Protein AF-Q2H6T3-F1 (afdb_monomer)

Structure (mmCIF, N/CA/C/O backbone):
data_AF-Q2H6T3-F1
#
_entry.id   AF-Q2H6T3-F1
#
loop_
_atom_site.group_PDB
_atom_site.id
_atom_site.type_symbol
_atom_site.label_atom_id
_atom_site.label_alt_id
_atom_site.label_comp_id
_atom_site.label_asym_id
_atom_site.label_entity_id
_atom_site.label_seq_id
_atom_site.pdbx_PDB_ins_code
_atom_site.Cartn_x
_atom_site.Cartn_y
_atom_site.Cartn_z
_atom_site.occupancy
_atom_site.B_iso_or_equiv
_atom_site.auth_seq_id
_atom_site.auth_comp_id
_atom_site.auth_asym_id
_atom_site.auth_atom_id
_atom_site.pdbx_PDB_model_num
ATOM 1 N N . MET A 1 1 ? 8.626 33.612 -10.572 1.00 32.31 1 MET A N 1
ATOM 2 C CA . MET A 1 1 ? 7.495 34.532 -10.843 1.00 32.31 1 MET A CA 1
ATOM 3 C C . MET A 1 1 ? 6.783 34.233 -12.169 1.00 32.31 1 MET A C 1
ATOM 5 O O . MET A 1 1 ? 5.788 33.535 -12.119 1.00 32.31 1 MET A O 1
ATOM 9 N N . ALA A 1 2 ? 7.261 34.632 -13.357 1.00 25.62 2 ALA A N 1
ATOM 10 C CA . ALA A 1 2 ? 6.463 34.527 -14.604 1.00 25.62 2 ALA A CA 1
ATOM 11 C C . ALA A 1 2 ? 5.954 33.115 -15.020 1.00 25.62 2 ALA A C 1
ATOM 13 O O . ALA A 1 2 ? 5.013 33.012 -15.806 1.00 25.62 2 ALA A O 1
ATOM 14 N N . LYS A 1 3 ? 6.538 32.021 -14.500 1.00 29.78 3 LYS A N 1
ATOM 15 C CA . LYS A 1 3 ? 5.997 30.656 -14.666 1.00 29.78 3 LYS A CA 1
ATOM 16 C C . LYS A 1 3 ? 4.802 30.350 -13.744 1.00 29.78 3 LYS A C 1
ATOM 18 O O . LYS A 1 3 ? 3.892 29.659 -14.186 1.00 29.78 3 LYS A O 1
ATOM 23 N N . SER A 1 4 ? 4.776 30.867 -12.510 1.00 32.66 4 SER A N 1
ATOM 24 C CA . SER A 1 4 ? 3.717 30.563 -11.530 1.00 32.66 4 SER A CA 1
ATOM 25 C C . SER A 1 4 ? 2.419 31.339 -11.776 1.00 32.66 4 SER A C 1
ATOM 27 O O . SER A 1 4 ? 1.341 30.830 -11.484 1.00 32.66 4 SER A O 1
ATOM 29 N N . SER A 1 5 ? 2.482 32.527 -12.389 1.00 28.23 5 SER A N 1
ATOM 30 C CA . SER A 1 5 ? 1.268 33.222 -12.842 1.00 28.23 5 SER A CA 1
ATOM 31 C C . SER A 1 5 ? 0.580 32.477 -13.993 1.00 28.23 5 SER A C 1
ATOM 33 O O . SER A 1 5 ? -0.637 32.310 -13.972 1.00 28.23 5 SER A O 1
ATOM 35 N N . ARG A 1 6 ? 1.344 31.955 -14.965 1.00 39.09 6 ARG A N 1
ATOM 36 C CA . ARG A 1 6 ? 0.786 31.167 -16.080 1.00 39.09 6 ARG A CA 1
ATOM 37 C C . ARG A 1 6 ? 0.171 29.844 -15.618 1.00 39.09 6 ARG A C 1
ATOM 39 O O . ARG A 1 6 ? -0.931 29.529 -16.059 1.00 39.09 6 ARG A O 1
ATOM 46 N N . SER A 1 7 ? 0.815 29.104 -14.711 1.00 38.75 7 SER A N 1
ATOM 47 C CA . SER A 1 7 ? 0.215 27.878 -14.160 1.00 38.75 7 SER A CA 1
ATOM 48 C C . SER A 1 7 ? -1.036 28.163 -13.321 1.00 38.75 7 SER A C 1
ATOM 50 O O . SER A 1 7 ? -1.998 27.407 -13.415 1.00 38.75 7 SER A O 1
ATOM 52 N N . SER A 1 8 ? -1.081 29.277 -12.579 1.00 43.09 8 SER A N 1
ATOM 53 C CA . SER A 1 8 ? -2.281 29.711 -11.846 1.00 43.09 8 SER A CA 1
ATOM 54 C C . SER A 1 8 ? -3.473 29.988 -12.776 1.00 43.09 8 SER A C 1
ATOM 56 O O . SER A 1 8 ? -4.567 29.468 -12.553 1.00 43.09 8 SER A O 1
ATOM 58 N N . VAL A 1 9 ? -3.263 30.718 -13.881 1.00 43.56 9 VAL A N 1
ATOM 59 C CA . VAL A 1 9 ? -4.321 30.996 -14.875 1.00 43.56 9 VAL A CA 1
ATOM 60 C C . VAL A 1 9 ? -4.837 29.709 -15.537 1.00 43.56 9 VAL A C 1
ATOM 62 O O . VAL A 1 9 ? -6.047 29.551 -15.699 1.00 43.56 9 VAL A O 1
ATOM 65 N N . ILE A 1 10 ? -3.954 28.755 -15.853 1.00 51.84 10 ILE A N 1
ATOM 66 C CA . ILE A 1 10 ? -4.351 27.449 -16.409 1.00 51.84 10 ILE A CA 1
ATOM 67 C C . ILE A 1 10 ? -5.116 26.613 -15.362 1.00 51.84 10 ILE A C 1
ATOM 69 O O . ILE A 1 10 ? -6.201 26.116 -15.662 1.00 51.84 10 ILE A O 1
ATOM 73 N N . LYS A 1 11 ? -4.636 26.533 -14.107 1.00 48.34 11 LYS A N 1
ATOM 74 C CA . LYS A 1 11 ? -5.325 25.836 -12.994 1.00 48.34 11 LYS A CA 1
ATOM 75 C C . LYS A 1 11 ? -6.717 26.440 -12.730 1.00 48.34 11 LYS A C 1
ATOM 77 O O . LYS A 1 11 ? -7.654 25.699 -12.437 1.00 48.34 11 LYS A O 1
ATOM 82 N N . SER A 1 12 ? -6.879 27.756 -12.904 1.00 50.03 12 SER A N 1
ATOM 83 C CA . SER A 1 12 ? -8.170 28.459 -12.824 1.00 50.03 12 SER A CA 1
ATOM 84 C C . SER A 1 12 ? -9.123 28.082 -13.969 1.00 50.03 12 SER A C 1
ATOM 86 O O . SER A 1 12 ? -10.246 27.640 -13.715 1.00 50.03 12 SER A O 1
ATOM 88 N N . ASN A 1 13 ? -8.673 28.173 -15.227 1.00 54.12 13 ASN A N 1
ATOM 89 C CA . ASN A 1 13 ? -9.500 27.829 -16.389 1.00 54.12 13 ASN A CA 1
ATOM 90 C C . ASN A 1 13 ? -9.908 26.348 -16.402 1.00 54.12 13 ASN A C 1
ATOM 92 O O . ASN A 1 13 ? -11.075 26.049 -16.649 1.00 54.12 13 ASN A O 1
ATOM 96 N N . ASN A 1 14 ? -9.004 25.429 -16.052 1.00 55.97 14 ASN A N 1
ATOM 97 C CA . ASN A 1 14 ? -9.311 23.996 -16.014 1.00 55.97 14 ASN A CA 1
ATOM 98 C C . ASN A 1 14 ? -10.302 23.654 -14.882 1.00 55.97 14 ASN A C 1
ATOM 100 O O . ASN A 1 14 ? -11.225 22.867 -15.099 1.00 55.97 14 ASN A O 1
ATOM 104 N N . ARG A 1 15 ? -10.209 24.311 -13.710 1.00 51.78 15 ARG A N 1
ATOM 105 C CA . ARG A 1 15 ? -11.244 24.218 -12.656 1.00 51.78 15 ARG A CA 1
ATOM 106 C C . ARG A 1 15 ? -12.603 24.747 -13.141 1.00 51.78 15 ARG A C 1
ATOM 108 O O . ARG A 1 15 ? -13.628 24.129 -12.855 1.00 51.78 15 ARG A O 1
ATOM 115 N N . ARG A 1 16 ? -12.628 25.843 -13.912 1.00 55.84 16 ARG A N 1
ATOM 116 C CA . ARG A 1 16 ? -13.853 26.392 -14.530 1.00 55.84 16 ARG A CA 1
ATOM 117 C C . ARG A 1 16 ? -14.467 25.442 -15.564 1.00 55.84 16 ARG A C 1
ATOM 119 O O . ARG A 1 16 ? -15.676 25.239 -15.537 1.00 55.84 16 ARG A O 1
ATOM 126 N N . LEU A 1 17 ? -13.653 24.830 -16.425 1.00 51.78 17 LEU A N 1
ATOM 127 C 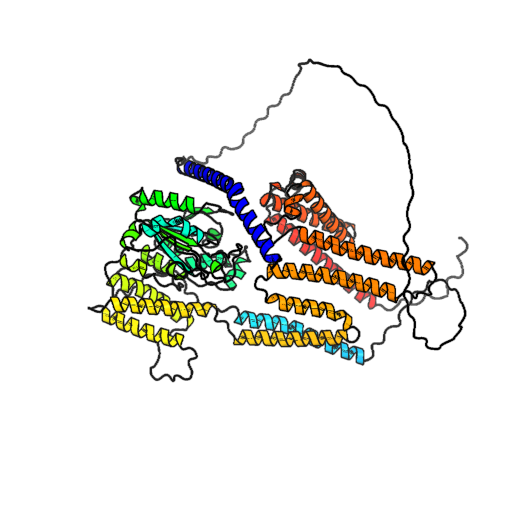CA . LEU A 1 17 ? -14.101 23.844 -17.415 1.00 51.78 17 LEU A CA 1
ATOM 128 C C . LEU A 1 17 ? -14.677 22.589 -16.747 1.00 51.78 17 LEU A C 1
ATOM 130 O O . LEU A 1 17 ? -15.788 22.187 -17.094 1.00 51.78 17 LEU A O 1
ATOM 134 N N . LYS A 1 18 ? -13.995 22.015 -15.740 1.00 50.31 18 LYS A N 1
ATOM 135 C CA . LYS A 1 18 ? -14.543 20.860 -15.009 1.00 50.31 18 LYS A CA 1
ATOM 136 C C . LYS A 1 18 ? -15.871 21.201 -14.325 1.00 50.31 18 LYS A C 1
ATOM 138 O O . LYS A 1 18 ? -16.820 20.439 -14.467 1.00 50.31 18 LYS A O 1
ATOM 143 N N . LYS A 1 19 ? -15.978 22.362 -13.664 1.00 49.97 19 LYS A N 1
ATOM 144 C CA . LYS A 1 19 ? -17.224 22.788 -13.001 1.00 49.97 19 LYS A CA 1
ATOM 145 C C . LYS A 1 19 ? -18.385 23.025 -13.977 1.00 49.97 19 LYS A C 1
ATOM 147 O O . LYS A 1 19 ? -19.505 22.631 -13.674 1.00 49.97 19 LYS A O 1
ATOM 152 N N . ASN A 1 20 ? -18.134 23.685 -15.109 1.00 48.31 20 ASN A N 1
ATOM 153 C CA . ASN A 1 20 ? -19.205 24.216 -15.958 1.00 48.31 20 ASN A CA 1
ATOM 154 C C . ASN A 1 20 ? -19.578 23.317 -17.149 1.00 48.31 20 ASN A C 1
ATOM 156 O O . ASN A 1 20 ? -20.682 23.458 -17.663 1.00 48.31 20 ASN A O 1
ATOM 160 N N . VAL A 1 21 ? -18.674 22.447 -17.615 1.00 50.31 21 VAL A N 1
ATOM 161 C CA . VAL A 1 21 ? -18.874 21.636 -18.834 1.00 50.31 21 VAL A CA 1
ATOM 162 C C . VAL A 1 21 ? -18.982 20.150 -18.504 1.00 50.31 21 VAL A C 1
ATOM 164 O O . VAL A 1 21 ? -19.917 19.494 -18.949 1.00 50.31 21 VAL A O 1
ATOM 167 N N . PHE A 1 22 ? -18.055 19.620 -17.703 1.00 40.72 22 PHE A N 1
ATOM 168 C CA . PHE A 1 22 ? -18.008 18.184 -17.406 1.00 40.72 22 PHE A CA 1
ATOM 169 C C . PHE A 1 22 ? -18.897 17.795 -16.220 1.00 40.72 22 PHE A C 1
ATOM 171 O O . PHE A 1 22 ? -19.635 16.821 -16.322 1.00 40.72 22 PHE A O 1
ATOM 178 N N . GLY A 1 23 ? -18.916 18.594 -15.147 1.00 44.50 23 GLY A N 1
ATOM 179 C CA . GLY A 1 23 ? -19.718 18.341 -13.943 1.00 44.50 23 GLY A CA 1
ATOM 180 C C . GLY A 1 23 ? -21.200 18.015 -14.204 1.00 44.50 23 GLY A C 1
ATOM 181 O O . GLY A 1 23 ? -21.658 16.993 -13.700 1.00 44.50 23 GLY A O 1
ATOM 182 N N . PRO A 1 24 ? -21.942 18.792 -15.023 1.00 49.59 24 PRO A N 1
ATOM 183 C CA . PRO A 1 24 ? -23.345 18.492 -15.344 1.00 49.59 24 PRO A CA 1
ATOM 184 C C . PRO A 1 24 ? -23.551 17.179 -16.119 1.00 49.59 24 PRO A C 1
ATOM 186 O O . PRO A 1 24 ? -24.609 16.560 -16.030 1.00 49.59 24 PRO A O 1
ATOM 189 N N . VAL A 1 25 ? -22.548 16.745 -16.889 1.00 43.16 25 VAL A N 1
ATOM 190 C CA . VAL A 1 25 ? -22.583 15.488 -17.654 1.00 43.16 25 VAL A CA 1
ATOM 191 C C . VAL A 1 25 ? -22.207 14.304 -16.758 1.00 43.16 25 VAL A C 1
ATOM 193 O O . VAL A 1 25 ? -22.837 13.251 -16.837 1.00 43.16 25 VAL A O 1
ATOM 196 N N . GLU A 1 26 ? -21.229 14.484 -15.865 1.00 41.38 26 GLU A N 1
ATOM 197 C CA . GLU A 1 26 ? -20.858 13.513 -14.829 1.00 41.38 26 GLU A CA 1
ATOM 198 C C . GLU A 1 26 ? -22.029 13.273 -13.854 1.00 41.38 26 GLU A C 1
ATOM 200 O O . GLU A 1 26 ? -22.364 12.117 -13.589 1.00 41.38 26 GLU A O 1
ATOM 205 N N . SER A 1 27 ? -22.724 14.326 -13.396 1.00 43.28 27 SER A N 1
ATOM 206 C CA . SER A 1 27 ? -23.896 14.190 -12.517 1.00 43.28 27 SER A CA 1
ATOM 207 C C . SER A 1 27 ? -25.073 13.511 -13.220 1.00 43.28 27 SER A C 1
ATOM 209 O O . SER A 1 27 ? -25.601 12.533 -12.697 1.00 43.28 27 SER A O 1
ATOM 211 N N . ALA A 1 28 ? -25.423 13.927 -14.444 1.00 44.53 28 ALA A N 1
ATOM 212 C CA . ALA A 1 28 ? -26.495 13.291 -15.213 1.00 44.53 28 ALA A CA 1
ATOM 213 C C . ALA A 1 28 ? -26.187 11.821 -15.572 1.00 44.53 28 ALA A C 1
ATOM 215 O O . ALA A 1 28 ? -27.102 11.007 -15.712 1.00 44.53 28 ALA A O 1
ATOM 216 N N . ARG A 1 29 ? -24.905 11.445 -15.709 1.00 44.09 29 ARG A N 1
ATOM 217 C CA . ARG A 1 29 ? -24.483 10.042 -15.867 1.00 44.09 29 ARG A CA 1
ATOM 218 C C . ARG A 1 29 ? -24.640 9.261 -14.559 1.00 44.09 29 ARG A C 1
ATOM 220 O O . ARG A 1 29 ? -25.146 8.142 -14.600 1.00 44.09 29 ARG A O 1
ATOM 227 N N . ALA A 1 30 ? -24.257 9.842 -13.421 1.00 41.94 30 ALA A N 1
ATOM 228 C CA . ALA A 1 30 ? -24.394 9.222 -12.102 1.00 41.94 30 ALA A CA 1
ATOM 229 C C . ALA A 1 30 ? -25.865 9.035 -11.681 1.00 41.94 30 ALA A C 1
ATOM 231 O O . ALA A 1 30 ? -26.224 7.974 -11.177 1.00 41.94 30 ALA A O 1
ATOM 232 N N . GLU A 1 31 ? -26.732 10.016 -11.947 1.00 46.28 31 GLU A N 1
ATOM 233 C CA . GLU A 1 31 ? -28.179 9.932 -11.696 1.00 46.28 31 GLU A CA 1
ATOM 234 C C . GLU A 1 31 ? -28.829 8.800 -12.501 1.00 46.28 31 GLU A C 1
ATOM 236 O O . GLU A 1 31 ? -29.570 7.994 -11.942 1.00 46.28 31 GLU A O 1
ATOM 241 N N . ARG A 1 32 ? -28.488 8.664 -13.792 1.00 48.12 32 ARG A N 1
ATOM 242 C CA . ARG A 1 32 ? -28.957 7.547 -14.635 1.00 48.12 32 ARG A CA 1
ATOM 243 C C . ARG A 1 32 ? -28.450 6.188 -14.149 1.00 48.12 32 ARG A C 1
ATOM 245 O O . ARG A 1 32 ? -29.191 5.211 -14.226 1.00 48.12 32 ARG A O 1
ATOM 252 N N . LEU A 1 33 ? -27.212 6.114 -13.654 1.00 42.03 33 LEU A N 1
ATOM 253 C CA . LEU A 1 33 ? -26.659 4.876 -13.098 1.00 42.03 33 LEU A CA 1
ATOM 254 C C . LEU A 1 33 ? -27.381 4.484 -11.798 1.00 42.03 33 LEU A C 1
ATOM 256 O O . LEU A 1 33 ? -27.785 3.337 -11.645 1.00 42.03 33 LEU A O 1
ATOM 260 N N . SER A 1 34 ? -27.612 5.455 -10.909 1.00 42.69 34 SER A N 1
ATOM 261 C CA . SER A 1 34 ? -28.355 5.274 -9.657 1.00 42.69 34 SER A CA 1
ATOM 262 C C . SER A 1 34 ? -29.806 4.855 -9.897 1.00 42.69 34 SER A C 1
ATOM 264 O O . SER A 1 34 ? -30.273 3.888 -9.304 1.00 42.69 34 SER A O 1
ATOM 266 N N . ALA A 1 35 ? -30.501 5.496 -10.844 1.00 44.28 35 ALA A N 1
ATOM 267 C CA . ALA A 1 35 ? -31.849 5.097 -11.243 1.00 44.28 35 ALA A CA 1
ATOM 268 C C . ALA A 1 35 ? -31.897 3.652 -11.776 1.00 44.28 35 ALA A C 1
ATOM 270 O O . ALA A 1 35 ? -32.842 2.921 -11.486 1.00 44.28 35 ALA A O 1
ATOM 271 N N . LYS A 1 36 ? -30.861 3.207 -12.505 1.00 43.34 36 LYS A N 1
ATOM 272 C CA . LYS A 1 36 ? -30.757 1.819 -12.978 1.00 43.34 36 LYS A CA 1
ATOM 273 C C . LYS A 1 36 ? -30.461 0.828 -11.842 1.00 43.34 36 LYS A C 1
ATOM 275 O O . LYS A 1 36 ? -31.012 -0.266 -11.854 1.00 43.34 36 LYS A O 1
ATOM 280 N N . LEU A 1 37 ? -29.648 1.209 -10.854 1.00 42.19 37 LEU A N 1
ATOM 281 C CA . LEU A 1 37 ? -29.409 0.403 -9.648 1.00 42.19 37 LEU A CA 1
ATOM 282 C C . LEU A 1 37 ? -30.670 0.288 -8.778 1.00 42.19 37 LEU A C 1
ATOM 284 O O . LEU A 1 37 ? -30.976 -0.800 -8.305 1.00 42.19 37 LEU A O 1
ATOM 288 N N . LEU A 1 38 ? -31.440 1.370 -8.625 1.00 45.25 38 LEU A N 1
ATOM 289 C CA . LEU A 1 38 ? -32.732 1.355 -7.929 1.00 45.25 38 LEU A CA 1
ATOM 290 C C . LEU A 1 38 ? -33.773 0.487 -8.649 1.00 45.25 38 LEU A C 1
ATOM 292 O O . LEU A 1 38 ? -34.533 -0.207 -7.982 1.00 45.25 38 LEU A O 1
ATOM 296 N N . ALA A 1 39 ? -33.783 0.474 -9.986 1.00 46.50 39 ALA A N 1
ATOM 297 C CA . ALA A 1 39 ? -34.632 -0.434 -10.758 1.00 46.50 39 ALA A CA 1
ATOM 298 C C . ALA A 1 39 ? -34.243 -1.909 -10.536 1.00 46.50 39 ALA A C 1
ATOM 300 O O . ALA A 1 39 ? -35.101 -2.716 -10.198 1.00 46.50 39 ALA A O 1
ATOM 301 N N . LEU A 1 40 ? -32.949 -2.244 -10.629 1.00 44.69 40 LEU A N 1
ATOM 302 C CA . LEU A 1 40 ? -32.438 -3.601 -10.371 1.00 44.69 40 LEU A CA 1
ATOM 303 C C . LEU A 1 40 ? -32.653 -4.057 -8.915 1.00 44.69 40 LEU A C 1
ATOM 305 O O . LEU A 1 40 ? -32.856 -5.238 -8.661 1.00 44.69 40 LEU A O 1
ATOM 309 N N . ALA A 1 41 ? -32.644 -3.131 -7.952 1.00 43.62 41 ALA A N 1
ATOM 310 C CA . ALA A 1 41 ? -32.969 -3.412 -6.552 1.00 43.62 41 ALA A CA 1
ATOM 311 C C . ALA A 1 41 ? -34.480 -3.588 -6.289 1.00 43.62 41 ALA A C 1
ATOM 313 O O . ALA A 1 41 ? -34.854 -4.063 -5.216 1.00 43.62 41 ALA A O 1
ATOM 314 N N . ALA A 1 42 ? -35.338 -3.203 -7.241 1.00 43.56 42 ALA A N 1
ATOM 315 C CA . ALA A 1 42 ? -36.794 -3.324 -7.164 1.00 43.56 42 ALA A CA 1
ATOM 316 C C . ALA A 1 42 ? -37.356 -4.526 -7.951 1.00 43.56 42 ALA A C 1
ATOM 318 O O . ALA A 1 42 ? -38.530 -4.860 -7.786 1.00 43.56 42 ALA A O 1
ATOM 319 N N . GLU A 1 43 ? -36.551 -5.192 -8.785 1.00 43.03 43 GLU A N 1
ATOM 320 C CA . GLU A 1 43 ? -36.957 -6.429 -9.457 1.00 43.03 43 GLU A CA 1
ATOM 321 C C . GLU A 1 43 ? -37.095 -7.580 -8.447 1.00 43.03 43 GLU A C 1
ATOM 323 O O . GLU A 1 43 ? -36.186 -7.894 -7.672 1.00 43.03 43 GLU A O 1
ATOM 328 N N . ALA A 1 44 ? -38.258 -8.235 -8.451 1.00 40.12 44 ALA A N 1
ATOM 329 C CA . ALA A 1 44 ? -38.482 -9.426 -7.644 1.00 40.12 44 ALA A CA 1
ATOM 330 C C . ALA A 1 44 ? -37.600 -10.581 -8.146 1.00 40.12 44 ALA A C 1
ATOM 332 O O . ALA A 1 44 ? -37.435 -10.772 -9.351 1.00 40.12 44 ALA A O 1
ATOM 333 N N . LYS A 1 45 ? -37.049 -11.376 -7.218 1.00 39.12 45 LYS A N 1
ATOM 334 C CA . LYS A 1 45 ? -36.210 -12.536 -7.560 1.00 39.12 45 LYS A CA 1
ATOM 335 C C . LYS A 1 45 ? -36.922 -13.458 -8.563 1.00 39.12 45 LYS A C 1
ATOM 337 O O . LYS A 1 45 ? -38.061 -13.837 -8.285 1.00 39.12 45 LYS A O 1
ATOM 342 N N . PRO A 1 46 ? -36.238 -13.943 -9.615 1.00 32.75 46 PRO A N 1
ATOM 343 C CA . PRO A 1 46 ? -36.721 -15.109 -10.336 1.00 32.75 46 PRO A CA 1
ATOM 344 C C . PRO A 1 46 ? -36.768 -16.302 -9.374 1.00 32.75 46 PRO A C 1
ATOM 346 O O . PRO A 1 46 ? -35.804 -16.575 -8.648 1.00 32.75 46 PRO A O 1
ATOM 349 N N . VAL A 1 47 ? -37.896 -17.009 -9.364 1.00 32.22 47 VAL A N 1
ATOM 350 C CA . VAL A 1 47 ? -37.980 -18.335 -8.751 1.00 32.22 47 VAL A CA 1
ATOM 351 C C . VAL A 1 47 ? -37.111 -19.268 -9.593 1.00 32.22 47 VAL A C 1
ATOM 353 O O . VAL A 1 47 ? -37.187 -19.252 -10.819 1.00 32.22 47 VAL A O 1
ATOM 356 N N . LYS A 1 48 ? -36.240 -20.044 -8.943 1.00 32.94 48 LYS A N 1
ATOM 357 C CA . LYS A 1 48 ? -35.589 -21.179 -9.598 1.00 32.94 48 LYS A CA 1
ATOM 358 C C . LYS A 1 48 ? -36.502 -22.381 -9.449 1.00 32.94 48 LYS A C 1
ATOM 360 O O . LYS A 1 48 ? -36.479 -23.024 -8.400 1.00 32.94 48 LYS A O 1
ATOM 365 N N . ASP A 1 49 ? -37.266 -22.668 -10.490 1.00 29.45 49 ASP A N 1
ATOM 366 C CA . ASP A 1 49 ? -37.887 -23.977 -10.630 1.00 29.45 49 ASP A CA 1
ATOM 367 C C . ASP A 1 49 ? -36.785 -25.037 -10.776 1.00 29.45 49 ASP A C 1
ATOM 369 O O . ASP A 1 49 ? -35.733 -24.799 -11.381 1.00 29.45 49 ASP A O 1
ATOM 373 N N . VAL A 1 50 ? -36.994 -26.182 -10.131 1.00 36.59 50 VAL A N 1
ATOM 374 C CA . VAL A 1 50 ? -36.053 -27.304 -10.109 1.00 36.59 50 VAL A CA 1
ATOM 375 C C . VAL A 1 50 ? -36.692 -28.445 -10.881 1.00 36.59 50 VAL A C 1
ATOM 377 O O . VAL A 1 50 ? -37.503 -29.184 -10.330 1.00 36.59 50 VAL A O 1
ATOM 380 N N . GLU A 1 51 ? -36.305 -28.592 -12.143 1.00 28.80 51 GLU A N 1
ATOM 381 C CA . GLU A 1 51 ? -36.596 -29.785 -12.938 1.00 28.80 51 GLU A CA 1
ATOM 382 C C . GLU A 1 51 ? -35.305 -30.516 -13.315 1.00 28.80 51 GLU A C 1
ATOM 384 O O . GLU A 1 51 ? -34.196 -29.983 -13.214 1.00 28.80 51 GLU A O 1
ATOM 389 N N . MET A 1 52 ? -35.459 -31.802 -13.616 1.00 28.89 52 MET A N 1
ATOM 390 C CA . MET A 1 52 ? -34.379 -32.785 -13.609 1.00 28.89 52 MET A CA 1
ATOM 391 C C . MET A 1 52 ? -33.726 -32.917 -14.986 1.00 28.89 52 MET A C 1
ATOM 393 O O . MET A 1 52 ? -34.390 -32.806 -16.014 1.00 28.89 52 MET A O 1
ATOM 397 N N . ASN A 1 53 ? -32.430 -33.234 -15.003 1.00 29.73 53 ASN A N 1
ATOM 398 C CA . ASN A 1 53 ? -31.772 -33.701 -16.219 1.00 29.73 53 ASN A CA 1
ATOM 399 C C . ASN A 1 53 ? -32.216 -35.142 -16.515 1.00 29.73 53 ASN A C 1
ATOM 401 O O . ASN A 1 53 ? -31.745 -36.067 -15.854 1.00 29.73 53 ASN A O 1
ATOM 405 N N . GLU A 1 54 ? -33.036 -35.331 -17.545 1.00 26.30 54 GLU A N 1
ATOM 406 C CA . GLU A 1 54 ? -33.096 -36.586 -18.299 1.00 26.30 54 GLU A CA 1
ATOM 407 C C . GLU A 1 54 ? -32.607 -36.320 -19.730 1.00 26.30 54 GLU A C 1
ATOM 409 O O . GLU A 1 54 ? -33.033 -35.365 -20.381 1.00 26.30 54 GLU A O 1
ATOM 414 N N . GLU A 1 55 ? -31.663 -37.133 -20.208 1.00 35.47 55 GLU A N 1
ATOM 415 C CA . GLU A 1 55 ? -31.123 -37.048 -21.569 1.00 35.47 55 GLU A CA 1
ATOM 416 C C . GLU A 1 55 ? -31.985 -37.854 -22.554 1.00 35.47 55 GLU A C 1
ATOM 418 O O . GLU A 1 55 ? -32.275 -39.023 -22.289 1.00 35.47 55 GLU A O 1
ATOM 423 N N . PRO A 1 56 ? -32.290 -37.311 -23.746 1.00 29.25 56 PRO A N 1
ATOM 424 C CA . PRO A 1 56 ? -32.690 -38.112 -24.893 1.00 29.25 56 PRO A CA 1
ATOM 425 C C . PRO A 1 56 ? -31.616 -38.091 -25.995 1.00 29.25 56 PRO A C 1
ATOM 427 O O . PRO A 1 56 ? -31.525 -37.159 -26.790 1.00 29.25 56 PRO A O 1
ATOM 430 N N . VAL A 1 57 ? -30.805 -39.152 -26.002 1.00 25.52 57 VAL A N 1
ATOM 431 C CA . VAL A 1 57 ? -30.516 -40.039 -27.152 1.00 25.52 57 VAL A CA 1
ATOM 432 C C . VAL A 1 57 ? -30.688 -39.450 -28.569 1.00 25.52 57 VAL A C 1
ATOM 434 O O . VAL A 1 57 ? -31.785 -39.066 -28.971 1.00 25.52 57 VAL A O 1
ATOM 437 N N . GLU A 1 58 ? -29.627 -39.524 -29.383 1.00 30.20 58 GLU A N 1
ATOM 438 C CA . GLU A 1 58 ? -29.710 -39.349 -30.842 1.00 30.20 58 GLU A CA 1
ATOM 439 C C . GLU A 1 58 ? -30.580 -40.434 -31.504 1.00 30.20 58 GLU A C 1
ATOM 441 O O . GLU A 1 58 ? -30.349 -41.622 -31.288 1.00 30.20 58 GLU A O 1
ATOM 446 N N . GLU A 1 59 ? -31.457 -40.060 -32.440 1.00 23.89 59 GLU A N 1
ATOM 447 C CA . GLU A 1 59 ? -31.731 -40.929 -33.593 1.00 23.89 59 GLU A CA 1
ATOM 448 C C . GLU A 1 59 ? -32.037 -40.117 -34.865 1.00 23.89 59 GLU A C 1
ATOM 450 O O . GLU A 1 59 ? -32.454 -38.958 -34.817 1.00 23.89 59 GLU A O 1
ATOM 455 N N . THR A 1 60 ? -31.752 -40.708 -36.025 1.00 26.36 60 THR A N 1
ATOM 456 C CA . THR A 1 60 ? -31.635 -40.021 -37.320 1.00 26.36 60 THR A CA 1
ATOM 457 C C . THR A 1 60 ? -32.923 -40.030 -38.150 1.00 26.36 60 THR A C 1
ATOM 459 O O . THR A 1 60 ? -33.771 -40.916 -38.014 1.00 26.36 60 THR A O 1
ATOM 462 N N . LYS A 1 61 ? -33.029 -39.087 -39.104 1.00 24.70 61 LYS A N 1
ATOM 463 C CA . LYS A 1 61 ? -33.720 -39.309 -40.390 1.00 24.70 61 LYS A CA 1
ATOM 464 C C . LYS A 1 61 ? -33.377 -38.269 -41.456 1.00 24.70 61 LYS A C 1
ATOM 466 O O . LYS A 1 61 ? -33.501 -37.069 -41.231 1.00 24.70 61 LYS A O 1
ATOM 471 N N . ASP A 1 62 ? -33.017 -38.762 -42.637 1.00 24.77 62 ASP A N 1
ATOM 472 C CA . ASP A 1 62 ? -32.843 -37.980 -43.860 1.00 24.77 62 ASP A CA 1
ATOM 473 C C . ASP A 1 62 ? -34.180 -37.657 -44.548 1.00 24.77 62 ASP A C 1
ATOM 475 O O . ASP A 1 62 ? -35.095 -38.482 -44.575 1.00 24.77 62 ASP A O 1
ATOM 479 N N . ALA A 1 63 ? -34.242 -36.504 -45.219 1.00 25.91 63 ALA A N 1
ATOM 480 C CA . ALA A 1 63 ? -35.126 -36.255 -46.361 1.00 25.91 63 ALA A CA 1
ATOM 481 C C . ALA A 1 63 ? -34.556 -35.109 -47.218 1.00 25.91 63 ALA A C 1
ATOM 483 O O . ALA A 1 63 ? -34.079 -34.114 -46.674 1.00 25.91 63 ALA A O 1
ATOM 484 N N . ALA A 1 64 ? -34.606 -35.224 -48.551 1.00 25.77 64 ALA A N 1
ATOM 485 C CA . ALA A 1 64 ? -34.037 -34.221 -49.457 1.00 25.77 64 ALA A CA 1
ATOM 486 C C . ALA A 1 64 ? -34.843 -34.039 -50.757 1.00 25.77 64 ALA A C 1
ATOM 488 O O . ALA A 1 64 ? -34.973 -34.982 -51.530 1.00 25.77 64 ALA A O 1
ATOM 489 N N . THR A 1 65 ? -35.275 -32.800 -51.026 1.00 25.47 65 THR A N 1
ATOM 490 C CA . THR A 1 65 ? -35.640 -32.215 -52.342 1.00 25.47 65 THR A CA 1
ATOM 491 C C . THR A 1 65 ? -35.677 -30.683 -52.170 1.00 25.47 65 THR A C 1
ATOM 493 O O . THR A 1 65 ? -36.231 -30.229 -51.175 1.00 25.47 65 THR A O 1
ATOM 496 N N . LYS A 1 66 ? -34.942 -29.846 -52.923 1.00 24.47 66 LYS A N 1
ATOM 497 C CA . LYS A 1 66 ? -34.981 -29.489 -54.370 1.00 24.47 66 LYS A CA 1
ATOM 498 C C . LYS A 1 66 ? -36.078 -28.468 -54.739 1.00 24.47 66 LYS A C 1
ATOM 500 O O . LYS A 1 66 ? -37.238 -28.834 -54.659 1.00 24.47 66 LYS A O 1
ATOM 505 N N . GLU A 1 67 ? -35.628 -27.305 -55.251 1.00 25.64 67 GLU A N 1
ATOM 506 C CA . GLU A 1 67 ? -36.204 -26.491 -56.363 1.00 25.64 67 GLU A CA 1
ATOM 507 C C . GLU A 1 67 ? -37.663 -25.951 -56.207 1.00 25.64 67 GLU A C 1
ATOM 509 O O . GLU A 1 67 ? -38.465 -26.505 -55.473 1.00 25.64 67 GLU A O 1
ATOM 514 N N . ASP A 1 68 ? -38.105 -24.834 -56.808 1.00 25.25 68 ASP A N 1
ATOM 515 C CA . ASP A 1 68 ? -37.512 -23.915 -57.803 1.00 25.25 68 ASP A CA 1
ATOM 516 C C . ASP A 1 68 ? -38.180 -22.503 -57.767 1.00 25.25 68 ASP A C 1
ATOM 518 O O . ASP A 1 68 ? -39.187 -22.309 -57.089 1.00 25.25 68 ASP A O 1
ATOM 522 N N . THR A 1 69 ? -37.717 -21.574 -58.619 1.00 25.77 69 THR A N 1
ATOM 523 C CA . THR A 1 69 ? -38.384 -20.334 -59.117 1.00 25.77 69 THR A CA 1
ATOM 524 C C . THR A 1 69 ? -38.696 -19.167 -58.146 1.00 25.77 69 THR A C 1
ATOM 526 O O . THR A 1 69 ? -38.699 -19.327 -56.933 1.00 25.77 69 THR A O 1
ATOM 529 N N . ALA A 1 70 ? -39.093 -17.969 -58.621 1.00 24.72 70 ALA A N 1
ATOM 530 C CA . ALA A 1 70 ? -38.459 -16.995 -59.545 1.00 24.72 70 ALA A CA 1
ATOM 531 C C . ALA A 1 70 ? -39.436 -15.829 -59.883 1.00 24.72 70 ALA A C 1
ATOM 533 O O . ALA A 1 70 ? -40.642 -16.031 -59.886 1.00 24.72 70 ALA A O 1
ATOM 534 N N . MET A 1 71 ? -38.881 -14.673 -60.292 1.00 26.81 71 MET A N 1
ATOM 535 C CA . MET A 1 71 ? -39.535 -13.478 -60.890 1.00 26.81 71 MET A CA 1
ATOM 536 C C . MET A 1 71 ? -40.417 -12.569 -60.007 1.00 26.81 71 MET A C 1
ATOM 538 O O . MET A 1 71 ? -41.457 -12.977 -59.513 1.00 26.81 71 MET A O 1
ATOM 542 N N . GLU A 1 72 ? -40.064 -11.275 -59.973 1.00 26.42 72 GLU A N 1
ATOM 543 C CA . GLU A 1 72 ? -40.859 -10.203 -60.612 1.00 26.42 72 GLU A CA 1
ATOM 544 C C . GLU A 1 72 ? -39.935 -9.019 -61.012 1.00 26.42 72 GLU A C 1
ATOM 546 O O . GLU A 1 72 ? -38.729 -9.078 -60.750 1.00 26.42 72 GLU A O 1
ATOM 551 N N . VAL A 1 73 ? -40.435 -8.034 -61.780 1.00 26.58 73 VAL A N 1
ATOM 552 C CA . VAL A 1 73 ? -39.636 -7.127 -62.654 1.00 26.58 73 VAL A CA 1
ATOM 553 C C . VAL A 1 73 ? -40.203 -5.678 -62.663 1.00 26.58 73 VAL A C 1
ATOM 555 O O . VAL A 1 73 ? -41.267 -5.443 -62.106 1.00 26.58 73 VAL A O 1
ATOM 558 N N . GLU A 1 74 ? -39.503 -4.743 -63.336 1.00 27.66 74 GLU A N 1
ATOM 559 C CA . GLU A 1 74 ? -39.850 -3.325 -63.642 1.00 27.66 74 GLU A CA 1
ATOM 560 C C . GLU A 1 74 ? -39.657 -2.299 -62.491 1.00 27.66 74 GLU A C 1
ATOM 562 O O . GLU A 1 74 ? -39.756 -2.649 -61.321 1.00 27.66 74 GLU A O 1
ATOM 567 N N . ASP A 1 75 ? -39.424 -0.989 -62.701 1.00 27.44 75 ASP A N 1
ATOM 568 C CA . ASP A 1 75 ? -38.373 -0.277 -63.485 1.00 27.44 75 ASP A CA 1
ATOM 569 C C . ASP A 1 75 ? -38.043 1.055 -62.694 1.00 27.44 75 ASP A C 1
ATOM 571 O O . ASP A 1 75 ? -38.221 1.049 -61.478 1.00 27.44 75 ASP A O 1
ATOM 575 N N . ALA A 1 76 ? -37.557 2.242 -63.118 1.00 25.84 76 ALA A N 1
ATOM 576 C CA . ALA A 1 76 ? -37.256 2.878 -64.409 1.00 25.84 76 ALA A CA 1
ATOM 577 C C . ALA A 1 76 ? -36.156 3.971 -64.342 1.00 25.84 76 ALA A C 1
ATOM 579 O O . ALA A 1 76 ? -35.541 4.246 -63.308 1.00 25.84 76 ALA A O 1
ATOM 580 N N . LYS A 1 77 ? -35.884 4.594 -65.499 1.00 27.52 77 LYS A N 1
ATOM 581 C CA . LYS A 1 77 ? -34.854 5.626 -65.789 1.00 27.52 77 LYS A CA 1
ATOM 582 C C . LYS A 1 77 ? -35.327 6.486 -66.998 1.00 27.52 77 LYS A C 1
ATOM 584 O O . LYS A 1 77 ? -36.400 6.171 -67.508 1.00 27.52 77 LYS A O 1
ATOM 589 N N . PRO A 1 78 ? -34.581 7.475 -67.570 1.00 49.12 78 PRO A N 1
ATOM 590 C CA . PRO A 1 78 ? -33.314 8.145 -67.191 1.00 49.12 78 PRO A CA 1
ATOM 591 C C . PRO A 1 78 ? -33.337 9.708 -67.392 1.00 49.12 78 PRO A C 1
ATOM 593 O O . PRO A 1 78 ? -34.395 10.309 -67.514 1.00 49.12 78 PRO A O 1
ATOM 596 N N . VAL A 1 79 ? -32.145 10.329 -67.566 1.00 29.25 79 VAL A N 1
ATOM 597 C CA . VAL A 1 79 ? -31.843 11.682 -68.140 1.00 29.25 79 VAL A CA 1
ATOM 598 C C . VAL A 1 79 ? -32.015 12.875 -67.174 1.00 29.25 79 VAL A C 1
ATOM 600 O O . VAL A 1 79 ? -33.009 12.965 -66.476 1.00 29.25 79 VAL A O 1
ATOM 603 N N . GLY A 1 80 ? -31.104 13.862 -67.065 1.00 28.02 80 GLY A N 1
ATOM 604 C CA . GLY A 1 80 ? -29.796 14.169 -67.701 1.00 28.02 80 GLY A CA 1
ATOM 605 C C . GLY A 1 80 ? -29.137 15.371 -66.966 1.00 28.02 80 GLY A C 1
ATOM 606 O O . GLY A 1 80 ? -29.549 15.653 -65.850 1.00 28.02 80 GLY A O 1
ATOM 607 N N . LYS A 1 81 ? -28.144 16.159 -67.427 1.00 27.23 81 LYS A N 1
ATOM 608 C CA . LYS A 1 81 ? -27.289 16.294 -68.641 1.00 27.23 81 LYS A CA 1
ATOM 609 C C . LYS A 1 81 ? -25.922 16.933 -68.207 1.00 27.23 81 LYS A C 1
ATOM 611 O O . LYS A 1 81 ? -25.695 17.126 -67.018 1.00 27.23 81 LYS A O 1
ATOM 616 N N . LYS A 1 82 ? -25.016 17.288 -69.139 1.00 29.75 82 LYS A N 1
ATOM 617 C CA . LYS A 1 82 ? -23.841 18.198 -68.943 1.00 29.75 82 LYS A CA 1
ATOM 618 C C . LYS A 1 82 ? -23.996 19.463 -69.824 1.00 29.75 82 LYS A C 1
ATOM 620 O O . LYS A 1 82 ? -24.838 19.421 -70.723 1.00 29.75 82 LYS A O 1
ATOM 625 N N . PRO A 1 83 ? -23.262 20.575 -69.583 1.00 38.41 83 PRO A N 1
ATOM 626 C CA . PRO A 1 83 ? -21.888 20.817 -70.103 1.00 38.41 83 PRO A CA 1
ATOM 627 C C . PRO A 1 83 ? -20.886 21.128 -68.957 1.00 38.41 83 PRO A C 1
ATOM 629 O O . PRO A 1 83 ? -21.245 20.969 -67.799 1.00 38.41 83 PRO A O 1
ATOM 632 N N . GLY A 1 84 ? -19.620 21.537 -69.133 1.00 26.19 84 GLY A N 1
ATOM 633 C CA . GLY A 1 84 ? -18.766 21.812 -70.307 1.00 26.19 84 GLY A CA 1
ATOM 634 C C . GLY A 1 84 ? -17.723 22.888 -69.927 1.00 26.19 84 GLY A C 1
ATOM 635 O O . GLY A 1 84 ? -18.103 23.896 -69.344 1.00 26.19 84 GLY A O 1
ATOM 636 N N . GLY A 1 85 ? -16.422 22.671 -70.165 1.00 27.03 85 GLY A N 1
ATOM 637 C CA . GLY A 1 85 ? -15.342 23.524 -69.617 1.00 27.03 85 GLY A CA 1
ATOM 638 C C . GLY A 1 85 ? -14.587 24.378 -70.648 1.00 27.03 85 GLY A C 1
ATOM 639 O O . GLY A 1 85 ? -14.670 24.112 -71.842 1.00 27.03 85 GLY A O 1
ATOM 640 N N . VAL A 1 86 ? -13.797 25.354 -70.174 1.00 28.50 86 VAL A N 1
ATOM 641 C CA . VAL A 1 86 ? -12.835 26.169 -70.957 1.00 28.50 86 VAL A CA 1
ATOM 642 C C . VAL A 1 86 ? -11.572 26.467 -70.119 1.00 28.50 86 VAL A C 1
ATOM 644 O O . VAL A 1 86 ? -11.547 26.272 -68.906 1.00 28.50 86 VAL A O 1
ATOM 647 N N . ARG A 1 87 ? -10.496 26.885 -70.798 1.00 27.80 87 ARG A N 1
ATOM 648 C CA . ARG A 1 87 ? -9.102 27.037 -70.344 1.00 27.80 87 ARG A CA 1
ATOM 649 C C . ARG A 1 87 ? -8.629 28.479 -70.583 1.00 27.80 87 ARG A C 1
ATOM 651 O O . ARG A 1 87 ? -8.914 29.022 -71.645 1.00 27.80 87 ARG A O 1
ATOM 658 N N . SER A 1 88 ? -7.828 29.057 -69.687 1.00 27.59 88 SER A N 1
ATOM 659 C CA . SER A 1 88 ? -7.069 30.295 -69.953 1.00 27.59 88 SER A CA 1
ATOM 660 C C . SER A 1 88 ? -5.676 30.256 -69.305 1.00 27.59 88 SER A C 1
ATOM 662 O O . SER A 1 88 ? -5.380 29.374 -68.498 1.00 27.59 88 SER A O 1
ATOM 664 N N . GLN A 1 89 ? -4.781 31.151 -69.733 1.00 27.42 89 GLN A N 1
ATOM 665 C CA . GLN A 1 89 ? -3.364 31.176 -69.349 1.00 27.42 89 GLN A CA 1
ATOM 666 C C . GLN A 1 89 ? -2.967 32.530 -68.741 1.00 27.42 89 GLN A C 1
ATOM 668 O O . GLN A 1 89 ? -3.563 33.548 -69.062 1.00 27.42 89 GLN A O 1
ATOM 673 N N . ALA A 1 90 ? -1.914 32.488 -67.919 1.00 27.34 90 ALA A N 1
ATOM 674 C CA . ALA A 1 90 ? -0.844 33.476 -67.728 1.00 27.34 90 ALA A CA 1
ATOM 675 C C . ALA A 1 90 ? -1.100 34.994 -67.885 1.00 27.34 90 ALA A C 1
ATOM 677 O O . ALA A 1 90 ? -1.527 35.487 -68.922 1.00 27.34 90 ALA A O 1
ATOM 678 N N . THR A 1 91 ? -0.521 35.761 -66.955 1.00 27.47 91 THR A N 1
ATOM 679 C CA . THR A 1 91 ? 0.241 36.984 -67.279 1.00 27.47 91 THR A CA 1
ATOM 680 C C . THR A 1 91 ? 1.352 37.185 -66.241 1.00 27.47 91 THR A C 1
ATOM 682 O O . THR A 1 91 ? 1.204 36.821 -65.077 1.00 27.47 91 THR A O 1
ATOM 685 N N . GLN A 1 92 ? 2.500 37.705 -66.680 1.00 29.77 92 GLN A N 1
ATOM 686 C CA . GLN A 1 92 ? 3.631 38.071 -65.822 1.00 29.77 92 GLN A CA 1
ATOM 687 C C . GLN A 1 92 ? 3.533 39.540 -65.398 1.00 29.77 92 GLN A C 1
ATOM 689 O O . GLN A 1 92 ? 3.104 40.360 -66.203 1.00 29.77 92 GLN A O 1
ATOM 694 N N . GLN A 1 93 ? 4.143 39.911 -64.266 1.00 30.05 93 GLN A N 1
ATOM 695 C CA . GLN A 1 93 ? 4.992 41.110 -64.257 1.00 30.05 93 GLN A CA 1
ATOM 696 C C . GLN A 1 93 ? 6.092 41.066 -63.184 1.00 30.05 93 GLN A C 1
ATOM 698 O O . GLN A 1 93 ? 5.972 40.416 -62.149 1.00 30.05 93 GLN A O 1
ATOM 703 N N . ARG A 1 94 ? 7.206 41.741 -63.486 1.00 28.03 94 ARG A N 1
ATOM 704 C CA . ARG A 1 94 ? 8.370 41.977 -62.615 1.00 28.03 94 ARG A CA 1
ATOM 705 C C . ARG A 1 94 ? 8.374 43.438 -62.175 1.00 28.03 94 ARG A C 1
ATOM 707 O O . ARG A 1 94 ? 8.081 44.273 -63.016 1.00 28.03 94 ARG A O 1
ATOM 714 N N . LEU A 1 95 ? 8.942 43.720 -61.002 1.00 29.08 95 LEU A N 1
ATOM 715 C CA . LEU A 1 95 ? 9.882 44.824 -60.700 1.00 29.08 95 LEU A CA 1
ATOM 716 C C . LEU A 1 95 ? 10.670 44.356 -59.445 1.00 29.08 95 LEU A C 1
ATOM 718 O O . LEU A 1 95 ? 10.088 43.744 -58.558 1.00 29.08 95 LEU A O 1
ATOM 722 N N . ARG A 1 96 ? 12.014 44.296 -59.423 1.00 28.45 96 ARG A N 1
ATOM 723 C CA . ARG A 1 96 ? 12.973 45.385 -59.107 1.00 28.45 96 ARG A CA 1
ATOM 724 C C . ARG A 1 96 ? 12.519 46.268 -57.924 1.00 28.45 96 ARG A C 1
ATOM 726 O O . ARG A 1 96 ? 11.460 46.861 -58.011 1.00 28.45 96 ARG A O 1
ATOM 733 N N . GLY A 1 97 ? 13.296 46.474 -56.858 1.00 25.53 97 GLY A N 1
ATOM 734 C CA . GLY A 1 97 ? 14.615 45.933 -56.486 1.00 25.53 97 GLY A CA 1
ATOM 735 C C . GLY A 1 97 ? 15.356 46.886 -55.530 1.00 25.53 97 GLY A C 1
ATOM 736 O O . GLY A 1 97 ? 15.098 48.082 -55.557 1.00 25.53 97 GLY A O 1
ATOM 737 N N . GLY A 1 98 ? 16.292 46.391 -54.712 1.00 25.97 98 GLY A N 1
ATOM 738 C CA . GLY A 1 98 ? 17.064 47.238 -53.789 1.00 25.97 98 GLY A CA 1
ATOM 739 C C . GLY A 1 98 ? 18.270 46.522 -53.173 1.00 25.97 98 GLY A C 1
ATOM 740 O O . GLY A 1 98 ? 18.203 45.329 -52.887 1.00 25.97 98 GLY A O 1
ATOM 741 N N . LYS A 1 99 ? 19.381 47.248 -52.992 1.00 27.77 99 LYS A N 1
ATOM 742 C CA . LYS A 1 99 ? 20.591 46.802 -52.278 1.00 27.77 99 LYS A CA 1
ATOM 743 C C . LYS A 1 99 ? 20.738 47.594 -50.978 1.00 27.77 99 LYS A C 1
ATOM 745 O O . LYS A 1 99 ? 20.437 48.782 -50.965 1.00 27.77 99 LYS A O 1
ATOM 750 N N . ALA A 1 100 ? 21.338 46.978 -49.965 1.00 28.70 100 ALA A N 1
ATOM 751 C CA . ALA A 1 100 ? 22.027 47.677 -48.883 1.00 28.70 100 ALA A CA 1
ATOM 752 C C . ALA A 1 100 ? 23.328 46.924 -48.557 1.00 28.70 100 ALA A C 1
ATOM 754 O O . ALA A 1 100 ? 23.362 45.695 -48.625 1.00 28.70 100 ALA A O 1
ATOM 755 N N . THR A 1 101 ? 24.391 47.661 -48.229 1.00 26.62 101 THR A N 1
ATOM 756 C CA . THR A 1 101 ? 25.740 47.131 -47.969 1.00 26.62 101 THR A CA 1
ATOM 757 C C . THR A 1 101 ? 26.285 47.784 -46.704 1.00 26.62 101 THR A C 1
ATOM 759 O O . THR A 1 101 ? 26.270 49.008 -46.621 1.00 26.62 101 THR A O 1
ATOM 762 N N . ILE A 1 102 ? 26.802 47.001 -45.753 1.00 29.91 102 ILE A N 1
ATOM 763 C CA . ILE A 1 102 ? 27.583 47.489 -44.599 1.00 29.91 102 ILE A CA 1
ATOM 764 C C . ILE A 1 102 ? 28.862 46.635 -44.470 1.00 29.91 102 ILE A C 1
ATOM 766 O O . ILE A 1 102 ? 28.949 45.546 -45.041 1.00 29.91 102 ILE A O 1
ATOM 770 N N . SER A 1 103 ? 29.897 47.201 -43.848 1.00 27.56 103 SER A N 1
ATOM 771 C CA . SER A 1 103 ? 31.314 46.976 -44.156 1.00 27.56 103 SER A CA 1
ATOM 772 C C . SER A 1 103 ? 32.113 46.104 -43.173 1.00 27.56 103 SER A C 1
ATOM 774 O O . SER A 1 103 ? 31.677 45.783 -42.071 1.00 27.56 103 SER A O 1
ATOM 776 N N . ASN A 1 104 ? 33.336 45.768 -43.599 1.00 27.14 104 ASN A N 1
ATOM 777 C CA . ASN A 1 104 ? 34.380 45.081 -42.831 1.00 27.14 104 ASN A CA 1
ATOM 778 C C . ASN A 1 104 ? 34.747 45.779 -41.509 1.00 27.14 104 ASN A C 1
ATOM 780 O O . ASN A 1 104 ? 34.825 47.006 -41.468 1.00 27.14 104 ASN A O 1
ATOM 784 N N . VAL A 1 105 ? 35.200 44.984 -40.531 1.00 29.42 105 VAL A N 1
ATOM 785 C CA . VAL A 1 105 ? 36.251 45.355 -39.563 1.00 29.42 105 VAL A CA 1
ATOM 786 C C . VAL A 1 105 ? 37.186 44.147 -39.376 1.00 29.42 105 VAL A C 1
ATOM 788 O O . VAL A 1 105 ? 36.714 43.020 -39.244 1.00 29.42 105 VAL A O 1
ATOM 791 N N . GLY A 1 106 ? 38.504 44.375 -39.394 1.00 26.47 106 GLY A N 1
ATOM 792 C CA . GLY A 1 106 ? 39.541 43.417 -38.967 1.00 26.47 106 GLY A CA 1
ATOM 793 C C . GLY A 1 106 ? 40.144 43.825 -37.613 1.00 26.47 106 GLY A C 1
ATOM 794 O O . GLY A 1 106 ? 39.806 44.896 -37.110 1.00 26.47 106 GLY A O 1
ATOM 795 N N . PRO A 1 107 ? 41.062 43.031 -37.030 1.00 36.28 107 PRO A N 1
ATOM 796 C CA . PRO A 1 107 ? 42.456 43.183 -37.463 1.00 36.28 107 PRO A CA 1
ATOM 797 C C . PRO A 1 107 ? 43.279 41.875 -37.489 1.00 36.28 107 PRO A C 1
ATOM 799 O O . PRO A 1 107 ? 42.775 40.776 -37.267 1.00 36.28 107 PRO A O 1
ATOM 802 N N . SER A 1 108 ? 44.567 42.016 -37.805 1.00 25.20 108 SER A N 1
ATOM 803 C CA . SER A 1 108 ? 45.591 40.967 -37.860 1.00 25.20 108 SER A CA 1
ATOM 804 C C . SER A 1 108 ? 46.419 40.868 -36.568 1.00 25.20 108 SER A C 1
ATOM 806 O O . SER A 1 108 ? 46.367 41.768 -35.735 1.00 25.20 108 SER A O 1
ATOM 808 N N . VAL A 1 109 ? 47.213 39.791 -36.439 1.00 28.50 109 VAL A N 1
ATOM 809 C CA . VAL A 1 109 ? 48.649 39.747 -36.039 1.00 28.50 109 VAL A CA 1
ATOM 810 C C . VAL A 1 109 ? 49.052 38.284 -35.758 1.00 28.50 109 VAL A C 1
ATOM 812 O O . VAL A 1 109 ? 48.224 37.494 -35.314 1.00 28.50 109 VAL A O 1
ATOM 815 N N . GLY A 1 110 ? 50.322 37.917 -35.999 1.00 26.92 110 GLY A N 1
ATOM 816 C CA . GLY A 1 110 ? 50.913 36.674 -35.466 1.00 26.92 110 GLY A CA 1
ATOM 817 C C . GLY A 1 110 ? 51.562 35.738 -36.492 1.00 26.92 110 GLY A C 1
ATOM 818 O O . GLY A 1 110 ? 51.109 34.612 -36.673 1.00 26.92 110 GLY A O 1
ATOM 819 N N . ALA A 1 111 ? 52.644 36.170 -37.145 1.00 25.23 111 ALA A N 1
ATOM 820 C CA . ALA A 1 111 ? 53.454 35.293 -37.996 1.00 25.23 111 ALA A CA 1
ATOM 821 C C . ALA A 1 111 ? 54.548 34.566 -37.192 1.00 25.23 111 ALA A C 1
ATOM 823 O O . ALA A 1 111 ? 55.182 35.177 -36.330 1.00 25.23 111 ALA A O 1
ATOM 824 N N . ARG A 1 112 ? 54.847 33.303 -37.536 1.00 26.70 112 ARG A N 1
ATOM 825 C CA . ARG A 1 112 ? 56.151 32.680 -37.253 1.00 26.70 112 ARG A CA 1
ATOM 826 C C . ARG A 1 112 ? 56.566 31.664 -38.325 1.00 26.70 112 ARG A C 1
ATOM 828 O O . ARG A 1 112 ? 55.765 30.879 -38.822 1.00 26.70 112 ARG A O 1
ATOM 835 N N . SER A 1 113 ? 57.849 31.752 -38.648 1.00 25.69 113 SER A N 1
ATOM 836 C CA . SER A 1 113 ? 58.736 30.829 -39.366 1.00 25.69 113 SER A CA 1
ATOM 837 C C . SER A 1 113 ? 58.707 29.388 -38.809 1.00 25.69 113 SER A C 1
ATOM 839 O O . SER A 1 113 ? 58.286 29.193 -37.673 1.00 25.69 113 SER A O 1
ATOM 841 N N . THR A 1 114 ? 59.166 28.319 -39.479 1.00 25.89 114 THR A N 1
ATOM 842 C CA . THR A 1 114 ? 59.694 28.051 -40.848 1.00 25.89 114 THR A CA 1
ATOM 843 C C . THR A 1 114 ? 59.741 26.522 -41.034 1.00 25.89 114 THR A C 1
ATOM 845 O O . THR A 1 114 ? 59.873 25.812 -40.041 1.00 25.89 114 THR A O 1
ATOM 848 N N . GLY A 1 115 ? 59.731 25.993 -42.266 1.00 26.22 115 GLY A N 1
ATOM 849 C CA . GLY A 1 115 ? 59.960 24.552 -42.485 1.00 26.22 115 GLY A CA 1
ATOM 850 C C . GLY A 1 115 ? 59.742 24.082 -43.924 1.00 26.22 115 GLY A C 1
ATOM 851 O O . GLY A 1 115 ? 58.676 23.568 -44.249 1.00 26.22 115 GLY A O 1
ATOM 852 N N . LEU A 1 116 ? 60.742 24.262 -44.792 1.00 23.45 116 LEU A N 1
ATOM 853 C CA . LEU A 1 116 ? 60.688 23.857 -46.202 1.00 23.45 116 LEU A CA 1
ATOM 854 C C . LEU A 1 116 ? 61.337 22.478 -46.411 1.00 23.45 116 LEU A C 1
ATOM 856 O O . LEU A 1 116 ? 62.538 22.340 -46.200 1.00 23.45 116 LEU A O 1
ATOM 860 N N . VAL A 1 117 ? 60.582 21.500 -46.924 1.00 27.97 117 VAL A N 1
ATOM 861 C CA . VAL A 1 117 ? 61.130 20.300 -47.587 1.00 27.97 117 VAL A CA 1
ATOM 862 C C . VAL A 1 117 ? 60.253 19.956 -48.796 1.00 27.97 117 VAL A C 1
ATOM 864 O O . VAL A 1 117 ? 59.063 19.688 -48.643 1.00 27.97 117 VAL A O 1
ATOM 867 N N . LEU A 1 118 ? 60.829 19.956 -50.003 1.00 26.47 118 LEU A N 1
ATOM 868 C CA . LEU A 1 118 ? 60.192 19.400 -51.207 1.00 26.47 118 LEU A CA 1
ATOM 869 C C . LEU A 1 118 ? 60.494 17.893 -51.300 1.00 26.47 118 LEU A C 1
ATOM 871 O O . LEU A 1 118 ? 61.606 17.473 -50.996 1.00 26.47 118 LEU A O 1
ATOM 875 N N . GLY A 1 119 ? 59.526 17.085 -51.753 1.00 26.88 119 GLY A N 1
ATOM 876 C CA . GLY A 1 119 ? 59.632 15.617 -51.692 1.00 26.88 119 GLY A CA 1
ATOM 877 C C . GLY A 1 119 ? 58.734 14.834 -52.660 1.00 26.88 119 GLY A C 1
ATOM 878 O O . GLY A 1 119 ? 58.010 13.958 -52.215 1.00 26.88 119 GLY A O 1
ATOM 879 N N . THR A 1 120 ? 58.791 15.188 -53.952 1.00 28.17 120 THR A N 1
ATOM 880 C CA . THR A 1 120 ? 58.415 14.397 -55.158 1.00 28.17 120 THR A CA 1
ATOM 881 C C . THR A 1 120 ? 57.061 13.649 -55.251 1.00 28.17 120 THR A C 1
ATOM 883 O O . THR A 1 120 ? 56.631 12.873 -54.404 1.00 28.17 120 THR A O 1
ATOM 886 N N . HIS A 1 121 ? 56.404 13.784 -56.411 1.00 27.25 121 HIS A N 1
ATOM 887 C CA . HIS A 1 121 ? 55.244 12.965 -56.789 1.00 27.25 121 HIS A CA 1
ATOM 888 C C . HIS A 1 121 ? 55.618 11.499 -57.074 1.00 27.25 121 HIS A C 1
ATOM 890 O O . HIS A 1 121 ? 56.484 11.241 -57.909 1.00 27.25 121 HIS A O 1
ATOM 896 N N . LYS A 1 122 ? 54.809 10.549 -56.581 1.00 27.42 122 LYS A N 1
ATOM 897 C CA . LYS A 1 122 ? 54.484 9.303 -57.307 1.00 27.42 122 LYS A CA 1
ATOM 898 C C . LYS A 1 122 ? 52.988 8.984 -57.195 1.00 27.42 122 LYS A C 1
ATOM 900 O O . LYS A 1 122 ? 52.430 8.964 -56.103 1.00 27.42 122 LYS A O 1
ATOM 905 N N . LYS A 1 123 ? 52.339 8.727 -58.337 1.00 30.36 123 LYS A N 1
ATOM 906 C CA . LYS A 1 123 ? 50.995 8.123 -58.403 1.00 30.36 123 LYS A CA 1
ATOM 907 C C . LYS A 1 123 ? 51.113 6.627 -58.103 1.00 30.36 123 LYS A C 1
ATOM 909 O O . LYS A 1 123 ? 52.008 5.994 -58.652 1.00 30.36 123 LYS A O 1
ATOM 914 N N . LEU A 1 124 ? 50.175 6.055 -57.348 1.00 28.31 124 LEU A N 1
ATOM 915 C CA . LEU A 1 124 ? 49.892 4.613 -57.361 1.00 28.31 124 LEU A CA 1
ATOM 916 C C . LEU A 1 124 ? 48.440 4.341 -56.943 1.00 28.31 124 LEU A C 1
ATOM 918 O O . LEU A 1 124 ? 47.842 5.106 -56.188 1.00 28.31 124 LEU A O 1
ATOM 922 N N . ILE A 1 125 ? 47.868 3.281 -57.513 1.00 31.34 125 ILE A N 1
ATOM 923 C CA . ILE A 1 125 ? 46.448 2.910 -57.417 1.00 31.34 125 ILE A CA 1
ATOM 924 C C . ILE A 1 125 ? 46.260 1.950 -56.222 1.00 31.34 125 ILE A C 1
ATOM 926 O O . ILE A 1 125 ? 47.133 1.112 -55.986 1.00 31.34 125 ILE A O 1
ATOM 930 N N . PRO A 1 126 ? 45.172 2.054 -55.434 1.00 35.94 126 PRO A N 1
ATOM 931 C CA . PRO A 1 126 ? 45.046 1.298 -54.192 1.00 35.94 126 PRO A CA 1
ATOM 932 C C . PRO A 1 126 ? 44.473 -0.109 -54.406 1.00 35.94 126 PRO A C 1
ATOM 934 O O . PRO A 1 126 ? 43.290 -0.240 -54.691 1.00 35.94 126 PRO A O 1
ATOM 937 N N . HIS A 1 127 ? 45.269 -1.156 -54.165 1.00 35.97 127 HIS A N 1
ATOM 938 C CA . HIS A 1 127 ? 44.766 -2.465 -53.710 1.00 35.97 127 HIS A CA 1
ATOM 939 C C . HIS A 1 127 ? 45.893 -3.314 -53.092 1.00 35.97 127 HIS A C 1
ATOM 941 O O . HIS A 1 127 ? 46.557 -4.088 -53.772 1.00 35.97 127 HIS A O 1
ATOM 947 N N . GLN A 1 128 ? 46.097 -3.184 -51.777 1.00 30.86 128 GLN A N 1
ATOM 948 C CA . GLN A 1 128 ? 46.819 -4.169 -50.962 1.00 30.86 128 GLN A CA 1
ATOM 949 C C . GLN A 1 128 ? 46.196 -4.246 -49.568 1.00 30.86 128 GLN A C 1
ATOM 951 O O . GLN A 1 128 ? 46.018 -3.225 -48.899 1.00 30.86 128 GLN A O 1
ATOM 956 N N . LEU A 1 129 ? 45.872 -5.461 -49.120 1.00 34.06 129 LEU A N 1
ATOM 957 C CA . LEU A 1 129 ? 45.416 -5.700 -47.754 1.00 34.06 129 LEU A CA 1
ATOM 958 C C . LEU A 1 129 ? 46.607 -5.566 -46.804 1.00 34.06 129 LEU A C 1
ATOM 960 O O . LEU A 1 129 ? 47.496 -6.417 -46.792 1.00 34.06 129 LEU A O 1
ATOM 964 N N . ARG A 1 130 ? 46.602 -4.535 -45.951 1.00 30.69 130 ARG A N 1
ATOM 965 C CA . ARG A 1 130 ? 47.497 -4.501 -44.789 1.00 30.69 130 ARG A CA 1
ATOM 966 C C . ARG A 1 130 ? 47.103 -5.623 -43.826 1.00 30.69 130 ARG A C 1
ATOM 968 O O . ARG A 1 130 ? 46.253 -5.427 -42.960 1.00 30.69 130 ARG A O 1
ATOM 975 N N . ARG A 1 131 ? 47.759 -6.781 -43.947 1.00 34.06 131 ARG A N 1
ATOM 976 C CA . ARG A 1 131 ? 47.949 -7.671 -42.797 1.00 34.06 131 ARG A CA 1
ATOM 977 C C . ARG A 1 131 ? 48.654 -6.842 -41.724 1.00 34.06 131 ARG A C 1
ATOM 979 O O . ARG A 1 131 ? 49.751 -6.340 -41.961 1.00 34.06 131 ARG A O 1
ATOM 986 N N . PHE A 1 132 ? 48.006 -6.653 -40.580 1.00 29.98 132 PHE A N 1
ATOM 987 C CA . PHE A 1 132 ? 48.696 -6.131 -39.406 1.00 29.98 132 PHE A CA 1
ATOM 988 C C . PHE A 1 132 ? 49.764 -7.157 -38.991 1.00 29.98 132 PHE A C 1
ATOM 990 O O . PHE A 1 132 ? 49.481 -8.358 -39.060 1.00 29.98 132 PHE A O 1
ATOM 997 N N . PRO A 1 133 ? 50.968 -6.734 -38.569 1.00 30.20 133 PRO A N 1
ATOM 998 C CA . PRO A 1 133 ? 51.856 -7.642 -37.857 1.00 30.20 133 PRO A CA 1
ATOM 999 C C . PRO A 1 133 ? 51.157 -8.105 -36.566 1.00 30.20 133 PRO A C 1
ATOM 1001 O O . PRO A 1 133 ? 50.343 -7.351 -36.016 1.00 30.20 133 PRO A O 1
ATOM 1004 N N . PRO A 1 134 ? 51.446 -9.317 -36.059 1.00 33.50 134 PRO A N 1
ATOM 1005 C CA . PRO A 1 134 ? 51.000 -9.694 -34.727 1.00 33.50 134 PRO A CA 1
ATOM 1006 C C . PRO A 1 134 ? 51.581 -8.691 -33.726 1.00 33.50 134 PRO A C 1
ATOM 1008 O O . PRO A 1 134 ? 52.788 -8.459 -33.696 1.00 33.50 134 PRO A O 1
ATOM 1011 N N . VAL A 1 135 ? 50.718 -8.062 -32.927 1.00 36.69 135 VAL A N 1
ATOM 1012 C CA . VAL A 1 135 ? 51.173 -7.177 -31.853 1.00 36.69 135 VAL A CA 1
ATOM 1013 C C . VAL A 1 135 ? 51.720 -8.059 -30.741 1.00 36.69 135 VAL A C 1
ATOM 1015 O O . VAL A 1 135 ? 50.952 -8.657 -29.985 1.00 36.69 135 VAL A O 1
ATOM 1018 N N . GLU A 1 136 ? 53.044 -8.142 -30.636 1.00 38.75 136 GLU A N 1
ATOM 1019 C CA . GLU A 1 136 ? 53.695 -8.710 -29.460 1.00 38.75 136 GLU A CA 1
ATOM 1020 C C . GLU A 1 136 ? 53.346 -7.852 -28.240 1.00 38.75 136 GLU A C 1
ATOM 1022 O O . GLU A 1 136 ? 53.898 -6.774 -28.014 1.00 38.75 136 GLU A O 1
ATOM 1027 N N . MET A 1 137 ? 52.379 -8.322 -27.447 1.00 36.91 137 MET A N 1
ATOM 1028 C CA . MET A 1 137 ? 52.072 -7.731 -26.151 1.00 36.91 137 MET A CA 1
ATOM 1029 C C . MET A 1 137 ? 53.278 -7.916 -25.232 1.00 36.91 137 MET A C 1
ATOM 1031 O O . MET A 1 137 ? 53.483 -8.996 -24.672 1.00 36.91 137 MET A O 1
ATOM 1035 N N . THR A 1 138 ? 54.055 -6.848 -25.058 1.00 42.53 138 THR A N 1
ATOM 1036 C CA . THR A 1 138 ? 55.160 -6.797 -24.097 1.00 42.53 138 THR A CA 1
ATOM 1037 C C . THR A 1 138 ? 54.675 -7.190 -22.696 1.00 42.53 138 THR A C 1
ATOM 1039 O O . THR A 1 138 ? 53.507 -7.003 -22.341 1.00 42.53 138 THR A O 1
ATOM 1042 N N . ALA A 1 139 ? 55.567 -7.733 -21.862 1.00 46.06 139 ALA A N 1
ATOM 1043 C CA . ALA A 1 139 ? 55.184 -8.300 -20.564 1.00 46.06 139 ALA A CA 1
ATOM 1044 C C . ALA A 1 139 ? 54.472 -7.301 -19.618 1.00 46.06 139 ALA A C 1
ATOM 1046 O O . ALA A 1 139 ? 53.647 -7.715 -18.801 1.00 46.06 139 ALA A O 1
ATOM 1047 N N . HIS A 1 140 ? 54.722 -5.992 -19.760 1.00 43.81 140 HIS A N 1
ATOM 1048 C CA . HIS A 1 140 ? 53.945 -4.941 -19.086 1.00 43.81 140 HIS A CA 1
ATOM 1049 C C . HIS A 1 140 ? 52.470 -4.928 -19.512 1.00 43.81 140 HIS A C 1
ATOM 1051 O O . HIS A 1 140 ? 51.596 -4.954 -18.650 1.00 43.81 140 HIS A O 1
ATOM 1057 N N . SER A 1 141 ? 52.179 -4.986 -20.817 1.00 49.88 141 SER A N 1
ATOM 1058 C CA . SER A 1 141 ? 50.807 -4.973 -21.345 1.00 49.88 141 SER A CA 1
ATOM 1059 C C . SER A 1 141 ? 49.958 -6.139 -20.815 1.00 49.88 141 SER A C 1
ATOM 1061 O O . SER A 1 141 ? 48.771 -5.964 -20.541 1.00 49.88 141 SER A O 1
ATOM 1063 N N . ARG A 1 142 ? 50.568 -7.313 -20.579 1.00 50.84 142 ARG A N 1
ATOM 1064 C CA . ARG A 1 142 ? 49.897 -8.429 -19.886 1.00 50.84 142 ARG A CA 1
ATOM 1065 C C . ARG A 1 142 ? 49.643 -8.143 -18.397 1.00 50.84 142 ARG A C 1
ATOM 1067 O O . ARG A 1 142 ? 48.540 -8.415 -17.930 1.00 50.84 142 ARG A O 1
ATOM 1074 N N . ARG A 1 143 ? 50.616 -7.576 -17.664 1.00 52.12 143 ARG A N 1
ATOM 1075 C CA . ARG A 1 143 ? 50.476 -7.248 -16.226 1.00 52.12 143 ARG A CA 1
ATOM 1076 C C . ARG A 1 143 ? 49.399 -6.190 -15.949 1.00 52.12 143 ARG A C 1
ATOM 1078 O O . ARG A 1 143 ? 48.600 -6.378 -15.030 1.00 52.12 143 ARG A O 1
ATOM 1085 N N . ASP A 1 144 ? 49.340 -5.121 -16.745 1.00 57.06 144 ASP A N 1
ATOM 1086 C CA . ASP A 1 144 ? 48.304 -4.080 -16.624 1.00 57.06 144 ASP A CA 1
ATOM 1087 C C . ASP A 1 144 ? 46.888 -4.652 -16.817 1.00 57.06 144 ASP A C 1
ATOM 1089 O O . ASP A 1 144 ? 45.976 -4.330 -16.051 1.00 57.06 144 ASP A O 1
ATOM 1093 N N . GLY A 1 145 ? 46.714 -5.549 -17.798 1.00 64.62 145 GLY A N 1
ATOM 1094 C CA . GLY A 1 145 ? 45.441 -6.227 -18.047 1.00 64.62 145 GLY A CA 1
ATOM 1095 C C . GLY A 1 145 ? 44.971 -7.057 -16.850 1.00 64.62 145 GLY A C 1
ATOM 1096 O O . GLY A 1 145 ? 43.828 -6.910 -16.420 1.00 64.62 145 GLY A O 1
ATOM 1097 N N . THR A 1 146 ? 45.857 -7.866 -16.255 1.00 72.94 146 THR A N 1
ATOM 1098 C CA . THR A 1 146 ? 45.505 -8.704 -15.094 1.00 72.94 146 THR A CA 1
ATOM 1099 C C . THR A 1 146 ? 45.014 -7.903 -13.888 1.00 72.94 146 THR A C 1
ATOM 1101 O O . THR A 1 146 ? 44.031 -8.305 -13.271 1.00 72.94 146 THR A O 1
ATOM 1104 N N . LEU A 1 147 ? 45.629 -6.758 -13.566 1.00 78.31 147 LEU A N 1
ATOM 1105 C CA . LEU A 1 147 ? 45.187 -5.927 -12.437 1.00 78.31 147 LEU A CA 1
ATOM 1106 C C . LEU A 1 147 ? 43.783 -5.357 -12.673 1.00 78.31 147 LEU A C 1
ATOM 1108 O O . LEU A 1 147 ? 42.917 -5.480 -11.807 1.00 78.31 147 LEU A O 1
ATOM 1112 N N . SER A 1 148 ? 43.521 -4.817 -13.868 1.00 80.38 148 SER A N 1
ATOM 1113 C CA . SER A 1 148 ? 42.184 -4.334 -14.233 1.00 80.38 148 SER A CA 1
ATOM 1114 C C . SER A 1 148 ? 41.129 -5.446 -14.178 1.00 80.38 148 SER A C 1
ATOM 1116 O O . SER A 1 148 ? 39.994 -5.181 -13.783 1.00 80.38 148 SER A O 1
ATOM 1118 N N . SER A 1 149 ? 41.484 -6.680 -14.553 1.00 84.81 149 SER A N 1
ATOM 1119 C CA . SER A 1 149 ? 40.590 -7.841 -14.466 1.00 84.81 149 SER A CA 1
ATOM 1120 C C . SER A 1 149 ? 40.303 -8.266 -13.024 1.00 84.81 149 SER A C 1
ATOM 1122 O O . SER A 1 149 ? 39.165 -8.615 -12.727 1.00 84.81 149 SER A O 1
ATOM 1124 N N . VAL A 1 150 ? 41.289 -8.199 -12.120 1.00 88.62 150 VAL A N 1
ATOM 1125 C CA . VAL A 1 150 ? 41.105 -8.516 -10.691 1.00 88.62 150 VAL A CA 1
ATOM 1126 C C . VAL A 1 150 ? 40.174 -7.510 -10.014 1.00 88.62 150 VAL A C 1
ATOM 1128 O O . VAL A 1 150 ? 39.227 -7.924 -9.351 1.00 88.62 150 VAL A O 1
ATOM 1131 N N . PHE A 1 151 ? 40.368 -6.204 -10.226 1.00 88.88 151 PHE A N 1
ATOM 1132 C CA . PHE A 1 151 ? 39.467 -5.186 -9.667 1.00 88.88 151 PHE A CA 1
ATOM 1133 C C . PHE A 1 151 ? 38.044 -5.280 -10.238 1.00 88.88 151 PHE A C 1
ATOM 1135 O O . PHE A 1 151 ? 37.073 -5.126 -9.497 1.00 88.88 151 PHE A O 1
ATOM 1142 N N . LEU A 1 152 ? 37.901 -5.600 -11.530 1.00 88.25 152 LEU A N 1
ATOM 1143 C CA . LEU A 1 152 ? 36.592 -5.830 -12.143 1.00 88.25 152 LEU A CA 1
ATOM 1144 C C . LEU A 1 152 ? 35.902 -7.081 -11.572 1.00 88.25 152 LEU A C 1
ATOM 1146 O O . LEU A 1 152 ? 34.709 -7.030 -11.276 1.00 88.25 152 LEU A O 1
ATOM 1150 N N . LEU A 1 153 ? 36.634 -8.183 -11.381 1.00 91.38 153 LEU A N 1
ATOM 1151 C CA . LEU A 1 153 ? 36.112 -9.404 -10.759 1.00 91.38 153 LEU A CA 1
ATOM 1152 C C . LEU A 1 153 ? 35.676 -9.147 -9.309 1.00 91.38 153 LEU A C 1
ATOM 1154 O O . LEU A 1 153 ? 34.570 -9.524 -8.934 1.00 91.38 153 LEU A O 1
ATOM 1158 N N . ALA A 1 154 ? 36.498 -8.441 -8.527 1.00 91.00 154 ALA A N 1
ATOM 1159 C CA . ALA A 1 154 ? 36.168 -8.050 -7.159 1.00 91.00 154 ALA A CA 1
ATOM 1160 C C . ALA A 1 154 ? 34.879 -7.213 -7.103 1.00 91.00 154 ALA A C 1
ATOM 1162 O O . ALA A 1 154 ? 33.985 -7.535 -6.328 1.00 91.00 154 ALA A O 1
ATOM 1163 N N . ALA A 1 155 ? 34.724 -6.204 -7.968 1.00 92.06 155 ALA A N 1
ATOM 1164 C CA . ALA A 1 155 ? 33.494 -5.413 -8.039 1.00 92.06 155 ALA A CA 1
ATOM 1165 C C . ALA A 1 155 ? 32.254 -6.270 -8.373 1.00 92.06 155 ALA A C 1
ATOM 1167 O O . ALA A 1 155 ? 31.218 -6.127 -7.727 1.00 92.06 155 ALA A O 1
ATOM 1168 N N . ASN A 1 156 ? 32.364 -7.204 -9.327 1.00 92.50 156 ASN A N 1
ATOM 1169 C CA . ASN A 1 156 ? 31.255 -8.090 -9.712 1.00 92.50 156 ASN A CA 1
ATOM 1170 C C . ASN A 1 156 ? 30.879 -9.121 -8.629 1.00 92.50 156 ASN A C 1
ATOM 1172 O O . ASN A 1 156 ? 29.750 -9.601 -8.634 1.00 92.50 156 ASN A O 1
ATOM 1176 N N . ILE A 1 157 ? 31.784 -9.448 -7.700 1.00 94.81 157 ILE A N 1
ATOM 1177 C CA . ILE A 1 157 ? 31.502 -10.311 -6.538 1.00 94.81 157 ILE A CA 1
ATOM 1178 C C . ILE A 1 157 ? 30.939 -9.490 -5.367 1.00 94.81 157 ILE A C 1
ATOM 1180 O O . ILE A 1 157 ? 29.982 -9.905 -4.717 1.00 94.81 157 ILE A O 1
ATOM 1184 N N . LEU A 1 158 ? 31.501 -8.306 -5.107 1.00 95.19 158 LEU A N 1
ATOM 1185 C CA . LEU A 1 158 ? 31.108 -7.461 -3.979 1.00 95.19 158 LEU A CA 1
ATOM 1186 C C . LEU A 1 158 ? 29.733 -6.802 -4.167 1.00 95.19 158 LEU A C 1
ATOM 1188 O O . LEU A 1 158 ? 29.053 -6.583 -3.171 1.00 95.19 158 LEU A O 1
ATOM 1192 N N . ILE A 1 159 ? 29.288 -6.520 -5.401 1.00 93.06 159 ILE A N 1
ATOM 1193 C CA . ILE A 1 159 ? 27.952 -5.945 -5.654 1.00 93.06 159 ILE A CA 1
ATOM 1194 C C . ILE A 1 159 ? 26.822 -6.891 -5.184 1.00 93.06 159 ILE A C 1
ATOM 1196 O O . ILE A 1 159 ? 26.017 -6.454 -4.361 1.00 93.06 159 ILE A O 1
ATOM 1200 N N . PRO A 1 160 ? 26.754 -8.176 -5.601 1.00 94.81 160 PRO A N 1
ATOM 1201 C CA . PRO A 1 160 ? 25.779 -9.129 -5.063 1.00 94.81 160 PRO A CA 1
ATOM 1202 C C . PRO A 1 160 ? 25.839 -9.292 -3.539 1.00 94.81 160 PRO A C 1
ATOM 1204 O O . PRO A 1 160 ? 24.794 -9.334 -2.895 1.00 94.81 160 PRO A O 1
ATOM 1207 N N . ILE A 1 161 ? 27.043 -9.339 -2.951 1.00 94.88 161 ILE A N 1
ATOM 1208 C CA . ILE A 1 161 ? 27.215 -9.464 -1.493 1.00 94.88 161 ILE A CA 1
ATOM 1209 C C . ILE A 1 161 ? 26.671 -8.223 -0.775 1.00 94.88 161 ILE A C 1
ATOM 1211 O O . ILE A 1 161 ? 25.926 -8.358 0.192 1.00 94.88 161 ILE A O 1
ATOM 1215 N N . ALA A 1 162 ? 26.983 -7.021 -1.266 1.00 95.06 162 ALA A N 1
ATOM 1216 C CA . ALA A 1 162 ? 26.476 -5.768 -0.716 1.00 95.06 162 ALA A CA 1
ATOM 1217 C C . ALA A 1 162 ? 24.943 -5.703 -0.753 1.00 95.06 162 ALA A C 1
ATOM 1219 O O . ALA A 1 162 ? 24.325 -5.360 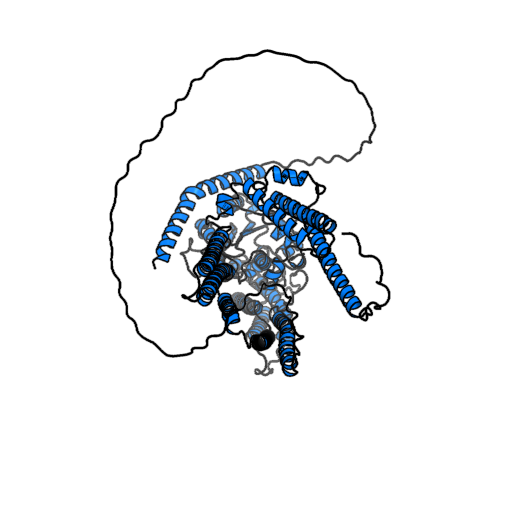0.253 1.00 95.06 162 ALA A O 1
ATOM 1220 N N . ILE A 1 163 ? 24.338 -6.079 -1.888 1.00 93.38 163 ILE A N 1
ATOM 1221 C CA . ILE A 1 163 ? 22.880 -6.131 -2.065 1.00 93.38 163 ILE A CA 1
ATOM 1222 C C . ILE A 1 163 ? 22.255 -7.141 -1.097 1.00 93.38 163 ILE A C 1
ATOM 1224 O O . ILE A 1 163 ? 21.284 -6.807 -0.425 1.00 93.38 163 ILE A O 1
ATOM 1228 N N . PHE A 1 164 ? 22.818 -8.348 -0.981 1.00 92.12 164 PHE A N 1
ATOM 1229 C CA . PHE A 1 164 ? 22.310 -9.382 -0.077 1.00 92.12 164 PHE A CA 1
ATOM 1230 C C . PHE A 1 164 ? 22.387 -8.952 1.394 1.00 92.12 164 PHE A C 1
ATOM 1232 O O . PHE A 1 164 ? 21.382 -8.994 2.101 1.00 92.12 164 PHE A O 1
ATOM 1239 N N . VAL A 1 165 ? 23.551 -8.478 1.853 1.00 92.31 165 VAL A N 1
ATOM 1240 C CA . VAL A 1 165 ? 23.738 -8.024 3.241 1.00 92.31 165 VAL A CA 1
ATOM 1241 C C . VAL A 1 165 ? 22.792 -6.866 3.560 1.00 92.31 165 VAL A C 1
ATOM 1243 O O . VAL A 1 165 ? 22.075 -6.942 4.557 1.00 92.31 165 VAL A O 1
ATOM 1246 N N . PHE A 1 166 ? 22.711 -5.858 2.682 1.00 92.25 166 PHE A N 1
ATOM 1247 C CA . PHE A 1 166 ? 21.780 -4.736 2.827 1.00 92.25 166 PHE A CA 1
ATOM 1248 C C . PHE A 1 166 ? 20.323 -5.216 2.897 1.00 92.25 166 PHE A C 1
ATOM 1250 O O . PHE A 1 166 ? 19.607 -4.845 3.822 1.00 92.25 166 PHE A O 1
ATOM 1257 N N . ALA A 1 167 ? 19.891 -6.095 1.986 1.00 86.88 167 ALA A N 1
ATOM 1258 C CA . ALA A 1 167 ? 18.530 -6.632 1.977 1.00 86.88 167 ALA A CA 1
ATOM 1259 C C . ALA A 1 167 ? 18.185 -7.372 3.281 1.00 86.88 167 ALA A C 1
ATOM 1261 O O . ALA A 1 167 ? 17.115 -7.139 3.839 1.00 86.88 167 ALA A O 1
ATOM 1262 N N . THR A 1 168 ? 19.100 -8.183 3.831 1.00 84.56 168 THR A N 1
ATOM 1263 C CA . THR A 1 168 ? 18.864 -8.866 5.122 1.00 84.56 168 THR A CA 1
ATOM 1264 C C . THR A 1 168 ? 18.811 -7.932 6.336 1.00 84.56 168 THR A C 1
ATOM 1266 O O . THR A 1 168 ? 18.421 -8.385 7.408 1.00 84.56 168 THR A O 1
ATOM 1269 N N . GLY A 1 169 ? 19.199 -6.657 6.200 1.00 83.94 169 GLY A N 1
ATOM 1270 C CA . GLY A 1 169 ? 18.949 -5.624 7.211 1.00 83.94 169 GLY A CA 1
ATOM 1271 C C . GLY A 1 169 ? 17.753 -4.720 6.907 1.00 83.94 169 GLY A C 1
ATOM 1272 O O . GLY A 1 169 ? 17.132 -4.201 7.831 1.00 83.94 169 GLY A O 1
ATOM 1273 N N . PHE A 1 170 ? 17.410 -4.554 5.627 1.00 83.62 170 PHE A N 1
ATOM 1274 C CA . PHE A 1 170 ? 16.315 -3.703 5.156 1.00 83.62 170 PHE A CA 1
ATOM 1275 C C . PHE A 1 170 ? 14.934 -4.371 5.252 1.00 83.62 170 PHE A C 1
ATOM 1277 O O . PHE A 1 170 ? 13.921 -3.685 5.362 1.00 83.62 170 PHE A O 1
ATOM 1284 N N . PHE A 1 171 ? 14.878 -5.704 5.233 1.00 75.69 171 PHE A N 1
ATOM 1285 C CA . PHE A 1 171 ? 13.644 -6.478 5.379 1.00 75.69 171 PHE A CA 1
ATOM 1286 C C . PHE A 1 171 ? 13.606 -7.184 6.749 1.00 75.69 171 PHE A C 1
ATOM 1288 O O . PHE A 1 171 ? 14.050 -8.329 6.852 1.00 75.69 171 PHE A O 1
ATOM 1295 N N . PRO A 1 172 ? 13.110 -6.523 7.816 1.00 65.44 172 PRO A N 1
ATOM 1296 C CA . PRO A 1 172 ? 13.040 -7.122 9.146 1.00 65.44 172 PRO A CA 1
ATOM 1297 C C . PRO A 1 172 ? 12.006 -8.254 9.207 1.00 65.44 172 PRO A C 1
ATOM 1299 O O . PRO A 1 172 ? 10.898 -8.145 8.674 1.00 65.44 172 PRO A O 1
ATOM 1302 N N . TYR A 1 173 ? 12.350 -9.332 9.913 1.00 62.44 173 TYR A N 1
ATOM 1303 C CA . TYR A 1 173 ? 11.419 -10.417 10.219 1.00 62.44 173 TYR A CA 1
ATOM 1304 C C . TYR A 1 173 ? 10.398 -9.954 11.268 1.00 62.44 173 TYR A C 1
ATOM 1306 O O . TYR A 1 173 ? 10.774 -9.596 12.384 1.00 62.44 173 TYR A O 1
ATOM 1314 N N . LYS A 1 174 ? 9.107 -9.980 10.922 1.00 66.88 174 LYS A N 1
ATOM 1315 C CA . LYS A 1 174 ? 8.003 -9.712 11.855 1.00 66.88 174 LYS A CA 1
ATOM 1316 C C . LYS A 1 174 ? 7.445 -11.046 12.377 1.00 66.88 174 LYS A C 1
ATOM 1318 O O . LYS A 1 174 ? 6.845 -11.768 11.580 1.00 66.88 174 LYS A O 1
ATOM 1323 N N . PRO A 1 175 ? 7.604 -11.395 13.669 1.00 67.50 175 PRO A N 1
ATOM 1324 C CA . PRO A 1 175 ? 6.916 -12.549 14.236 1.00 67.50 175 PRO A CA 1
ATOM 1325 C C . PRO A 1 175 ? 5.405 -12.276 14.255 1.00 67.50 175 PRO A C 1
ATOM 1327 O O . PRO A 1 175 ? 4.956 -11.276 14.811 1.00 67.50 175 PRO A O 1
ATOM 1330 N N . LEU A 1 176 ? 4.626 -13.156 13.625 1.00 73.69 176 LEU A N 1
ATOM 1331 C CA . LEU A 1 176 ? 3.164 -13.093 13.609 1.00 73.69 176 LEU A CA 1
ATOM 1332 C C . LEU A 1 176 ? 2.588 -14.195 14.500 1.00 73.69 176 LEU A C 1
ATOM 1334 O O . LEU A 1 176 ? 2.938 -15.368 14.362 1.00 73.69 176 LEU A O 1
ATOM 1338 N N . LEU A 1 177 ? 1.664 -13.819 15.381 1.00 84.00 177 LEU A N 1
ATOM 1339 C CA . LEU A 1 177 ? 0.856 -14.751 16.161 1.00 84.00 177 LEU A CA 1
ATOM 1340 C C . LEU A 1 177 ? -0.097 -15.509 15.225 1.00 84.00 177 LEU A C 1
ATOM 1342 O O . LEU A 1 177 ? -0.799 -14.897 14.415 1.00 84.00 177 LEU A O 1
ATOM 1346 N N . SER A 1 178 ? -0.127 -16.837 15.335 1.00 85.81 178 SER A N 1
ATOM 1347 C CA . SER A 1 178 ? -0.860 -17.720 14.422 1.00 85.81 178 SER A CA 1
ATOM 1348 C C . SER A 1 178 ? -2.282 -18.046 14.896 1.00 85.81 178 SER A C 1
ATOM 1350 O O . SER A 1 178 ? -2.569 -18.122 16.095 1.00 85.81 178 SER A O 1
ATOM 1352 N N . GLY A 1 179 ? -3.186 -18.268 13.936 1.00 86.94 179 GLY A N 1
ATOM 1353 C CA . GLY A 1 179 ? -4.596 -18.596 14.177 1.00 86.94 179 GLY A CA 1
ATOM 1354 C C . GLY A 1 179 ? -5.419 -17.444 14.768 1.00 86.94 179 GLY A C 1
ATOM 1355 O O . GLY A 1 179 ? -4.878 -16.453 15.253 1.00 86.94 179 GLY A O 1
ATOM 1356 N N . LEU A 1 180 ? -6.743 -17.595 14.762 1.00 89.88 180 LEU A N 1
ATOM 1357 C CA . LEU A 1 180 ? -7.679 -16.559 15.211 1.00 89.88 180 LEU A CA 1
ATOM 1358 C C . LEU A 1 180 ? -7.584 -16.282 16.720 1.00 89.88 180 LEU A C 1
ATOM 1360 O O . LEU A 1 180 ? -7.325 -17.192 17.515 1.00 89.88 180 LEU A O 1
ATOM 1364 N N . ALA A 1 181 ? -7.791 -15.025 17.113 1.00 91.12 181 ALA A N 1
ATOM 1365 C CA . ALA A 1 181 ? -8.006 -14.611 18.494 1.00 91.12 181 ALA A CA 1
ATOM 1366 C C . ALA A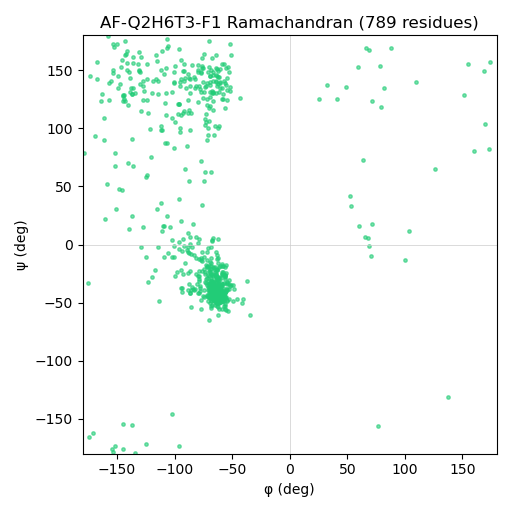 1 181 ? -9.292 -15.213 19.075 1.00 91.12 181 ALA A C 1
ATOM 1368 O O . ALA A 1 181 ? -10.274 -15.445 18.371 1.00 91.12 181 ALA A O 1
ATOM 1369 N N . THR A 1 182 ? -9.273 -15.418 20.388 1.00 89.25 182 THR A N 1
ATOM 1370 C CA . THR A 1 182 ? -10.389 -15.881 21.218 1.00 89.25 182 THR A CA 1
ATOM 1371 C C . THR A 1 182 ? -10.540 -14.928 22.401 1.00 89.25 182 THR A C 1
ATOM 1373 O O . THR A 1 182 ? -9.598 -14.210 22.736 1.00 89.25 182 THR A O 1
ATOM 1376 N N . TYR A 1 183 ? -11.693 -14.912 23.071 1.00 84.50 183 TYR A N 1
ATOM 1377 C CA . TYR A 1 183 ? -11.789 -14.210 24.353 1.00 84.50 183 TYR A CA 1
ATOM 1378 C C . TYR A 1 183 ? -10.978 -14.933 25.440 1.00 84.50 183 TYR A C 1
ATOM 1380 O O . TYR A 1 183 ? -10.920 -16.163 25.455 1.00 84.50 183 TYR A O 1
ATOM 1388 N N . ASP A 1 184 ? -10.377 -14.165 26.354 1.00 69.62 184 ASP A N 1
ATOM 1389 C CA . ASP A 1 184 ? -9.703 -14.699 27.543 1.00 69.62 184 ASP A CA 1
ATOM 1390 C C . ASP A 1 184 ? -10.643 -15.594 28.360 1.00 69.62 184 ASP A C 1
ATOM 1392 O O . ASP A 1 184 ? -11.741 -15.174 28.728 1.00 69.62 184 ASP A O 1
ATOM 1396 N N . THR A 1 185 ? -10.157 -16.768 28.763 1.00 59.78 185 THR A N 1
ATOM 1397 C CA . THR A 1 185 ? -10.827 -17.639 29.745 1.00 59.78 185 THR A CA 1
ATOM 1398 C C . THR A 1 185 ? -10.719 -17.121 31.186 1.00 59.78 185 THR A C 1
ATOM 1400 O O . THR A 1 185 ? -11.400 -17.627 32.074 1.00 59.78 185 THR A O 1
ATOM 1403 N N . VAL A 1 186 ? -9.880 -16.109 31.444 1.00 54.41 186 VAL A N 1
ATOM 1404 C CA . VAL A 1 186 ? -9.640 -15.540 32.783 1.00 54.41 186 VAL A CA 1
ATOM 1405 C C . VAL A 1 186 ? -10.632 -14.406 33.066 1.00 54.41 186 VAL A C 1
ATOM 1407 O O . VAL A 1 186 ? -10.365 -13.219 32.842 1.00 54.41 186 VAL A O 1
ATOM 1410 N N . THR A 1 187 ? -11.812 -14.794 33.547 1.00 55.97 187 THR A N 1
ATOM 1411 C CA . THR A 1 187 ? -13.008 -13.951 33.695 1.00 55.97 187 THR A CA 1
ATOM 1412 C C . THR A 1 187 ? -13.087 -13.187 35.026 1.00 55.97 187 THR A C 1
ATOM 1414 O O . THR A 1 187 ? -14.110 -13.238 35.704 1.00 55.97 187 THR A O 1
ATOM 1417 N N . GLU A 1 188 ? -12.063 -12.404 35.392 1.00 59.44 188 GLU A N 1
ATOM 1418 C CA . GLU A 1 188 ? -12.112 -11.515 36.585 1.00 59.44 188 GLU A CA 1
ATOM 1419 C C . GLU A 1 188 ? -13.261 -10.480 36.540 1.00 59.44 188 GLU A C 1
ATOM 1421 O O . GLU A 1 188 ? -13.634 -9.911 37.562 1.00 59.44 188 GLU A O 1
ATOM 1426 N N . TYR A 1 189 ? -13.840 -10.258 35.355 1.00 61.19 189 TYR A N 1
ATOM 1427 C CA . TYR A 1 189 ? -14.997 -9.390 35.105 1.00 61.19 189 TYR A CA 1
ATOM 1428 C C . TYR A 1 189 ? -16.132 -10.100 34.328 1.00 61.19 189 TYR A C 1
ATOM 1430 O O . TYR A 1 189 ? -17.032 -9.439 33.823 1.00 61.19 189 TYR A O 1
ATOM 1438 N N . GLY A 1 190 ? -16.111 -11.437 34.230 1.00 70.44 190 GLY A N 1
ATOM 1439 C CA . GLY A 1 190 ? -17.147 -12.214 33.531 1.00 70.44 190 GLY A CA 1
ATOM 1440 C C . GLY A 1 190 ? -17.072 -12.197 31.994 1.00 70.44 190 GLY A C 1
ATOM 1441 O O . GLY A 1 190 ? -16.008 -11.988 31.394 1.00 70.44 190 GLY A O 1
ATOM 1442 N N . ASP A 1 191 ? -18.225 -12.458 31.375 1.00 79.69 191 ASP A N 1
ATOM 1443 C CA . ASP A 1 191 ? -18.456 -12.524 29.925 1.00 79.69 191 ASP A CA 1
ATOM 1444 C C . ASP A 1 191 ? -18.223 -11.184 29.199 1.00 79.69 191 ASP A C 1
ATOM 1446 O O . ASP A 1 191 ? -18.156 -10.135 29.840 1.00 79.69 191 ASP A O 1
ATOM 1450 N N . PRO A 1 192 ? -18.064 -11.169 27.859 1.00 83.81 192 PRO A N 1
ATOM 1451 C CA . PRO A 1 192 ? -18.052 -9.927 27.088 1.00 83.81 192 PRO A CA 1
ATOM 1452 C C . PRO A 1 192 ? -19.328 -9.096 27.286 1.00 83.81 192 PRO A C 1
ATOM 1454 O O . PRO A 1 192 ? -20.422 -9.663 27.291 1.00 83.81 192 PRO A O 1
ATOM 1457 N N . PRO A 1 193 ? -19.219 -7.758 27.381 1.00 89.94 193 PRO A N 1
ATOM 1458 C CA . PRO A 1 193 ? -20.392 -6.904 27.449 1.00 89.94 193 PRO A CA 1
ATOM 1459 C C . PRO A 1 193 ? -21.114 -6.905 26.096 1.00 89.94 193 PRO A C 1
ATOM 1461 O O . PRO A 1 193 ? -20.505 -7.118 25.044 1.00 89.94 193 PRO A O 1
ATOM 1464 N N . ALA A 1 194 ? -22.425 -6.661 26.116 1.00 91.38 194 ALA A N 1
ATOM 1465 C CA . ALA A 1 194 ? -23.245 -6.702 24.910 1.00 91.38 194 ALA A CA 1
ATOM 1466 C C . ALA A 1 194 ? -22.778 -5.676 23.859 1.00 91.38 194 ALA A C 1
ATOM 1468 O O . ALA A 1 194 ? -22.433 -4.537 24.183 1.00 91.38 194 ALA A O 1
ATOM 1469 N N . ALA A 1 195 ? -22.794 -6.081 22.588 1.00 94.19 195 ALA A N 1
ATOM 1470 C CA . ALA A 1 195 ? -22.426 -5.219 21.471 1.00 94.19 195 ALA A CA 1
ATOM 1471 C C . ALA A 1 195 ? -23.533 -4.181 21.182 1.00 94.19 195 ALA A C 1
ATOM 1473 O O . ALA A 1 195 ? -24.699 -4.566 21.053 1.00 94.19 195 ALA A O 1
ATOM 1474 N N . PRO A 1 196 ? -23.215 -2.880 21.032 1.00 94.31 196 PRO A N 1
ATOM 1475 C CA . PRO A 1 196 ? -24.206 -1.863 20.674 1.00 94.31 196 PRO A CA 1
ATOM 1476 C C . PRO A 1 196 ? -24.745 -1.995 19.236 1.00 94.31 196 PRO A C 1
ATOM 1478 O O . PRO A 1 196 ? -25.818 -1.452 18.947 1.00 94.31 196 PRO A O 1
ATOM 1481 N N . PHE A 1 197 ? -24.052 -2.712 18.345 1.00 94.88 197 PHE A N 1
ATOM 1482 C CA . PHE A 1 197 ? -24.437 -2.923 16.945 1.00 94.88 197 PHE A CA 1
ATOM 1483 C C . PHE A 1 197 ? -24.394 -4.411 16.561 1.00 94.88 197 PHE A C 1
ATOM 1485 O O . PHE A 1 197 ? -23.577 -5.171 17.077 1.00 94.88 197 PHE A O 1
ATOM 1492 N N . ASP A 1 198 ? -25.265 -4.820 15.636 1.00 92.38 198 ASP A N 1
ATOM 1493 C CA . ASP A 1 198 ? -25.352 -6.195 15.109 1.00 92.38 198 ASP A CA 1
ATOM 1494 C C . ASP A 1 198 ? -25.054 -6.289 13.600 1.00 92.38 198 ASP A C 1
ATOM 1496 O O . ASP A 1 198 ? -24.641 -7.343 13.112 1.00 92.38 198 ASP A O 1
ATOM 1500 N N . ARG A 1 199 ? -25.199 -5.178 12.866 1.00 92.25 199 ARG A N 1
ATOM 1501 C CA . ARG A 1 199 ? -24.849 -5.039 11.448 1.00 92.25 199 ARG A CA 1
ATOM 1502 C C . ARG A 1 199 ? -23.733 -4.022 11.245 1.00 92.25 199 ARG A C 1
ATOM 1504 O O . ARG A 1 199 ? -23.720 -2.959 11.863 1.00 92.25 199 ARG A O 1
ATOM 1511 N N . LEU A 1 200 ? -22.853 -4.330 10.297 1.00 93.75 200 LEU A N 1
ATOM 1512 C CA . LEU A 1 200 ? -21.810 -3.443 9.797 1.00 93.75 200 LEU A CA 1
ATOM 1513 C C . LEU A 1 200 ? -22.010 -3.212 8.297 1.00 93.75 200 LEU A C 1
ATOM 1515 O O . LEU A 1 200 ? -22.109 -4.170 7.534 1.00 93.75 200 LEU A O 1
ATOM 1519 N N . VAL A 1 201 ? -21.990 -1.950 7.877 1.00 93.31 201 VAL A N 1
ATOM 1520 C CA . VAL A 1 201 ? -21.667 -1.556 6.501 1.00 93.31 201 VAL A CA 1
ATOM 1521 C C . VAL A 1 201 ? -20.291 -0.900 6.553 1.00 93.31 201 VAL A C 1
ATOM 1523 O O . VAL A 1 201 ? -20.102 0.066 7.290 1.00 93.31 201 VAL A O 1
ATOM 1526 N N . PHE A 1 202 ? -19.320 -1.432 5.811 1.00 93.25 202 PHE A N 1
ATOM 1527 C CA . PHE A 1 202 ? -17.938 -0.947 5.815 1.00 93.25 202 PHE A CA 1
ATOM 1528 C C . PHE A 1 202 ? -17.534 -0.528 4.400 1.00 93.25 202 PHE A C 1
ATOM 1530 O O . PHE A 1 202 ? -17.232 -1.365 3.554 1.00 93.25 202 PHE A O 1
ATOM 1537 N N . MET A 1 203 ? -17.578 0.776 4.130 1.00 91.19 203 MET A N 1
ATOM 1538 C CA . MET A 1 203 ? -17.264 1.359 2.826 1.00 91.19 203 MET A CA 1
ATOM 1539 C C . MET A 1 203 ? -15.865 1.970 2.857 1.00 91.19 203 MET A C 1
ATOM 1541 O O . MET A 1 203 ? -15.647 3.024 3.456 1.00 91.19 203 MET A O 1
ATOM 1545 N N . VAL A 1 204 ? -14.928 1.326 2.169 1.00 90.44 204 VAL A N 1
ATOM 1546 C CA . VAL A 1 204 ? -13.598 1.886 1.913 1.00 90.44 204 VAL A CA 1
ATOM 1547 C C . VAL A 1 204 ? -13.598 2.566 0.550 1.00 90.44 204 VAL A C 1
ATOM 1549 O O . VAL A 1 204 ? -14.202 2.056 -0.393 1.00 90.44 204 VAL A O 1
ATOM 1552 N N . ILE A 1 205 ? -12.947 3.723 0.446 1.00 87.38 205 ILE A N 1
ATOM 1553 C CA . ILE A 1 205 ? -12.847 4.490 -0.797 1.00 87.38 205 ILE A CA 1
ATOM 1554 C C . ILE A 1 205 ? -11.377 4.793 -1.070 1.00 87.38 205 ILE A C 1
ATOM 1556 O O . ILE A 1 205 ? -10.710 5.396 -0.228 1.00 87.38 205 ILE A O 1
ATOM 1560 N N . ASP A 1 206 ? -10.914 4.393 -2.253 1.00 85.94 206 ASP A N 1
ATOM 1561 C CA . ASP A 1 206 ? -9.537 4.583 -2.709 1.00 85.94 206 ASP A CA 1
ATOM 1562 C C . ASP A 1 206 ? -9.140 6.071 -2.719 1.00 85.94 206 ASP A C 1
ATOM 1564 O O . ASP A 1 206 ? -9.869 6.924 -3.243 1.00 85.94 206 ASP A O 1
ATOM 1568 N N . ALA A 1 207 ? -7.993 6.381 -2.109 1.00 81.62 207 ALA A N 1
ATOM 1569 C CA . ALA A 1 207 ? -7.353 7.701 -2.118 1.00 81.62 207 ALA A CA 1
ATOM 1570 C C . ALA A 1 207 ? -8.261 8.879 -1.660 1.00 81.62 207 ALA A C 1
ATOM 1572 O O . ALA A 1 207 ? -8.159 10.015 -2.145 1.00 81.62 207 ALA A O 1
ATOM 1573 N N . LEU A 1 208 ? -9.184 8.631 -0.723 1.00 80.19 208 LEU A N 1
ATOM 1574 C CA . LEU A 1 208 ? -10.234 9.562 -0.293 1.00 80.19 208 LEU A CA 1
ATOM 1575 C C . LEU A 1 208 ? -9.709 10.882 0.313 1.00 80.19 208 LEU A C 1
ATOM 1577 O O . LEU A 1 208 ? -9.411 10.980 1.507 1.00 80.19 208 LEU A O 1
ATOM 1581 N N . ARG A 1 209 ? -9.735 11.969 -0.472 1.00 68.44 209 ARG A N 1
ATOM 1582 C CA . ARG A 1 209 ? -9.559 13.334 0.066 1.00 68.44 209 ARG A CA 1
ATOM 1583 C C . ARG A 1 209 ? -10.672 13.708 1.056 1.00 68.44 209 ARG A C 1
ATOM 1585 O O . ARG A 1 209 ? -11.848 13.417 0.825 1.00 68.44 209 ARG A O 1
ATOM 1592 N N . ARG A 1 210 ? -10.321 14.550 2.041 1.00 60.00 210 ARG A N 1
ATOM 1593 C CA . ARG A 1 210 ? -11.217 15.261 2.990 1.00 60.00 210 ARG A CA 1
ATOM 1594 C C . ARG A 1 210 ? -12.547 15.768 2.411 1.00 60.00 210 ARG A C 1
ATOM 1596 O O . ARG A 1 210 ? -13.520 15.860 3.155 1.00 60.00 210 ARG A O 1
ATOM 1603 N N . ALA A 1 211 ? -12.616 16.142 1.131 1.00 51.19 211 ALA A N 1
ATOM 1604 C CA . ALA A 1 211 ? -13.818 16.720 0.520 1.00 51.19 211 ALA A CA 1
ATOM 1605 C C . ALA A 1 211 ? -15.103 15.907 0.809 1.00 51.19 211 ALA A C 1
ATOM 1607 O O . ALA A 1 211 ? -16.149 16.491 1.075 1.00 51.19 211 ALA A O 1
ATOM 1608 N N . ALA A 1 212 ? -15.008 14.574 0.886 1.00 51.88 212 ALA A N 1
ATOM 1609 C CA . ALA A 1 212 ? -16.138 13.697 1.205 1.00 51.88 212 ALA A CA 1
ATOM 1610 C C . ALA A 1 212 ? -16.631 13.743 2.673 1.00 51.88 212 ALA A C 1
ATOM 1612 O O . ALA A 1 212 ? -17.715 13.230 2.958 1.00 51.88 212 ALA A O 1
ATOM 1613 N N . GLN A 1 213 ? -15.870 14.331 3.608 1.00 52.75 213 GLN A N 1
ATOM 1614 C CA . GLN A 1 213 ? -16.338 14.709 4.954 1.00 52.75 213 GLN A CA 1
ATOM 1615 C C . GLN A 1 213 ? -17.025 16.085 4.934 1.00 52.75 213 GLN A C 1
ATOM 1617 O O . GLN A 1 213 ? -18.051 16.266 5.588 1.00 52.75 213 GLN A O 1
ATOM 1622 N N . ALA A 1 214 ? -16.505 17.038 4.150 1.00 48.62 214 ALA A N 1
ATOM 1623 C CA . ALA A 1 214 ? -17.079 18.383 4.022 1.00 48.62 214 ALA A CA 1
ATOM 1624 C C . ALA A 1 214 ? -18.502 18.385 3.419 1.00 48.62 214 ALA A C 1
ATOM 1626 O O . ALA A 1 214 ? -19.274 19.304 3.680 1.00 48.62 214 ALA A O 1
ATOM 1627 N N . ASP A 1 215 ? -18.871 17.325 2.692 1.00 54.31 215 ASP A N 1
ATOM 1628 C CA . ASP A 1 215 ? -20.218 17.066 2.160 1.00 54.31 215 ASP A CA 1
ATOM 1629 C C . ASP A 1 215 ? -21.250 16.573 3.205 1.00 54.31 215 ASP A C 1
ATOM 1631 O O . ASP A 1 215 ? -22.439 16.453 2.881 1.00 54.31 215 ASP A O 1
ATOM 1635 N N . ARG A 1 216 ? -20.838 16.286 4.456 1.00 68.88 216 ARG A N 1
ATOM 1636 C CA . ARG A 1 216 ? -21.686 15.683 5.515 1.00 68.88 216 ARG A CA 1
ATOM 1637 C C . ARG A 1 216 ? -21.972 16.567 6.753 1.00 68.88 216 ARG A C 1
ATOM 1639 O O . ARG A 1 216 ? -22.185 16.012 7.833 1.00 68.88 216 ARG A O 1
ATOM 1646 N N . PRO A 1 217 ? -22.048 17.913 6.673 1.00 68.50 217 PRO A N 1
ATOM 1647 C CA . PRO A 1 217 ? -22.090 18.761 7.866 1.00 68.50 217 PRO A CA 1
ATOM 1648 C C . PRO A 1 217 ? -23.397 18.654 8.664 1.00 68.50 217 PRO A C 1
ATOM 1650 O O . PRO A 1 217 ? -23.426 19.105 9.802 1.00 68.50 217 PRO A O 1
ATOM 1653 N N . ARG A 1 218 ? -24.472 18.079 8.098 1.00 76.44 218 ARG A N 1
ATOM 1654 C CA . ARG A 1 218 ? -25.716 17.793 8.835 1.00 76.44 218 ARG A CA 1
ATOM 1655 C C . ARG A 1 218 ? -25.509 16.667 9.846 1.00 76.44 218 ARG A C 1
ATOM 1657 O O . ARG A 1 218 ? -25.465 16.953 11.031 1.00 76.44 218 ARG A O 1
ATOM 1664 N N . LEU A 1 219 ? -25.222 15.443 9.393 1.00 79.19 219 LEU A N 1
ATOM 1665 C CA . LEU A 1 219 ? -25.081 14.264 10.266 1.00 79.19 219 LEU A CA 1
ATOM 1666 C C . LEU A 1 219 ? -24.094 14.466 11.433 1.00 79.19 219 LEU A C 1
ATOM 1668 O O . LEU A 1 219 ? -24.331 13.944 12.519 1.00 79.19 219 LEU A O 1
ATOM 1672 N N . ILE A 1 220 ? -23.023 15.245 11.224 1.00 83.75 220 ILE A N 1
ATOM 1673 C CA . ILE A 1 220 ? -22.041 15.595 12.266 1.00 83.75 220 ILE A CA 1
ATOM 1674 C C . ILE A 1 220 ? -22.640 16.561 13.310 1.00 83.75 220 ILE A C 1
ATOM 1676 O O . ILE A 1 220 ? -22.457 16.354 14.505 1.00 83.75 220 ILE A O 1
ATOM 1680 N N . ARG A 1 221 ? -23.395 17.587 12.884 1.00 82.50 221 ARG A N 1
ATOM 1681 C CA . ARG A 1 221 ? -24.129 18.502 13.787 1.00 82.50 221 ARG A CA 1
ATOM 1682 C C . ARG A 1 221 ? -25.295 17.809 14.496 1.00 82.50 221 ARG A C 1
ATOM 1684 O O . ARG A 1 221 ? -25.573 18.109 15.650 1.00 82.50 221 ARG A O 1
ATOM 1691 N N . ASP A 1 222 ? -25.956 16.884 13.806 1.00 84.56 222 ASP A N 1
ATOM 1692 C CA . ASP A 1 222 ? -27.140 16.154 14.270 1.00 84.56 222 ASP A CA 1
ATOM 1693 C C . ASP A 1 222 ? -26.778 14.960 15.186 1.00 84.56 222 ASP A C 1
ATOM 1695 O O . ASP A 1 222 ? -27.642 14.140 15.509 1.00 84.56 222 ASP A O 1
ATOM 1699 N N . GLY A 1 223 ? -25.495 14.811 15.552 1.00 87.00 223 GLY A N 1
ATOM 1700 C CA . GLY A 1 223 ? -24.960 13.743 16.408 1.00 87.00 223 GLY A CA 1
ATOM 1701 C C . GLY A 1 223 ? -25.035 12.327 15.820 1.00 87.00 223 GLY A C 1
ATOM 1702 O O . GLY A 1 223 ? -24.736 11.363 16.514 1.00 87.00 223 GLY A O 1
ATOM 1703 N N . ALA A 1 224 ? -25.451 12.175 14.561 1.00 87.75 224 ALA A N 1
ATOM 1704 C CA . ALA A 1 224 ? -25.630 10.884 13.891 1.00 87.75 224 ALA A CA 1
ATOM 1705 C C . ALA A 1 224 ? -24.352 10.365 13.205 1.00 87.75 224 ALA A C 1
ATOM 1707 O O . ALA A 1 224 ? -24.333 9.234 12.718 1.00 87.75 224 ALA A O 1
ATOM 1708 N N . ALA A 1 225 ? -23.295 11.182 13.153 1.00 88.94 225 ALA A N 1
ATOM 1709 C CA . ALA A 1 225 ? -21.990 10.823 12.616 1.00 88.94 225 ALA A CA 1
ATOM 1710 C C . ALA A 1 225 ? -20.849 11.321 13.514 1.00 88.94 225 ALA A C 1
ATOM 1712 O O . ALA A 1 225 ? -20.832 12.486 13.910 1.00 88.94 225 ALA A O 1
ATOM 1713 N N . LEU A 1 226 ? -19.867 10.452 13.760 1.00 91.06 226 LEU A N 1
ATOM 1714 C CA . LEU A 1 226 ? -18.646 10.740 14.507 1.00 91.06 226 LEU A CA 1
ATOM 1715 C C . LEU A 1 226 ? -17.439 10.692 13.540 1.00 91.06 226 LEU A C 1
ATOM 1717 O O . LEU A 1 226 ? -17.042 9.600 13.112 1.00 91.06 226 LEU A O 1
ATOM 1721 N N . PRO A 1 227 ? -16.912 11.855 13.108 1.00 90.62 227 PRO A N 1
ATOM 1722 C CA . PRO A 1 227 ? -15.788 11.957 12.183 1.00 90.62 227 PRO A CA 1
ATOM 1723 C C . PRO A 1 227 ? -14.435 11.958 12.907 1.00 90.62 227 PRO A C 1
ATOM 1725 O O . PRO A 1 227 ? -14.289 12.537 13.980 1.00 90.62 227 PRO A O 1
ATOM 1728 N N . PHE A 1 228 ? -13.431 11.384 12.250 1.00 90.38 228 PHE A N 1
ATOM 1729 C CA . PHE A 1 228 ? -12.040 11.326 12.691 1.00 90.38 228 PHE A CA 1
ATOM 1730 C C . PHE A 1 228 ? -11.091 11.649 11.530 1.00 90.38 228 PHE A C 1
ATOM 1732 O O . PHE A 1 228 ? -11.458 11.537 10.351 1.00 90.38 228 PHE A O 1
ATOM 1739 N N . THR A 1 229 ? -9.851 11.999 11.866 1.00 90.56 229 THR A N 1
ATOM 1740 C CA . THR A 1 229 ? -8.721 11.958 10.930 1.00 90.56 229 THR A CA 1
ATOM 1741 C C . THR A 1 229 ? -8.052 10.590 11.095 1.00 90.56 229 THR A C 1
ATOM 1743 O O . THR A 1 229 ? -7.523 10.311 12.166 1.00 90.56 229 THR A O 1
ATOM 1746 N N . ALA A 1 230 ? -8.095 9.708 10.093 1.00 90.56 230 ALA A N 1
ATOM 1747 C CA . ALA A 1 230 ? -7.406 8.420 10.191 1.00 90.56 230 ALA A CA 1
ATOM 1748 C C . ALA A 1 230 ? -5.966 8.578 9.702 1.00 90.56 230 ALA A C 1
ATOM 1750 O O . ALA A 1 230 ? -5.747 8.873 8.532 1.00 90.56 230 ALA A O 1
ATOM 1751 N N . HIS A 1 231 ? -4.988 8.383 10.580 1.00 90.88 231 HIS A N 1
ATOM 1752 C CA . HIS A 1 231 ? -3.586 8.400 10.199 1.00 90.88 231 HIS A CA 1
ATOM 1753 C C . HIS A 1 231 ? -3.212 7.102 9.466 1.00 90.88 231 HIS A C 1
ATOM 1755 O O . HIS A 1 231 ? -3.461 5.987 9.933 1.00 90.88 231 HIS A O 1
ATOM 1761 N N . ALA A 1 232 ? -2.640 7.275 8.277 1.00 89.00 232 ALA A N 1
ATOM 1762 C CA . ALA A 1 232 ? -2.282 6.238 7.326 1.00 89.00 232 ALA A CA 1
ATOM 1763 C C . ALA A 1 232 ? -0.772 6.284 7.051 1.00 89.00 232 ALA A C 1
ATOM 1765 O O . ALA A 1 232 ? -0.331 6.759 6.002 1.00 89.00 232 ALA A O 1
ATOM 1766 N N . THR A 1 233 ? 0.020 5.789 8.008 1.00 83.38 233 THR A N 1
ATOM 1767 C CA . THR A 1 233 ? 1.484 5.641 7.916 1.00 83.38 233 THR A CA 1
ATOM 1768 C C . THR A 1 233 ? 1.902 5.087 6.556 1.00 83.38 233 THR A C 1
ATOM 1770 O O . THR A 1 233 ? 1.419 4.022 6.178 1.00 83.38 233 THR A O 1
ATOM 1773 N N . SER A 1 234 ? 2.804 5.749 5.827 1.00 76.62 234 SER A N 1
ATOM 1774 C CA . SER A 1 234 ? 3.280 5.283 4.512 1.00 76.62 234 SER A CA 1
ATOM 1775 C C . SER A 1 234 ? 3.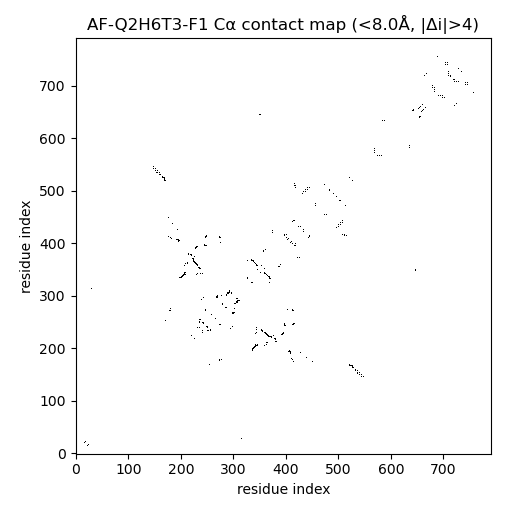800 3.830 4.555 1.00 76.62 234 SER A C 1
ATOM 1777 O O . SER A 1 234 ? 4.346 3.415 5.576 1.00 76.62 234 SER A O 1
ATOM 1779 N N . PRO A 1 235 ? 3.668 3.036 3.472 1.00 79.12 235 PRO A N 1
ATOM 1780 C CA . PRO A 1 235 ? 3.230 3.408 2.123 1.00 79.12 235 PRO A CA 1
ATOM 1781 C C . PRO A 1 235 ? 1.707 3.558 1.991 1.00 79.12 235 PRO A C 1
ATOM 1783 O O . PRO A 1 235 ? 0.934 2.724 2.475 1.00 79.12 235 PRO A O 1
ATOM 1786 N N . THR A 1 236 ? 1.290 4.619 1.300 1.00 82.31 236 THR A N 1
ATOM 1787 C CA . THR A 1 236 ? -0.108 4.995 1.027 1.00 82.31 236 THR A CA 1
ATOM 1788 C C . THR A 1 236 ? -0.572 4.380 -0.300 1.00 82.31 236 THR A C 1
ATOM 1790 O O . THR A 1 236 ? -0.782 5.069 -1.292 1.00 82.31 236 THR A O 1
ATOM 1793 N N . VAL A 1 237 ? -0.641 3.044 -0.330 1.00 82.38 237 VAL A N 1
ATOM 1794 C CA . VAL A 1 237 ? -0.997 2.228 -1.508 1.00 82.38 237 VAL A CA 1
ATOM 1795 C C . VAL A 1 237 ? -2.087 1.226 -1.128 1.00 82.38 237 VAL A C 1
ATOM 1797 O O . VAL A 1 237 ? -2.001 0.604 -0.068 1.00 82.38 237 VAL A O 1
ATOM 1800 N N . THR A 1 238 ? -3.076 1.046 -2.002 1.00 84.69 238 THR A N 1
ATOM 1801 C CA . THR A 1 238 ? -4.381 0.444 -1.697 1.00 84.69 238 THR A CA 1
ATOM 1802 C C . THR A 1 238 ? -4.315 -0.930 -1.031 1.00 84.69 238 THR A C 1
ATOM 1804 O O . THR A 1 238 ? -4.789 -1.086 0.092 1.00 84.69 238 THR A O 1
ATOM 1807 N N . MET A 1 239 ? -3.671 -1.932 -1.638 1.00 83.44 239 MET A N 1
ATOM 1808 C CA . MET A 1 239 ? -3.629 -3.283 -1.055 1.00 83.44 239 MET A CA 1
ATOM 1809 C C . MET A 1 239 ? -2.917 -3.331 0.324 1.00 83.44 239 MET A C 1
ATOM 1811 O O . MET A 1 239 ? -3.519 -3.854 1.269 1.00 83.44 239 MET A O 1
ATOM 1815 N N . PRO A 1 240 ? -1.721 -2.727 0.523 1.00 83.81 240 PRO A N 1
ATOM 1816 C CA . PRO A 1 240 ? -1.145 -2.533 1.858 1.00 83.81 240 PRO A CA 1
ATOM 1817 C C . PRO A 1 240 ? -2.077 -1.839 2.864 1.00 83.81 240 PRO A C 1
ATOM 1819 O O . PRO A 1 240 ? -2.103 -2.228 4.032 1.00 83.81 240 PRO A O 1
ATOM 1822 N N . ARG A 1 241 ? -2.862 -0.836 2.445 1.00 89.56 241 ARG A N 1
ATOM 1823 C CA . ARG A 1 241 ? -3.823 -0.141 3.322 1.00 89.56 241 ARG A CA 1
ATOM 1824 C C . ARG A 1 241 ? -5.018 -1.010 3.705 1.00 89.56 241 ARG A C 1
ATOM 1826 O O . ARG A 1 241 ? -5.398 -1.028 4.873 1.00 89.56 241 ARG A O 1
ATOM 1833 N N . LEU A 1 242 ? -5.574 -1.778 2.769 1.00 90.81 242 LEU A N 1
ATOM 1834 C CA . LEU A 1 242 ? -6.649 -2.736 3.051 1.00 90.81 242 LEU A CA 1
ATOM 1835 C C . LEU A 1 242 ? -6.190 -3.815 4.043 1.00 90.81 242 LEU A C 1
ATOM 1837 O O . LEU A 1 242 ? -6.911 -4.120 4.995 1.00 90.81 242 LEU A O 1
ATOM 1841 N N . LYS A 1 243 ? -4.958 -4.321 3.893 1.00 87.75 243 LYS A N 1
ATOM 1842 C CA . LYS A 1 243 ? -4.304 -5.191 4.884 1.00 87.75 243 LYS A CA 1
ATOM 1843 C C . LYS A 1 243 ? -4.188 -4.502 6.248 1.00 87.75 243 LYS A C 1
ATOM 1845 O O . LYS A 1 243 ? -4.621 -5.069 7.248 1.00 87.75 243 LYS A O 1
ATOM 1850 N N . ALA A 1 244 ? -3.699 -3.259 6.288 1.00 88.44 244 ALA A N 1
ATOM 1851 C CA . ALA A 1 244 ? -3.582 -2.477 7.522 1.00 88.44 244 ALA A CA 1
ATOM 1852 C C . ALA A 1 244 ? -4.921 -2.301 8.254 1.00 88.44 244 ALA A C 1
ATOM 1854 O O . ALA A 1 244 ? -4.989 -2.503 9.458 1.00 88.44 244 ALA A O 1
ATOM 1855 N N . ILE A 1 245 ? -5.996 -1.967 7.540 1.00 92.50 245 ILE A N 1
ATOM 1856 C CA . ILE A 1 245 ? -7.322 -1.703 8.122 1.00 92.50 245 ILE A CA 1
ATOM 1857 C C . ILE A 1 245 ? -8.022 -2.993 8.592 1.00 92.50 245 ILE A C 1
ATOM 1859 O O . ILE A 1 245 ? -8.892 -2.946 9.464 1.00 92.50 245 ILE A O 1
ATOM 1863 N N . THR A 1 246 ? -7.662 -4.156 8.038 1.00 93.62 246 THR A N 1
ATOM 1864 C CA . THR A 1 246 ? -8.322 -5.439 8.345 1.00 93.62 246 THR A CA 1
ATOM 1865 C C . THR A 1 246 ? -7.638 -6.251 9.441 1.00 93.62 246 THR A C 1
ATOM 1867 O O . THR A 1 246 ? -8.344 -6.832 10.269 1.00 93.62 246 THR A O 1
ATOM 1870 N N . THR A 1 247 ? -6.302 -6.258 9.512 1.00 91.38 247 THR A N 1
ATOM 1871 C CA . THR A 1 247 ? -5.545 -6.837 10.643 1.00 91.38 247 THR A CA 1
ATOM 1872 C C . THR A 1 247 ? -5.329 -5.816 11.772 1.00 91.38 247 THR A C 1
ATOM 1874 O O . THR A 1 247 ? -5.299 -6.161 12.954 1.00 91.38 247 THR A O 1
ATOM 1877 N N . GLY A 1 248 ? -5.165 -4.538 11.420 1.00 89.88 248 GLY A N 1
ATOM 1878 C CA . GLY A 1 248 ? -4.587 -3.497 12.272 1.00 89.88 248 GLY A CA 1
ATOM 1879 C C . GLY A 1 248 ? -3.078 -3.618 12.491 1.00 89.88 248 GLY A C 1
ATOM 1880 O O . GLY A 1 248 ? -2.549 -3.018 13.423 1.00 89.88 248 GLY A O 1
ATOM 1881 N N . SER A 1 249 ? -2.378 -4.385 11.655 1.00 85.50 249 SER A N 1
ATOM 1882 C CA . SER A 1 249 ? -0.915 -4.370 11.572 1.00 85.50 249 SER A CA 1
ATOM 1883 C C . SER A 1 249 ? -0.433 -3.174 10.749 1.00 85.50 249 SER A C 1
ATOM 1885 O O . SER A 1 249 ? -1.124 -2.743 9.827 1.00 85.50 249 SER A O 1
ATOM 1887 N N . ILE A 1 250 ? 0.790 -2.699 10.982 1.00 79.19 250 ILE A N 1
ATOM 1888 C CA . ILE A 1 250 ? 1.403 -1.666 10.134 1.00 79.19 250 ILE A CA 1
ATOM 1889 C C . ILE A 1 250 ? 2.143 -2.328 8.959 1.00 79.19 250 ILE A C 1
ATOM 1891 O O . ILE A 1 250 ? 3.025 -3.165 9.208 1.00 79.19 250 ILE A O 1
ATOM 1895 N N . PRO A 1 251 ? 1.823 -1.975 7.695 1.00 74.62 251 PRO A N 1
ATOM 1896 C CA . PRO A 1 251 ? 2.481 -2.536 6.521 1.00 74.62 251 PRO A CA 1
ATOM 1897 C C . PRO A 1 251 ? 3.986 -2.296 6.492 1.00 74.62 251 PRO A C 1
ATOM 1899 O O . PRO A 1 251 ? 4.520 -1.366 7.091 1.00 74.62 251 PRO A O 1
ATOM 1902 N N . SER A 1 252 ? 4.677 -3.170 5.779 1.00 71.25 252 SER A N 1
ATOM 1903 C CA . SER A 1 252 ? 6.100 -3.088 5.477 1.00 71.25 252 SER A CA 1
ATOM 1904 C C . SER A 1 252 ? 6.326 -2.701 4.014 1.00 71.25 252 SER A C 1
ATOM 1906 O O . SER A 1 252 ? 5.416 -2.752 3.187 1.00 71.25 252 SER A O 1
ATOM 1908 N N . PHE A 1 253 ? 7.571 -2.382 3.661 1.00 68.56 253 PHE A N 1
ATOM 1909 C CA . PHE A 1 253 ? 7.955 -2.234 2.256 1.00 68.56 253 PHE A CA 1
ATOM 1910 C C . PHE A 1 253 ? 7.803 -3.551 1.465 1.00 68.56 253 PHE A C 1
ATOM 1912 O O . PHE A 1 253 ? 7.511 -3.519 0.272 1.00 68.56 253 PHE A O 1
ATOM 1919 N N . LEU A 1 254 ? 7.921 -4.712 2.127 1.00 66.88 254 LEU A N 1
ATOM 1920 C CA . LEU A 1 254 ? 7.708 -6.022 1.502 1.00 66.88 254 LEU A CA 1
ATOM 1921 C C . LEU A 1 254 ? 6.262 -6.198 1.012 1.00 66.88 254 LEU A C 1
ATOM 1923 O O . LEU A 1 254 ? 6.061 -6.757 -0.059 1.00 66.88 254 LEU A O 1
ATOM 1927 N N . ASP A 1 255 ? 5.269 -5.655 1.725 1.00 68.81 255 ASP A N 1
ATOM 1928 C CA . ASP A 1 255 ? 3.860 -5.700 1.302 1.00 68.81 255 ASP A CA 1
ATOM 1929 C C . ASP A 1 255 ? 3.608 -4.918 -0.004 1.00 68.81 255 ASP A C 1
ATOM 1931 O O . ASP A 1 255 ? 2.682 -5.237 -0.744 1.00 68.81 255 ASP A O 1
ATOM 1935 N N . VAL A 1 256 ? 4.443 -3.920 -0.327 1.00 65.81 256 VAL A N 1
ATOM 1936 C CA . VAL A 1 256 ? 4.399 -3.222 -1.628 1.00 65.81 256 VAL A CA 1
ATOM 1937 C C . VAL A 1 256 ? 5.061 -4.058 -2.719 1.00 65.81 256 VAL A C 1
ATOM 1939 O O . VAL A 1 256 ? 4.548 -4.114 -3.831 1.00 65.81 256 VAL A O 1
ATOM 1942 N N . VAL A 1 257 ? 6.181 -4.719 -2.408 1.00 64.94 257 VAL A N 1
ATOM 1943 C CA . VAL A 1 257 ? 6.906 -5.572 -3.364 1.00 64.94 257 VAL A CA 1
ATOM 1944 C C . VAL A 1 257 ? 6.079 -6.804 -3.741 1.00 64.94 257 VAL A C 1
ATOM 1946 O O . VAL A 1 257 ? 5.994 -7.119 -4.921 1.00 64.94 257 VAL A O 1
ATOM 1949 N N . LEU A 1 258 ? 5.415 -7.452 -2.779 1.00 62.16 258 LEU A N 1
ATOM 1950 C CA . LEU A 1 258 ? 4.517 -8.585 -3.042 1.00 62.16 258 LEU A CA 1
ATOM 1951 C C . LEU A 1 258 ? 3.264 -8.166 -3.832 1.00 62.16 258 LEU A C 1
ATOM 1953 O O . LEU A 1 258 ? 2.802 -8.918 -4.680 1.00 62.16 258 LEU A O 1
ATOM 1957 N N . ASN A 1 259 ? 2.768 -6.938 -3.644 1.00 62.59 259 ASN A N 1
ATOM 1958 C CA . ASN A 1 259 ? 1.687 -6.371 -4.459 1.00 62.59 259 ASN A CA 1
ATOM 1959 C C . ASN A 1 259 ? 2.101 -6.087 -5.925 1.00 62.59 259 ASN A C 1
ATOM 1961 O O . ASN A 1 259 ? 1.230 -5.887 -6.767 1.00 62.59 259 ASN A O 1
ATOM 1965 N N . LEU A 1 260 ? 3.400 -6.054 -6.257 1.00 59.66 260 LEU A N 1
ATOM 1966 C CA . LEU A 1 260 ? 3.858 -5.976 -7.655 1.00 59.66 260 LEU A CA 1
ATOM 1967 C C . LEU A 1 260 ? 3.861 -7.343 -8.361 1.00 59.66 260 LEU A C 1
ATOM 1969 O O . LEU A 1 260 ? 4.013 -7.379 -9.582 1.00 59.66 260 LEU A O 1
ATOM 1973 N N . ASP A 1 261 ? 3.694 -8.445 -7.625 1.00 55.31 261 ASP A N 1
ATOM 1974 C CA . ASP A 1 261 ? 3.571 -9.791 -8.184 1.00 55.31 261 ASP A CA 1
ATOM 1975 C C . ASP A 1 261 ? 2.095 -10.214 -8.217 1.00 55.31 261 ASP A C 1
ATOM 1977 O O . ASP A 1 261 ? 1.574 -10.875 -7.320 1.00 55.31 261 ASP A O 1
ATOM 1981 N N . GLU A 1 262 ? 1.387 -9.782 -9.264 1.00 49.69 262 GLU A N 1
ATOM 1982 C CA . GLU A 1 262 ? -0.058 -10.008 -9.429 1.00 49.69 262 GLU A CA 1
ATOM 1983 C C . GLU A 1 262 ? -0.461 -11.493 -9.571 1.00 49.69 262 GLU A C 1
ATOM 1985 O O . GLU A 1 262 ? -1.658 -11.786 -9.657 1.00 49.69 262 GLU A O 1
ATOM 1990 N N . GLY A 1 263 ? 0.506 -12.417 -9.661 1.00 50.44 263 GLY A N 1
ATOM 1991 C CA . GLY A 1 263 ? 0.282 -13.832 -9.966 1.00 50.44 263 GLY A CA 1
ATOM 1992 C C . GLY A 1 263 ? 0.148 -14.773 -8.765 1.00 50.44 263 GLY A C 1
ATOM 1993 O O . GLY A 1 263 ? -0.441 -15.842 -8.928 1.00 50.44 263 GLY A O 1
ATOM 1994 N N . ASP A 1 264 ? 0.662 -14.399 -7.591 1.00 51.94 264 ASP A N 1
ATOM 1995 C CA . ASP A 1 264 ? 0.852 -15.316 -6.457 1.00 51.94 264 ASP A CA 1
ATOM 1996 C C . ASP A 1 264 ? -0.111 -15.057 -5.282 1.00 51.94 264 ASP A C 1
ATOM 1998 O O . ASP A 1 264 ? -0.398 -13.920 -4.905 1.00 51.94 264 ASP A O 1
ATOM 2002 N N . GLU A 1 265 ? -0.513 -16.127 -4.583 1.00 56.16 265 GLU A N 1
ATOM 2003 C CA . GLU A 1 265 ? -1.265 -16.047 -3.313 1.00 56.16 265 GLU A CA 1
ATOM 2004 C C . GLU A 1 265 ? -0.441 -15.450 -2.146 1.00 56.16 265 GLU A C 1
ATOM 2006 O O . GLU A 1 265 ? -0.933 -15.337 -1.023 1.00 56.16 265 GLU A O 1
ATOM 2011 N N . SER A 1 266 ? 0.802 -15.023 -2.395 1.00 55.00 266 SER A N 1
ATOM 2012 C CA . SER A 1 266 ? 1.734 -14.438 -1.419 1.00 55.00 266 SER A CA 1
ATOM 2013 C C . SER A 1 266 ? 1.204 -13.172 -0.727 1.00 55.00 266 SER A C 1
ATOM 2015 O O . SER A 1 266 ? 1.587 -12.882 0.409 1.00 55.00 266 SER A O 1
ATOM 2017 N N . SER A 1 267 ? 0.291 -12.446 -1.381 1.00 61.75 267 SER A N 1
ATOM 2018 C CA . SER A 1 267 ? -0.399 -11.278 -0.817 1.00 61.75 267 SER A CA 1
ATOM 2019 C C . SER A 1 267 ? -1.697 -11.620 -0.062 1.00 61.75 267 SER A C 1
ATOM 2021 O O . SER A 1 267 ? -2.303 -10.727 0.532 1.00 61.75 267 SER A O 1
ATOM 2023 N N . SER A 1 268 ? -2.136 -12.885 -0.053 1.00 72.12 268 SER A N 1
ATOM 2024 C CA . SER A 1 268 ? -3.395 -13.310 0.571 1.00 72.12 268 SER A CA 1
ATOM 2025 C C . SER A 1 268 ? -3.379 -13.208 2.102 1.00 72.12 268 SER A C 1
ATOM 2027 O O . SER A 1 268 ? -2.355 -13.390 2.763 1.00 72.12 268 SER A O 1
ATOM 2029 N N . LEU A 1 269 ? -4.556 -12.961 2.682 1.00 74.19 269 LEU A N 1
ATOM 2030 C CA . LEU A 1 269 ? -4.795 -12.878 4.124 1.00 74.19 269 LEU A CA 1
ATOM 2031 C C . LEU A 1 269 ? -5.643 -14.045 4.650 1.00 74.19 269 LEU A C 1
ATOM 2033 O O . LEU A 1 269 ? -6.052 -14.021 5.807 1.00 74.19 269 LEU A O 1
ATOM 2037 N N . ALA A 1 270 ? -5.868 -15.090 3.845 1.00 70.81 270 ALA A N 1
ATOM 2038 C CA . ALA A 1 270 ? -6.682 -16.258 4.210 1.00 70.81 270 ALA A CA 1
ATOM 2039 C C . ALA A 1 270 ? -6.227 -16.978 5.500 1.00 70.81 270 ALA A C 1
ATOM 2041 O O . ALA A 1 270 ? -7.040 -17.596 6.186 1.00 70.81 270 ALA A O 1
ATOM 2042 N N . SER A 1 271 ? -4.938 -16.888 5.842 1.00 70.69 271 SER A N 1
ATOM 2043 C CA . SER A 1 271 ? -4.336 -17.446 7.062 1.00 70.69 271 SER A CA 1
ATOM 2044 C C . SER A 1 271 ? -4.107 -16.416 8.181 1.00 70.69 271 SER A C 1
ATOM 2046 O O . SER A 1 271 ? -3.620 -16.783 9.253 1.00 70.69 271 SER A O 1
ATOM 2048 N N . GLN A 1 272 ? -4.434 -15.136 7.956 1.00 83.75 272 GLN A N 1
ATOM 2049 C CA . GLN A 1 272 ? -4.194 -14.048 8.906 1.00 83.75 272 GLN A CA 1
ATOM 2050 C C . GLN A 1 272 ? -5.457 -13.670 9.684 1.00 83.75 272 GLN A C 1
ATOM 2052 O O . GLN A 1 272 ? -6.560 -13.583 9.145 1.00 83.75 272 GLN A O 1
ATOM 2057 N N . ASP A 1 273 ? -5.277 -13.398 10.975 1.00 90.69 273 ASP A N 1
ATOM 2058 C CA . ASP A 1 273 ? -6.359 -12.930 11.832 1.00 90.69 273 ASP A CA 1
ATOM 2059 C C . ASP A 1 273 ? -6.742 -11.480 11.489 1.00 90.69 273 ASP A C 1
ATOM 2061 O O . ASP A 1 273 ? -5.898 -10.581 11.465 1.00 90.69 273 ASP A O 1
ATOM 2065 N N . THR A 1 274 ? -8.023 -11.267 11.203 1.00 94.44 274 THR A N 1
ATOM 2066 C CA . THR A 1 274 ? -8.602 -10.009 10.709 1.00 94.44 274 THR A CA 1
ATOM 2067 C C . THR A 1 274 ? -10.007 -9.835 11.264 1.00 94.44 274 THR A C 1
ATOM 2069 O O . THR A 1 274 ? -10.665 -10.819 11.604 1.00 94.44 274 THR A O 1
ATOM 2072 N N . TRP A 1 275 ? -10.535 -8.607 11.296 1.00 94.88 275 TRP A N 1
ATOM 2073 C CA . TRP A 1 275 ? -11.929 -8.412 11.721 1.00 94.88 275 TRP A CA 1
ATOM 2074 C C . TRP A 1 275 ? -12.939 -9.129 10.804 1.00 94.88 275 TRP A C 1
ATOM 2076 O O . TRP A 1 275 ? -13.971 -9.589 11.287 1.00 94.88 275 TRP A O 1
ATOM 2086 N N . LEU A 1 276 ? -12.620 -9.322 9.516 1.00 94.50 276 LEU A N 1
ATOM 2087 C CA . LEU A 1 276 ? -13.404 -10.164 8.602 1.00 94.50 276 LEU A CA 1
ATOM 2088 C C . LEU A 1 276 ? -13.397 -11.639 9.035 1.00 94.50 276 LEU A C 1
ATOM 2090 O O . LEU A 1 276 ? -14.459 -12.255 9.135 1.00 94.50 276 LEU A O 1
ATOM 2094 N N . ALA A 1 277 ? -12.222 -12.202 9.332 1.00 93.50 277 ALA A N 1
ATOM 2095 C CA . ALA A 1 277 ? -12.104 -13.582 9.798 1.00 93.50 277 ALA A CA 1
ATOM 2096 C C . ALA A 1 277 ? -12.806 -13.793 11.152 1.00 93.50 277 ALA A C 1
ATOM 2098 O O . ALA A 1 277 ? -13.509 -14.787 11.324 1.00 93.50 277 ALA A O 1
ATOM 2099 N N . GLN A 1 278 ? -12.704 -12.827 12.070 1.00 94.88 278 GLN A N 1
ATOM 2100 C CA . GLN A 1 278 ? -13.419 -12.829 13.350 1.00 94.88 278 GLN A CA 1
ATOM 2101 C C . GLN A 1 278 ? -14.943 -12.759 13.171 1.00 94.88 278 GLN A C 1
ATOM 2103 O O . GLN A 1 278 ? -15.672 -13.549 13.771 1.00 94.88 278 GLN A O 1
ATOM 2108 N N . MET A 1 279 ? -15.449 -11.880 12.296 1.00 92.69 279 MET A N 1
ATOM 2109 C CA . MET A 1 279 ? -16.880 -11.823 11.973 1.00 92.69 279 MET A CA 1
ATOM 2110 C C . MET A 1 279 ? -17.387 -13.122 11.326 1.00 92.69 279 MET A C 1
ATOM 2112 O O . MET A 1 279 ? -18.507 -13.539 11.621 1.00 92.69 279 MET A O 1
ATOM 2116 N N . LYS A 1 280 ? -16.569 -13.796 10.503 1.00 91.81 280 LYS A N 1
ATOM 2117 C CA . LYS A 1 280 ? -16.906 -15.115 9.944 1.00 91.81 280 LYS A CA 1
ATOM 2118 C C . LYS A 1 280 ? -16.914 -16.209 11.013 1.00 91.81 280 LYS A C 1
ATOM 2120 O O . LYS A 1 280 ? -17.874 -16.971 11.089 1.00 91.81 280 LYS A O 1
ATOM 2125 N N . ALA A 1 281 ? -15.894 -16.255 11.870 1.00 91.31 281 ALA A N 1
ATOM 2126 C CA . ALA A 1 281 ? -15.785 -17.224 12.961 1.00 91.31 281 ALA A CA 1
ATOM 2127 C C . ALA A 1 281 ? -16.893 -17.070 14.018 1.00 91.31 281 ALA A C 1
ATOM 2129 O O . ALA A 1 281 ? -17.315 -18.060 14.610 1.00 91.31 281 ALA A O 1
ATOM 2130 N N . LYS A 1 282 ? -17.415 -15.851 14.212 1.00 90.19 282 LYS A N 1
ATOM 2131 C CA . LYS A 1 282 ? -18.570 -15.579 15.079 1.00 90.19 282 LYS A CA 1
ATOM 2132 C C . LYS A 1 282 ? -19.858 -16.274 14.607 1.00 90.19 282 LYS A C 1
ATOM 2134 O O . LYS A 1 282 ? -20.721 -16.566 15.428 1.00 90.19 282 LYS A O 1
ATOM 2139 N N . GLY A 1 283 ? -20.025 -16.515 13.303 1.00 85.19 283 GLY A N 1
ATOM 2140 C CA . GLY A 1 283 ? -21.147 -17.280 12.736 1.00 85.19 283 GLY A CA 1
ATOM 2141 C C . GLY A 1 283 ? -22.543 -16.635 12.813 1.00 85.19 283 GLY A C 1
ATOM 2142 O O . GLY A 1 283 ? -23.501 -17.206 12.301 1.00 85.19 283 GLY A O 1
ATOM 2143 N N . THR A 1 284 ? -22.700 -15.445 13.406 1.00 82.81 284 THR A N 1
ATOM 2144 C CA . THR A 1 284 ? -24.011 -14.795 13.634 1.00 82.81 284 THR A CA 1
ATOM 2145 C C . THR A 1 284 ? -24.558 -14.004 12.435 1.00 82.81 284 THR A C 1
ATOM 2147 O O . THR A 1 284 ? -25.411 -13.137 12.613 1.00 82.81 284 THR A O 1
ATOM 2150 N N . GLY A 1 285 ? -24.061 -14.221 11.216 1.00 85.38 285 GLY A N 1
ATOM 2151 C CA . GLY A 1 285 ? -24.429 -13.402 10.058 1.00 85.38 285 GLY A CA 1
ATOM 2152 C C . GLY A 1 285 ? -23.853 -13.908 8.739 1.00 85.38 285 GLY A C 1
ATOM 2153 O O . GLY A 1 285 ? -23.392 -15.042 8.652 1.00 85.38 285 GLY A O 1
ATOM 2154 N N . LYS A 1 286 ? -23.895 -13.055 7.708 1.00 91.19 286 LYS A N 1
ATOM 2155 C CA . LYS A 1 286 ? -23.294 -13.312 6.391 1.00 91.19 286 LYS A CA 1
ATOM 2156 C C . LYS A 1 286 ? -22.384 -12.163 5.985 1.00 91.19 286 LYS A C 1
ATOM 2158 O O . LYS A 1 286 ? -22.742 -11.003 6.186 1.00 91.19 286 LYS A O 1
ATOM 2163 N N . LEU A 1 287 ? -21.249 -12.484 5.378 1.00 93.44 287 LEU A N 1
ATOM 2164 C CA . LEU A 1 287 ? -20.295 -11.526 4.837 1.00 93.44 287 LEU A CA 1
ATOM 2165 C C . LEU A 1 287 ? -20.570 -11.348 3.343 1.00 93.44 287 LEU A C 1
ATOM 2167 O O . LEU A 1 287 ? -20.517 -12.310 2.576 1.00 93.44 287 LEU A O 1
ATOM 2171 N N . VAL A 1 288 ? -20.862 -10.117 2.925 1.00 93.62 288 VAL A N 1
ATOM 2172 C CA . VAL A 1 288 ? -21.174 -9.786 1.529 1.00 93.62 288 VAL A CA 1
ATOM 2173 C C . VAL A 1 288 ? -20.267 -8.657 1.055 1.00 93.62 288 VAL A C 1
ATOM 2175 O O . VAL A 1 288 ? -20.129 -7.651 1.746 1.00 93.62 288 VAL A O 1
ATOM 2178 N N . MET A 1 289 ? -19.666 -8.832 -0.120 1.00 91.56 289 MET A N 1
ATOM 2179 C CA . MET A 1 289 ? -18.765 -7.873 -0.760 1.00 91.56 289 MET A CA 1
ATOM 2180 C C . MET A 1 289 ? -19.382 -7.337 -2.059 1.00 91.56 289 MET A C 1
ATOM 2182 O O . MET A 1 289 ? -19.985 -8.092 -2.821 1.00 91.56 289 MET A O 1
ATOM 2186 N N . TYR A 1 290 ? -19.193 -6.038 -2.292 1.00 88.75 290 TYR A N 1
ATOM 2187 C CA . TYR A 1 290 ? -19.445 -5.336 -3.551 1.00 88.75 290 TYR A CA 1
ATOM 2188 C C . TYR A 1 290 ? -18.289 -4.355 -3.779 1.00 88.75 290 TYR A C 1
ATOM 2190 O O . TYR A 1 290 ? -17.964 -3.604 -2.856 1.00 88.75 290 TYR A O 1
ATOM 2198 N N . GLY A 1 291 ? -17.685 -4.329 -4.970 1.00 85.69 291 GLY A N 1
ATOM 2199 C CA . GLY A 1 291 ? -16.664 -3.332 -5.317 1.00 85.69 291 GLY A CA 1
ATOM 2200 C C . GLY A 1 291 ? -15.462 -3.905 -6.063 1.00 85.69 291 GLY A C 1
ATOM 2201 O O . GLY A 1 291 ? -15.629 -4.601 -7.059 1.00 85.69 291 GLY A O 1
ATOM 2202 N N . ASP A 1 292 ? -14.253 -3.569 -5.612 1.00 84.31 292 ASP A N 1
ATOM 2203 C CA . ASP A 1 292 ? -12.998 -3.883 -6.308 1.00 84.31 292 ASP A CA 1
ATOM 2204 C C . ASP A 1 292 ? -12.486 -5.314 -6.043 1.00 84.31 292 ASP A C 1
ATOM 2206 O O . ASP A 1 292 ? -12.424 -5.761 -4.890 1.00 84.31 292 ASP A O 1
ATOM 2210 N N . ASP A 1 293 ? -12.063 -6.013 -7.102 1.00 83.06 293 ASP A N 1
ATOM 2211 C CA . ASP A 1 293 ? -11.551 -7.396 -7.058 1.00 83.06 293 ASP A CA 1
ATOM 2212 C C . ASP A 1 293 ? -10.358 -7.614 -6.104 1.00 83.06 293 ASP A C 1
ATOM 2214 O O . ASP A 1 293 ? -10.110 -8.744 -5.670 1.00 83.06 293 ASP A O 1
ATOM 2218 N N . THR A 1 294 ? -9.637 -6.560 -5.706 1.00 83.75 294 THR A N 1
ATOM 2219 C CA . THR A 1 294 ? -8.552 -6.625 -4.709 1.00 83.75 294 THR A CA 1
ATOM 2220 C C . THR A 1 294 ? -9.010 -7.257 -3.391 1.00 83.75 294 THR A C 1
ATOM 2222 O O . THR A 1 294 ? -8.249 -8.006 -2.777 1.00 83.75 294 THR A O 1
ATOM 2225 N N . TRP A 1 295 ? -10.265 -7.052 -2.970 1.00 88.44 295 TRP A N 1
ATOM 2226 C CA . TRP A 1 295 ? -10.806 -7.721 -1.777 1.00 88.44 295 TRP A CA 1
ATOM 2227 C C . TRP A 1 295 ? -10.936 -9.236 -1.956 1.00 88.44 295 TRP A C 1
ATOM 2229 O O . TRP A 1 295 ? -10.776 -9.978 -0.992 1.00 88.44 295 TRP A O 1
ATOM 2239 N N . LEU A 1 296 ? -11.201 -9.717 -3.171 1.00 88.19 296 LEU A N 1
ATOM 2240 C CA . LEU A 1 296 ? -11.345 -11.148 -3.451 1.00 88.19 296 LEU A CA 1
ATOM 2241 C C . LEU A 1 296 ? -9.979 -11.840 -3.548 1.00 88.19 296 LEU A C 1
ATOM 2243 O O . LEU A 1 296 ? -9.848 -12.985 -3.123 1.00 88.19 296 LEU A O 1
ATOM 2247 N N . LYS A 1 297 ? -8.948 -11.114 -4.010 1.00 84.06 297 LYS A N 1
ATOM 2248 C CA . LYS A 1 297 ? -7.537 -11.539 -3.949 1.00 84.06 297 LYS A CA 1
ATOM 2249 C C . LYS A 1 297 ? -7.011 -11.601 -2.506 1.00 84.06 297 LYS A C 1
ATOM 2251 O O . LYS A 1 297 ? -6.333 -12.556 -2.134 1.00 84.06 297 LYS A O 1
ATOM 2256 N N . LEU A 1 298 ? -7.336 -10.598 -1.681 1.00 85.38 298 LEU A N 1
ATOM 2257 C CA . LEU A 1 298 ? -6.924 -10.539 -0.272 1.00 85.38 298 LEU A CA 1
ATOM 2258 C C . LEU A 1 298 ? -7.654 -11.560 0.613 1.00 85.38 298 LEU A C 1
ATOM 2260 O O . LEU A 1 298 ? -7.034 -12.143 1.501 1.00 85.38 298 LEU A O 1
ATOM 2264 N N . PHE A 1 299 ? -8.950 -11.784 0.378 1.00 89.00 299 PHE A N 1
ATOM 2265 C CA . PHE A 1 299 ? -9.833 -12.577 1.244 1.00 89.00 299 PHE A CA 1
ATOM 2266 C C . PHE A 1 299 ? -10.537 -13.721 0.474 1.00 89.00 299 PHE A C 1
ATOM 2268 O O . PHE A 1 299 ? -11.776 -13.775 0.422 1.00 89.00 299 PHE A O 1
ATOM 2275 N N . PRO A 1 300 ? -9.779 -14.642 -0.158 1.00 87.62 300 PRO A N 1
ATOM 2276 C CA . PRO A 1 300 ? -10.349 -15.705 -0.976 1.00 87.62 300 PRO A CA 1
ATOM 2277 C C . PRO A 1 300 ? -11.197 -16.651 -0.116 1.00 87.62 300 PRO A C 1
ATOM 2279 O O . PRO A 1 300 ? -10.792 -17.091 0.959 1.00 87.62 300 PRO A O 1
ATOM 2282 N N . GLY A 1 301 ? -12.422 -16.937 -0.566 1.00 86.00 301 GLY A N 1
ATOM 2283 C CA . GLY A 1 301 ? -13.379 -17.770 0.174 1.00 86.00 301 GLY A CA 1
ATOM 2284 C C . GLY A 1 301 ? -13.923 -17.156 1.477 1.00 86.00 301 GLY A C 1
ATOM 2285 O O . GLY A 1 301 ? -14.653 -17.826 2.214 1.00 86.00 301 GLY A O 1
ATOM 2286 N N . THR A 1 302 ? -13.609 -15.894 1.799 1.00 90.00 302 THR A N 1
ATOM 2287 C CA . THR A 1 302 ? -14.111 -15.241 3.020 1.00 90.00 302 THR A CA 1
ATOM 2288 C C . THR A 1 302 ? -15.583 -14.839 2.902 1.00 90.00 302 THR A C 1
ATOM 2290 O O . THR A 1 302 ? -16.350 -15.113 3.824 1.00 90.00 302 THR A O 1
ATOM 2293 N N . PHE A 1 303 ? -16.014 -14.257 1.783 1.00 92.56 303 PHE A N 1
ATOM 2294 C CA . PHE A 1 303 ? -17.388 -13.767 1.604 1.00 92.56 303 PHE A CA 1
ATOM 2295 C C . PHE A 1 303 ? -18.374 -14.878 1.199 1.00 92.56 303 PHE A C 1
ATOM 2297 O O . PHE A 1 303 ? -18.043 -15.739 0.390 1.00 92.56 303 PHE A O 1
ATOM 2304 N N . ASP A 1 304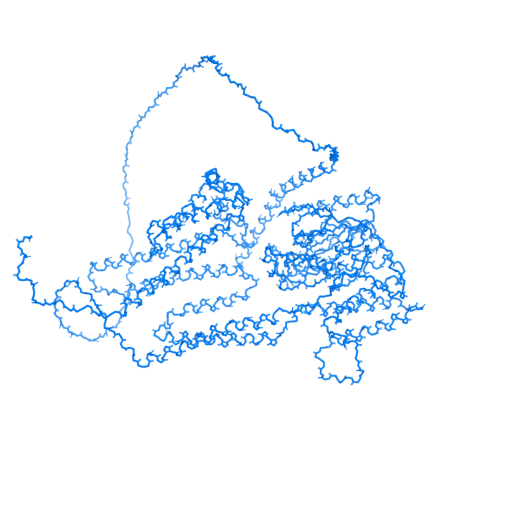 ? -19.605 -14.830 1.720 1.00 92.31 304 ASP A N 1
ATOM 2305 C CA . ASP A 1 304 ? -20.713 -15.729 1.343 1.00 92.31 304 ASP A CA 1
ATOM 2306 C C . ASP A 1 304 ? -21.368 -15.325 0.013 1.00 92.31 304 ASP A C 1
ATOM 2308 O O . ASP A 1 304 ? -22.035 -16.127 -0.642 1.00 92.31 304 ASP A O 1
ATOM 2312 N N . ARG A 1 305 ? -21.215 -14.052 -0.372 1.00 92.50 305 ARG A N 1
ATOM 2313 C CA . ARG A 1 305 ? -21.569 -13.516 -1.688 1.00 92.50 305 ARG A CA 1
ATOM 2314 C C . ARG A 1 305 ? -20.628 -12.364 -2.028 1.00 92.50 305 ARG A C 1
ATOM 2316 O O . ARG A 1 305 ? -20.411 -11.488 -1.195 1.00 92.50 305 ARG A O 1
ATOM 2323 N N . ALA A 1 306 ? -20.118 -12.351 -3.249 1.00 90.25 306 ALA A N 1
ATOM 2324 C CA . ALA A 1 306 ? -19.270 -11.291 -3.774 1.00 90.25 306 ALA A CA 1
ATOM 2325 C C . ALA A 1 306 ? -19.777 -10.844 -5.148 1.00 90.25 306 ALA A C 1
ATOM 2327 O O . ALA A 1 306 ? -20.328 -11.655 -5.893 1.00 90.25 306 ALA A O 1
ATOM 2328 N N . ASP A 1 307 ? -19.566 -9.571 -5.458 1.00 85.38 307 ASP A N 1
ATOM 2329 C CA . ASP A 1 307 ? -19.771 -8.968 -6.773 1.00 85.38 307 ASP A CA 1
ATOM 2330 C C . ASP A 1 307 ? -18.564 -8.052 -7.034 1.00 85.38 307 ASP A C 1
ATOM 2332 O O . ASP A 1 307 ? -18.482 -6.920 -6.539 1.00 85.38 307 ASP A O 1
ATOM 2336 N N . GLY A 1 308 ? -17.553 -8.649 -7.666 1.00 80.12 308 GLY A N 1
ATOM 2337 C CA . GLY A 1 308 ? -16.236 -8.065 -7.897 1.00 80.12 308 GLY A CA 1
ATOM 2338 C C . GLY A 1 308 ? -16.142 -7.404 -9.268 1.00 80.12 308 GLY A C 1
ATOM 2339 O O . GLY A 1 308 ? -16.729 -7.872 -10.245 1.00 80.12 308 GLY A O 1
ATOM 2340 N N . THR A 1 309 ? -15.444 -6.274 -9.325 1.00 77.62 309 THR A N 1
ATOM 2341 C CA . THR A 1 309 ? -15.306 -5.454 -10.528 1.00 77.62 309 THR A CA 1
ATOM 2342 C C . THR A 1 309 ? -13.896 -4.885 -10.650 1.00 77.62 309 THR A C 1
ATOM 2344 O O . THR A 1 309 ? -13.247 -4.564 -9.655 1.00 77.62 309 THR A O 1
ATOM 2347 N N . THR A 1 310 ? -13.455 -4.678 -11.891 1.00 58.84 310 THR A N 1
ATOM 2348 C CA . THR A 1 310 ? -12.127 -4.139 -12.226 1.00 58.84 310 THR A CA 1
ATOM 2349 C C . THR A 1 310 ? -12.051 -2.607 -12.228 1.00 58.84 310 THR A C 1
ATOM 2351 O O . THR A 1 310 ? -10.969 -2.046 -12.379 1.00 58.84 310 THR A O 1
ATOM 2354 N N . SER A 1 311 ? -13.186 -1.903 -12.108 1.00 56.47 311 SER A N 1
ATOM 2355 C CA . SER A 1 311 ? -13.227 -0.447 -11.890 1.00 56.47 311 SER A CA 1
ATOM 2356 C C . SER A 1 311 ? -14.586 0.016 -11.342 1.00 56.47 311 SER A C 1
ATOM 2358 O O . SER A 1 311 ? -15.590 0.055 -12.056 1.00 56.47 311 SER A O 1
ATOM 2360 N N . PHE A 1 312 ? -14.632 0.411 -10.066 1.00 54.88 312 PHE A N 1
ATOM 2361 C CA . PHE A 1 312 ? -15.881 0.766 -9.381 1.00 54.88 312 PHE A CA 1
ATOM 2362 C C . PHE A 1 312 ? -16.030 2.282 -9.146 1.00 54.88 312 PHE A C 1
ATOM 2364 O O . PHE A 1 312 ? -15.676 2.814 -8.095 1.00 54.88 312 PHE A O 1
ATOM 2371 N N . PHE A 1 313 ? -16.589 3.003 -10.125 1.00 54.81 313 PHE A N 1
ATOM 2372 C CA . PHE A 1 313 ? -16.846 4.447 -10.012 1.00 54.81 313 PHE A CA 1
ATOM 2373 C C . PHE A 1 313 ? -18.278 4.758 -9.549 1.00 54.81 313 PHE A C 1
ATOM 2375 O O . PHE A 1 313 ? -19.199 4.869 -10.360 1.00 54.81 313 PHE A O 1
ATOM 2382 N N . VAL A 1 314 ? -18.450 4.986 -8.243 1.00 55.69 314 VAL A N 1
ATOM 2383 C CA . VAL A 1 314 ? -19.707 5.456 -7.633 1.00 55.69 314 VAL A CA 1
ATOM 2384 C C . VAL A 1 314 ? -19.503 6.810 -6.951 1.00 55.69 314 VAL A C 1
ATOM 2386 O O . VAL A 1 314 ? -18.486 7.061 -6.310 1.00 55.69 314 VAL A O 1
ATOM 2389 N N . SER A 1 315 ? -20.490 7.703 -7.070 1.00 57.41 315 SER A N 1
ATOM 2390 C CA . SER A 1 315 ? -20.480 8.988 -6.361 1.00 57.41 315 SER A CA 1
ATOM 2391 C C . SER A 1 315 ? -20.685 8.773 -4.858 1.00 57.41 315 SER A C 1
ATOM 2393 O O . SER A 1 315 ? -21.801 8.494 -4.413 1.00 57.41 315 SER A O 1
ATOM 2395 N N . THR A 1 316 ? -19.615 8.931 -4.071 1.00 58.91 316 THR A N 1
ATOM 2396 C CA . THR A 1 316 ? -19.597 8.784 -2.602 1.00 58.91 316 THR A CA 1
ATOM 2397 C C . THR A 1 316 ? -20.759 9.500 -1.915 1.00 58.91 316 THR A C 1
ATOM 2399 O O . THR A 1 316 ? -21.434 8.928 -1.059 1.00 58.91 316 THR A O 1
ATOM 2402 N N . THR A 1 317 ? -21.014 10.749 -2.306 1.00 60.34 317 THR A N 1
ATOM 2403 C CA . THR A 1 317 ? -22.050 11.615 -1.726 1.00 60.34 317 THR A CA 1
ATOM 2404 C C . THR A 1 317 ? -23.467 11.154 -2.079 1.00 60.34 317 THR A C 1
ATOM 2406 O O . THR A 1 317 ? -24.415 11.535 -1.396 1.00 60.34 317 THR A O 1
ATOM 2409 N N . LEU A 1 318 ? -23.637 10.330 -3.119 1.00 54.81 318 LEU A N 1
ATOM 2410 C CA . LEU A 1 318 ? -24.928 9.747 -3.479 1.00 54.81 318 LEU A CA 1
ATOM 2411 C C . LEU A 1 318 ? -25.193 8.460 -2.688 1.00 54.81 318 LEU A C 1
ATOM 2413 O O . LEU A 1 318 ? -26.207 8.386 -2.000 1.00 54.81 318 LEU A O 1
ATOM 2417 N N . ALA A 1 319 ? -24.264 7.495 -2.730 1.00 56.53 319 ALA A N 1
ATOM 2418 C CA . ALA A 1 319 ? -24.402 6.211 -2.034 1.00 56.53 319 ALA A CA 1
ATOM 2419 C C . ALA A 1 319 ? -24.640 6.414 -0.530 1.00 56.53 319 ALA A C 1
ATOM 2421 O O . ALA A 1 319 ? -25.701 6.074 -0.015 1.00 56.53 319 ALA A O 1
ATOM 2422 N N . THR A 1 320 ? -23.739 7.148 0.134 1.00 62.66 320 THR A N 1
ATOM 2423 C CA . THR A 1 320 ? -23.831 7.408 1.582 1.00 62.66 320 THR A CA 1
ATOM 2424 C C . THR A 1 320 ? -25.119 8.117 2.024 1.00 62.66 320 THR A C 1
ATOM 2426 O O . THR A 1 320 ? -25.510 7.985 3.182 1.00 62.66 320 THR A O 1
ATOM 2429 N N . ARG A 1 321 ? -25.803 8.848 1.129 1.00 65.06 321 ARG A N 1
ATOM 2430 C CA . ARG A 1 321 ? -27.113 9.463 1.411 1.00 65.06 321 ARG A CA 1
ATOM 2431 C C . ARG A 1 321 ? -28.275 8.489 1.238 1.00 65.06 321 ARG A C 1
ATOM 2433 O O . ARG A 1 321 ? -29.210 8.551 2.029 1.00 65.06 321 ARG A O 1
ATOM 2440 N N . VAL A 1 322 ? -28.222 7.616 0.231 1.00 59.41 322 VAL A N 1
ATOM 2441 C CA . VAL A 1 322 ? -29.230 6.563 0.017 1.00 59.41 322 VAL A CA 1
ATOM 2442 C C . VAL A 1 322 ? -29.184 5.562 1.172 1.00 59.41 322 VAL A C 1
ATOM 2444 O O . VAL A 1 322 ? -30.214 5.296 1.788 1.00 59.41 322 VAL A O 1
ATOM 2447 N N . ASP A 1 323 ? -27.984 5.105 1.534 1.00 67.81 323 ASP A N 1
ATOM 2448 C CA . ASP A 1 323 ? -27.762 4.142 2.616 1.00 67.81 323 ASP A CA 1
ATOM 2449 C C . ASP A 1 323 ? -28.224 4.697 3.979 1.00 67.81 323 ASP A C 1
ATOM 2451 O O . ASP A 1 323 ? -28.972 4.034 4.698 1.00 67.81 323 ASP A O 1
ATOM 2455 N N . GLN A 1 324 ? -27.864 5.945 4.319 1.00 67.62 324 GLN A N 1
ATOM 2456 C CA . GLN A 1 324 ? -28.337 6.594 5.553 1.00 67.62 324 GLN A CA 1
ATOM 2457 C C . GLN A 1 324 ? -29.860 6.796 5.548 1.00 67.62 324 GLN A C 1
ATOM 2459 O O . GLN A 1 324 ? -30.502 6.600 6.578 1.00 67.62 324 GLN A O 1
ATOM 2464 N N . GLY A 1 325 ? -30.449 7.157 4.402 1.00 70.56 325 GLY A N 1
ATOM 2465 C CA . GLY A 1 325 ? -31.900 7.296 4.262 1.00 70.56 325 GLY A CA 1
ATOM 2466 C C . GLY A 1 325 ? -32.641 5.982 4.519 1.00 70.56 325 GLY A C 1
ATOM 2467 O O . GLY A 1 325 ? -33.676 5.987 5.180 1.00 70.56 325 GLY A O 1
ATOM 2468 N N . ALA A 1 326 ? -32.086 4.850 4.074 1.00 71.44 326 ALA A N 1
ATOM 2469 C CA . ALA A 1 326 ? -32.613 3.528 4.401 1.00 71.44 326 ALA A CA 1
ATOM 2470 C C . ALA A 1 326 ? -32.450 3.196 5.896 1.00 71.44 326 ALA A C 1
ATOM 2472 O O . ALA A 1 326 ? -33.412 2.747 6.519 1.00 71.44 326 ALA A O 1
ATOM 2473 N N . ILE A 1 327 ? -31.273 3.461 6.482 1.00 78.94 327 ILE A N 1
ATOM 2474 C CA . ILE A 1 327 ? -30.983 3.211 7.907 1.00 78.94 327 ILE A CA 1
ATOM 2475 C C . ILE A 1 327 ? -31.927 3.992 8.833 1.00 78.94 327 ILE A C 1
ATOM 2477 O O . ILE A 1 327 ? -32.377 3.447 9.839 1.00 78.94 327 ILE A O 1
ATOM 2481 N N . GLU A 1 328 ? -32.254 5.246 8.507 1.00 76.81 328 GLU A N 1
ATOM 2482 C CA . GLU A 1 328 ? -33.175 6.057 9.315 1.00 76.81 328 GLU A CA 1
ATOM 2483 C C . GLU A 1 328 ? -34.655 5.710 9.091 1.00 76.81 328 GLU A C 1
ATOM 2485 O O . GLU A 1 328 ? -35.444 5.842 10.025 1.00 76.81 328 GLU A O 1
ATOM 2490 N N . ALA A 1 329 ? -35.039 5.245 7.896 1.00 77.69 329 ALA A N 1
ATOM 2491 C CA . ALA A 1 329 ? -36.433 4.957 7.543 1.00 77.69 329 ALA A CA 1
ATOM 2492 C C . ALA A 1 329 ? -36.912 3.530 7.880 1.00 77.69 329 ALA A C 1
ATOM 2494 O O . ALA A 1 329 ? -38.090 3.232 7.686 1.00 77.69 329 ALA A O 1
ATOM 2495 N N . GLN A 1 330 ? -36.030 2.632 8.331 1.00 80.19 330 GLN A N 1
ATOM 2496 C CA . GLN A 1 330 ? -36.366 1.227 8.590 1.00 80.19 330 GLN A CA 1
ATOM 2497 C C . GLN A 1 330 ? -35.911 0.801 9.990 1.00 80.19 330 GLN A C 1
ATOM 2499 O O . GLN A 1 330 ? -34.715 0.706 10.256 1.00 80.19 330 GLN A O 1
ATOM 2504 N N . ASP A 1 331 ? -36.856 0.469 10.875 1.00 78.75 331 ASP A N 1
ATOM 2505 C CA . ASP A 1 331 ? -36.573 0.133 12.283 1.00 78.75 331 ASP A CA 1
ATOM 2506 C C . ASP A 1 331 ? -35.534 -0.989 12.439 1.00 78.75 331 ASP A C 1
ATOM 2508 O O . ASP A 1 331 ? -34.632 -0.911 13.272 1.00 78.75 331 ASP A O 1
ATOM 2512 N N . HIS A 1 332 ? -35.600 -2.002 11.571 1.00 79.19 332 HIS A N 1
ATOM 2513 C CA . HIS A 1 332 ? -34.678 -3.141 11.571 1.00 79.19 332 HIS A CA 1
ATOM 2514 C C . HIS A 1 332 ? -33.243 -2.802 11.103 1.00 79.19 332 HIS A C 1
ATOM 2516 O O . HIS A 1 332 ? -32.375 -3.676 11.105 1.00 79.19 332 HIS A O 1
ATOM 2522 N N . LEU A 1 333 ? -32.986 -1.556 10.684 1.00 83.62 333 LEU A N 1
ATOM 2523 C CA . LEU A 1 333 ? -31.662 -1.036 10.334 1.00 83.62 333 LEU A CA 1
ATOM 2524 C C . LEU A 1 333 ? -31.085 -0.085 11.394 1.00 83.62 333 LEU A C 1
ATOM 2526 O O . LEU A 1 333 ? -29.899 0.231 11.316 1.00 83.62 333 LEU A O 1
ATOM 2530 N N . GLN A 1 334 ? -31.849 0.307 12.421 1.00 83.25 334 GLN A N 1
ATOM 2531 C CA . GLN A 1 334 ? -31.412 1.225 13.492 1.00 83.25 334 GLN A CA 1
ATOM 2532 C C . GLN A 1 334 ? -30.241 0.677 14.338 1.00 83.25 334 GLN A C 1
ATOM 2534 O O . GLN A 1 334 ? -29.580 1.420 15.065 1.00 83.25 334 GLN A O 1
ATOM 2539 N N . SER A 1 335 ? -29.963 -0.628 14.261 1.00 86.94 335 SER A N 1
ATOM 2540 C CA . SER A 1 335 ? -28.813 -1.312 14.870 1.00 86.94 335 SER A CA 1
ATOM 2541 C C . SER A 1 335 ? -27.589 -1.442 13.950 1.00 86.94 335 SER A C 1
ATOM 2543 O O . SER A 1 335 ? -26.585 -2.030 14.353 1.00 86.94 335 SER A O 1
ATOM 2545 N N . THR A 1 336 ? -27.639 -0.853 12.752 1.00 92.31 336 THR A N 1
ATOM 2546 C CA . THR A 1 336 ? -26.521 -0.815 11.801 1.00 92.31 336 THR A CA 1
ATOM 2547 C C . THR A 1 336 ? -25.496 0.244 12.199 1.00 92.31 336 THR A C 1
ATOM 2549 O O . THR A 1 336 ? -25.841 1.399 12.465 1.00 92.31 336 THR A O 1
ATOM 2552 N N . LEU A 1 337 ? -24.221 -0.141 12.172 1.00 94.25 337 LEU A N 1
ATOM 2553 C CA . LEU A 1 337 ? -23.081 0.765 12.136 1.00 94.25 337 LEU A CA 1
ATOM 2554 C C . LEU A 1 337 ? -22.619 0.922 10.683 1.00 94.25 337 LEU A C 1
ATOM 2556 O O . LEU A 1 337 ? -22.243 -0.062 10.048 1.00 94.25 337 LEU A O 1
ATOM 2560 N N . PHE A 1 338 ? -22.622 2.144 10.154 1.00 92.69 338 PHE A N 1
ATOM 2561 C CA . PHE A 1 338 ? -22.088 2.442 8.827 1.00 92.69 338 PHE A CA 1
ATOM 2562 C C . PHE A 1 338 ? -20.764 3.197 8.967 1.00 92.69 338 PHE A C 1
ATOM 2564 O O . PHE A 1 338 ? -20.727 4.342 9.412 1.00 92.69 338 PHE A O 1
ATOM 2571 N N . VAL A 1 339 ? -19.662 2.548 8.601 1.00 92.69 339 VAL A N 1
ATOM 2572 C CA . VAL A 1 339 ? -18.324 3.145 8.586 1.00 92.69 339 VAL A CA 1
ATOM 2573 C C . VAL A 1 339 ? -17.950 3.490 7.152 1.00 92.69 339 VAL A C 1
ATOM 2575 O O . VAL A 1 339 ? -18.076 2.656 6.256 1.00 92.69 339 VAL A O 1
ATOM 2578 N N . VAL A 1 340 ? -17.467 4.713 6.940 1.00 89.94 340 VAL A N 1
ATOM 2579 C CA . VAL A 1 340 ? -16.865 5.138 5.672 1.00 89.94 340 VAL A CA 1
ATOM 2580 C C . VAL A 1 340 ? -15.459 5.651 5.943 1.00 89.94 340 VAL A C 1
ATOM 2582 O O . VAL A 1 340 ? -15.295 6.581 6.736 1.00 89.94 340 VAL A O 1
ATOM 2585 N N . CYS A 1 341 ? -14.457 5.090 5.272 1.00 90.88 341 CYS A N 1
ATOM 2586 C CA . CYS A 1 341 ? -13.070 5.527 5.400 1.00 90.88 341 CYS A CA 1
ATOM 2587 C C . CYS A 1 341 ? -12.345 5.644 4.056 1.00 90.88 341 CYS A C 1
ATOM 2589 O O . CYS A 1 341 ? -12.699 5.001 3.069 1.00 90.88 341 CYS A O 1
ATOM 2591 N N . GLY A 1 342 ? -11.309 6.479 4.044 1.00 90.81 342 GLY A N 1
ATOM 2592 C CA . GLY A 1 342 ? -10.224 6.373 3.082 1.00 90.81 342 GLY A CA 1
ATOM 2593 C C . GLY A 1 342 ? -9.232 5.315 3.534 1.00 90.81 342 GLY A C 1
ATOM 2594 O O . GLY A 1 342 ? -8.853 5.266 4.708 1.00 90.81 342 GLY A O 1
ATOM 2595 N N . ASP A 1 343 ? -8.785 4.493 2.597 1.00 90.50 343 ASP A N 1
ATOM 2596 C CA . ASP A 1 343 ? -7.640 3.612 2.797 1.00 90.50 343 ASP A CA 1
ATOM 2597 C C . ASP A 1 343 ? -6.322 4.419 2.812 1.00 90.50 343 ASP A C 1
ATOM 2599 O O . ASP A 1 343 ? -5.409 4.127 3.577 1.00 90.50 343 ASP A O 1
ATOM 2603 N N . HIS A 1 344 ? -6.254 5.495 2.034 1.00 90.56 344 HIS A N 1
ATOM 2604 C CA . HIS A 1 344 ? -5.270 6.568 2.104 1.00 90.56 344 HIS A CA 1
ATOM 2605 C C . HIS A 1 344 ? -5.879 7.866 1.550 1.00 90.56 344 HIS A C 1
ATOM 2607 O O . HIS A 1 344 ? -7.012 7.876 1.071 1.00 90.56 344 HIS A O 1
ATOM 2613 N N . GLY A 1 345 ? -5.171 8.988 1.669 1.00 86.88 345 GLY A N 1
ATOM 2614 C CA . GLY A 1 345 ? -5.528 10.246 1.009 1.00 86.88 345 GLY A CA 1
ATOM 2615 C C . GLY A 1 345 ? -4.771 10.444 -0.311 1.00 86.88 345 GLY A C 1
ATOM 2616 O O . GLY A 1 345 ? -4.005 9.589 -0.743 1.00 86.88 345 GLY A O 1
ATOM 2617 N N . MET A 1 346 ? -4.910 11.618 -0.925 1.00 79.44 346 MET A N 1
ATOM 2618 C CA . MET A 1 346 ? -4.074 12.044 -2.055 1.00 79.44 346 MET A CA 1
ATOM 2619 C C . MET A 1 346 ? -3.715 13.529 -1.931 1.00 79.44 346 MET A C 1
ATOM 2621 O O . MET A 1 346 ? -4.507 14.345 -1.447 1.00 79.44 346 MET A O 1
ATOM 2625 N N . ASN A 1 347 ? -2.532 13.898 -2.421 1.00 75.56 347 ASN A N 1
ATOM 2626 C CA . ASN A 1 347 ? -2.041 15.272 -2.365 1.00 75.56 347 ASN A CA 1
ATOM 2627 C C . ASN A 1 347 ? -2.821 16.224 -3.299 1.00 75.56 347 ASN A C 1
ATOM 2629 O O . ASN A 1 347 ? -3.676 15.806 -4.084 1.00 75.56 347 ASN A O 1
ATOM 2633 N N . ASP A 1 348 ? -2.519 17.531 -3.254 1.00 67.94 348 ASP A N 1
ATOM 2634 C CA . ASP A 1 348 ? -3.292 18.544 -3.993 1.00 67.94 348 ASP A CA 1
ATOM 2635 C C . ASP A 1 348 ? -3.361 18.278 -5.515 1.00 67.94 348 ASP A C 1
ATOM 2637 O O . ASP A 1 348 ? -4.405 18.517 -6.133 1.00 67.94 348 ASP A O 1
ATOM 2641 N N . ALA A 1 349 ? -2.304 17.707 -6.106 1.00 62.94 349 ALA A N 1
ATOM 2642 C CA . ALA A 1 349 ? -2.234 17.352 -7.526 1.00 62.94 349 ALA A CA 1
ATOM 2643 C C . ALA A 1 349 ? -3.025 16.080 -7.888 1.00 62.94 349 ALA A C 1
ATOM 2645 O O . ALA A 1 349 ? -3.462 15.954 -9.029 1.00 62.94 349 ALA A O 1
ATOM 2646 N N . GLY A 1 350 ? -3.279 15.194 -6.920 1.00 65.12 350 GLY A N 1
ATOM 2647 C CA . GLY A 1 350 ? -3.911 13.886 -7.129 1.00 65.12 350 GLY A CA 1
ATOM 2648 C C . GLY A 1 350 ? -2.939 12.709 -7.094 1.00 65.12 350 GLY A C 1
ATOM 2649 O O . GLY A 1 350 ? -3.323 11.606 -7.464 1.00 65.12 350 GLY A O 1
ATOM 2650 N N . ASN A 1 351 ? -1.701 12.934 -6.654 1.00 66.06 351 ASN A N 1
ATOM 2651 C CA . ASN A 1 351 ? -0.731 11.868 -6.447 1.00 66.06 351 ASN A CA 1
ATOM 2652 C C . ASN A 1 351 ? -0.920 11.245 -5.055 1.00 66.06 351 ASN A C 1
ATOM 2654 O O . ASN A 1 351 ? -1.386 11.904 -4.121 1.00 66.06 351 ASN A O 1
ATOM 2658 N N . HIS A 1 352 ? -0.510 9.990 -4.942 1.00 71.06 352 HIS A N 1
ATOM 2659 C CA . HIS A 1 352 ? -0.569 9.154 -3.749 1.00 71.06 352 HIS A CA 1
ATOM 2660 C C . HIS A 1 352 ? 0.601 8.150 -3.776 1.00 71.06 352 HIS A C 1
ATOM 2662 O O . HIS A 1 352 ? 1.326 8.081 -4.775 1.00 71.06 352 HIS A O 1
ATOM 2668 N N . GLY A 1 353 ? 0.806 7.391 -2.697 1.00 67.50 353 GLY A N 1
ATOM 2669 C CA . GLY A 1 353 ? 1.920 6.450 -2.534 1.00 67.50 353 GLY A CA 1
ATOM 2670 C C . GLY A 1 353 ? 3.088 6.976 -1.690 1.00 67.50 353 GLY A C 1
ATOM 2671 O O . GLY A 1 353 ? 3.920 6.175 -1.262 1.00 67.50 353 GLY A O 1
ATOM 2672 N N . ALA A 1 354 ? 3.155 8.283 -1.407 1.00 70.56 354 ALA A N 1
ATOM 2673 C CA . ALA A 1 354 ? 4.208 8.899 -0.603 1.00 70.56 354 ALA A CA 1
ATOM 2674 C C . ALA A 1 354 ? 3.740 9.209 0.839 1.00 70.56 354 ALA A C 1
ATOM 2676 O O . ALA A 1 354 ? 3.009 8.426 1.462 1.00 70.56 354 ALA A O 1
ATOM 2677 N N . SER A 1 355 ? 4.246 10.303 1.416 1.00 78.25 355 SER A N 1
ATOM 2678 C CA . SER A 1 355 ? 4.156 10.629 2.846 1.00 78.25 355 SER A CA 1
ATOM 2679 C C . SER A 1 355 ? 3.812 12.098 3.125 1.00 78.25 355 SER A C 1
ATOM 2681 O O . SER A 1 355 ? 4.205 12.630 4.163 1.00 78.25 355 SER A O 1
ATOM 2683 N N . SER A 1 356 ? 3.153 12.804 2.197 1.00 80.56 356 SER A N 1
ATOM 2684 C CA . SER A 1 356 ? 2.667 14.157 2.497 1.00 80.56 356 SER A CA 1
ATOM 2685 C C . SER A 1 356 ? 1.402 14.107 3.370 1.00 80.56 356 SER A C 1
ATOM 2687 O O . SER A 1 356 ? 0.642 13.142 3.266 1.00 80.56 356 SER A O 1
ATOM 2689 N N . PRO A 1 357 ? 1.106 15.144 4.180 1.00 80.62 357 PRO A N 1
ATOM 2690 C CA . PRO A 1 357 ? -0.063 15.137 5.068 1.00 80.62 357 PRO A CA 1
ATOM 2691 C C . PRO A 1 357 ? -1.407 14.895 4.361 1.00 80.62 357 PRO A C 1
ATOM 2693 O O . PRO A 1 357 ? -2.310 14.298 4.935 1.00 80.62 357 PRO A O 1
ATOM 2696 N N . GLY A 1 358 ? -1.539 15.298 3.091 1.00 80.50 358 GLY A N 1
ATOM 2697 C CA . GLY A 1 358 ? -2.736 15.022 2.285 1.00 80.50 358 GLY A CA 1
ATOM 2698 C C . GLY A 1 358 ? -2.878 13.564 1.828 1.00 80.50 358 GLY A C 1
ATOM 2699 O O . GLY A 1 358 ? -3.971 13.160 1.445 1.00 80.50 358 GLY A O 1
ATOM 2700 N N . GLU A 1 359 ? -1.800 12.777 1.869 1.00 83.56 359 GLU A N 1
ATOM 2701 C CA . GLU A 1 359 ? -1.783 11.336 1.576 1.00 83.56 359 GLU A CA 1
ATOM 2702 C C . GLU A 1 359 ? -1.939 10.493 2.850 1.00 83.56 359 GLU A C 1
ATOM 2704 O O . GLU A 1 359 ? -2.617 9.467 2.834 1.00 83.56 359 GLU A O 1
ATOM 2709 N N . THR A 1 360 ? -1.338 10.929 3.962 1.00 88.12 360 THR A N 1
ATOM 2710 C CA . THR A 1 360 ? -1.311 10.192 5.239 1.00 88.12 360 THR A CA 1
ATOM 2711 C C . THR A 1 360 ? -2.495 10.485 6.163 1.00 88.12 360 THR A C 1
ATOM 2713 O O . THR A 1 360 ? -2.571 9.880 7.227 1.00 88.12 360 THR A O 1
ATOM 2716 N N . SER A 1 361 ? -3.409 11.387 5.789 1.00 88.56 361 SER A N 1
ATOM 2717 C CA . SER A 1 361 ? -4.568 11.784 6.612 1.00 88.56 361 SER A CA 1
ATOM 2718 C C . SER A 1 361 ? -5.923 11.588 5.895 1.00 88.56 361 SER A C 1
ATOM 2720 O O . SER A 1 361 ? -6.649 12.566 5.677 1.00 88.56 361 SER A O 1
ATOM 2722 N N . PRO A 1 362 ? -6.297 10.359 5.473 1.00 89.94 362 PRO A N 1
ATOM 2723 C CA . PRO A 1 362 ? -7.648 10.067 4.996 1.00 89.94 362 PRO A CA 1
ATOM 2724 C C . PRO A 1 362 ? -8.750 10.390 6.015 1.00 89.94 362 PRO A C 1
ATOM 2726 O O . PRO A 1 362 ? -8.579 10.361 7.236 1.00 89.94 362 PRO A O 1
ATOM 2729 N N . ALA A 1 363 ? -9.945 10.629 5.482 1.00 88.62 363 ALA A N 1
ATOM 2730 C CA . ALA A 1 363 ? -11.159 10.749 6.277 1.00 88.62 363 ALA A CA 1
ATOM 2731 C C . ALA A 1 363 ? -11.608 9.387 6.839 1.00 88.62 363 ALA A C 1
ATOM 2733 O O . ALA A 1 363 ? -11.651 8.401 6.107 1.00 88.62 363 ALA A O 1
ATOM 2734 N N . LEU A 1 364 ? -12.055 9.361 8.096 1.00 91.25 364 LEU A N 1
ATOM 2735 C CA . LEU A 1 364 ? -12.806 8.256 8.704 1.00 91.25 364 LEU A CA 1
ATOM 2736 C C . LEU A 1 364 ? -14.089 8.819 9.325 1.00 91.25 364 LEU A C 1
ATOM 2738 O O . LEU A 1 364 ? -14.074 9.889 9.930 1.00 91.25 364 LEU A O 1
ATOM 2742 N N . VAL A 1 365 ? -15.225 8.150 9.134 1.00 90.94 365 VAL A N 1
ATOM 2743 C CA . VAL A 1 365 ? -16.513 8.553 9.717 1.00 90.94 365 VAL A CA 1
ATOM 2744 C C . VAL A 1 365 ? -17.311 7.314 10.099 1.00 90.94 365 VAL A C 1
ATOM 2746 O O . VAL A 1 365 ? -17.590 6.471 9.248 1.00 90.94 365 VAL A O 1
ATOM 2749 N N . PHE A 1 366 ? -17.730 7.241 11.359 1.00 92.94 366 PHE A N 1
ATOM 2750 C CA . PHE A 1 366 ? -18.726 6.282 11.833 1.00 92.94 366 PHE A CA 1
ATOM 2751 C C . PHE A 1 366 ? -20.097 6.962 11.820 1.00 92.94 366 PHE A C 1
ATOM 2753 O O . PHE A 1 366 ? -20.207 8.121 12.215 1.00 92.94 366 PHE A O 1
ATOM 2760 N N . MET A 1 367 ? -21.139 6.277 11.354 1.00 90.75 367 MET A N 1
ATOM 2761 C CA . MET A 1 367 ? -22.486 6.829 11.182 1.00 90.75 367 MET A CA 1
ATOM 2762 C C . MET A 1 367 ? -23.527 5.819 11.670 1.00 90.75 367 MET A C 1
ATOM 2764 O O . MET A 1 367 ? -23.478 4.644 11.309 1.00 90.75 367 MET A O 1
ATOM 2768 N N . SER A 1 368 ? -24.447 6.267 12.525 1.00 91.44 368 SER A N 1
ATOM 2769 C CA . SER A 1 368 ? -25.613 5.503 12.982 1.00 91.44 368 SER A CA 1
ATOM 2770 C C . SER A 1 368 ? -26.520 6.399 13.837 1.00 91.44 368 SER A C 1
ATOM 2772 O O . SER A 1 368 ? -25.997 7.188 14.631 1.00 91.44 368 SER A O 1
ATOM 2774 N N . PRO A 1 369 ? -27.858 6.250 13.790 1.00 89.19 369 PRO A N 1
ATOM 2775 C CA . PRO A 1 369 ? -28.775 6.957 14.689 1.00 89.19 369 PRO A CA 1
ATOM 2776 C C . PRO A 1 369 ? -28.434 6.797 16.180 1.00 89.19 369 PRO A C 1
ATOM 2778 O O . PRO A 1 369 ? -28.634 7.736 16.953 1.00 89.19 369 PRO A O 1
ATOM 2781 N N . LYS A 1 370 ? -27.844 5.659 16.586 1.00 91.56 370 LYS A N 1
ATOM 2782 C CA . LYS A 1 370 ? -27.408 5.415 17.975 1.00 91.56 370 LYS A CA 1
ATOM 2783 C C . LYS A 1 370 ? -26.276 6.338 18.448 1.00 91.56 370 LYS A C 1
ATOM 2785 O O . LYS A 1 370 ? -26.171 6.569 19.651 1.00 91.56 370 LYS A O 1
ATOM 2790 N N . LEU A 1 371 ? -25.459 6.903 17.549 1.00 91.62 371 LEU A N 1
ATOM 2791 C CA . LEU A 1 371 ? -24.361 7.814 17.926 1.00 91.62 371 LEU A CA 1
ATOM 2792 C C . LEU A 1 371 ? -24.867 9.098 18.603 1.00 91.62 371 LEU A C 1
ATOM 2794 O O . LEU A 1 371 ? -24.143 9.686 19.405 1.00 91.62 371 LEU A O 1
ATOM 2798 N N . ARG A 1 372 ? -26.143 9.467 18.399 1.00 90.25 372 ARG A N 1
ATOM 2799 C CA . ARG A 1 372 ? -26.791 10.611 19.067 1.00 90.25 372 ARG A CA 1
ATOM 2800 C C . ARG A 1 372 ? -26.731 10.512 20.600 1.00 90.25 372 ARG A C 1
ATOM 2802 O O . ARG A 1 372 ? -26.712 11.539 21.278 1.00 90.25 372 ARG A O 1
ATOM 2809 N N . ALA A 1 373 ? -26.631 9.298 21.154 1.00 88.62 373 ALA A N 1
ATOM 2810 C CA . ALA A 1 373 ? -26.448 9.064 22.588 1.00 88.62 373 ALA A CA 1
ATOM 2811 C C . ALA A 1 373 ? -25.111 9.608 23.140 1.00 88.62 373 ALA A C 1
ATOM 2813 O O . ALA A 1 373 ? -25.048 9.970 24.315 1.00 88.62 373 ALA A O 1
ATOM 2814 N N . LEU A 1 374 ? -24.071 9.715 22.302 1.00 87.50 374 LEU A N 1
ATOM 2815 C CA . LEU A 1 374 ? -22.731 10.184 22.680 1.00 87.50 374 LEU A CA 1
ATOM 2816 C C . LEU A 1 374 ? -22.639 11.717 22.834 1.00 87.50 374 LEU A C 1
ATOM 2818 O O . LEU A 1 374 ? -21.666 12.213 23.395 1.00 87.50 374 LEU A O 1
ATOM 2822 N N . LYS A 1 375 ? -23.647 12.473 22.363 1.00 76.94 375 LYS A N 1
ATOM 2823 C CA . LYS A 1 375 ? -23.761 13.946 22.498 1.00 76.94 375 LYS A CA 1
ATOM 2824 C C . LYS A 1 375 ? -22.524 14.729 22.015 1.00 76.94 375 LYS A C 1
ATOM 2826 O O . LYS A 1 375 ? -22.092 15.697 22.642 1.00 76.94 375 LYS A O 1
ATOM 2831 N N . SER A 1 376 ? -21.957 14.322 20.881 1.00 73.19 376 SER A N 1
ATOM 2832 C CA . SER A 1 376 ? -20.782 14.949 20.269 1.00 73.19 376 SER A CA 1
ATOM 2833 C C . SER A 1 376 ? -21.099 16.336 19.680 1.00 73.19 376 SER A C 1
ATOM 2835 O O . SER A 1 376 ? -21.511 16.448 18.526 1.00 73.19 376 SER A O 1
ATOM 2837 N N . ASN A 1 377 ? -20.866 17.402 20.452 1.00 73.38 377 ASN A N 1
ATOM 2838 C CA . ASN A 1 377 ? -21.016 18.802 20.019 1.00 73.38 377 ASN A CA 1
ATOM 2839 C C . ASN A 1 377 ? -19.883 19.242 19.061 1.00 73.38 377 ASN A C 1
ATOM 2841 O O . ASN A 1 377 ? -19.084 20.122 19.384 1.00 73.38 377 ASN A O 1
ATOM 2845 N N . LEU A 1 378 ? -19.782 18.609 17.891 1.00 82.19 378 LEU A N 1
ATOM 2846 C CA . LEU A 1 378 ? -18.715 18.851 16.917 1.00 82.19 378 LEU A CA 1
ATOM 2847 C C . LEU A 1 378 ? -19.076 19.948 15.910 1.00 82.19 378 LEU A C 1
ATOM 2849 O O . LEU A 1 378 ? -20.153 19.961 15.312 1.00 82.19 378 LEU A O 1
ATOM 2853 N N . GLN A 1 379 ? -18.128 20.853 15.665 1.00 79.75 379 GLN A N 1
ATOM 2854 C CA . GLN A 1 379 ? -18.265 21.878 14.635 1.00 79.75 379 GLN A CA 1
ATOM 2855 C C . GLN A 1 379 ? -18.125 21.260 13.233 1.00 79.75 379 GLN A C 1
ATOM 2857 O O . GLN A 1 379 ? -17.259 20.424 12.964 1.00 79.75 379 GLN A O 1
ATOM 2862 N N . SER A 1 380 ? -18.997 21.666 12.308 1.00 79.12 380 SER A N 1
ATOM 2863 C CA . SER A 1 380 ? -18.924 21.230 10.912 1.00 79.12 380 SER A CA 1
ATOM 2864 C C . SER A 1 380 ? -19.583 22.245 9.963 1.00 79.12 380 SER A C 1
ATOM 2866 O O . SER A 1 380 ? -20.640 22.784 10.313 1.00 79.12 380 SER A O 1
ATOM 2868 N N . PRO A 1 381 ? -19.028 22.518 8.766 1.00 75.25 381 PRO A N 1
ATOM 2869 C CA . PRO A 1 381 ? -17.707 22.083 8.311 1.00 75.25 381 PRO A CA 1
ATOM 2870 C C . PRO A 1 381 ? -16.588 22.756 9.123 1.00 75.25 381 PRO A C 1
ATOM 2872 O O . PRO A 1 381 ? -16.736 23.893 9.569 1.00 75.25 381 PRO A O 1
ATOM 2875 N N . MET A 1 382 ? -15.472 22.050 9.303 1.00 76.50 382 MET A N 1
ATOM 2876 C CA . MET A 1 382 ? -14.250 22.632 9.868 1.00 76.50 382 MET A CA 1
ATOM 2877 C C . MET A 1 382 ? -13.523 23.498 8.820 1.00 76.50 382 MET A C 1
ATOM 2879 O O . MET A 1 382 ? -13.626 23.181 7.625 1.00 76.50 382 MET A O 1
ATOM 2883 N N . PRO A 1 383 ? -12.763 24.536 9.233 1.00 76.06 383 PRO A N 1
ATOM 2884 C CA . PRO A 1 383 ? -11.864 25.304 8.359 1.00 76.06 383 PRO A CA 1
ATOM 2885 C C . PRO A 1 383 ? -10.890 24.428 7.552 1.00 76.06 383 PRO A C 1
ATOM 2887 O O . PRO A 1 383 ? -10.831 23.215 7.749 1.00 76.06 383 PRO A O 1
ATOM 2890 N N . GLU A 1 384 ? -10.147 25.026 6.618 1.00 70.44 384 GLU A N 1
ATOM 2891 C CA . GLU A 1 384 ? -9.023 24.359 5.940 1.00 70.44 384 GLU A CA 1
ATOM 2892 C C . GLU A 1 384 ? -7.749 24.444 6.799 1.00 70.44 384 GLU A C 1
ATOM 2894 O O . GLU A 1 384 ? -7.531 25.446 7.476 1.00 70.44 384 GLU A O 1
ATOM 2899 N N . ASP A 1 385 ? -6.936 23.386 6.776 1.00 71.12 385 ASP A N 1
ATOM 2900 C CA . ASP A 1 385 ? -5.742 23.203 7.608 1.00 71.12 385 ASP A CA 1
ATOM 2901 C C . ASP A 1 385 ? -4.658 22.471 6.793 1.00 71.12 385 ASP A C 1
ATOM 2903 O O . ASP A 1 385 ? -4.918 21.424 6.186 1.00 71.12 385 ASP A O 1
ATOM 2907 N N . GLU A 1 386 ? -3.443 23.026 6.758 1.00 71.94 386 GLU A N 1
ATOM 2908 C CA . GLU A 1 386 ? -2.318 22.503 5.967 1.00 71.94 386 GLU A CA 1
ATOM 2909 C C . GLU A 1 386 ? -1.724 21.196 6.530 1.00 71.94 386 GLU A C 1
ATOM 2911 O O . GLU A 1 386 ? -1.076 20.453 5.793 1.00 71.94 386 GLU A O 1
ATOM 2916 N N . SER A 1 387 ? -1.980 20.871 7.805 1.00 67.94 387 SER A N 1
ATOM 2917 C CA . SER A 1 387 ? -1.622 19.587 8.434 1.00 67.94 387 SER A CA 1
ATOM 2918 C C . SER A 1 387 ? -2.583 18.446 8.082 1.00 67.94 387 SER A C 1
ATOM 2920 O O . SER A 1 387 ? -2.298 17.279 8.349 1.00 67.94 387 SER A O 1
ATOM 2922 N N . PHE A 1 388 ? -3.732 18.784 7.490 1.00 72.94 388 PHE A N 1
ATOM 2923 C CA . PHE A 1 388 ? -4.856 17.890 7.218 1.00 72.94 388 PHE A CA 1
ATOM 2924 C C . PHE A 1 388 ? -5.499 17.229 8.461 1.00 72.94 388 PHE A C 1
ATOM 2926 O O . PHE A 1 388 ? -6.285 16.293 8.306 1.00 72.94 388 PHE A O 1
ATOM 2933 N N . GLN A 1 389 ? -5.241 17.725 9.678 1.00 75.31 389 GLN A N 1
ATOM 2934 C CA . GLN A 1 389 ? -5.888 17.248 10.909 1.00 75.31 389 GLN A CA 1
ATOM 2935 C C . GLN A 1 389 ? -7.112 18.112 11.248 1.00 75.31 389 GLN A C 1
ATOM 2937 O O . GLN A 1 389 ? -6.983 19.287 11.572 1.00 75.31 389 GLN A O 1
ATOM 2942 N N . TYR A 1 390 ? -8.318 17.542 11.146 1.00 73.25 390 TYR A N 1
ATOM 2943 C CA . TYR A 1 390 ? -9.579 18.310 11.205 1.00 73.25 390 TYR A CA 1
ATOM 2944 C C . TYR A 1 390 ? -10.521 17.920 12.345 1.00 73.25 390 TYR A C 1
ATOM 2946 O O . TYR A 1 390 ? -11.313 18.740 12.805 1.00 73.25 390 TYR A O 1
ATOM 2954 N N . TYR A 1 391 ? -10.434 16.668 12.772 1.00 85.31 391 TYR A N 1
ATOM 2955 C CA . TYR A 1 391 ? -11.105 16.083 13.931 1.00 85.31 391 TYR A CA 1
ATOM 2956 C C . TYR A 1 391 ? -10.063 15.251 14.699 1.00 85.31 391 TYR A C 1
ATOM 2958 O O . TYR A 1 391 ? -8.906 15.208 14.267 1.00 85.31 391 TYR A O 1
ATOM 2966 N N . SER A 1 392 ? -10.429 14.594 15.809 1.00 88.38 392 SER A N 1
ATOM 2967 C CA . SER A 1 392 ? -9.474 13.764 16.559 1.00 88.38 392 SER A CA 1
ATOM 2968 C C . SER A 1 392 ? -8.775 12.757 15.637 1.00 88.38 392 SER A C 1
ATOM 2970 O O . SER A 1 392 ? -9.400 12.113 14.787 1.00 88.38 392 SER A O 1
ATOM 2972 N N . THR A 1 393 ? -7.449 12.693 15.762 1.00 90.44 393 THR A N 1
ATOM 2973 C CA . THR A 1 393 ? -6.602 11.812 14.957 1.00 90.44 393 THR A CA 1
ATOM 2974 C C . THR A 1 393 ? -6.523 10.443 15.626 1.00 90.44 393 THR A C 1
ATOM 2976 O O . THR A 1 393 ? -6.255 10.352 16.823 1.00 90.44 393 THR A O 1
ATOM 2979 N N . VAL A 1 394 ? -6.768 9.389 14.851 1.00 93.25 394 VAL A N 1
ATOM 2980 C CA . VAL A 1 394 ? -6.726 7.979 15.271 1.00 93.25 394 VAL A CA 1
ATOM 2981 C C . VAL A 1 394 ? -5.893 7.189 14.267 1.00 93.25 394 VAL A C 1
ATOM 2983 O O . VAL A 1 394 ? -5.852 7.547 13.092 1.00 93.25 394 VAL A O 1
ATOM 2986 N N . GLU A 1 395 ? -5.232 6.119 14.690 1.00 92.88 395 GLU A N 1
ATOM 2987 C CA . GLU A 1 395 ? -4.465 5.276 13.765 1.00 92.88 395 GLU A CA 1
ATOM 2988 C C . GLU A 1 395 ? -5.408 4.366 12.971 1.00 92.88 395 GLU A C 1
ATOM 2990 O O . GLU A 1 395 ? -6.418 3.893 13.493 1.00 92.88 395 GLU A O 1
ATOM 2995 N N . GLN A 1 396 ? -5.068 4.030 11.723 1.00 91.94 396 GLN A N 1
ATOM 2996 C CA . GLN A 1 396 ? -5.838 3.037 10.955 1.00 91.94 396 GLN A CA 1
ATOM 2997 C C . GLN A 1 396 ? -5.961 1.675 11.659 1.00 91.94 396 GLN A C 1
ATOM 2999 O O . GLN A 1 396 ? -6.944 0.962 11.444 1.00 91.94 396 GLN A O 1
ATOM 3004 N N . SER A 1 397 ? -5.006 1.321 12.523 1.00 93.38 397 SER A N 1
ATOM 3005 C CA . SER A 1 397 ? -5.057 0.094 13.319 1.00 93.38 397 SER A CA 1
ATOM 3006 C C . SER A 1 397 ? -6.156 0.096 14.388 1.00 93.38 397 SER A C 1
ATOM 3008 O O . SER A 1 397 ? -6.649 -0.983 14.723 1.00 93.38 397 SER A O 1
ATOM 3010 N N . ASP A 1 398 ? -6.595 1.272 14.860 1.00 96.00 398 ASP A N 1
ATOM 3011 C CA . ASP A 1 398 ? -7.656 1.458 15.868 1.00 96.00 398 ASP A CA 1
ATOM 3012 C C . ASP A 1 398 ? -9.046 1.022 15.376 1.00 96.00 398 ASP A C 1
ATOM 3014 O O . ASP A 1 398 ? -9.954 0.775 16.178 1.00 96.00 398 ASP A O 1
ATOM 3018 N N . VAL A 1 399 ? -9.233 0.909 14.057 1.00 96.06 399 VAL A N 1
ATOM 3019 C CA . VAL A 1 399 ? -10.515 0.524 13.452 1.00 96.06 399 VAL A CA 1
ATOM 3020 C C . VAL A 1 399 ? -10.922 -0.884 13.891 1.00 96.06 399 VAL A C 1
ATOM 3022 O O . VAL A 1 399 ? -12.049 -1.079 14.337 1.00 96.06 399 VAL A O 1
ATOM 3025 N N . ALA A 1 400 ? -10.014 -1.859 13.834 1.00 96.31 400 ALA A N 1
ATOM 3026 C CA . ALA A 1 400 ? -10.321 -3.249 14.172 1.00 96.31 400 ALA A CA 1
ATOM 3027 C C . ALA A 1 400 ? -10.686 -3.501 15.660 1.00 96.31 400 ALA A C 1
ATOM 3029 O O . ALA A 1 400 ? -11.703 -4.159 15.874 1.00 96.31 400 ALA A O 1
ATOM 3030 N N . PRO A 1 401 ? -9.979 -2.987 16.695 1.00 96.88 401 PRO A N 1
ATOM 3031 C CA . PRO A 1 401 ? -10.400 -3.143 18.092 1.00 96.88 401 PRO A CA 1
ATOM 3032 C C . PRO A 1 401 ? -11.677 -2.352 18.397 1.00 96.88 401 PRO A C 1
ATOM 3034 O O . PRO A 1 401 ? -12.493 -2.790 19.207 1.00 96.88 401 PRO A O 1
ATOM 3037 N N . THR A 1 402 ? -11.898 -1.226 17.710 1.00 97.62 402 THR A N 1
ATOM 3038 C CA . THR A 1 402 ? -13.147 -0.464 17.824 1.00 97.62 402 THR A CA 1
ATOM 3039 C C . THR A 1 402 ? -14.326 -1.244 17.238 1.00 97.62 402 THR A C 1
ATOM 3041 O O . THR A 1 402 ? -15.347 -1.381 17.906 1.00 97.62 402 THR A O 1
ATOM 3044 N N . LEU A 1 403 ? -14.184 -1.854 16.055 1.00 97.38 403 LEU A N 1
ATOM 3045 C CA . LEU A 1 403 ? -15.190 -2.769 15.500 1.00 97.38 403 LEU A CA 1
ATOM 3046 C C . LEU A 1 403 ? -15.401 -4.006 16.393 1.00 97.38 403 LEU A C 1
ATOM 3048 O O . LEU A 1 403 ? -16.545 -4.388 16.624 1.00 97.38 403 LEU A O 1
ATOM 3052 N N . ALA A 1 404 ? -14.329 -4.588 16.939 1.00 95.94 404 ALA A N 1
ATOM 3053 C CA . ALA A 1 404 ? -14.384 -5.751 17.828 1.00 95.94 404 ALA A CA 1
ATOM 3054 C C . ALA A 1 404 ? -15.224 -5.487 19.089 1.00 95.94 404 ALA A C 1
ATOM 3056 O O . ALA A 1 404 ? -16.059 -6.313 19.462 1.00 95.94 404 ALA A O 1
ATOM 3057 N N . ALA A 1 405 ? -15.073 -4.308 19.702 1.00 96.12 405 ALA A N 1
ATOM 3058 C CA . ALA A 1 405 ? -15.925 -3.871 20.805 1.00 96.12 405 ALA A CA 1
ATOM 3059 C C . ALA A 1 405 ? -17.364 -3.570 20.338 1.00 96.12 405 ALA A C 1
ATOM 3061 O O . ALA A 1 405 ? -18.323 -4.091 20.905 1.00 96.12 405 ALA A O 1
ATOM 3062 N N . LEU A 1 406 ? -17.531 -2.765 19.282 1.00 96.88 406 LEU A N 1
ATOM 3063 C CA . LEU A 1 406 ? -18.840 -2.282 18.820 1.00 96.88 406 LEU A CA 1
ATOM 3064 C C . LEU A 1 406 ? -19.768 -3.375 18.259 1.00 96.88 406 LEU A C 1
ATOM 3066 O O . LEU A 1 406 ? -20.986 -3.212 18.320 1.00 96.88 406 LEU A O 1
ATOM 3070 N N . LEU A 1 407 ? -19.206 -4.464 17.728 1.00 95.62 407 LEU A N 1
ATOM 3071 C CA . LEU A 1 407 ? -19.929 -5.589 17.116 1.00 95.62 407 LEU A CA 1
ATOM 3072 C C . LEU A 1 407 ? -19.766 -6.905 17.897 1.00 95.62 407 LEU A C 1
ATOM 3074 O O . LEU A 1 407 ? -20.351 -7.919 17.514 1.00 95.62 407 LEU A O 1
ATOM 3078 N N . GLY A 1 408 ? -18.983 -6.916 18.980 1.00 94.06 408 GLY A N 1
ATOM 3079 C CA . GLY A 1 408 ? -18.775 -8.073 19.855 1.00 94.06 408 GLY A CA 1
ATOM 3080 C C . GLY A 1 408 ? -18.092 -9.252 19.162 1.00 94.06 408 GLY A C 1
ATOM 3081 O O . GLY A 1 408 ? -18.744 -10.262 18.888 1.00 94.06 408 GLY A O 1
ATOM 3082 N N . PHE A 1 409 ? -16.795 -9.119 18.886 1.00 93.94 409 PHE A N 1
ATOM 3083 C CA . PHE A 1 409 ? -15.877 -10.219 18.559 1.00 93.94 409 PHE A CA 1
ATOM 3084 C C . PHE A 1 409 ? -14.487 -9.979 19.210 1.00 93.94 409 PHE A C 1
ATOM 3086 O O . PHE A 1 409 ? -14.255 -8.891 19.745 1.00 93.94 409 PHE A O 1
ATOM 3093 N N . PRO A 1 410 ? -13.579 -10.972 19.277 1.00 93.94 410 PRO A N 1
ATOM 3094 C CA . PRO A 1 410 ? -12.210 -10.784 19.781 1.00 93.94 410 PRO A CA 1
ATOM 3095 C C . PRO A 1 410 ? -11.366 -9.811 18.937 1.00 93.94 410 PRO A C 1
ATOM 3097 O O . PRO A 1 410 ? -11.464 -9.795 17.713 1.00 93.94 410 PRO A O 1
ATOM 3100 N N . VAL A 1 411 ? -10.486 -9.024 19.567 1.00 95.19 411 VAL A N 1
ATOM 3101 C CA . VAL A 1 411 ? -9.521 -8.184 18.827 1.00 95.19 411 VAL A CA 1
ATOM 3102 C C . VAL A 1 411 ? -8.520 -9.096 18.093 1.00 95.19 411 VAL A C 1
ATOM 3104 O O . VAL A 1 411 ? -7.965 -9.978 18.750 1.00 95.19 411 VAL A O 1
ATOM 3107 N N . PRO A 1 412 ? -8.258 -8.913 16.780 1.00 95.31 412 PRO A N 1
ATOM 3108 C CA . PRO A 1 412 ? -7.334 -9.775 16.038 1.00 95.31 412 PRO A CA 1
ATOM 3109 C C . PRO A 1 412 ? -5.929 -9.829 16.659 1.00 95.31 412 PRO A C 1
ATOM 3111 O O . PRO A 1 412 ? -5.397 -8.798 17.067 1.00 95.31 412 PRO A O 1
ATOM 3114 N N . LYS A 1 413 ? -5.287 -11.005 16.705 1.00 92.06 413 LYS A N 1
ATOM 3115 C CA . LYS A 1 413 ? -4.041 -11.212 17.479 1.00 92.06 413 LYS A CA 1
ATOM 3116 C C . LYS A 1 413 ? -2.912 -10.242 17.141 1.00 92.06 413 LYS A C 1
ATOM 3118 O O . LYS A 1 413 ? -2.212 -9.799 18.043 1.00 92.06 413 LYS A O 1
ATOM 3123 N N . ASN A 1 414 ? -2.737 -9.921 15.859 1.00 90.94 414 ASN A N 1
ATOM 3124 C CA . ASN A 1 414 ? -1.639 -9.089 15.345 1.00 90.94 414 ASN A CA 1
ATOM 3125 C C . ASN A 1 414 ? -2.018 -7.596 15.219 1.00 90.94 414 ASN A C 1
ATOM 3127 O O . ASN A 1 414 ? -1.405 -6.853 14.450 1.00 90.94 414 ASN A O 1
ATOM 3131 N N . ASN A 1 415 ? -3.054 -7.165 15.941 1.00 94.25 415 ASN A N 1
ATOM 3132 C CA . ASN A 1 415 ? -3.546 -5.797 15.941 1.00 94.25 415 ASN A CA 1
ATOM 3133 C C . ASN A 1 415 ? -2.659 -4.855 16.779 1.00 94.25 415 ASN A C 1
ATOM 3135 O O . ASN A 1 415 ? -2.363 -5.140 17.935 1.00 94.25 415 ASN A O 1
ATOM 3139 N N . LEU A 1 416 ? -2.284 -3.704 16.215 1.00 93.31 416 LEU A N 1
ATOM 3140 C CA . LEU A 1 416 ? -1.515 -2.640 16.883 1.00 93.31 416 LEU A CA 1
ATOM 3141 C C . LEU A 1 416 ? -2.394 -1.415 17.211 1.00 93.31 416 LEU A C 1
ATOM 3143 O O . LEU A 1 416 ? -1.916 -0.280 17.233 1.00 93.31 416 LEU A O 1
ATOM 3147 N N . GLY A 1 417 ? -3.704 -1.618 17.340 1.00 94.19 417 GLY A N 1
ATOM 3148 C CA . GLY A 1 417 ? -4.714 -0.580 17.515 1.00 94.19 417 GLY A CA 1
ATOM 3149 C C . GLY A 1 417 ? -5.160 -0.425 18.963 1.00 94.19 417 GLY A C 1
ATOM 3150 O O . GLY A 1 417 ? -5.250 -1.402 19.707 1.00 94.19 417 GLY A O 1
ATOM 3151 N N . ALA A 1 418 ? -5.528 0.793 19.342 1.00 95.56 418 ALA A N 1
ATOM 3152 C CA . ALA A 1 418 ? -6.232 1.059 20.588 1.00 95.56 418 ALA A CA 1
ATOM 3153 C C . ALA A 1 418 ? -7.732 1.252 20.315 1.00 95.56 418 ALA A C 1
ATOM 3155 O O . ALA A 1 418 ? -8.119 1.933 19.365 1.00 95.56 418 ALA A O 1
ATOM 3156 N N . LEU A 1 419 ? -8.592 0.699 21.173 1.00 96.38 419 LEU A N 1
ATOM 3157 C CA . LEU A 1 419 ? -10.023 1.021 21.188 1.00 96.38 419 LEU A CA 1
ATOM 3158 C C . LEU A 1 419 ? -10.227 2.543 21.328 1.00 96.38 419 LEU A C 1
ATOM 3160 O O . LEU A 1 419 ? -9.741 3.151 22.284 1.00 96.38 419 LEU A O 1
ATOM 3164 N N . ILE A 1 420 ? -10.958 3.153 20.389 1.00 96.50 420 ILE A N 1
ATOM 3165 C CA . ILE A 1 420 ? -11.212 4.602 20.360 1.00 96.50 420 ILE A CA 1
ATOM 3166 C C . ILE A 1 420 ? -12.083 5.005 21.576 1.00 96.50 420 ILE A C 1
ATOM 3168 O O . ILE A 1 420 ? -13.237 4.563 21.665 1.00 96.50 420 ILE A O 1
ATOM 3172 N N . PRO A 1 421 ? -11.578 5.830 22.522 1.00 94.06 421 PRO A N 1
ATOM 3173 C CA . PRO A 1 421 ? -12.259 6.100 23.793 1.00 94.06 421 PRO A CA 1
ATOM 3174 C C . PRO A 1 421 ? -13.635 6.760 23.665 1.00 94.06 421 PRO A C 1
ATOM 3176 O O . PRO A 1 421 ? -14.499 6.538 24.513 1.00 94.06 421 PRO A O 1
ATOM 3179 N N . GLU A 1 422 ? -13.870 7.531 22.601 1.00 93.94 422 GLU A N 1
ATOM 3180 C CA . GLU A 1 422 ? -15.139 8.208 22.318 1.00 93.94 422 GLU A CA 1
ATOM 3181 C C . GLU A 1 422 ? -16.340 7.248 22.186 1.00 93.94 422 GLU A C 1
ATOM 3183 O O . GLU A 1 422 ? -17.481 7.679 22.345 1.00 93.94 422 GLU A O 1
ATOM 3188 N N . PHE A 1 423 ? -16.108 5.947 21.962 1.00 95.88 423 PHE A N 1
ATOM 3189 C CA . PHE A 1 423 ? -17.157 4.918 21.916 1.00 95.88 423 PHE A CA 1
ATOM 3190 C C . PHE A 1 423 ? -17.448 4.244 23.266 1.00 95.88 423 PHE A C 1
ATOM 3192 O O . PHE A 1 423 ? -18.507 3.636 23.419 1.00 95.88 423 PHE A O 1
ATOM 3199 N N . LEU A 1 424 ? -16.565 4.370 24.266 1.00 94.75 424 LEU A N 1
ATOM 3200 C CA . LEU A 1 424 ? -16.761 3.779 25.600 1.00 94.75 424 LEU A CA 1
ATOM 3201 C C . LEU A 1 424 ? -18.094 4.162 26.283 1.00 94.75 424 LEU A C 1
ATOM 3203 O O . LEU A 1 424 ? -18.647 3.302 26.972 1.00 94.75 424 LEU A O 1
ATOM 3207 N N . PRO A 1 425 ? -18.672 5.373 26.098 1.00 94.81 425 PRO A N 1
ATOM 3208 C CA . PRO A 1 425 ? -19.966 5.729 26.686 1.00 94.81 425 PRO A CA 1
ATOM 3209 C C . PRO A 1 425 ? -21.169 4.896 26.212 1.00 94.81 425 PRO A C 1
ATOM 3211 O O . PRO A 1 425 ? -22.231 5.016 26.819 1.00 94.81 425 PRO A O 1
ATOM 3214 N N . PHE A 1 426 ? -21.036 4.042 25.184 1.00 94.69 426 PHE A N 1
ATOM 3215 C CA . PHE A 1 426 ? -22.077 3.055 24.855 1.00 94.69 426 PHE A CA 1
ATOM 3216 C C . PHE A 1 426 ? -22.305 2.030 25.974 1.00 94.69 426 PHE A C 1
ATOM 3218 O O . PHE A 1 426 ? -23.426 1.552 26.141 1.00 94.69 426 PHE A O 1
ATOM 3225 N N . TRP A 1 427 ? -21.276 1.736 26.772 1.00 94.06 427 TRP A N 1
ATOM 3226 C CA . TRP A 1 427 ? -21.383 0.891 27.956 1.00 94.06 427 TRP A CA 1
ATOM 3227 C C . TRP A 1 427 ? -21.464 1.781 29.192 1.00 94.06 427 TRP A C 1
ATOM 3229 O O . TRP A 1 427 ? -20.474 2.381 29.604 1.00 94.06 427 TRP A O 1
ATOM 3239 N N . SER A 1 428 ? -22.651 1.903 29.788 1.00 90.56 428 SER A N 1
ATOM 3240 C CA . SER A 1 428 ? -22.874 2.761 30.963 1.00 90.56 428 SER A CA 1
ATOM 3241 C C . SER A 1 428 ? -22.146 2.262 32.218 1.00 90.56 428 SER A C 1
ATOM 3243 O O . SER A 1 428 ? -21.796 3.056 33.094 1.00 90.56 428 SER A O 1
ATOM 3245 N N . ASN A 1 429 ? -21.880 0.958 32.299 1.00 90.00 429 ASN A N 1
ATOM 3246 C CA . ASN A 1 429 ? -21.112 0.346 33.370 1.00 90.00 429 ASN A CA 1
ATOM 3247 C C . ASN A 1 429 ? -19.603 0.550 33.150 1.00 90.00 429 ASN A C 1
ATOM 3249 O O . ASN A 1 429 ? -19.029 0.120 32.150 1.00 90.00 429 ASN A O 1
ATOM 3253 N N . ARG A 1 430 ? -18.924 1.165 34.127 1.00 89.06 430 ARG A N 1
ATOM 3254 C CA . ARG A 1 430 ? -17.465 1.369 34.079 1.00 89.06 430 ARG A CA 1
ATOM 3255 C C . ARG A 1 430 ? -16.670 0.058 34.119 1.00 89.06 430 ARG A C 1
ATOM 3257 O O . ARG A 1 430 ? -15.528 0.052 33.667 1.00 89.06 430 ARG A O 1
ATOM 3264 N N . LYS A 1 431 ? -17.252 -1.036 34.630 1.00 87.12 431 LYS A N 1
ATOM 3265 C CA . LYS A 1 431 ? -16.623 -2.367 34.620 1.00 87.12 431 LYS A CA 1
ATOM 3266 C C . LYS A 1 431 ? -16.405 -2.865 33.188 1.00 87.12 431 LYS A C 1
ATOM 3268 O O . LYS A 1 431 ? -15.276 -3.182 32.831 1.00 87.12 431 LYS A O 1
ATOM 3273 N N . ASP A 1 432 ? -17.443 -2.811 32.359 1.00 90.50 432 ASP A N 1
ATOM 3274 C CA . ASP A 1 432 ? -17.429 -3.176 30.937 1.00 90.50 432 ASP A CA 1
ATOM 3275 C C . ASP A 1 432 ? -16.368 -2.372 30.160 1.00 90.50 432 ASP A C 1
ATOM 3277 O O . ASP A 1 432 ? -15.577 -2.930 29.401 1.00 90.50 432 ASP A O 1
ATOM 3281 N N . GLN A 1 433 ? -16.294 -1.055 30.401 1.00 92.38 433 GLN A N 1
ATOM 3282 C CA . GLN A 1 433 ? -15.296 -0.170 29.782 1.00 92.38 433 GLN A CA 1
ATOM 3283 C C . GLN A 1 433 ? -13.856 -0.584 30.141 1.00 92.38 433 GLN A C 1
ATOM 3285 O O . GLN A 1 433 ? -12.996 -0.670 29.263 1.00 92.38 433 GLN A O 1
ATOM 3290 N N . VAL A 1 434 ? -13.593 -0.873 31.422 1.00 90.25 434 VAL A N 1
ATOM 3291 C CA . VAL A 1 434 ? -12.289 -1.364 31.903 1.00 90.25 434 VAL A CA 1
ATOM 3292 C C . VAL A 1 434 ? -11.957 -2.736 31.302 1.00 90.25 434 VAL A C 1
ATOM 3294 O O . VAL A 1 434 ? -10.835 -2.944 30.846 1.00 90.25 434 VAL A O 1
ATOM 3297 N N . GLN A 1 435 ? -12.927 -3.649 31.241 1.00 89.06 435 GLN A N 1
ATOM 3298 C CA . GLN A 1 435 ? -12.778 -5.001 30.695 1.00 89.06 435 GLN A CA 1
ATOM 3299 C C . GLN A 1 435 ? -12.447 -4.996 29.190 1.00 89.06 435 GLN A C 1
ATOM 3301 O O . GLN A 1 435 ? -11.561 -5.734 28.755 1.00 89.06 435 GLN A O 1
ATOM 3306 N N . LEU A 1 436 ? -13.116 -4.150 28.395 1.00 92.81 436 LEU A N 1
ATOM 3307 C CA . LEU A 1 436 ? -12.848 -3.982 26.960 1.00 92.81 436 LEU A CA 1
ATOM 3308 C C . LEU A 1 436 ? -11.425 -3.465 26.708 1.00 92.81 436 LEU A C 1
ATOM 3310 O O . LEU A 1 436 ? -10.672 -4.071 25.941 1.00 92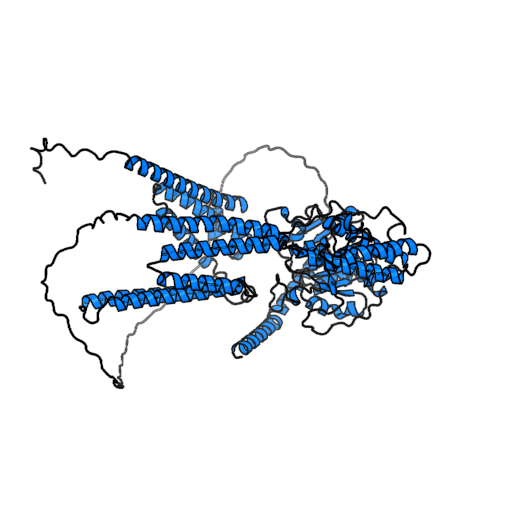.81 436 LEU A O 1
ATOM 3314 N N . LEU A 1 437 ? -11.032 -2.391 27.402 1.00 94.00 437 LEU A N 1
ATOM 3315 C CA . LEU A 1 437 ? -9.684 -1.826 27.302 1.00 94.00 437 LEU A CA 1
ATOM 3316 C C . LEU A 1 437 ? -8.613 -2.827 27.762 1.00 94.00 437 LEU A C 1
ATOM 3318 O O . LEU A 1 437 ? -7.575 -2.954 27.115 1.00 94.00 437 LEU A O 1
ATOM 3322 N N . MET A 1 438 ? -8.861 -3.575 28.844 1.00 91.00 438 MET A N 1
ATOM 3323 C CA . MET A 1 438 ? -7.899 -4.552 29.361 1.00 91.00 438 MET A CA 1
ATOM 3324 C C . MET A 1 438 ? -7.701 -5.742 28.413 1.00 91.00 438 MET A C 1
ATOM 3326 O O . MET A 1 438 ? -6.579 -6.224 28.279 1.00 91.00 438 MET A O 1
ATOM 3330 N N . ARG A 1 439 ? -8.751 -6.197 27.715 1.00 91.50 439 ARG A N 1
ATOM 3331 C CA . ARG A 1 439 ? -8.640 -7.256 26.693 1.00 91.50 439 ARG A CA 1
ATOM 3332 C C . ARG A 1 439 ? -7.798 -6.812 25.494 1.00 91.50 439 ARG A C 1
ATOM 3334 O O . ARG A 1 439 ? -6.907 -7.548 25.082 1.00 91.50 439 ARG A O 1
ATOM 3341 N N . ASN A 1 440 ? -8.008 -5.594 24.989 1.00 94.50 440 ASN A N 1
ATOM 3342 C CA . ASN A 1 440 ? -7.147 -5.002 23.956 1.00 94.50 440 ASN A CA 1
ATOM 3343 C C . ASN A 1 440 ? -5.695 -4.850 24.458 1.00 94.50 440 ASN A C 1
ATOM 3345 O O . ASN A 1 440 ? -4.760 -5.181 23.736 1.00 94.50 440 ASN A O 1
ATOM 3349 N N . ALA A 1 441 ? -5.492 -4.462 25.723 1.00 93.88 441 ALA A N 1
ATOM 3350 C CA . ALA A 1 441 ? -4.154 -4.338 26.302 1.00 93.88 441 ALA A CA 1
ATOM 3351 C C . ALA A 1 441 ? -3.435 -5.693 26.471 1.00 93.88 441 ALA A C 1
ATOM 3353 O O . ALA A 1 441 ? -2.238 -5.779 26.203 1.00 93.88 441 ALA A O 1
ATOM 3354 N N . ARG A 1 442 ? -4.149 -6.764 26.851 1.00 91.62 442 ARG A N 1
ATOM 3355 C CA . ARG A 1 442 ? -3.615 -8.142 26.888 1.00 91.62 442 ARG A CA 1
ATOM 3356 C C . ARG A 1 442 ? -3.212 -8.628 25.495 1.00 91.62 442 ARG A C 1
ATOM 3358 O O . ARG A 1 442 ? -2.109 -9.132 25.331 1.00 91.62 442 ARG A O 1
ATOM 3365 N N . GLN A 1 443 ? -4.057 -8.403 24.489 1.00 93.12 443 GLN A N 1
ATOM 3366 C CA . GLN A 1 443 ? -3.755 -8.763 23.102 1.00 93.12 443 GLN A CA 1
ATOM 3367 C C . GLN A 1 443 ? -2.504 -8.028 22.576 1.00 93.12 443 GLN A C 1
ATOM 3369 O O . GLN A 1 443 ? -1.657 -8.659 21.948 1.00 93.12 443 GLN A O 1
ATOM 3374 N N . ILE A 1 444 ? -2.316 -6.739 22.895 1.00 92.50 444 ILE A N 1
ATOM 3375 C CA . ILE A 1 444 ? -1.072 -6.025 22.554 1.00 92.50 444 ILE A CA 1
ATOM 3376 C C . ILE A 1 444 ? 0.130 -6.537 23.366 1.00 92.50 444 ILE A C 1
ATOM 3378 O O . ILE A 1 444 ? 1.208 -6.705 22.796 1.00 92.50 444 ILE A O 1
ATOM 3382 N N . ARG A 1 445 ? -0.025 -6.851 24.664 1.00 90.81 445 ARG A N 1
ATOM 3383 C CA . ARG A 1 445 ? 1.034 -7.498 25.467 1.00 90.81 445 ARG A CA 1
ATOM 3384 C C . ARG A 1 445 ? 1.515 -8.793 24.808 1.00 90.81 445 ARG A C 1
ATOM 3386 O O . ARG A 1 445 ? 2.711 -9.058 24.816 1.00 90.81 445 ARG A O 1
ATOM 3393 N N . ASP A 1 446 ? 0.627 -9.574 24.206 1.00 89.94 446 ASP A N 1
ATOM 3394 C CA . ASP A 1 446 ? 1.007 -10.838 23.566 1.00 89.94 446 ASP A CA 1
ATOM 3395 C C . ASP A 1 446 ? 1.826 -10.628 22.283 1.00 89.94 446 ASP A C 1
ATOM 3397 O O . ASP A 1 446 ? 2.702 -11.438 21.978 1.00 89.94 446 ASP A O 1
ATOM 3401 N N . ILE A 1 447 ? 1.649 -9.494 21.594 1.00 89.25 447 ILE A N 1
ATOM 3402 C CA . ILE A 1 447 ? 2.576 -9.050 20.541 1.00 89.25 447 ILE A CA 1
ATOM 3403 C C . ILE A 1 447 ? 3.922 -8.633 21.148 1.00 89.25 447 ILE A C 1
ATOM 3405 O O . ILE A 1 447 ? 4.959 -9.053 20.645 1.00 89.25 447 ILE A O 1
ATOM 3409 N N . VAL A 1 448 ? 3.936 -7.859 22.242 1.00 86.88 448 VAL A N 1
ATOM 3410 C CA . VAL A 1 448 ? 5.177 -7.469 22.949 1.00 86.88 448 VAL A CA 1
ATOM 3411 C C . VAL A 1 448 ? 5.974 -8.719 23.367 1.00 86.88 448 VAL A C 1
ATOM 3413 O O . VAL A 1 448 ? 7.162 -8.814 23.071 1.00 86.88 448 VAL A O 1
ATOM 3416 N N . LEU A 1 449 ? 5.314 -9.728 23.946 1.00 85.94 449 LEU A N 1
ATOM 3417 C CA . LEU A 1 449 ? 5.907 -11.031 24.282 1.00 85.94 449 LEU A CA 1
ATOM 3418 C C . LEU A 1 449 ? 6.465 -11.769 23.052 1.00 85.94 449 LEU A C 1
ATOM 3420 O O . LEU A 1 449 ? 7.552 -12.336 23.121 1.00 85.94 449 LEU A O 1
ATOM 3424 N N . ALA A 1 450 ? 5.749 -11.763 21.924 1.00 84.25 450 ALA A N 1
ATOM 3425 C CA . ALA A 1 450 ? 6.190 -12.427 20.694 1.00 84.25 450 ALA A CA 1
ATOM 3426 C C . ALA A 1 450 ? 7.339 -11.698 19.971 1.00 84.25 450 ALA A C 1
ATOM 3428 O O . ALA A 1 450 ? 8.097 -12.331 19.236 1.00 84.25 450 ALA A O 1
ATOM 3429 N N . VAL A 1 451 ? 7.465 -10.381 20.164 1.00 78.69 451 VAL A N 1
ATOM 3430 C CA . VAL A 1 451 ? 8.486 -9.528 19.536 1.00 78.69 451 VAL A CA 1
ATOM 3431 C C . VAL A 1 451 ? 9.778 -9.466 20.357 1.00 78.69 451 VAL A C 1
ATOM 3433 O O . VAL A 1 451 ? 10.858 -9.495 19.769 1.00 78.69 451 VAL A O 1
ATOM 3436 N N . PHE A 1 452 ? 9.688 -9.408 21.690 1.00 77.75 452 PHE A N 1
ATOM 3437 C CA . PHE A 1 452 ? 10.848 -9.245 22.583 1.00 77.75 452 PHE A CA 1
ATOM 3438 C C . PHE A 1 452 ? 11.203 -10.494 23.407 1.00 77.75 452 PHE A C 1
ATOM 3440 O O . PHE A 1 452 ? 12.274 -10.545 24.008 1.00 77.75 452 PHE A O 1
ATOM 3447 N N . GLY A 1 453 ? 10.341 -11.513 23.424 1.00 78.50 453 GLY A N 1
ATOM 3448 C CA . GLY A 1 453 ? 10.490 -12.707 24.258 1.00 78.50 453 GLY A CA 1
ATOM 3449 C C . GLY A 1 453 ? 9.864 -12.561 25.656 1.00 78.50 453 GLY A C 1
ATOM 3450 O O . GLY A 1 453 ? 9.467 -11.466 26.056 1.00 78.50 453 GLY A O 1
ATOM 3451 N N . PRO A 1 454 ? 9.754 -13.665 26.422 1.00 72.31 454 PRO A N 1
ATOM 3452 C CA . PRO A 1 454 ? 9.048 -13.678 27.707 1.00 72.31 454 PRO A CA 1
ATOM 3453 C C . PRO A 1 454 ? 9.732 -12.839 28.797 1.00 72.31 454 PRO A C 1
ATOM 3455 O O . PRO A 1 454 ? 9.047 -12.180 29.578 1.00 72.31 454 PRO A O 1
ATOM 3458 N N . GLY A 1 455 ? 11.070 -12.797 28.801 1.00 65.88 455 GLY A N 1
ATOM 3459 C CA . GLY A 1 455 ? 11.870 -12.159 29.852 1.00 65.88 455 GLY A CA 1
ATOM 3460 C C . GLY A 1 455 ? 11.676 -10.645 30.013 1.00 65.88 455 GLY A C 1
ATOM 3461 O O . GLY A 1 455 ? 12.083 -10.088 31.028 1.00 65.88 455 GLY A O 1
ATOM 3462 N N . ILE A 1 456 ? 11.015 -9.966 29.065 1.00 71.44 456 ILE A N 1
ATOM 3463 C CA . ILE A 1 456 ? 10.731 -8.521 29.148 1.00 71.44 456 ILE A CA 1
ATOM 3464 C C . ILE A 1 456 ? 9.815 -8.146 30.331 1.00 71.44 456 ILE A C 1
ATOM 3466 O O . ILE A 1 456 ? 9.860 -7.010 30.795 1.00 71.44 456 ILE A O 1
ATOM 3470 N N . PHE A 1 457 ? 9.029 -9.094 30.859 1.00 68.69 457 PHE A N 1
ATOM 3471 C CA . PHE A 1 457 ? 8.242 -8.925 32.092 1.00 68.69 457 PHE A CA 1
ATOM 3472 C C . PHE A 1 457 ? 8.800 -9.746 33.276 1.00 68.69 457 PHE A C 1
ATOM 3474 O O . PHE A 1 457 ? 8.104 -9.950 34.266 1.00 68.69 457 PHE A O 1
ATOM 3481 N N . GLU A 1 458 ? 10.048 -10.221 33.187 1.00 64.88 458 GLU A N 1
ATOM 3482 C CA . GLU A 1 458 ? 10.745 -10.993 34.232 1.00 64.88 458 GLU A CA 1
ATOM 3483 C C . GLU A 1 458 ? 11.911 -10.180 34.838 1.00 64.88 458 GLU A C 1
ATOM 3485 O O . GLU A 1 458 ? 12.972 -10.712 35.171 1.00 64.88 458 GLU A O 1
ATOM 3490 N N . SER A 1 459 ? 11.745 -8.858 34.967 1.00 52.59 459 SER A N 1
ATOM 3491 C CA . SER A 1 459 ? 12.810 -7.969 35.437 1.00 52.59 459 SER A CA 1
ATOM 3492 C C . SER A 1 459 ? 13.088 -8.122 36.937 1.00 52.59 459 SER A C 1
ATOM 3494 O O . SER A 1 459 ? 12.355 -7.598 37.777 1.00 52.59 459 SER A O 1
ATOM 3496 N N . ASN A 1 460 ? 14.204 -8.772 37.270 1.00 50.50 460 ASN A N 1
ATOM 3497 C CA . ASN A 1 460 ? 14.812 -8.706 38.600 1.00 50.50 460 ASN A CA 1
ATOM 3498 C C . ASN A 1 460 ? 15.131 -7.231 38.955 1.00 50.50 460 ASN A C 1
ATOM 3500 O O . ASN A 1 460 ? 15.834 -6.584 38.172 1.00 50.50 460 ASN A O 1
ATOM 3504 N N . PRO A 1 461 ? 14.660 -6.674 40.092 1.00 52.62 461 PRO A N 1
ATOM 3505 C CA . PRO A 1 461 ? 14.860 -5.260 40.433 1.00 52.62 461 PRO A CA 1
ATOM 3506 C C . PRO A 1 461 ? 16.329 -4.819 40.528 1.00 52.62 461 PRO A C 1
ATOM 3508 O O . PRO A 1 461 ? 16.609 -3.645 40.291 1.00 52.62 461 PRO A O 1
ATOM 3511 N N . ASP A 1 462 ? 17.253 -5.743 40.809 1.00 49.75 462 ASP A N 1
ATOM 3512 C CA . ASP A 1 462 ? 18.695 -5.472 40.928 1.00 49.75 462 ASP A CA 1
ATOM 3513 C C . ASP A 1 462 ? 19.467 -5.573 39.589 1.00 49.75 462 ASP A C 1
ATOM 3515 O O . ASP A 1 462 ? 20.698 -5.569 39.575 1.00 49.75 462 ASP A O 1
ATOM 3519 N N . ALA A 1 463 ? 18.777 -5.691 38.446 1.00 50.31 463 ALA A N 1
ATOM 3520 C CA . ALA A 1 463 ? 19.420 -5.746 37.130 1.00 50.31 463 ALA A CA 1
ATOM 3521 C C . ALA A 1 463 ? 20.027 -4.384 36.729 1.00 50.31 463 ALA A C 1
ATOM 3523 O O . ALA A 1 463 ? 19.315 -3.385 36.564 1.00 50.31 463 ALA A O 1
ATOM 3524 N N . ASP A 1 464 ? 21.353 -4.366 36.563 1.00 44.75 464 ASP A N 1
ATOM 3525 C CA . ASP A 1 464 ? 22.155 -3.153 36.383 1.00 44.75 464 ASP A CA 1
ATOM 3526 C C . ASP A 1 464 ? 21.756 -2.358 35.123 1.00 44.75 464 ASP A C 1
ATOM 3528 O O . ASP A 1 464 ? 21.553 -2.904 34.038 1.00 44.75 464 ASP A O 1
ATOM 3532 N N . ALA A 1 465 ? 21.628 -1.038 35.258 1.00 48.78 465 ALA A N 1
ATOM 3533 C CA . ALA A 1 465 ? 20.992 -0.177 34.258 1.00 48.78 465 ALA A CA 1
ATOM 3534 C C . ALA A 1 465 ? 21.891 0.166 33.049 1.00 48.78 465 ALA A C 1
ATOM 3536 O O . ALA A 1 465 ? 21.503 0.971 32.205 1.00 48.78 465 ALA A O 1
ATOM 3537 N N . ALA A 1 466 ? 23.091 -0.414 32.973 1.00 45.97 466 ALA A N 1
ATOM 3538 C CA . ALA A 1 466 ? 24.141 -0.038 32.027 1.00 45.97 466 ALA A CA 1
ATOM 3539 C C . ALA A 1 466 ? 24.168 -0.847 30.710 1.00 45.97 466 ALA A C 1
ATOM 3541 O O . ALA A 1 466 ? 24.969 -0.525 29.831 1.00 45.97 466 ALA A O 1
ATOM 3542 N N . THR A 1 467 ? 23.342 -1.891 30.560 1.00 48.81 467 THR A N 1
ATOM 3543 C CA . THR A 1 467 ? 23.434 -2.854 29.437 1.00 48.81 467 THR A CA 1
ATOM 3544 C C . THR A 1 467 ? 22.164 -3.048 28.600 1.00 48.81 467 THR A C 1
ATOM 3546 O O . THR A 1 467 ? 22.259 -3.642 27.528 1.00 48.81 467 THR A O 1
ATOM 3549 N N . GLU A 1 468 ? 21.004 -2.532 29.019 1.00 50.97 468 GLU A N 1
ATOM 3550 C CA . GLU A 1 468 ? 19.737 -2.623 28.267 1.00 50.97 468 GLU A CA 1
ATOM 3551 C C . GLU A 1 468 ? 19.568 -1.438 27.283 1.00 50.97 468 GLU A C 1
ATOM 3553 O O . GLU A 1 468 ? 19.430 -0.301 27.742 1.00 50.97 468 GLU A O 1
ATOM 3558 N N . PRO A 1 469 ? 19.575 -1.633 25.942 1.00 48.19 469 PRO A N 1
ATOM 3559 C CA . PRO A 1 469 ? 19.784 -0.517 25.006 1.00 48.19 469 PRO A CA 1
ATOM 3560 C C . PRO A 1 469 ? 18.595 0.408 24.697 1.00 48.19 469 PRO A C 1
ATOM 3562 O O . PRO A 1 469 ? 18.764 1.291 23.855 1.00 48.19 469 PRO A O 1
ATOM 3565 N N . ASN A 1 470 ? 17.400 0.223 25.277 1.00 61.69 470 ASN A N 1
ATOM 3566 C CA . ASN A 1 470 ? 16.248 1.076 24.947 1.00 61.69 470 ASN A CA 1
ATOM 3567 C C . ASN A 1 470 ? 15.313 1.367 26.137 1.00 61.69 470 ASN A C 1
ATOM 3569 O O . ASN A 1 470 ? 14.803 0.456 26.789 1.00 61.69 470 ASN A O 1
ATOM 3573 N N . THR A 1 471 ? 15.039 2.653 26.373 1.00 68.94 471 THR A N 1
ATOM 3574 C CA . THR A 1 471 ? 14.164 3.155 27.448 1.00 68.94 471 THR A CA 1
ATOM 3575 C C . THR A 1 471 ? 12.727 2.672 27.306 1.00 68.94 471 THR A C 1
ATOM 3577 O O . THR A 1 471 ? 12.106 2.239 28.277 1.00 68.94 471 THR A O 1
ATOM 3580 N N . ASP A 1 472 ? 12.219 2.701 26.078 1.00 74.56 472 ASP A N 1
ATOM 3581 C CA . ASP A 1 472 ? 10.797 2.562 25.772 1.00 74.56 472 ASP A CA 1
ATOM 3582 C C . ASP A 1 472 ? 10.267 1.162 26.120 1.00 74.56 472 ASP A C 1
ATOM 3584 O O . ASP A 1 472 ? 9.135 1.002 26.572 1.00 74.56 472 ASP A O 1
ATOM 3588 N N . TYR A 1 473 ? 11.107 0.133 25.978 1.00 75.31 473 TYR A N 1
ATOM 3589 C CA . TYR A 1 473 ? 10.750 -1.249 26.312 1.00 75.31 473 TYR A CA 1
ATOM 3590 C C . TYR A 1 473 ? 10.596 -1.437 27.831 1.00 75.31 473 TYR A C 1
ATOM 3592 O O . TYR A 1 473 ? 9.651 -2.082 28.291 1.00 75.31 473 TYR A O 1
ATOM 3600 N N . ARG A 1 474 ? 11.474 -0.805 28.623 1.00 75.19 474 ARG A N 1
ATOM 3601 C CA . ARG A 1 474 ? 11.409 -0.815 30.093 1.00 75.19 474 ARG A CA 1
ATOM 3602 C C . ARG A 1 474 ? 10.224 0.006 30.612 1.00 75.19 474 ARG A C 1
ATOM 3604 O O . ARG A 1 474 ? 9.605 -0.389 31.599 1.00 75.19 474 ARG A O 1
ATOM 3611 N N . GLU A 1 475 ? 9.857 1.101 29.940 1.00 83.19 475 GLU A N 1
ATOM 3612 C CA . GLU A 1 475 ? 8.631 1.848 30.261 1.00 83.19 475 GLU A CA 1
ATOM 3613 C C . GLU A 1 475 ? 7.354 1.048 29.961 1.00 83.19 475 GLU A C 1
ATOM 3615 O O . GLU A 1 475 ? 6.428 1.064 30.778 1.00 83.19 475 GLU A O 1
ATOM 3620 N N . LEU A 1 476 ? 7.312 0.273 28.869 1.00 86.50 476 LEU A N 1
ATOM 3621 C CA . LEU A 1 476 ? 6.194 -0.634 28.582 1.00 86.50 476 LEU A CA 1
ATOM 3622 C C . LEU A 1 476 ? 6.029 -1.732 29.634 1.00 86.50 476 LEU A C 1
ATOM 3624 O O . LEU A 1 476 ? 4.900 -1.966 30.079 1.00 86.50 476 LEU A O 1
ATOM 3628 N N . ALA A 1 477 ? 7.130 -2.372 30.042 1.00 84.50 477 ALA A N 1
ATOM 3629 C CA . ALA A 1 477 ? 7.136 -3.422 31.059 1.00 84.50 477 ALA A CA 1
ATOM 3630 C C . ALA A 1 477 ? 6.636 -2.899 32.415 1.00 84.50 477 ALA A C 1
ATOM 3632 O O . ALA A 1 477 ? 5.617 -3.363 32.930 1.00 84.50 477 ALA A O 1
ATOM 3633 N N . LEU A 1 478 ? 7.266 -1.840 32.937 1.00 84.81 478 LEU A N 1
ATOM 3634 C CA . LEU A 1 478 ? 6.870 -1.202 34.198 1.00 84.81 478 LEU A CA 1
ATOM 3635 C C . LEU A 1 478 ? 5.453 -0.604 34.131 1.00 84.81 478 LEU A C 1
ATOM 3637 O O . LEU A 1 478 ? 4.729 -0.578 35.128 1.00 84.81 478 LEU A O 1
ATOM 3641 N N . GLY A 1 479 ? 5.035 -0.112 32.962 1.00 87.56 479 GLY A N 1
ATOM 3642 C CA . GLY A 1 479 ? 3.674 0.358 32.717 1.00 87.56 479 GLY A CA 1
ATOM 3643 C C . GLY A 1 479 ? 2.641 -0.768 32.799 1.00 87.56 479 GLY A C 1
ATOM 3644 O O . GLY A 1 479 ? 1.581 -0.580 33.399 1.00 87.56 479 GLY A O 1
ATOM 3645 N N . TRP A 1 480 ? 2.968 -1.945 32.258 1.00 90.31 480 TRP A N 1
ATOM 3646 C CA . TRP A 1 480 ? 2.121 -3.134 32.312 1.00 90.31 480 TRP A CA 1
ATOM 3647 C C . TRP A 1 480 ? 1.987 -3.686 33.734 1.00 90.31 480 TRP A C 1
ATOM 3649 O O . TRP A 1 480 ? 0.871 -3.949 34.177 1.00 90.31 480 TRP A O 1
ATOM 3659 N N . GLU A 1 481 ? 3.088 -3.817 34.480 1.00 86.75 481 GLU A N 1
ATOM 3660 C CA . GLU A 1 481 ? 3.060 -4.293 35.872 1.00 86.75 481 GLU A CA 1
ATOM 3661 C C . GLU A 1 481 ? 2.169 -3.415 36.755 1.00 86.75 481 GLU A C 1
ATOM 3663 O O . GLU A 1 481 ? 1.313 -3.913 37.492 1.00 86.75 481 GLU A O 1
ATOM 3668 N N . ARG A 1 482 ? 2.322 -2.088 36.640 1.00 86.19 482 ARG A N 1
ATOM 3669 C CA . ARG A 1 482 ? 1.481 -1.113 37.348 1.00 86.19 482 ARG A CA 1
ATOM 3670 C C . ARG A 1 482 ? 0.012 -1.267 36.962 1.00 86.19 482 ARG A C 1
ATOM 3672 O O . ARG A 1 482 ? -0.852 -1.225 37.839 1.00 86.19 482 ARG A O 1
ATOM 3679 N N . LEU A 1 483 ? -0.275 -1.463 35.674 1.00 88.44 483 LEU A N 1
ATOM 3680 C CA . LEU A 1 483 ? -1.630 -1.656 35.166 1.00 88.44 483 LEU A CA 1
ATOM 3681 C C . LEU A 1 483 ? -2.262 -2.954 35.698 1.00 88.44 483 LEU A C 1
ATOM 3683 O O . LEU A 1 483 ? -3.337 -2.901 36.291 1.00 88.44 483 LEU A O 1
ATOM 3687 N N . ALA A 1 484 ? -1.585 -4.097 35.569 1.00 85.94 484 ALA A N 1
ATOM 3688 C CA . ALA A 1 484 ? -2.063 -5.398 36.042 1.00 85.94 484 ALA A CA 1
ATOM 3689 C C . ALA A 1 484 ? -2.211 -5.450 37.577 1.00 85.94 484 ALA A C 1
ATOM 3691 O O . ALA A 1 484 ? -3.206 -5.960 38.103 1.00 85.94 484 ALA A O 1
ATOM 3692 N N . GLY A 1 485 ? -1.264 -4.851 38.306 1.00 83.38 485 GLY A N 1
ATOM 3693 C CA . GLY A 1 485 ? -1.320 -4.700 39.761 1.00 83.38 485 GLY A CA 1
ATOM 3694 C C . GLY A 1 485 ? -2.427 -3.757 40.246 1.00 83.38 485 GLY A C 1
ATOM 3695 O O . GLY A 1 485 ? -2.907 -3.913 41.367 1.00 83.38 485 GLY A O 1
ATOM 3696 N N . SER A 1 486 ? -2.863 -2.803 39.416 1.00 82.81 486 SER A N 1
ATOM 3697 C CA . SER A 1 486 ? -4.013 -1.930 39.704 1.00 82.81 486 SER A CA 1
ATOM 3698 C C . SER A 1 486 ? -5.342 -2.584 39.313 1.00 82.81 486 SER A C 1
ATOM 3700 O O . SER A 1 486 ? -6.329 -2.432 40.027 1.00 82.81 486 SER A O 1
ATOM 3702 N N . TYR A 1 487 ? -5.370 -3.343 38.214 1.00 80.38 487 TYR A N 1
ATOM 3703 C CA . TYR A 1 487 ? -6.545 -4.065 37.716 1.00 80.38 487 TYR A CA 1
ATOM 3704 C C . TYR A 1 487 ? -7.007 -5.142 38.707 1.00 80.38 487 TYR A C 1
ATOM 3706 O O . TYR A 1 487 ? -8.149 -5.111 39.162 1.00 80.38 487 TYR A O 1
ATOM 3714 N N . SER A 1 488 ? -6.092 -6.020 39.134 1.00 77.50 488 SER A N 1
ATOM 3715 C CA . SER A 1 488 ? -6.360 -7.074 40.129 1.00 77.50 488 SER A CA 1
ATOM 3716 C C . SER A 1 488 ? -6.880 -6.515 41.464 1.00 77.50 488 SER A C 1
ATOM 3718 O O . SER A 1 488 ? -7.879 -7.000 41.999 1.00 77.50 488 SER A O 1
ATOM 3720 N N . LYS A 1 489 ? -6.273 -5.430 41.969 1.00 72.06 489 LYS A N 1
ATOM 3721 C CA . LYS A 1 489 ? -6.718 -4.718 43.187 1.00 72.06 489 LYS A CA 1
ATOM 3722 C C . LYS A 1 489 ? -8.029 -3.938 43.005 1.00 72.06 489 LYS A C 1
ATOM 3724 O O . LYS A 1 489 ? -8.736 -3.702 43.981 1.00 72.06 489 LYS A O 1
ATOM 3729 N N . GLY A 1 490 ? -8.354 -3.515 41.782 1.00 62.03 490 GLY A N 1
ATOM 3730 C CA . GLY A 1 490 ? -9.511 -2.665 41.477 1.00 62.03 490 GLY A CA 1
ATOM 3731 C C . GLY A 1 490 ? -10.865 -3.380 41.529 1.00 62.03 490 GLY A C 1
ATOM 3732 O O . GLY A 1 490 ? -11.889 -2.721 41.723 1.00 62.03 490 GLY A O 1
ATOM 3733 N N . THR A 1 491 ? -10.858 -4.712 41.413 1.00 58.41 491 THR A N 1
ATOM 3734 C CA . THR A 1 491 ? -12.029 -5.609 41.325 1.00 58.41 491 THR A CA 1
ATOM 3735 C C . THR A 1 491 ? -13.114 -5.362 42.384 1.00 58.41 491 THR A C 1
ATOM 3737 O O . THR A 1 491 ? -14.308 -5.428 42.066 1.00 58.41 491 THR A O 1
ATOM 3740 N N . GLY A 1 492 ? -12.713 -5.041 43.620 1.00 56.31 492 GLY A N 1
ATOM 3741 C CA . GLY A 1 492 ? -13.616 -4.815 44.751 1.00 56.31 492 GLY A CA 1
ATOM 3742 C C . GLY A 1 492 ? -14.332 -3.460 44.741 1.00 56.31 492 GLY A C 1
ATOM 3743 O O . GLY A 1 492 ? -15.557 -3.424 44.830 1.00 56.31 492 GLY A O 1
ATOM 3744 N N . ASN A 1 493 ? -13.587 -2.347 44.677 1.00 54.56 493 ASN A N 1
ATOM 3745 C CA . ASN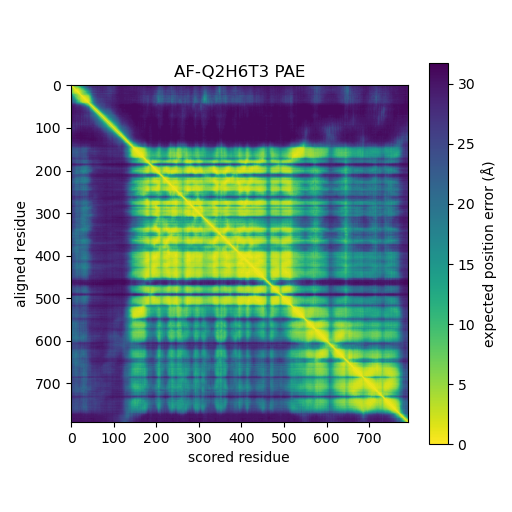 A 1 493 ? -14.153 -0.996 44.861 1.00 54.56 493 ASN A CA 1
ATOM 3746 C C . ASN A 1 493 ? -13.271 0.153 44.300 1.00 54.56 493 ASN A C 1
ATOM 3748 O O . ASN A 1 493 ? -13.347 1.282 44.781 1.00 54.56 493 ASN A O 1
ATOM 3752 N N . GLY A 1 494 ? -12.370 -0.127 43.348 1.00 60.41 494 GLY A N 1
ATOM 3753 C CA . GLY A 1 494 ? -11.378 0.853 42.870 1.00 60.41 494 GLY A CA 1
ATOM 3754 C C . GLY A 1 494 ? -11.947 1.954 41.962 1.00 60.41 494 GLY A C 1
ATOM 3755 O O . GLY A 1 494 ? -13.024 1.796 41.382 1.00 60.41 494 GLY A O 1
ATOM 3756 N N . ASP A 1 495 ? -11.200 3.050 41.764 1.00 73.81 495 ASP A N 1
ATOM 3757 C CA . ASP A 1 495 ? -11.565 4.051 40.753 1.00 73.81 495 ASP A CA 1
ATOM 3758 C C . ASP A 1 495 ? -11.340 3.506 39.335 1.00 73.81 495 ASP A C 1
ATOM 3760 O O . ASP A 1 495 ? -10.236 3.499 38.783 1.00 73.81 495 ASP A O 1
ATOM 3764 N N . HIS A 1 496 ? -12.437 3.070 38.723 1.00 84.69 496 HIS A N 1
ATOM 3765 C CA . HIS A 1 496 ? -12.450 2.588 37.349 1.00 84.69 496 HIS A CA 1
ATOM 3766 C C . HIS A 1 496 ? -12.119 3.714 36.348 1.00 84.69 496 HIS A C 1
ATOM 3768 O O . HIS A 1 496 ? -11.675 3.425 35.239 1.00 84.69 496 HIS A O 1
ATOM 3774 N N . SER A 1 497 ? -12.272 4.989 36.726 1.00 85.81 497 SER A N 1
ATOM 3775 C CA . SER A 1 497 ? -11.923 6.150 35.895 1.00 85.81 497 SER A CA 1
ATOM 3776 C C . SER A 1 497 ? -10.406 6.256 35.710 1.00 85.81 497 SER A C 1
ATOM 3778 O O . SER A 1 497 ? -9.929 6.344 34.577 1.00 85.81 497 SER A O 1
ATOM 3780 N N . GLN A 1 498 ? -9.636 6.165 36.800 1.00 87.44 498 GLN A N 1
ATOM 3781 C CA . GLN A 1 498 ? -8.175 6.099 36.754 1.00 87.44 498 GLN A CA 1
ATOM 3782 C C . GLN A 1 498 ? -7.670 4.865 35.991 1.00 87.44 498 GLN A C 1
ATOM 3784 O O . GLN A 1 498 ? -6.688 4.978 35.251 1.00 87.44 498 GLN A O 1
ATOM 3789 N N . LEU A 1 499 ? -8.340 3.711 36.118 1.00 88.62 499 LEU A N 1
ATOM 3790 C CA . LEU A 1 499 ? -8.024 2.523 35.314 1.00 88.62 499 LEU A CA 1
ATOM 3791 C C . LEU A 1 499 ? -8.245 2.780 33.817 1.00 88.62 499 LEU A C 1
ATOM 3793 O O . LEU A 1 499 ? -7.323 2.557 33.044 1.00 88.62 499 LEU A O 1
ATOM 3797 N N . ILE A 1 500 ? -9.396 3.324 33.403 1.00 91.44 500 ILE A N 1
ATOM 3798 C CA . ILE A 1 500 ? -9.677 3.667 31.993 1.00 91.44 500 ILE A CA 1
ATOM 3799 C C . ILE A 1 500 ? -8.588 4.577 31.410 1.00 91.44 500 ILE A C 1
ATOM 3801 O O . ILE A 1 500 ? -8.068 4.300 30.326 1.00 91.44 500 ILE A O 1
ATOM 3805 N N . VAL A 1 501 ? -8.203 5.635 32.131 1.00 92.25 501 VAL A N 1
ATOM 3806 C CA . VAL A 1 501 ? -7.152 6.570 31.693 1.00 92.25 501 VAL A CA 1
ATOM 3807 C C . VAL A 1 501 ? -5.787 5.877 31.617 1.00 92.25 501 VAL A C 1
ATOM 3809 O O . VAL A 1 501 ? -5.079 6.036 30.622 1.00 92.25 501 VAL A O 1
ATOM 3812 N N . SER A 1 502 ? -5.428 5.071 32.621 1.00 91.94 502 SER A N 1
ATOM 3813 C CA . SER A 1 502 ? -4.160 4.328 32.656 1.00 91.94 502 SER A CA 1
ATOM 3814 C C . SER A 1 502 ? -4.053 3.293 31.531 1.00 91.94 502 SER A C 1
ATOM 3816 O O . SER A 1 502 ? -3.041 3.276 30.830 1.00 91.94 502 SER A O 1
ATOM 3818 N N . THR A 1 503 ? -5.093 2.483 31.297 1.00 93.44 503 THR A N 1
ATOM 3819 C CA . THR A 1 503 ? -5.111 1.498 30.203 1.00 93.44 503 THR A CA 1
ATOM 3820 C C . THR A 1 503 ? -5.042 2.188 28.846 1.00 93.44 503 THR A C 1
ATOM 3822 O O . THR A 1 503 ? -4.253 1.784 28.000 1.00 93.44 503 THR A O 1
ATOM 3825 N N . THR A 1 504 ? -5.803 3.272 28.649 1.00 94.69 504 THR A N 1
ATOM 3826 C CA . THR A 1 504 ? -5.780 4.048 27.396 1.00 94.69 504 THR A CA 1
ATOM 3827 C C . THR A 1 504 ? -4.393 4.643 27.135 1.00 94.69 504 THR A C 1
ATOM 3829 O O . THR A 1 504 ? -3.889 4.560 26.016 1.00 94.69 504 THR A O 1
ATOM 3832 N N . LYS A 1 505 ? -3.730 5.190 28.166 1.00 94.38 505 LYS A N 1
ATOM 3833 C CA . LYS A 1 505 ? -2.361 5.710 28.043 1.00 94.38 505 LYS A CA 1
ATOM 3834 C C . LYS A 1 505 ? -1.356 4.601 27.710 1.00 94.38 505 LYS A C 1
ATOM 3836 O O . LYS A 1 505 ? -0.508 4.812 26.846 1.00 94.38 505 LYS A O 1
ATOM 3841 N N . TRP A 1 506 ? -1.453 3.437 28.358 1.00 94.94 506 TRP A N 1
ATOM 3842 C CA . TRP A 1 506 ? -0.573 2.299 28.069 1.00 94.94 506 TRP A CA 1
ATOM 3843 C C . TRP A 1 506 ? -0.782 1.767 26.645 1.00 94.94 506 TRP A C 1
ATOM 3845 O O . TRP A 1 506 ? 0.194 1.607 25.921 1.00 94.94 506 TRP A O 1
ATOM 3855 N N . LEU A 1 507 ? -2.035 1.601 26.203 1.00 95.62 507 LEU A N 1
ATOM 3856 C CA . LEU A 1 507 ? -2.384 1.201 24.832 1.00 95.62 507 LEU A CA 1
ATOM 3857 C C . LEU A 1 507 ? -1.758 2.133 23.785 1.00 95.62 507 LEU A C 1
A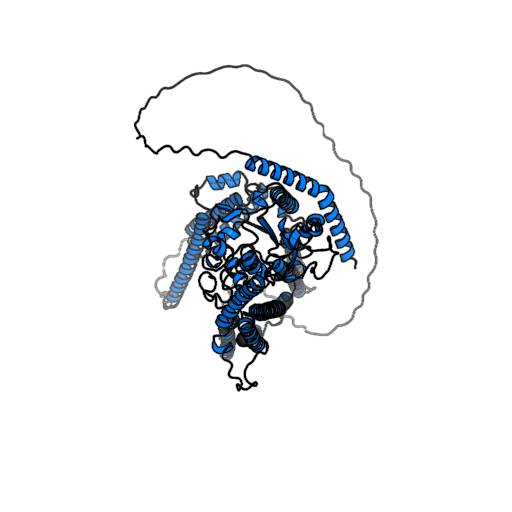TOM 3859 O O . LEU A 1 507 ? -1.113 1.664 22.850 1.00 95.62 507 LEU A O 1
ATOM 3863 N N . ARG A 1 508 ? -1.898 3.454 23.961 1.00 94.06 508 ARG A N 1
ATOM 3864 C CA . ARG A 1 508 ? -1.328 4.454 23.041 1.00 94.06 508 ARG A CA 1
ATOM 3865 C C . ARG A 1 508 ? 0.203 4.475 23.053 1.00 94.06 508 ARG A C 1
ATOM 3867 O O . ARG A 1 508 ? 0.810 4.653 22.002 1.00 94.06 508 ARG A O 1
ATOM 3874 N N . HIS A 1 509 ? 0.835 4.244 24.203 1.00 92.12 509 HIS A N 1
ATOM 3875 C CA . HIS A 1 509 ? 2.292 4.111 24.288 1.00 92.12 509 HIS A CA 1
ATOM 3876 C C . HIS A 1 509 ? 2.791 2.820 23.611 1.00 92.12 509 HIS A C 1
ATOM 3878 O O . HIS A 1 509 ? 3.705 2.883 22.793 1.00 92.12 509 HIS A O 1
ATOM 3884 N N . ALA A 1 510 ? 2.142 1.677 23.857 1.00 91.50 510 ALA A N 1
ATOM 3885 C CA . ALA A 1 510 ? 2.471 0.393 23.232 1.00 91.50 510 ALA A CA 1
ATOM 3886 C C . ALA A 1 510 ? 2.302 0.423 21.708 1.00 91.50 510 ALA A C 1
ATOM 3888 O O . ALA A 1 510 ? 3.180 -0.035 20.979 1.00 91.50 510 ALA A O 1
ATOM 3889 N N . GLN A 1 511 ? 1.227 1.043 21.221 1.00 91.50 511 GLN A N 1
ATOM 3890 C CA . GLN A 1 511 ? 1.038 1.355 19.806 1.00 91.50 511 GLN A CA 1
ATOM 3891 C C . GLN A 1 511 ? 2.172 2.238 19.255 1.00 91.50 511 GLN A C 1
ATOM 3893 O O . GLN A 1 511 ? 2.728 1.926 18.205 1.00 91.50 511 GLN A O 1
ATOM 3898 N N . GLY A 1 512 ? 2.561 3.307 19.960 1.00 88.38 512 GLY A N 1
ATOM 3899 C CA . GLY A 1 512 ? 3.674 4.180 19.564 1.00 88.38 512 GLY A CA 1
ATOM 3900 C C . GLY A 1 512 ? 5.008 3.438 19.404 1.00 88.38 512 GLY A C 1
ATOM 3901 O O . GLY A 1 512 ? 5.687 3.590 18.392 1.00 88.38 512 GLY A O 1
ATOM 3902 N N . VAL A 1 513 ? 5.354 2.569 20.355 1.00 85.75 513 VAL A N 1
ATOM 3903 C CA . VAL A 1 513 ? 6.592 1.775 20.295 1.00 85.75 513 VAL A CA 1
ATOM 3904 C C . VAL A 1 513 ? 6.517 0.692 19.212 1.00 85.75 513 VAL A C 1
ATOM 3906 O O . VAL A 1 513 ? 7.407 0.595 18.372 1.00 85.75 513 VAL A O 1
ATOM 3909 N N . LEU A 1 514 ? 5.439 -0.097 19.152 1.00 83.56 514 LEU A N 1
ATOM 3910 C CA . LEU A 1 514 ? 5.298 -1.159 18.143 1.00 83.56 514 LEU A CA 1
ATOM 3911 C C . LEU A 1 514 ? 5.130 -0.612 16.711 1.00 83.56 514 LEU A C 1
ATOM 3913 O O . LEU A 1 514 ? 5.414 -1.321 15.744 1.00 83.56 514 LEU A O 1
ATOM 3917 N N . SER A 1 515 ? 4.703 0.646 16.553 1.00 80.38 515 SER A N 1
ATOM 3918 C CA . SER A 1 515 ? 4.634 1.323 15.252 1.00 80.38 515 SER A CA 1
ATOM 3919 C C . SER A 1 515 ? 5.987 1.831 14.764 1.00 80.38 515 SER A C 1
ATOM 3921 O O . SER A 1 515 ? 6.312 1.611 13.595 1.00 80.38 515 SER A O 1
ATOM 3923 N N . SER A 1 516 ? 6.821 2.417 15.631 1.00 73.94 516 SER A N 1
ATOM 3924 C CA . SER A 1 516 ? 8.188 2.810 15.253 1.00 73.94 516 SER A CA 1
ATOM 3925 C C . SER A 1 516 ? 9.039 1.593 14.857 1.00 73.94 516 SER A C 1
ATOM 3927 O O . SER A 1 516 ? 9.839 1.665 13.915 1.00 73.94 516 SER A O 1
ATOM 3929 N N . MET A 1 517 ? 8.770 0.427 15.462 1.00 68.12 517 MET A N 1
ATOM 3930 C CA . MET A 1 517 ? 9.387 -0.849 15.086 1.00 68.12 517 MET A CA 1
ATOM 3931 C C . MET A 1 517 ? 9.121 -1.299 13.643 1.00 68.12 517 MET A C 1
ATOM 3933 O O . MET A 1 517 ? 9.893 -2.101 13.118 1.00 68.12 517 MET A O 1
ATOM 3937 N N . ALA A 1 518 ? 8.108 -0.766 12.946 1.00 59.56 518 ALA A N 1
ATOM 3938 C CA . ALA A 1 518 ? 7.932 -1.027 11.513 1.00 59.56 518 ALA A CA 1
ATOM 3939 C C . ALA A 1 518 ? 9.124 -0.531 10.663 1.00 59.56 518 ALA A C 1
ATOM 3941 O O . ALA A 1 518 ? 9.313 -1.012 9.547 1.00 59.56 518 ALA A O 1
ATOM 3942 N N . SER A 1 519 ? 9.934 0.381 11.215 1.00 61.62 519 SER A N 1
ATOM 3943 C CA . SER A 1 519 ? 11.192 0.892 10.656 1.00 61.62 519 SER A CA 1
ATOM 3944 C C . SER A 1 519 ? 12.455 0.437 11.413 1.00 61.62 519 SER A C 1
ATOM 3946 O O . SER A 1 519 ? 13.525 1.011 11.217 1.00 61.62 519 SER A O 1
ATOM 3948 N N . ASN A 1 520 ? 12.367 -0.599 12.261 1.00 64.56 520 ASN A N 1
ATOM 3949 C CA . ASN A 1 520 ? 13.521 -1.162 12.977 1.00 64.56 520 ASN A CA 1
ATOM 3950 C C . ASN A 1 520 ? 14.376 -2.055 12.057 1.00 64.56 520 ASN A C 1
ATOM 3952 O O . ASN A 1 520 ? 14.354 -3.284 12.140 1.00 64.56 520 ASN A O 1
ATOM 3956 N N . TYR A 1 521 ? 15.094 -1.417 11.135 1.00 74.12 521 TYR A N 1
ATOM 3957 C CA . TYR A 1 521 ? 16.082 -2.058 10.271 1.00 74.12 521 TYR A CA 1
ATOM 3958 C C . TYR A 1 521 ? 17.329 -2.474 11.068 1.00 74.12 521 TYR A C 1
ATOM 3960 O O . TYR A 1 521 ? 17.750 -1.758 11.977 1.00 74.12 521 TYR A O 1
ATOM 3968 N N . ASP A 1 522 ? 17.998 -3.563 10.673 1.00 79.81 522 ASP A N 1
ATOM 3969 C CA . ASP A 1 522 ? 19.335 -3.885 11.198 1.00 79.81 522 ASP A CA 1
ATOM 3970 C C . ASP A 1 522 ? 20.345 -2.894 10.597 1.00 79.81 522 ASP A C 1
ATOM 3972 O O . ASP A 1 522 ? 20.908 -3.098 9.516 1.00 79.81 522 ASP A O 1
ATOM 3976 N N . THR A 1 523 ? 20.535 -1.772 11.292 1.00 83.12 523 THR A N 1
ATOM 3977 C CA . THR A 1 523 ? 21.403 -0.669 10.862 1.00 83.12 523 THR A CA 1
ATOM 3978 C C . THR A 1 523 ? 22.849 -1.118 10.673 1.00 83.12 523 THR A C 1
ATOM 3980 O O . THR A 1 523 ? 23.504 -0.651 9.742 1.00 83.12 523 THR A O 1
ATOM 3983 N N . SER A 1 524 ? 23.333 -2.080 11.466 1.00 87.75 524 SER A N 1
ATOM 3984 C CA . SER A 1 524 ? 24.668 -2.668 11.310 1.00 87.75 524 SER A CA 1
ATOM 3985 C C . SER A 1 524 ? 24.811 -3.384 9.965 1.00 87.75 524 SER A C 1
ATOM 3987 O O . SER A 1 524 ? 25.805 -3.179 9.264 1.00 87.75 524 SER A O 1
ATOM 3989 N N . ARG A 1 525 ? 23.803 -4.160 9.541 1.00 88.88 525 ARG A N 1
ATOM 3990 C CA . ARG A 1 525 ? 23.766 -4.761 8.194 1.00 88.88 525 ARG A CA 1
ATOM 3991 C C . ARG A 1 525 ? 23.590 -3.730 7.088 1.00 88.88 525 ARG A C 1
ATOM 3993 O O . ARG A 1 525 ? 24.243 -3.866 6.055 1.00 88.88 525 ARG A O 1
ATOM 4000 N N . LEU A 1 526 ? 22.769 -2.693 7.284 1.00 90.44 526 LEU A N 1
ATOM 4001 C CA . LEU A 1 526 ? 22.638 -1.609 6.300 1.00 90.44 526 LEU A CA 1
ATOM 4002 C C . LEU A 1 526 ? 23.988 -0.916 6.063 1.00 90.44 526 LEU A C 1
ATOM 4004 O O . LEU A 1 526 ? 24.421 -0.799 4.914 1.00 90.44 526 LEU A O 1
ATOM 4008 N N . PHE A 1 527 ? 24.694 -0.532 7.133 1.00 93.62 527 PHE A N 1
ATOM 4009 C CA . PHE A 1 527 ? 26.024 0.073 7.044 1.00 93.62 527 PHE A CA 1
ATOM 4010 C C . PHE A 1 527 ? 27.060 -0.887 6.448 1.00 93.62 527 PHE A C 1
ATOM 4012 O O . PHE A 1 527 ? 27.845 -0.465 5.600 1.00 93.62 527 PHE A O 1
ATOM 4019 N N . LEU A 1 528 ? 27.049 -2.173 6.816 1.00 94.81 528 LEU A N 1
ATOM 4020 C CA . LEU A 1 528 ? 27.954 -3.172 6.237 1.00 94.81 528 LEU A CA 1
ATOM 4021 C C . LEU A 1 528 ? 27.695 -3.375 4.734 1.00 94.81 528 LEU A C 1
ATOM 4023 O O . LEU A 1 528 ? 28.644 -3.408 3.948 1.00 94.81 528 LEU A O 1
ATOM 4027 N N . GLY A 1 529 ? 26.431 -3.443 4.309 1.00 94.94 529 GLY A N 1
ATOM 4028 C CA . GLY A 1 529 ? 26.048 -3.517 2.899 1.00 94.94 529 GLY A CA 1
ATOM 4029 C C . GLY A 1 529 ? 26.477 -2.267 2.126 1.00 94.94 529 GLY A C 1
ATOM 4030 O O . GLY A 1 529 ? 27.124 -2.375 1.084 1.00 94.94 529 GLY A O 1
ATOM 4031 N N . GLN A 1 530 ? 26.218 -1.076 2.672 1.00 94.12 530 GLN A N 1
ATOM 4032 C CA . GLN A 1 530 ? 26.610 0.202 2.070 1.00 94.12 530 GLN A CA 1
ATOM 4033 C C . GLN A 1 530 ? 28.137 0.372 1.985 1.00 94.12 530 GLN A C 1
ATOM 4035 O O . GLN A 1 530 ? 28.649 0.815 0.955 1.00 94.12 530 GLN A O 1
ATOM 4040 N N . ALA A 1 531 ? 28.885 -0.026 3.018 1.00 96.00 531 ALA A N 1
ATOM 4041 C CA . ALA A 1 531 ? 30.347 -0.042 3.000 1.00 96.00 531 ALA A CA 1
ATOM 4042 C C . ALA A 1 531 ? 30.886 -1.019 1.941 1.00 96.00 531 ALA A C 1
ATOM 4044 O O . ALA A 1 531 ? 31.765 -0.659 1.158 1.00 96.00 531 ALA A O 1
ATOM 4045 N N . THR A 1 532 ? 30.306 -2.221 1.848 1.00 96.00 532 THR A N 1
ATOM 4046 C CA . THR A 1 532 ? 30.654 -3.216 0.819 1.00 96.00 532 THR A CA 1
ATOM 4047 C C . THR A 1 532 ? 30.393 -2.676 -0.592 1.00 96.00 532 THR A C 1
ATOM 4049 O O . THR A 1 532 ? 31.253 -2.797 -1.466 1.00 96.00 532 THR A O 1
ATOM 4052 N N . ALA A 1 533 ? 29.263 -1.992 -0.811 1.00 94.56 533 ALA A N 1
ATOM 4053 C CA . ALA A 1 533 ? 28.961 -1.309 -2.071 1.00 94.56 533 ALA A CA 1
ATOM 4054 C C . ALA A 1 533 ? 29.964 -0.181 -2.378 1.00 94.56 533 ALA A C 1
ATOM 4056 O O . ALA A 1 533 ? 30.383 -0.026 -3.524 1.00 94.56 533 ALA A O 1
ATOM 4057 N N . GLY A 1 534 ? 30.402 0.567 -1.359 1.00 94.38 534 GLY A N 1
ATOM 4058 C CA . GLY A 1 534 ? 31.454 1.580 -1.473 1.00 94.38 534 GLY A CA 1
ATOM 4059 C C . GLY A 1 534 ? 32.792 0.995 -1.938 1.00 94.38 534 GLY A C 1
ATOM 4060 O O . GLY A 1 534 ? 33.391 1.506 -2.885 1.00 94.38 534 GLY A O 1
ATOM 4061 N N . VAL A 1 535 ? 33.234 -0.119 -1.344 1.00 95.50 535 VAL A N 1
ATOM 4062 C CA . VAL A 1 535 ? 34.449 -0.838 -1.777 1.00 95.50 535 VAL A CA 1
ATOM 4063 C C . VAL A 1 535 ? 34.296 -1.364 -3.209 1.00 95.50 535 VAL A C 1
ATOM 4065 O O . VAL A 1 535 ? 35.218 -1.222 -4.017 1.00 95.50 535 VAL A O 1
ATOM 4068 N N . ALA A 1 536 ? 33.127 -1.905 -3.565 1.00 94.56 536 ALA A N 1
ATOM 4069 C CA . ALA A 1 536 ? 32.846 -2.373 -4.921 1.00 94.56 536 ALA A CA 1
ATOM 4070 C C . ALA A 1 536 ? 32.884 -1.235 -5.959 1.00 94.56 536 ALA A C 1
ATOM 4072 O O . ALA A 1 536 ? 33.450 -1.401 -7.041 1.00 94.56 536 ALA A O 1
ATOM 4073 N N . LEU A 1 537 ? 32.340 -0.061 -5.617 1.00 90.88 537 LEU A N 1
ATOM 4074 C CA . LEU A 1 537 ? 32.386 1.145 -6.444 1.00 90.88 537 LEU A CA 1
ATOM 4075 C C . LEU A 1 537 ? 33.825 1.643 -6.632 1.00 90.88 537 LEU A C 1
ATOM 4077 O O . LEU A 1 537 ? 34.218 1.953 -7.756 1.00 90.88 537 LEU A O 1
ATOM 4081 N N . VAL A 1 538 ? 34.637 1.665 -5.571 1.00 91.62 538 VAL A N 1
ATOM 4082 C CA . VAL A 1 538 ? 36.065 2.017 -5.660 1.00 91.62 538 VAL A CA 1
ATOM 4083 C C . VAL A 1 538 ? 36.814 1.031 -6.563 1.00 91.62 538 VAL A C 1
ATOM 4085 O O . VAL A 1 538 ? 37.541 1.466 -7.456 1.00 91.62 538 VAL A O 1
ATOM 4088 N N . ALA A 1 539 ? 36.585 -0.278 -6.423 1.00 90.69 539 ALA A N 1
ATOM 4089 C CA . ALA A 1 539 ? 37.173 -1.290 -7.303 1.00 90.69 539 ALA A CA 1
ATOM 4090 C C . ALA A 1 539 ? 36.742 -1.112 -8.776 1.00 90.69 539 ALA A C 1
ATOM 4092 O O . ALA A 1 539 ? 37.578 -1.180 -9.679 1.00 90.69 539 ALA A O 1
ATOM 4093 N N . ALA A 1 540 ? 35.467 -0.801 -9.032 1.00 88.25 540 ALA A N 1
ATOM 4094 C CA . ALA A 1 540 ? 34.961 -0.520 -10.375 1.00 88.25 540 ALA A CA 1
ATOM 4095 C C . ALA A 1 540 ? 35.579 0.754 -10.987 1.00 88.25 540 ALA A C 1
ATOM 4097 O O . ALA A 1 540 ? 35.968 0.745 -12.157 1.00 88.25 540 ALA A O 1
ATOM 4098 N N . ILE A 1 541 ? 35.731 1.829 -10.203 1.00 84.56 541 ILE A N 1
ATOM 4099 C CA . ILE A 1 541 ? 36.395 3.073 -10.628 1.00 84.56 541 ILE A CA 1
ATOM 4100 C C . ILE A 1 541 ? 37.877 2.819 -10.934 1.00 84.56 541 ILE A C 1
ATOM 4102 O O . ILE A 1 541 ? 38.373 3.288 -11.959 1.00 84.56 541 ILE A O 1
ATOM 4106 N N . ILE A 1 542 ? 38.573 2.037 -10.102 1.00 85.81 542 ILE A N 1
ATOM 4107 C CA . ILE A 1 542 ? 39.971 1.637 -10.320 1.00 85.81 542 ILE A CA 1
ATOM 4108 C C . ILE A 1 542 ? 40.113 0.846 -11.628 1.00 85.81 542 ILE A C 1
ATOM 4110 O O . ILE A 1 542 ? 40.945 1.200 -12.467 1.00 85.81 542 ILE A O 1
ATOM 4114 N N . ALA A 1 543 ? 39.274 -0.171 -11.853 1.00 85.12 543 ALA A N 1
ATOM 4115 C CA . ALA A 1 543 ? 39.276 -0.951 -13.092 1.00 85.12 543 ALA A CA 1
ATOM 4116 C C . ALA A 1 543 ? 38.988 -0.075 -14.327 1.00 85.12 543 ALA A C 1
ATOM 4118 O O . ALA A 1 543 ? 39.688 -0.165 -15.339 1.00 85.12 543 ALA A O 1
ATOM 4119 N N . ALA A 1 544 ? 38.000 0.822 -14.238 1.00 79.12 544 ALA A N 1
ATOM 4120 C CA . ALA A 1 544 ? 37.670 1.754 -15.310 1.00 79.12 544 ALA A CA 1
ATOM 4121 C C . ALA A 1 544 ? 38.832 2.716 -15.616 1.00 79.12 544 ALA A C 1
ATOM 4123 O O . ALA A 1 544 ? 39.178 2.896 -16.782 1.00 79.12 544 ALA A O 1
ATOM 4124 N N . ALA A 1 545 ? 39.477 3.286 -14.593 1.00 78.06 545 ALA A N 1
ATOM 4125 C CA . ALA A 1 545 ? 40.618 4.187 -14.750 1.00 78.06 545 ALA A CA 1
ATOM 4126 C C . ALA A 1 545 ? 41.831 3.488 -15.390 1.00 78.06 545 ALA A C 1
ATOM 4128 O O . ALA A 1 545 ? 42.442 4.043 -16.305 1.00 78.06 545 ALA A O 1
ATOM 4129 N N . TRP A 1 546 ? 42.140 2.250 -14.982 1.00 77.38 546 TRP A N 1
ATOM 4130 C CA . TRP A 1 546 ? 43.209 1.447 -15.592 1.00 77.38 546 TRP A CA 1
ATOM 4131 C C . TRP A 1 546 ? 42.939 1.144 -17.071 1.00 77.38 546 TRP A C 1
ATOM 4133 O O . TRP A 1 546 ? 43.840 1.272 -17.899 1.00 77.38 546 TRP A O 1
ATOM 4143 N N . CYS A 1 547 ? 41.694 0.808 -17.420 1.00 72.06 547 CYS A N 1
ATOM 4144 C CA . CYS A 1 547 ? 41.270 0.563 -18.802 1.00 72.06 547 CYS A CA 1
ATOM 4145 C C . CYS A 1 547 ? 41.183 1.857 -19.652 1.00 72.06 547 CYS A C 1
ATOM 4147 O O . CYS A 1 547 ? 41.222 1.812 -20.883 1.00 72.06 547 CYS A O 1
ATOM 4149 N N . ALA A 1 548 ? 41.092 3.028 -19.010 1.00 67.06 548 ALA A N 1
ATOM 4150 C CA . ALA A 1 548 ? 40.875 4.323 -19.657 1.00 67.06 548 ALA A CA 1
ATOM 4151 C C . ALA A 1 548 ? 42.127 5.210 -19.810 1.00 67.06 548 ALA A C 1
ATOM 4153 O O . ALA A 1 548 ? 41.972 6.330 -20.307 1.00 67.06 548 ALA A O 1
ATOM 4154 N N . LYS A 1 549 ? 43.333 4.744 -19.432 1.00 63.44 549 LYS A N 1
ATOM 4155 C CA . LYS A 1 549 ? 44.592 5.532 -19.402 1.00 63.44 549 LYS A CA 1
ATOM 4156 C C . LYS A 1 549 ? 44.779 6.466 -20.617 1.00 63.44 549 LYS A C 1
ATOM 4158 O O . LYS A 1 549 ? 44.951 7.668 -20.434 1.00 63.44 549 LYS A O 1
ATOM 4163 N N . ASP A 1 550 ? 44.619 5.964 -21.844 1.00 60.28 550 ASP A N 1
ATOM 4164 C CA . ASP A 1 550 ? 44.817 6.750 -23.083 1.00 60.28 550 ASP A CA 1
ATOM 4165 C C . ASP A 1 550 ? 43.587 7.568 -23.543 1.00 60.28 550 ASP A C 1
ATOM 4167 O O . ASP A 1 550 ? 43.610 8.208 -24.598 1.00 60.28 550 ASP A O 1
ATOM 4171 N N . LYS A 1 551 ? 42.449 7.477 -22.840 1.00 65.19 551 LYS A N 1
ATOM 4172 C CA . LYS A 1 551 ? 41.126 7.889 -23.357 1.00 65.19 551 LYS A CA 1
ATOM 4173 C C . LYS A 1 551 ? 40.225 8.618 -22.355 1.00 65.19 551 LYS A C 1
ATOM 4175 O O . LYS A 1 551 ? 39.055 8.815 -22.681 1.00 65.19 551 LYS A O 1
ATOM 4180 N N . LEU A 1 552 ? 40.732 9.074 -21.204 1.00 63.09 552 LEU A N 1
ATOM 4181 C CA . LEU A 1 552 ? 39.960 9.725 -20.122 1.00 63.09 552 LEU A CA 1
ATOM 4182 C C . LEU A 1 552 ? 38.874 10.716 -20.606 1.00 63.09 552 LEU A C 1
ATOM 4184 O O . LEU A 1 552 ? 37.710 10.614 -20.222 1.00 63.09 552 LEU A O 1
ATOM 4188 N N . VAL A 1 553 ? 39.219 11.613 -21.541 1.00 66.56 553 VAL A N 1
ATOM 4189 C CA . VAL A 1 553 ? 38.331 12.646 -22.134 1.00 66.56 553 VAL A CA 1
ATOM 4190 C C . VAL A 1 553 ? 37.128 12.064 -22.913 1.00 66.56 553 VAL A C 1
ATOM 4192 O O . VAL A 1 553 ? 36.198 12.780 -23.284 1.00 66.56 553 VAL A O 1
ATOM 4195 N N . SER A 1 554 ? 37.114 10.757 -23.182 1.00 69.12 554 SER A N 1
ATOM 4196 C CA . SER A 1 554 ? 35.979 10.052 -23.793 1.00 69.12 554 SER A CA 1
ATOM 4197 C C . SER A 1 554 ? 34.946 9.570 -22.773 1.00 69.12 554 SER A C 1
ATOM 4199 O O . SER A 1 554 ? 33.793 9.388 -23.156 1.00 69.12 554 SER A O 1
ATOM 4201 N N . PHE A 1 555 ? 35.336 9.389 -21.507 1.00 70.88 555 PHE A N 1
ATOM 4202 C CA . PHE A 1 555 ? 34.470 8.878 -20.439 1.00 70.88 555 PHE A CA 1
ATOM 4203 C C . PHE A 1 555 ? 33.774 9.985 -19.641 1.00 70.88 555 PHE A C 1
ATOM 4205 O O . PHE A 1 555 ? 32.678 9.758 -19.135 1.00 70.88 555 PHE A O 1
ATOM 4212 N N . THR A 1 556 ? 34.345 11.196 -19.587 1.00 76.31 556 THR A N 1
ATOM 4213 C CA . THR A 1 556 ? 33.800 12.309 -18.786 1.00 76.31 556 THR A CA 1
ATOM 4214 C C . THR A 1 556 ? 32.310 12.625 -19.007 1.00 76.31 556 THR A C 1
ATOM 4216 O O . THR A 1 556 ? 31.654 12.934 -18.012 1.00 76.31 556 THR A O 1
ATOM 4219 N N . PRO A 1 557 ? 31.703 12.502 -20.214 1.00 78.75 557 PRO A N 1
ATOM 4220 C CA . PRO A 1 557 ? 30.264 12.723 -20.366 1.00 78.75 557 PRO A CA 1
ATOM 4221 C C . PRO A 1 557 ? 29.422 11.618 -19.716 1.00 78.75 557 PRO A C 1
ATOM 4223 O O . PRO A 1 557 ? 28.378 11.909 -19.145 1.00 78.75 557 PRO A O 1
ATOM 4226 N N . LEU A 1 558 ? 29.880 10.361 -19.780 1.00 80.69 558 LEU A N 1
ATOM 4227 C CA . LEU A 1 558 ? 29.183 9.222 -19.182 1.00 80.69 558 LEU A CA 1
ATOM 4228 C C . LEU A 1 558 ? 29.257 9.296 -17.654 1.00 80.69 558 LEU A C 1
ATOM 4230 O O . LEU A 1 558 ? 28.232 9.178 -16.995 1.00 80.69 558 LEU A O 1
ATOM 4234 N N . SER A 1 559 ? 30.439 9.583 -17.098 1.00 79.00 559 SER A N 1
ATOM 4235 C CA . SER A 1 559 ? 30.604 9.827 -15.660 1.00 79.00 559 SER A CA 1
ATOM 4236 C C . SER A 1 559 ? 29.741 10.999 -15.178 1.00 79.00 559 SER A C 1
ATOM 4238 O O . SER A 1 559 ? 29.113 10.897 -14.131 1.00 79.00 559 SER A O 1
ATOM 4240 N N . GLY A 1 560 ? 29.652 12.084 -15.958 1.00 85.00 560 GLY A N 1
ATOM 4241 C CA . GLY A 1 560 ? 28.778 13.220 -15.653 1.00 85.00 560 GLY A CA 1
ATOM 4242 C C . GLY A 1 560 ? 27.290 12.856 -15.643 1.00 85.00 560 GLY A C 1
ATOM 4243 O O . GLY A 1 560 ? 26.579 13.265 -14.731 1.00 85.00 560 GLY A O 1
ATOM 4244 N N . ILE A 1 561 ? 26.826 12.050 -16.607 1.00 88.69 561 ILE A N 1
ATOM 4245 C CA . ILE A 1 561 ? 25.442 11.544 -16.639 1.00 88.69 561 ILE A CA 1
ATOM 4246 C C . ILE A 1 561 ? 25.173 10.628 -15.437 1.00 88.69 561 ILE A C 1
ATOM 4248 O O . ILE A 1 561 ? 24.170 10.820 -14.763 1.00 88.69 561 ILE A O 1
ATOM 4252 N N . VAL A 1 562 ? 26.071 9.690 -15.119 1.00 85.81 562 VAL A N 1
ATOM 4253 C CA . VAL A 1 562 ? 25.908 8.770 -13.975 1.00 85.81 562 VAL A CA 1
ATOM 4254 C C . VAL A 1 562 ? 25.861 9.524 -12.640 1.00 85.81 562 VAL A C 1
ATOM 4256 O O . VAL A 1 562 ? 25.004 9.233 -11.811 1.00 85.81 562 VAL A O 1
ATOM 4259 N N . LEU A 1 563 ? 26.722 10.527 -12.437 1.00 87.19 563 LEU A N 1
ATOM 4260 C CA . LEU A 1 563 ? 26.705 11.353 -11.222 1.00 87.19 563 LEU A CA 1
ATOM 4261 C C . LEU A 1 563 ? 25.447 12.230 -11.129 1.00 87.19 563 LEU A C 1
ATOM 4263 O O . LEU A 1 563 ? 24.860 12.345 -10.056 1.00 87.19 563 LEU A O 1
ATOM 4267 N N . ALA A 1 564 ? 25.003 12.823 -12.242 1.00 89.75 564 ALA A N 1
ATOM 4268 C CA . ALA A 1 564 ? 23.787 13.634 -12.270 1.00 89.75 564 ALA A CA 1
ATOM 4269 C C . ALA A 1 564 ? 22.512 12.789 -12.077 1.00 89.75 564 ALA A C 1
ATOM 4271 O O . ALA A 1 564 ? 21.583 13.242 -11.414 1.00 89.75 564 ALA A O 1
ATOM 4272 N N . TYR A 1 565 ? 22.493 11.555 -12.590 1.00 90.56 565 TYR A N 1
ATOM 4273 C CA . TYR A 1 565 ? 21.441 10.572 -12.325 1.00 90.56 565 TYR A CA 1
ATOM 4274 C C . TYR A 1 565 ? 21.438 10.153 -10.848 1.00 90.56 565 TYR A C 1
ATOM 4276 O O . TYR A 1 565 ? 20.401 10.194 -10.197 1.00 90.56 565 TYR A O 1
ATOM 4284 N N . GLY A 1 566 ? 22.615 9.867 -10.275 1.00 87.19 566 GLY A N 1
ATOM 4285 C CA . GLY A 1 566 ? 22.777 9.589 -8.844 1.00 87.19 566 GLY A CA 1
ATOM 4286 C C . GLY A 1 566 ? 22.247 10.712 -7.943 1.00 87.19 566 GLY A C 1
ATOM 4287 O O . GLY A 1 566 ? 21.576 10.438 -6.955 1.00 87.19 566 GLY A O 1
ATOM 4288 N N . ALA A 1 567 ? 22.476 11.976 -8.312 1.00 87.00 567 ALA A N 1
ATOM 4289 C CA . ALA A 1 567 ? 21.903 13.129 -7.612 1.00 87.00 567 ALA A CA 1
ATOM 4290 C C . ALA A 1 567 ? 20.375 13.257 -7.805 1.00 87.00 567 ALA A C 1
ATOM 4292 O O . ALA A 1 567 ? 19.669 13.678 -6.892 1.00 87.00 567 ALA A O 1
ATOM 4293 N N . MET A 1 568 ? 19.855 12.865 -8.971 1.00 88.38 568 MET A N 1
ATOM 4294 C CA . MET A 1 568 ? 18.421 12.845 -9.285 1.00 88.38 568 MET A CA 1
ATOM 4295 C C . MET A 1 568 ? 17.654 11.750 -8.516 1.00 88.38 568 MET A C 1
ATOM 4297 O O . MET A 1 568 ? 16.468 11.935 -8.253 1.00 88.38 568 MET A O 1
ATOM 4301 N N . MET A 1 569 ? 18.311 10.676 -8.050 1.00 83.12 569 MET A N 1
ATOM 4302 C CA . MET A 1 569 ? 17.688 9.663 -7.172 1.00 83.12 569 MET A CA 1
ATOM 4303 C C . MET A 1 569 ? 17.075 10.266 -5.890 1.00 83.12 569 MET A C 1
ATOM 4305 O O . MET A 1 569 ? 16.153 9.689 -5.326 1.00 83.12 569 MET A O 1
ATOM 4309 N N . PHE A 1 570 ? 17.563 11.430 -5.440 1.00 81.44 570 PHE A N 1
ATOM 4310 C CA . PHE A 1 570 ? 17.072 12.145 -4.253 1.00 81.44 570 PHE A CA 1
ATOM 4311 C C . PHE A 1 570 ? 15.879 13.083 -4.536 1.00 81.44 570 PHE A C 1
ATOM 4313 O O . PHE A 1 570 ? 15.470 13.847 -3.661 1.00 81.44 570 PHE A O 1
ATOM 4320 N N . ALA A 1 571 ? 15.320 13.076 -5.750 1.00 75.50 571 ALA A N 1
ATOM 4321 C CA . ALA A 1 571 ? 14.168 13.902 -6.096 1.00 75.50 571 ALA A CA 1
ATOM 4322 C C . ALA A 1 571 ? 12.868 13.376 -5.460 1.00 75.50 571 ALA A C 1
ATOM 4324 O O . ALA A 1 571 ? 12.529 12.201 -5.582 1.00 75.50 571 ALA A O 1
ATOM 4325 N N . SER A 1 572 ? 12.060 14.275 -4.889 1.00 63.69 572 SER A N 1
ATOM 4326 C CA . SER A 1 572 ? 10.773 13.967 -4.230 1.00 63.69 572 SER A CA 1
ATOM 4327 C C . SER A 1 572 ? 9.656 13.462 -5.162 1.00 63.69 572 SER A C 1
ATOM 4329 O O . SER A 1 572 ? 8.512 13.311 -4.743 1.00 63.69 572 SER A O 1
ATOM 4331 N N . SER A 1 573 ? 9.958 13.230 -6.440 1.00 67.62 573 SER A N 1
ATOM 4332 C CA . SER A 1 573 ? 9.009 12.816 -7.477 1.00 67.62 573 SER A CA 1
ATOM 4333 C C . SER A 1 573 ? 9.717 11.921 -8.506 1.00 67.62 573 SER A C 1
ATOM 4335 O O . SER A 1 573 ? 9.624 12.147 -9.712 1.00 67.62 573 SER A O 1
ATOM 4337 N N . TYR A 1 574 ? 10.464 10.934 -7.993 1.00 70.38 574 TYR A N 1
ATOM 4338 C CA . TYR A 1 574 ? 11.444 10.101 -8.705 1.00 70.38 574 TYR A CA 1
ATOM 4339 C C . TYR A 1 574 ? 11.089 9.782 -10.169 1.00 70.38 574 TYR A C 1
ATOM 4341 O O . TYR A 1 574 ? 11.807 10.214 -11.062 1.00 70.38 574 TYR A O 1
ATOM 4349 N N . VAL A 1 575 ? 9.961 9.108 -10.433 1.00 73.25 575 VAL A N 1
ATOM 4350 C CA . VAL A 1 575 ? 9.582 8.635 -11.784 1.00 73.25 575 VAL A CA 1
ATOM 4351 C C . VAL A 1 575 ? 9.430 9.778 -12.801 1.00 73.25 575 VAL A C 1
ATOM 4353 O O . VAL A 1 575 ? 9.845 9.665 -13.954 1.00 73.25 575 VAL A O 1
ATOM 4356 N N . GLU A 1 576 ? 8.844 10.905 -12.393 1.00 71.88 576 GLU A N 1
ATOM 4357 C CA . GLU A 1 576 ? 8.588 12.029 -13.303 1.00 71.88 576 GLU A CA 1
ATOM 4358 C C . GLU A 1 576 ? 9.856 12.854 -13.560 1.00 71.88 576 GLU A C 1
ATOM 4360 O O . GLU A 1 576 ? 10.107 13.275 -14.696 1.00 71.88 576 GLU A O 1
ATOM 4365 N N . GLU A 1 577 ? 10.687 13.034 -12.530 1.00 80.19 577 GLU A N 1
ATOM 4366 C CA . GLU A 1 577 ? 11.989 13.687 -12.675 1.00 80.19 577 GLU A CA 1
ATOM 4367 C C . GLU A 1 577 ? 12.999 12.785 -13.409 1.00 80.19 577 GLU A C 1
ATOM 4369 O O . GLU A 1 577 ? 13.811 13.305 -14.170 1.00 80.19 577 GLU A O 1
ATOM 4374 N N . GLU A 1 578 ? 12.892 11.452 -13.309 1.00 84.44 578 GLU A N 1
ATOM 4375 C CA . GLU A 1 578 ? 13.639 10.489 -14.132 1.00 84.44 578 GLU A CA 1
ATOM 4376 C C . GLU A 1 578 ? 13.267 10.614 -15.616 1.00 84.44 578 GLU A C 1
ATOM 4378 O O . GLU A 1 578 ? 14.147 10.769 -16.469 1.00 84.44 578 GLU A O 1
ATOM 4383 N N . HIS A 1 579 ? 11.971 10.628 -15.951 1.00 81.62 579 HIS A N 1
ATOM 4384 C CA . HIS A 1 579 ? 11.532 10.881 -17.326 1.00 81.62 579 HIS A CA 1
ATOM 4385 C C . HIS A 1 579 ? 12.104 12.209 -17.851 1.00 81.62 579 HIS A C 1
ATOM 4387 O O . HIS A 1 579 ? 12.631 12.282 -18.965 1.00 81.62 579 HIS A O 1
ATOM 4393 N N . HIS A 1 580 ? 12.044 13.278 -17.050 1.00 82.12 580 HIS A N 1
ATOM 4394 C CA . HIS A 1 580 ? 12.632 14.567 -17.411 1.00 82.12 580 HIS A CA 1
ATOM 4395 C C . HIS A 1 580 ? 14.158 14.506 -17.564 1.00 82.12 580 HIS A C 1
ATOM 4397 O O . HIS A 1 580 ? 14.677 15.052 -18.545 1.00 82.12 580 HIS A O 1
ATOM 4403 N N . PHE A 1 581 ? 14.865 13.822 -16.664 1.00 90.12 581 PHE A N 1
ATOM 4404 C CA . PHE A 1 581 ? 16.307 13.616 -16.725 1.00 90.12 581 PHE A CA 1
ATOM 4405 C C . PHE A 1 581 ? 16.712 12.938 -18.032 1.00 90.12 581 PHE A C 1
ATOM 4407 O O . PHE A 1 581 ? 17.519 13.500 -18.774 1.00 90.12 581 PHE A O 1
ATOM 4414 N N . TRP A 1 582 ? 16.106 11.800 -18.385 1.00 89.50 582 TRP A N 1
ATOM 4415 C CA . TRP A 1 582 ? 16.451 11.079 -19.612 1.00 89.50 582 TRP A CA 1
ATOM 4416 C C . TRP A 1 582 ? 16.127 11.876 -20.881 1.00 89.50 582 TRP A C 1
ATOM 4418 O O . TRP A 1 582 ? 16.936 11.886 -21.813 1.00 89.50 582 TRP A O 1
ATOM 4428 N N . TYR A 1 583 ? 15.021 12.633 -20.922 1.00 87.25 583 TYR A N 1
ATOM 4429 C CA . TYR A 1 583 ? 14.750 13.539 -22.047 1.00 87.25 583 TYR A CA 1
ATOM 4430 C C . TYR A 1 583 ? 15.831 14.623 -22.202 1.00 87.25 583 TYR A C 1
ATOM 4432 O O . TYR A 1 583 ? 16.255 14.912 -23.328 1.00 87.25 583 TYR A O 1
ATOM 4440 N N . TRP A 1 584 ? 16.290 15.234 -21.105 1.00 89.12 584 TRP A N 1
ATOM 4441 C CA . TRP A 1 584 ? 17.343 16.255 -21.149 1.00 89.12 584 TRP A CA 1
ATOM 4442 C C . TRP A 1 584 ? 18.721 15.658 -21.456 1.00 89.12 584 TRP A C 1
ATOM 4444 O O . TRP A 1 584 ? 19.418 16.188 -22.322 1.00 89.12 584 TRP A O 1
ATOM 4454 N N . ALA A 1 585 ? 19.085 14.540 -20.825 1.00 90.69 585 ALA A N 1
ATOM 4455 C CA . ALA A 1 585 ? 20.345 13.834 -21.037 1.00 90.69 585 ALA A CA 1
ATOM 4456 C C . ALA A 1 585 ? 20.488 13.349 -22.488 1.00 90.69 585 ALA A C 1
ATOM 4458 O O . ALA A 1 585 ? 21.497 13.645 -23.128 1.00 90.69 585 ALA A O 1
ATOM 4459 N N . THR A 1 586 ? 19.460 12.710 -23.061 1.00 89.81 586 THR A N 1
ATOM 4460 C CA . THR A 1 586 ? 19.462 12.281 -24.472 1.00 89.81 586 THR A CA 1
ATOM 4461 C C . THR A 1 586 ? 19.552 13.475 -25.428 1.00 89.81 586 THR A C 1
ATOM 4463 O O . THR A 1 586 ? 20.342 13.451 -26.374 1.00 89.81 586 THR A O 1
ATOM 4466 N N . THR A 1 587 ? 18.825 14.567 -25.154 1.00 90.88 587 THR A N 1
ATOM 4467 C CA . THR A 1 587 ? 18.903 15.804 -25.958 1.00 90.88 587 THR A CA 1
ATOM 4468 C C . THR A 1 587 ? 20.313 16.411 -25.923 1.00 90.88 587 THR A C 1
ATOM 4470 O O . THR A 1 587 ? 20.870 16.758 -26.968 1.00 90.88 587 THR A O 1
ATOM 4473 N N . ALA A 1 588 ? 20.918 16.510 -24.735 1.00 89.75 588 ALA A N 1
ATOM 4474 C CA . ALA A 1 588 ? 22.274 17.022 -24.549 1.00 89.75 588 ALA A CA 1
ATOM 4475 C C . ALA A 1 588 ? 23.331 16.110 -25.193 1.00 89.75 588 ALA A C 1
ATOM 4477 O O . ALA A 1 588 ? 24.283 16.601 -25.801 1.00 89.75 588 ALA A O 1
ATOM 4478 N N . TRP A 1 589 ? 23.143 14.790 -25.125 1.00 89.06 589 TRP A N 1
ATOM 4479 C CA . TRP A 1 589 ? 24.027 13.799 -25.732 1.00 89.06 589 TRP A CA 1
ATOM 4480 C C . TRP A 1 589 ? 24.014 13.871 -27.262 1.00 89.06 589 TRP A C 1
ATOM 4482 O O . TRP A 1 589 ? 25.079 13.946 -27.878 1.00 89.06 589 TRP A O 1
ATOM 4492 N N . PHE A 1 590 ? 22.838 13.950 -27.894 1.00 89.44 590 PHE A N 1
ATOM 4493 C CA . PHE A 1 590 ? 22.738 14.139 -29.346 1.00 89.44 590 PHE A CA 1
ATOM 4494 C C . PHE A 1 590 ? 23.325 15.484 -29.797 1.00 89.44 590 PHE A C 1
ATOM 4496 O O . PHE A 1 590 ? 24.071 15.522 -30.779 1.00 89.44 590 PHE A O 1
ATOM 4503 N N . ALA A 1 591 ? 23.090 16.571 -29.052 1.00 87.81 591 ALA A N 1
ATOM 4504 C CA . ALA A 1 591 ? 23.724 17.862 -29.323 1.00 87.81 591 ALA A CA 1
ATOM 4505 C C . ALA A 1 591 ? 25.262 17.791 -29.206 1.00 87.81 591 ALA A C 1
ATOM 4507 O O . ALA A 1 591 ? 25.975 18.255 -30.099 1.00 87.81 591 ALA A O 1
ATOM 4508 N N . TYR A 1 592 ? 25.789 17.148 -28.158 1.00 85.94 592 TYR A N 1
ATOM 4509 C CA . TYR A 1 592 ? 27.225 16.924 -27.967 1.00 85.94 592 TYR A CA 1
ATOM 4510 C C . TYR A 1 592 ? 27.838 16.094 -29.102 1.00 85.94 592 TYR A C 1
ATOM 4512 O O . TYR A 1 592 ? 28.881 16.473 -29.640 1.00 85.94 592 TYR A O 1
ATOM 4520 N N . LEU A 1 593 ? 27.195 14.994 -29.508 1.00 84.19 593 LEU A N 1
ATOM 4521 C CA . LEU A 1 593 ? 27.654 14.156 -30.618 1.00 84.19 593 LEU A CA 1
ATOM 4522 C C . LEU A 1 593 ? 27.662 14.924 -31.946 1.00 84.19 593 LEU A C 1
ATOM 4524 O O . LEU A 1 593 ? 28.643 14.830 -32.685 1.00 84.19 593 LEU A O 1
ATOM 4528 N N . GLY A 1 594 ? 26.640 15.741 -32.214 1.00 85.25 594 GLY A N 1
ATOM 4529 C CA . GLY A 1 594 ? 26.594 16.626 -33.379 1.00 85.25 594 GLY A CA 1
ATOM 4530 C C . GLY A 1 594 ? 27.727 17.654 -33.391 1.00 85.25 594 GLY A C 1
ATOM 4531 O O . GLY A 1 594 ? 28.476 17.738 -34.364 1.00 85.25 594 GLY A O 1
ATOM 4532 N N . ILE A 1 595 ? 27.931 18.371 -32.279 1.00 84.50 595 ILE A N 1
ATOM 4533 C CA . ILE A 1 595 ? 29.027 19.344 -32.117 1.00 84.50 595 ILE A CA 1
ATOM 4534 C C . ILE A 1 595 ? 30.397 18.661 -32.255 1.00 84.50 595 ILE A C 1
ATOM 4536 O O . ILE A 1 595 ? 31.296 19.198 -32.904 1.00 84.50 595 ILE A O 1
ATOM 4540 N N . LYS A 1 596 ? 30.574 17.461 -31.688 1.00 81.44 596 LYS A N 1
ATOM 4541 C CA . LYS A 1 596 ? 31.812 16.667 -31.780 1.00 81.44 596 LYS A CA 1
ATOM 4542 C C . LYS A 1 596 ? 32.057 16.162 -33.205 1.00 81.44 596 LYS A C 1
ATOM 4544 O O . LYS A 1 596 ? 33.204 16.159 -33.651 1.00 81.44 596 LYS A O 1
ATOM 4549 N N . GLY A 1 597 ? 31.003 15.787 -33.932 1.00 80.31 597 GLY A N 1
ATOM 4550 C CA . GLY A 1 597 ? 31.046 15.455 -35.357 1.00 80.31 597 GLY A CA 1
ATOM 4551 C C . GLY A 1 597 ? 31.452 16.654 -36.215 1.00 80.31 597 GLY A C 1
ATOM 4552 O O . GLY A 1 597 ? 32.403 16.557 -36.989 1.00 80.31 597 GLY A O 1
ATOM 4553 N N . TYR A 1 598 ? 30.814 17.808 -36.010 1.00 79.69 598 TYR A N 1
ATOM 4554 C CA . TYR A 1 598 ? 31.129 19.048 -36.723 1.00 79.69 598 TYR A CA 1
ATOM 4555 C C . TYR A 1 598 ? 32.558 19.544 -36.440 1.00 79.69 598 TYR A C 1
ATOM 4557 O O . TYR A 1 598 ? 33.302 19.842 -37.371 1.00 79.69 598 TYR A O 1
ATOM 4565 N N . LYS A 1 599 ? 33.008 19.542 -35.176 1.00 78.25 599 LYS A N 1
ATOM 4566 C CA . LYS A 1 599 ? 34.401 19.880 -34.827 1.00 78.25 599 LYS A CA 1
ATOM 4567 C C . LYS A 1 599 ? 35.403 18.925 -35.488 1.00 78.25 599 LYS A C 1
ATOM 4569 O O . LYS A 1 599 ? 36.366 19.387 -36.087 1.00 78.25 599 LYS A O 1
ATOM 4574 N N . ARG A 1 600 ? 35.150 17.607 -35.470 1.00 76.06 600 ARG A N 1
ATOM 4575 C CA . ARG A 1 600 ? 35.975 16.607 -36.185 1.00 76.06 600 ARG A CA 1
ATOM 4576 C C . ARG A 1 600 ? 35.998 16.806 -37.702 1.00 76.06 600 ARG A C 1
ATOM 4578 O O . ARG A 1 600 ? 36.991 16.443 -38.324 1.00 76.06 600 ARG A O 1
ATOM 4585 N N . TYR A 1 601 ? 34.925 17.333 -38.289 1.00 70.56 601 TYR A N 1
ATOM 4586 C CA . TYR A 1 601 ? 34.891 17.705 -39.701 1.00 70.56 601 TYR A CA 1
ATOM 4587 C C . TYR A 1 601 ? 35.799 18.912 -39.980 1.00 70.56 601 TYR A C 1
ATOM 4589 O O . TYR A 1 601 ? 36.683 18.819 -40.833 1.00 70.56 601 TYR A O 1
ATOM 4597 N N . VAL A 1 602 ? 35.619 20.008 -39.233 1.00 70.69 602 VAL A N 1
ATOM 4598 C CA . VAL A 1 602 ? 36.388 21.252 -39.411 1.00 70.69 602 VAL A CA 1
ATOM 4599 C C . VAL A 1 602 ? 37.881 21.010 -39.177 1.00 70.69 602 VAL A C 1
ATOM 4601 O O . VAL A 1 602 ? 38.695 21.358 -40.023 1.00 70.69 602 VAL A O 1
ATOM 4604 N N . SER A 1 603 ? 38.257 20.319 -38.096 1.00 69.69 603 SER A N 1
ATOM 4605 C CA . SER A 1 603 ? 39.661 20.004 -37.782 1.00 69.69 603 SER A CA 1
ATOM 4606 C C . SER A 1 603 ? 40.330 18.999 -38.734 1.00 69.69 603 SER A C 1
ATOM 4608 O O . SER A 1 603 ? 41.503 18.692 -38.541 1.00 69.69 603 SER A O 1
ATOM 4610 N N . ARG A 1 604 ? 39.614 18.454 -39.729 1.00 67.50 604 ARG A N 1
ATOM 4611 C CA . ARG A 1 604 ? 40.168 17.528 -40.735 1.00 67.50 604 ARG A CA 1
ATOM 4612 C C . ARG A 1 604 ? 40.443 18.154 -42.100 1.00 67.50 604 ARG A C 1
ATOM 4614 O O . ARG A 1 604 ? 41.088 17.492 -42.902 1.00 67.50 604 ARG A O 1
ATOM 4621 N N . HIS A 1 605 ? 39.986 19.379 -42.359 1.00 63.19 605 HIS A N 1
ATOM 4622 C CA . HIS A 1 605 ? 40.144 20.031 -43.661 1.00 63.19 605 HIS A CA 1
ATOM 4623 C C . HIS A 1 605 ? 40.880 21.359 -43.486 1.00 63.19 605 HIS A C 1
ATOM 4625 O O . HIS A 1 605 ? 40.357 22.299 -42.886 1.00 63.19 605 HIS A O 1
ATOM 4631 N N . SER A 1 606 ? 42.101 21.441 -44.015 1.00 55.69 606 SER A N 1
ATOM 4632 C CA . SER A 1 606 ? 42.851 22.698 -44.057 1.00 55.69 606 SER A CA 1
ATOM 4633 C C . SER A 1 606 ? 42.191 23.681 -45.040 1.00 55.69 606 SER A C 1
ATOM 4635 O O . SER A 1 606 ? 41.736 23.247 -46.103 1.00 55.69 606 SER A O 1
ATOM 4637 N N . PRO A 1 607 ? 42.201 25.006 -44.783 1.00 60.75 607 PRO A N 1
ATOM 4638 C CA . PRO A 1 607 ? 41.759 26.010 -45.757 1.00 60.75 607 PRO A CA 1
ATOM 4639 C C . PRO A 1 607 ? 42.482 25.950 -47.116 1.00 60.75 607 PRO A C 1
ATOM 4641 O O . PRO A 1 607 ? 41.985 26.507 -48.092 1.00 60.75 607 PRO A O 1
ATOM 4644 N N . SER A 1 608 ? 43.639 25.280 -47.178 1.00 59.97 608 SER A N 1
ATOM 4645 C CA . SER A 1 608 ? 44.476 25.105 -48.370 1.00 59.97 608 SER A CA 1
ATOM 4646 C C . SER A 1 608 ? 44.115 23.908 -49.269 1.00 59.97 608 SER A C 1
ATOM 4648 O O . SER A 1 608 ? 44.796 23.693 -50.270 1.00 59.97 608 SER A O 1
ATOM 4650 N N . GLU A 1 609 ? 43.088 23.108 -48.953 1.00 63.06 609 GLU A N 1
ATOM 4651 C CA . GLU A 1 609 ? 42.758 21.925 -49.765 1.00 63.06 609 GLU A CA 1
ATOM 4652 C C . GLU A 1 609 ? 42.027 22.238 -51.095 1.00 63.06 609 GLU A C 1
ATOM 4654 O O . GLU A 1 609 ? 41.197 23.153 -51.157 1.00 63.06 609 GLU A O 1
ATOM 4659 N N . PRO A 1 610 ? 42.257 21.441 -52.166 1.00 69.12 610 PRO A N 1
ATOM 4660 C CA . PRO A 1 610 ? 41.587 21.600 -53.458 1.00 69.12 610 PRO A CA 1
ATOM 4661 C C . PRO A 1 610 ? 40.051 21.603 -53.391 1.00 69.12 610 PRO A C 1
ATOM 4663 O O . PRO A 1 610 ? 39.433 20.805 -52.682 1.00 69.12 610 PRO A O 1
ATOM 4666 N N . LEU A 1 611 ? 39.422 22.433 -54.234 1.00 63.22 611 LEU A N 1
ATOM 4667 C CA . LEU A 1 611 ? 37.965 22.657 -54.273 1.00 63.22 611 LEU A CA 1
ATOM 4668 C C . LEU A 1 611 ? 37.118 21.372 -54.362 1.00 63.22 611 LEU A C 1
ATOM 4670 O O . LEU A 1 611 ? 36.055 21.300 -53.748 1.00 63.22 611 LEU A O 1
ATOM 4674 N N . LEU A 1 612 ? 37.583 20.341 -55.076 1.00 62.50 612 LEU A N 1
ATOM 4675 C CA . LEU A 1 612 ? 36.885 19.050 -55.180 1.00 62.50 612 LEU A CA 1
ATOM 4676 C C . LEU A 1 612 ? 36.844 18.280 -53.847 1.00 62.50 612 LEU A C 1
ATOM 4678 O O . LEU A 1 612 ? 35.835 17.643 -53.535 1.00 62.50 612 LEU A O 1
ATOM 4682 N N . ILE A 1 613 ? 37.911 18.360 -53.047 1.00 61.81 613 ILE A N 1
ATOM 4683 C CA . ILE A 1 613 ? 37.979 17.739 -51.717 1.00 61.81 613 ILE A CA 1
ATOM 4684 C C . ILE A 1 613 ? 37.123 18.554 -50.743 1.00 61.81 613 ILE A C 1
ATOM 4686 O O . ILE A 1 613 ? 36.255 17.992 -50.078 1.00 61.81 613 ILE A O 1
ATOM 4690 N N . ARG A 1 614 ? 37.247 19.889 -50.774 1.00 59.97 614 ARG A N 1
ATOM 4691 C CA . ARG A 1 614 ? 36.406 20.823 -50.006 1.00 59.97 614 ARG A CA 1
ATOM 4692 C C . ARG A 1 614 ? 34.902 20.637 -50.268 1.00 59.97 614 ARG A C 1
ATOM 4694 O O . ARG A 1 614 ? 34.119 20.677 -49.323 1.00 59.97 614 ARG A O 1
ATOM 4701 N N . ASN A 1 615 ? 34.481 20.363 -51.507 1.00 60.47 615 ASN A N 1
ATOM 4702 C CA . ASN A 1 615 ? 33.077 20.056 -51.814 1.00 60.47 615 ASN A CA 1
ATOM 4703 C C . ASN A 1 615 ? 32.621 18.702 -51.242 1.00 60.47 615 ASN A C 1
ATOM 4705 O O . ASN A 1 615 ? 31.543 18.634 -50.651 1.00 60.47 615 ASN A O 1
ATOM 4709 N N . ARG A 1 616 ? 33.435 17.637 -51.340 1.00 60.91 616 ARG A N 1
ATOM 4710 C CA . ARG A 1 616 ? 33.143 16.360 -50.651 1.00 60.91 616 ARG A CA 1
ATOM 4711 C C . ARG A 1 616 ? 33.063 16.541 -49.131 1.00 60.91 616 ARG A C 1
ATOM 4713 O O . ARG A 1 616 ? 32.180 15.966 -48.496 1.00 60.91 616 ARG A O 1
ATOM 4720 N N . GLY A 1 617 ? 33.936 17.376 -48.571 1.00 60.88 617 GLY A N 1
ATOM 4721 C CA . GLY A 1 617 ? 33.916 17.774 -47.169 1.00 60.88 617 GLY A CA 1
ATOM 4722 C C . GLY A 1 617 ? 32.600 18.448 -46.773 1.00 60.88 617 GLY A C 1
ATOM 4723 O O . GLY A 1 617 ? 31.901 17.956 -45.887 1.00 60.88 617 GLY A O 1
ATOM 4724 N N . ASN A 1 618 ? 32.208 19.513 -47.476 1.00 63.34 618 ASN A N 1
ATOM 4725 C CA . ASN A 1 618 ? 30.987 20.268 -47.179 1.00 63.34 618 ASN A CA 1
ATOM 4726 C C . ASN A 1 618 ? 29.720 19.392 -47.217 1.00 63.34 618 ASN A C 1
ATOM 4728 O O . ASN A 1 618 ? 28.844 19.549 -46.367 1.00 63.34 618 ASN A O 1
ATOM 4732 N N . VAL A 1 619 ? 29.641 18.423 -48.138 1.00 66.12 619 VAL A N 1
ATOM 4733 C CA . VAL A 1 619 ? 28.545 17.434 -48.174 1.00 66.12 619 VAL A CA 1
ATOM 4734 C C . VAL A 1 619 ? 28.547 16.538 -46.927 1.00 66.12 619 VAL A C 1
ATOM 4736 O O . VAL A 1 619 ? 27.484 16.249 -46.379 1.00 66.12 619 VAL A O 1
ATOM 4739 N N . SER A 1 620 ? 29.718 16.125 -46.435 1.00 70.81 620 SER A N 1
ATOM 4740 C CA . SER A 1 620 ? 29.845 15.356 -45.186 1.00 70.81 620 SER A CA 1
ATOM 4741 C C . SER A 1 620 ? 29.376 16.162 -43.965 1.00 70.81 620 SER A C 1
ATOM 4743 O O . SER A 1 620 ? 28.600 15.666 -43.146 1.00 70.81 620 SER A O 1
ATOM 4745 N N . ALA A 1 621 ? 29.761 17.440 -43.888 1.00 71.00 621 ALA A N 1
ATOM 4746 C CA . ALA A 1 621 ? 29.336 18.354 -42.829 1.00 71.00 621 ALA A CA 1
ATOM 4747 C C . ALA A 1 621 ? 27.818 18.582 -42.830 1.00 71.00 621 ALA A C 1
ATOM 4749 O O . ALA A 1 621 ? 27.169 18.428 -41.796 1.00 71.00 621 ALA A O 1
ATOM 4750 N N . ALA A 1 622 ? 27.243 18.879 -44.000 1.00 77.00 622 ALA A N 1
ATOM 4751 C CA . ALA A 1 622 ? 25.806 19.073 -44.163 1.00 77.00 622 ALA A CA 1
ATOM 4752 C C . ALA A 1 622 ? 25.013 17.824 -43.744 1.00 77.00 622 ALA A C 1
ATOM 4754 O O . ALA A 1 622 ? 24.020 17.943 -43.029 1.00 77.00 622 ALA A O 1
ATOM 4755 N N . ARG A 1 623 ? 25.485 16.620 -44.106 1.00 81.50 623 ARG A N 1
ATOM 4756 C CA . ARG A 1 623 ? 24.875 15.347 -43.682 1.00 81.50 623 ARG A CA 1
ATOM 4757 C C . ARG A 1 623 ? 24.949 15.134 -42.167 1.00 81.50 623 ARG A C 1
ATOM 4759 O O . ARG A 1 623 ? 23.955 14.712 -41.585 1.00 81.50 623 ARG A O 1
ATOM 4766 N N . GLN A 1 624 ? 26.073 15.451 -41.519 1.00 81.00 624 GLN A N 1
ATOM 4767 C CA . GLN A 1 624 ? 26.207 15.334 -40.060 1.00 81.00 624 GLN A CA 1
ATOM 4768 C C . GLN A 1 624 ? 25.283 16.311 -39.315 1.00 81.00 624 GLN A C 1
ATOM 4770 O O . GLN A 1 624 ? 24.645 15.923 -38.333 1.00 81.00 624 GLN A O 1
ATOM 4775 N N . THR A 1 625 ? 25.174 17.557 -39.785 1.00 82.75 625 THR A N 1
ATOM 4776 C CA . THR A 1 625 ? 24.246 18.547 -39.219 1.00 82.75 625 THR A CA 1
ATOM 4777 C C . THR A 1 625 ? 22.798 18.102 -39.414 1.00 82.75 625 THR A C 1
ATOM 4779 O O . THR A 1 625 ? 22.068 18.009 -38.433 1.00 82.75 625 THR A O 1
ATOM 4782 N N . LEU A 1 626 ? 22.407 17.725 -40.638 1.00 87.31 626 LEU A N 1
ATOM 4783 C CA . LEU A 1 626 ? 21.058 17.244 -40.958 1.00 87.31 626 LEU A CA 1
ATOM 4784 C C . LEU A 1 626 ? 20.652 16.038 -40.098 1.00 87.31 626 LEU A C 1
ATOM 4786 O O . LEU A 1 626 ? 19.556 16.025 -39.547 1.00 87.31 626 LEU A O 1
ATOM 4790 N N . PHE A 1 627 ? 21.545 15.058 -39.927 1.00 88.06 627 PHE A N 1
ATOM 4791 C CA . PHE A 1 627 ? 21.308 13.891 -39.073 1.00 88.06 627 PHE A CA 1
ATOM 4792 C C . PHE A 1 627 ? 21.139 14.270 -37.592 1.00 88.06 627 PHE A C 1
ATOM 4794 O O . PHE A 1 627 ? 20.260 13.746 -36.912 1.00 88.06 627 PHE A O 1
ATOM 4801 N N . THR A 1 628 ? 21.930 15.230 -37.099 1.00 87.75 628 THR A N 1
ATOM 4802 C CA . THR A 1 628 ? 21.800 15.746 -35.725 1.00 87.75 628 THR A CA 1
ATOM 4803 C C . THR A 1 628 ? 20.461 16.467 -35.532 1.00 87.75 628 THR A C 1
ATOM 4805 O O . THR A 1 628 ? 19.758 16.214 -34.557 1.00 87.75 628 THR A O 1
ATOM 4808 N N . THR A 1 629 ? 20.071 17.331 -36.475 1.00 88.94 629 THR A N 1
ATOM 4809 C CA . THR A 1 629 ? 18.777 18.026 -36.452 1.00 88.94 629 THR A CA 1
ATOM 4810 C C . THR A 1 629 ? 17.612 17.038 -36.519 1.00 88.94 629 THR A C 1
ATOM 4812 O O . THR A 1 629 ? 16.665 17.180 -35.751 1.00 88.94 629 THR A O 1
ATOM 4815 N N . ALA A 1 630 ? 17.701 16.005 -37.363 1.00 91.81 630 ALA A N 1
ATOM 4816 C CA . ALA A 1 630 ? 16.700 14.946 -37.443 1.00 91.81 630 ALA A CA 1
ATOM 4817 C C . ALA A 1 630 ? 16.546 14.202 -36.105 1.00 91.81 630 ALA A C 1
ATOM 4819 O O . ALA A 1 630 ? 15.431 14.104 -35.606 1.00 91.81 630 ALA A O 1
ATOM 4820 N N . LEU A 1 631 ? 17.643 13.770 -35.465 1.00 90.50 631 LEU A N 1
ATOM 4821 C CA . LEU A 1 631 ? 17.594 13.135 -34.138 1.00 90.50 631 LEU A CA 1
ATOM 4822 C C . LEU A 1 631 ? 16.929 14.025 -33.076 1.00 90.50 631 LEU A C 1
ATOM 4824 O O . LEU A 1 631 ? 16.119 13.544 -32.283 1.00 90.50 631 LEU A O 1
ATOM 4828 N N . LEU A 1 632 ? 17.239 15.324 -33.062 1.00 90.56 632 LEU A N 1
ATOM 4829 C CA . LEU A 1 632 ? 16.650 16.274 -32.113 1.00 90.56 632 LEU A CA 1
ATOM 4830 C C . LEU A 1 632 ? 15.149 16.501 -32.371 1.00 90.56 632 LEU A C 1
ATOM 4832 O O . LEU A 1 632 ? 14.381 16.598 -31.413 1.00 90.56 632 LEU A O 1
ATOM 4836 N N . LEU A 1 633 ? 14.713 16.526 -33.635 1.00 91.06 633 LEU A N 1
ATOM 4837 C CA . LEU A 1 633 ? 13.293 16.578 -34.005 1.00 91.06 633 LEU A CA 1
ATOM 4838 C C . LEU A 1 633 ? 12.562 15.282 -33.620 1.00 91.06 633 LEU A C 1
ATOM 4840 O O . LEU A 1 633 ? 11.522 15.347 -32.969 1.00 91.06 633 LEU A O 1
ATOM 4844 N N . THR A 1 634 ? 13.134 14.112 -33.911 1.00 90.25 634 THR A N 1
ATOM 4845 C CA . THR A 1 634 ? 12.574 12.815 -33.496 1.00 90.25 634 THR A CA 1
ATOM 4846 C C . THR A 1 634 ? 12.464 12.716 -31.973 1.00 90.25 634 THR A C 1
ATOM 4848 O O . THR A 1 634 ? 11.439 12.279 -31.466 1.00 90.25 634 THR A O 1
ATOM 4851 N N . THR A 1 635 ? 13.452 13.213 -31.219 1.00 87.62 635 THR A N 1
ATOM 4852 C CA . THR A 1 635 ? 13.396 13.260 -29.742 1.00 87.62 635 THR A CA 1
ATOM 4853 C C . THR A 1 635 ? 12.245 14.143 -29.237 1.00 87.62 635 THR A C 1
ATOM 4855 O O . THR A 1 635 ? 11.614 13.827 -28.230 1.00 87.62 635 THR A O 1
ATOM 4858 N N . ARG A 1 636 ? 11.920 15.236 -29.947 1.00 87.06 636 ARG A N 1
ATOM 4859 C CA . ARG A 1 636 ? 10.754 16.082 -29.632 1.00 87.06 636 ARG A CA 1
ATOM 4860 C C . ARG A 1 636 ? 9.428 15.389 -29.938 1.00 87.06 636 ARG A C 1
ATOM 4862 O O . ARG A 1 636 ? 8.510 15.521 -29.136 1.00 87.06 636 ARG A O 1
ATOM 4869 N N . ILE A 1 637 ? 9.348 14.634 -31.034 1.00 87.81 637 ILE A N 1
ATOM 4870 C CA . ILE A 1 637 ? 8.168 13.827 -31.385 1.00 87.81 637 ILE A CA 1
ATOM 4871 C C . ILE A 1 637 ? 7.964 12.705 -30.356 1.00 87.81 637 ILE A C 1
ATOM 4873 O O . ILE A 1 637 ? 6.864 12.569 -29.835 1.00 87.81 637 ILE A O 1
ATOM 4877 N N . ILE A 1 638 ? 9.024 11.974 -29.985 1.00 84.88 638 ILE A N 1
ATOM 4878 C CA . ILE A 1 638 ? 8.983 10.917 -28.957 1.00 84.88 638 ILE A CA 1
ATOM 4879 C C . ILE A 1 638 ? 8.490 11.471 -27.613 1.00 84.88 638 ILE A C 1
ATOM 4881 O O . ILE A 1 638 ? 7.601 10.887 -27.004 1.00 84.88 638 ILE A O 1
ATOM 4885 N N . ARG A 1 639 ? 8.991 12.634 -27.172 1.00 82.25 639 ARG A N 1
ATOM 4886 C CA . ARG A 1 639 ? 8.524 13.274 -25.927 1.00 82.25 639 ARG A CA 1
ATOM 4887 C C . ARG A 1 639 ? 7.047 13.707 -25.974 1.00 82.25 639 ARG A C 1
ATOM 4889 O O . ARG A 1 639 ? 6.429 13.830 -24.923 1.00 82.25 639 ARG A O 1
ATOM 4896 N N . GLY A 1 640 ? 6.491 13.960 -27.159 1.00 83.06 640 GLY A N 1
ATOM 4897 C CA . GLY A 1 640 ? 5.063 14.242 -27.351 1.00 83.06 640 GLY A CA 1
ATOM 4898 C C . GLY A 1 640 ? 4.208 13.005 -27.647 1.00 83.06 640 GLY A C 1
ATOM 4899 O O . GLY A 1 640 ? 3.004 13.148 -27.839 1.00 83.06 640 GLY A O 1
ATOM 4900 N N . TRP A 1 641 ? 4.810 11.812 -27.730 1.00 83.12 641 TRP A N 1
ATOM 4901 C CA . TRP A 1 641 ? 4.150 10.609 -28.242 1.00 83.12 641 TRP A CA 1
ATOM 4902 C C . TRP A 1 641 ? 3.043 10.121 -27.306 1.00 83.12 641 TRP A C 1
ATOM 4904 O O . TRP A 1 641 ? 1.894 10.001 -27.718 1.00 83.12 641 TRP A O 1
ATOM 4914 N N . ASN A 1 642 ? 3.388 9.907 -26.037 1.00 77.62 642 ASN A N 1
ATOM 4915 C CA . ASN A 1 642 ? 2.480 9.550 -24.952 1.00 77.62 642 ASN A CA 1
ATOM 4916 C C . ASN A 1 642 ? 2.969 10.269 -23.686 1.00 77.62 642 ASN A C 1
ATOM 4918 O O . ASN A 1 642 ? 4.137 10.111 -23.321 1.00 77.62 642 ASN A O 1
ATOM 4922 N N . GLN A 1 643 ? 2.121 11.075 -23.044 1.00 70.44 643 GLN A N 1
ATOM 4923 C CA . GLN A 1 643 ? 2.481 11.763 -21.803 1.00 70.44 643 GLN A CA 1
ATOM 4924 C C . GLN A 1 643 ? 1.995 10.953 -20.595 1.00 70.44 643 GLN A C 1
ATOM 4926 O O . GLN A 1 643 ? 0.820 10.980 -20.223 1.00 70.44 643 GLN A O 1
ATOM 4931 N N . THR A 1 644 ? 2.938 10.222 -19.994 1.00 58.22 644 THR A N 1
ATOM 4932 C CA . THR A 1 644 ? 2.767 9.435 -18.766 1.00 58.22 644 THR A CA 1
ATOM 4933 C C . THR A 1 644 ? 3.308 10.184 -17.542 1.00 58.22 644 THR A C 1
ATOM 4935 O O . THR A 1 644 ? 4.204 11.026 -17.655 1.00 58.22 644 THR A O 1
ATOM 4938 N N . GLY A 1 645 ? 2.759 9.871 -16.365 1.00 57.28 645 GLY A N 1
ATOM 4939 C CA . GLY A 1 645 ? 2.984 10.602 -15.111 1.00 57.28 645 GLY A CA 1
ATOM 4940 C C . GLY A 1 645 ? 1.737 11.376 -14.672 1.00 57.28 645 GLY A C 1
ATOM 4941 O O . GLY A 1 645 ? 1.025 11.951 -15.500 1.00 57.28 645 GLY A O 1
ATOM 4942 N N . GLN A 1 646 ? 1.455 11.379 -13.368 1.00 51.84 646 GLN A N 1
ATOM 4943 C CA . GLN A 1 646 ? 0.252 11.982 -12.779 1.00 51.84 646 GLN A CA 1
ATOM 4944 C C . GLN A 1 646 ? 0.154 13.490 -13.077 1.00 51.84 646 GLN A C 1
ATOM 4946 O O . GLN A 1 646 ? -0.939 13.980 -13.359 1.00 51.84 646 GLN A O 1
ATOM 4951 N N . LYS A 1 647 ? 1.282 14.219 -13.142 1.00 54.62 647 LYS A N 1
ATOM 4952 C CA . LYS A 1 647 ? 1.303 15.656 -13.493 1.00 54.62 647 LYS A CA 1
ATOM 4953 C C . LYS A 1 647 ? 0.854 15.966 -14.931 1.00 54.62 647 LYS A C 1
ATOM 4955 O O . LYS A 1 647 ? 0.517 17.118 -15.202 1.00 54.62 647 LYS A O 1
ATOM 4960 N N . PHE A 1 648 ? 0.867 14.991 -15.848 1.00 58.59 648 PHE A N 1
ATOM 4961 C CA . PHE A 1 648 ? 0.647 15.214 -17.290 1.00 58.59 648 PHE A CA 1
ATOM 4962 C C . PHE A 1 648 ? -0.410 14.304 -17.935 1.00 58.59 648 PHE A C 1
ATOM 4964 O O . PHE A 1 648 ? -0.712 14.480 -19.112 1.00 58.59 648 PHE A O 1
ATOM 4971 N N . ALA A 1 649 ? -1.015 13.371 -17.193 1.00 54.12 649 ALA A N 1
ATOM 4972 C CA . ALA A 1 649 ? -1.945 12.376 -17.741 1.00 54.12 649 ALA A CA 1
ATOM 4973 C C . ALA A 1 649 ? -3.123 12.976 -18.546 1.00 54.12 649 ALA A C 1
ATOM 4975 O O . ALA A 1 649 ? -3.570 12.363 -19.519 1.00 54.12 649 ALA A O 1
ATOM 4976 N N . GLY A 1 650 ? -3.590 14.175 -18.167 1.00 57.97 650 GLY A N 1
ATOM 4977 C CA . GLY A 1 650 ? -4.667 14.922 -18.833 1.00 57.97 650 GLY A CA 1
ATOM 4978 C C . GLY A 1 650 ? -4.230 15.987 -19.854 1.00 57.97 650 GLY A C 1
ATOM 4979 O O . GLY A 1 650 ? -5.093 16.683 -20.384 1.00 57.97 650 GLY A O 1
ATOM 4980 N N . GLU A 1 651 ? -2.932 16.149 -20.126 1.00 68.44 651 GLU A N 1
ATOM 4981 C CA . GLU A 1 651 ? -2.447 17.014 -21.215 1.00 68.44 651 GLU A CA 1
ATOM 4982 C C . GLU A 1 651 ? -2.569 16.291 -22.576 1.00 68.44 651 GLU A C 1
ATOM 4984 O O . GLU A 1 651 ? -2.477 15.060 -22.632 1.00 68.44 651 GLU A O 1
ATOM 4989 N N . PRO A 1 652 ? -2.765 17.016 -23.695 1.00 72.31 652 PRO A N 1
ATOM 4990 C CA . PRO A 1 652 ? -2.862 16.401 -25.015 1.00 72.31 652 PRO A CA 1
ATOM 4991 C C . PRO A 1 652 ? -1.521 15.796 -25.461 1.00 72.31 652 PRO A C 1
ATOM 4993 O O . PRO A 1 652 ? -0.470 16.441 -25.416 1.00 72.31 652 PRO A O 1
ATOM 4996 N N . ASP A 1 653 ? -1.568 14.555 -25.944 1.00 84.62 653 ASP A N 1
ATOM 4997 C CA . ASP A 1 653 ? -0.446 13.837 -26.551 1.00 84.62 653 ASP A CA 1
ATOM 4998 C C . ASP A 1 653 ? -0.849 13.199 -27.892 1.00 84.62 653 ASP A C 1
ATOM 5000 O O . ASP A 1 653 ? -2.030 13.134 -28.247 1.00 84.62 653 ASP A O 1
ATOM 5004 N N . ILE A 1 654 ? 0.144 12.780 -28.681 1.00 86.62 654 ILE A N 1
ATOM 5005 C CA . ILE A 1 654 ? -0.075 12.291 -30.052 1.00 86.62 654 ILE A CA 1
ATOM 5006 C C . ILE A 1 654 ? -0.940 11.019 -30.059 1.00 86.62 654 ILE A C 1
ATOM 5008 O O . ILE A 1 654 ? -1.786 10.870 -30.944 1.00 86.62 654 ILE A O 1
ATOM 5012 N N . VAL A 1 655 ? -0.778 10.128 -29.075 1.00 83.81 655 VAL A N 1
ATOM 5013 C CA . VAL A 1 655 ? -1.599 8.917 -28.940 1.00 83.81 655 VAL A CA 1
ATOM 5014 C C . VAL A 1 655 ? -3.070 9.281 -28.721 1.00 83.81 655 VAL A C 1
ATOM 5016 O O . VAL A 1 655 ? -3.902 8.966 -29.574 1.00 83.81 655 VAL A O 1
ATOM 5019 N N . LYS A 1 656 ? -3.395 10.005 -27.643 1.00 79.81 656 LYS A N 1
ATOM 5020 C CA . LYS A 1 656 ? -4.781 10.326 -27.260 1.00 79.81 656 LYS A CA 1
ATOM 5021 C C . LYS A 1 656 ? -5.474 11.222 -28.286 1.00 79.81 656 LYS A C 1
ATOM 5023 O O . LYS A 1 656 ? -6.642 11.007 -28.594 1.00 79.81 656 LYS A O 1
ATOM 5028 N N . THR A 1 657 ? -4.776 12.226 -28.825 1.00 84.19 657 THR A N 1
ATOM 5029 C CA . THR A 1 657 ? -5.372 13.196 -29.759 1.00 84.19 657 THR A CA 1
ATOM 5030 C C . THR A 1 657 ? -5.474 12.664 -31.193 1.00 84.19 657 THR A C 1
ATOM 5032 O O . THR A 1 657 ? -6.430 13.010 -31.889 1.00 84.19 657 THR A O 1
ATOM 5035 N N . TYR A 1 658 ? -4.524 11.838 -31.653 1.00 85.25 658 TYR A N 1
ATOM 5036 C CA . TYR A 1 658 ? -4.378 11.508 -33.080 1.00 85.25 658 TYR A CA 1
ATOM 5037 C C . TYR A 1 658 ? -4.435 10.013 -33.429 1.00 85.25 658 TYR A C 1
ATOM 5039 O O . TYR A 1 658 ? -4.901 9.681 -34.518 1.00 85.25 658 TYR A O 1
ATOM 5047 N N . LEU A 1 659 ? -3.971 9.108 -32.559 1.00 86.69 659 LEU A N 1
ATOM 5048 C CA . LEU A 1 659 ? -3.959 7.665 -32.852 1.00 86.69 659 LEU A CA 1
ATOM 5049 C C . LEU A 1 659 ? -5.213 6.954 -32.336 1.00 86.69 659 LEU A C 1
ATOM 5051 O O . LEU A 1 659 ? -5.790 6.159 -33.074 1.00 86.69 659 LEU A O 1
ATOM 5055 N N . ASN A 1 660 ? -5.697 7.295 -31.139 1.00 84.06 660 ASN A N 1
ATOM 5056 C CA . ASN A 1 660 ? -6.960 6.762 -30.609 1.00 84.06 660 ASN A CA 1
ATOM 5057 C C . ASN A 1 660 ? -8.161 7.202 -31.465 1.00 84.06 660 ASN A C 1
ATOM 5059 O O . ASN A 1 660 ? -9.116 6.454 -31.640 1.00 84.06 660 ASN A O 1
ATOM 5063 N N . THR A 1 661 ? -8.085 8.395 -32.061 1.00 87.50 661 THR A N 1
ATOM 5064 C CA . THR A 1 661 ? -9.066 8.916 -33.027 1.00 87.50 661 THR A CA 1
ATOM 5065 C C . THR A 1 661 ? -8.926 8.311 -34.429 1.00 87.50 661 THR A C 1
ATOM 5067 O O . THR A 1 661 ? -9.826 8.474 -35.248 1.00 87.50 661 THR A O 1
ATOM 5070 N N . ASN A 1 662 ? -7.832 7.592 -34.720 1.00 90.19 662 ASN A N 1
ATOM 5071 C CA . ASN A 1 662 ? -7.580 6.936 -36.007 1.00 90.19 662 ASN A CA 1
ATOM 5072 C C . ASN A 1 662 ? -7.028 5.499 -35.829 1.00 90.19 662 ASN A C 1
ATOM 5074 O O . ASN A 1 662 ? -5.886 5.233 -36.225 1.00 90.19 662 ASN A O 1
ATOM 5078 N N . PRO A 1 663 ? -7.810 4.531 -35.301 1.00 88.88 663 PRO A N 1
ATOM 5079 C CA . PRO A 1 663 ? -7.317 3.177 -35.014 1.00 88.88 663 PRO A CA 1
ATOM 5080 C C . PRO A 1 663 ? -6.706 2.438 -36.219 1.00 88.88 663 PRO A C 1
ATOM 5082 O O . PRO A 1 663 ? -5.804 1.617 -36.060 1.00 88.88 663 PRO A O 1
ATOM 5085 N N . ALA A 1 664 ? -7.131 2.751 -37.449 1.00 89.38 664 ALA A N 1
ATOM 5086 C CA . ALA A 1 664 ? -6.513 2.210 -38.663 1.00 89.38 664 ALA A CA 1
ATOM 5087 C C . ALA A 1 664 ? -5.052 2.667 -38.840 1.00 89.38 664 ALA A C 1
ATOM 5089 O O . ALA A 1 664 ? -4.192 1.855 -39.179 1.00 89.38 664 ALA A O 1
ATOM 5090 N N . LEU A 1 665 ? -4.742 3.937 -38.555 1.00 90.31 665 LEU A N 1
ATOM 5091 C CA . LEU A 1 665 ? -3.371 4.453 -38.589 1.00 90.31 665 LEU A CA 1
ATOM 5092 C C . LEU A 1 665 ? -2.518 3.813 -37.485 1.00 90.31 665 LEU A C 1
ATOM 5094 O O . LEU A 1 665 ? -1.383 3.418 -37.746 1.00 90.31 665 LEU A O 1
ATOM 5098 N N . LEU A 1 666 ? -3.084 3.651 -36.284 1.00 89.81 666 LEU A N 1
ATOM 5099 C CA . LEU A 1 666 ? -2.443 2.953 -35.167 1.00 89.81 666 LEU A CA 1
ATOM 5100 C C . LEU A 1 666 ? -2.034 1.521 -35.558 1.00 89.81 666 LEU A C 1
ATOM 5102 O O . LEU A 1 666 ? -0.859 1.171 -35.446 1.00 89.81 666 LEU A O 1
ATOM 5106 N N . TRP A 1 667 ? -2.956 0.714 -36.092 1.00 90.81 667 TRP A N 1
ATOM 5107 C CA . TRP A 1 667 ? -2.646 -0.662 -36.504 1.00 90.81 667 TRP A CA 1
ATOM 5108 C C . TRP A 1 667 ? -1.708 -0.752 -37.712 1.00 90.81 667 TRP A C 1
ATOM 5110 O O . TRP A 1 667 ? -0.875 -1.657 -37.747 1.00 90.81 667 TRP A O 1
ATOM 5120 N N . CYS A 1 668 ? -1.746 0.202 -38.647 1.00 91.25 668 CYS A N 1
ATOM 5121 C CA . CYS A 1 668 ? -0.744 0.295 -39.715 1.00 91.25 668 CYS A CA 1
ATOM 5122 C C . CYS A 1 668 ? 0.671 0.558 -39.165 1.00 91.25 668 CYS A C 1
ATOM 5124 O O . CYS A 1 668 ? 1.626 -0.075 -39.616 1.00 91.25 668 CYS A O 1
ATOM 5126 N N . LEU A 1 669 ? 0.822 1.438 -38.167 1.00 91.19 669 LEU A N 1
ATOM 5127 C CA . LEU A 1 669 ? 2.114 1.711 -37.522 1.00 91.19 669 LEU A CA 1
ATOM 5128 C C . LEU A 1 669 ? 2.618 0.512 -36.699 1.00 91.19 669 LEU A C 1
ATOM 5130 O O . LEU A 1 669 ? 3.805 0.177 -36.763 1.00 91.19 669 LEU A O 1
ATOM 5134 N N . ILE A 1 670 ? 1.726 -0.177 -35.977 1.00 91.50 670 ILE A N 1
ATOM 5135 C CA . ILE A 1 670 ? 2.056 -1.416 -35.253 1.00 91.50 670 ILE A CA 1
ATOM 5136 C C . ILE A 1 670 ? 2.491 -2.500 -36.251 1.00 91.50 670 ILE A C 1
ATOM 5138 O O . ILE A 1 670 ? 3.571 -3.068 -36.102 1.00 91.50 670 ILE A O 1
ATOM 5142 N N . GLY A 1 671 ? 1.715 -2.741 -37.312 1.00 91.62 671 GLY A N 1
ATOM 5143 C CA . GLY A 1 671 ? 2.039 -3.722 -38.353 1.00 91.62 671 GLY A CA 1
ATOM 5144 C C . GLY A 1 671 ? 3.378 -3.443 -39.042 1.00 91.62 671 GLY A C 1
ATOM 5145 O O . GLY A 1 671 ? 4.194 -4.352 -39.191 1.00 91.62 671 GLY A O 1
ATOM 5146 N N . ALA A 1 672 ? 3.663 -2.179 -39.375 1.00 94.81 672 ALA A N 1
ATOM 5147 C CA . ALA A 1 672 ? 4.958 -1.766 -39.917 1.00 94.81 672 ALA A CA 1
ATOM 5148 C C . ALA A 1 672 ? 6.120 -2.018 -38.936 1.00 94.81 672 ALA A C 1
ATOM 5150 O O . ALA A 1 672 ? 7.196 -2.445 -39.354 1.00 94.81 672 ALA A O 1
ATOM 5151 N N . THR A 1 673 ? 5.901 -1.820 -37.632 1.00 94.38 673 THR A N 1
ATOM 5152 C CA . THR A 1 673 ? 6.899 -2.116 -36.590 1.00 94.38 673 THR A CA 1
ATOM 5153 C C . THR A 1 673 ? 7.174 -3.618 -36.487 1.00 94.38 673 THR A C 1
ATOM 5155 O O . THR A 1 673 ? 8.333 -4.029 -36.468 1.00 94.38 673 THR A O 1
ATOM 5158 N N . TYR A 1 674 ? 6.134 -4.457 -36.491 1.00 94.06 674 TYR A N 1
ATOM 5159 C CA . TYR A 1 674 ? 6.288 -5.916 -36.466 1.00 94.06 674 TYR A CA 1
ATOM 5160 C C . TYR A 1 674 ? 6.968 -6.446 -37.741 1.00 94.06 674 TYR A C 1
ATOM 5162 O O . TYR A 1 674 ? 7.833 -7.317 -37.650 1.00 94.06 674 TYR A O 1
ATOM 5170 N N . LEU A 1 675 ? 6.663 -5.877 -38.914 1.00 94.62 675 LEU A N 1
ATOM 5171 C CA . LEU A 1 675 ? 7.339 -6.204 -40.176 1.00 94.62 675 LEU A CA 1
ATOM 5172 C C . LEU A 1 675 ? 8.820 -5.781 -40.176 1.00 94.62 675 LEU A C 1
ATOM 5174 O O . LEU A 1 675 ? 9.668 -6.527 -40.663 1.00 94.62 675 LEU A O 1
ATOM 5178 N N . TRP A 1 676 ? 9.158 -4.626 -39.593 1.00 95.88 676 TRP A N 1
ATOM 5179 C CA . TRP A 1 676 ? 10.553 -4.213 -39.398 1.00 95.88 676 TRP A CA 1
ATOM 5180 C C . TRP A 1 676 ? 11.289 -5.200 -38.483 1.00 95.88 676 TRP A C 1
ATOM 5182 O O . TRP A 1 676 ? 12.377 -5.670 -38.820 1.00 95.88 676 TRP A O 1
ATOM 5192 N N . VAL A 1 677 ? 10.702 -5.542 -37.330 1.00 93.00 677 VAL A N 1
ATOM 5193 C CA . VAL A 1 677 ? 11.284 -6.500 -36.373 1.00 93.00 677 VAL A CA 1
ATOM 5194 C C . VAL A 1 677 ? 11.490 -7.870 -37.022 1.00 93.00 677 VAL A C 1
ATOM 5196 O O . VAL A 1 677 ? 12.560 -8.452 -36.862 1.00 93.00 677 VAL A O 1
ATOM 5199 N N . HIS A 1 678 ? 10.529 -8.345 -37.819 1.00 93.81 678 HIS A N 1
ATOM 5200 C CA . HIS A 1 678 ? 10.656 -9.566 -38.618 1.00 93.81 678 HIS A CA 1
ATOM 5201 C C . HIS A 1 678 ? 11.874 -9.528 -39.543 1.00 93.81 678 HIS A C 1
ATOM 5203 O O . HIS A 1 678 ? 12.756 -10.373 -39.411 1.00 93.81 678 HIS A O 1
ATOM 5209 N N . GLN A 1 679 ? 11.985 -8.513 -40.405 1.00 93.31 679 GLN A N 1
ATOM 5210 C CA . GLN A 1 679 ? 13.121 -8.365 -41.323 1.00 93.31 679 GLN A CA 1
ATOM 5211 C C . GLN A 1 679 ? 14.462 -8.314 -40.571 1.00 93.31 679 GLN A C 1
ATOM 5213 O O . GLN A 1 679 ? 15.413 -9.006 -40.942 1.00 93.31 679 GLN A O 1
ATOM 5218 N N . ASN A 1 680 ? 14.530 -7.554 -39.473 1.00 92.06 680 ASN A N 1
ATOM 5219 C CA . ASN A 1 680 ? 15.714 -7.479 -38.617 1.00 92.06 680 ASN A CA 1
ATOM 5220 C C . ASN A 1 680 ? 16.099 -8.840 -38.012 1.00 92.06 680 ASN A C 1
ATOM 5222 O O . ASN A 1 680 ? 17.287 -9.149 -37.942 1.00 92.06 680 ASN A O 1
ATOM 5226 N N . LEU A 1 681 ? 15.133 -9.657 -37.581 1.00 89.56 681 LEU A N 1
ATOM 5227 C CA . LEU A 1 681 ? 15.399 -10.991 -37.034 1.00 89.56 681 LEU A CA 1
ATOM 5228 C C . LEU A 1 681 ? 15.847 -11.971 -38.128 1.00 89.56 681 LEU A C 1
ATOM 5230 O O . LEU A 1 681 ? 16.855 -12.654 -37.943 1.00 89.56 681 LEU A O 1
ATOM 5234 N N . VAL A 1 682 ? 15.169 -11.984 -39.284 1.00 90.06 682 VAL A N 1
ATOM 5235 C CA . VAL A 1 682 ? 15.492 -12.857 -40.431 1.00 90.06 682 VAL A CA 1
ATOM 5236 C C . VAL A 1 682 ? 16.961 -12.723 -40.844 1.00 90.06 682 VAL A C 1
ATOM 5238 O O . VAL A 1 682 ? 17.643 -13.736 -41.021 1.00 90.06 682 VAL A O 1
ATOM 5241 N N . TYR A 1 683 ? 17.460 -11.487 -40.961 1.00 87.19 683 TYR A N 1
ATOM 5242 C CA . TYR A 1 683 ? 18.850 -11.207 -41.342 1.00 87.19 683 TYR A CA 1
ATOM 5243 C C . TYR A 1 683 ? 19.826 -11.158 -40.152 1.00 87.19 683 TYR A C 1
ATOM 5245 O O . TYR A 1 683 ? 21.023 -11.391 -40.332 1.00 87.19 683 TYR A O 1
ATOM 5253 N N . GLY A 1 684 ? 19.345 -10.875 -38.937 1.00 82.94 684 GLY A N 1
ATOM 5254 C CA . GLY A 1 684 ? 20.167 -10.784 -37.726 1.00 82.94 684 GLY A CA 1
ATOM 5255 C C . GLY A 1 684 ? 20.710 -12.133 -37.243 1.00 82.94 684 GLY A C 1
ATOM 5256 O O . GLY A 1 684 ? 21.829 -12.194 -36.726 1.00 82.94 684 GLY A O 1
ATOM 5257 N N . LEU A 1 685 ? 19.967 -13.223 -37.475 1.00 81.12 685 LEU A N 1
ATOM 5258 C CA . LEU A 1 685 ? 20.323 -14.609 -37.128 1.00 81.12 685 LEU A CA 1
ATOM 5259 C C . LEU A 1 685 ? 21.403 -15.198 -38.065 1.00 81.12 685 LEU A C 1
ATOM 5261 O O . LEU A 1 685 ? 21.235 -16.257 -38.671 1.00 81.12 685 LEU A O 1
ATOM 5265 N N . SER A 1 686 ? 22.533 -14.492 -38.166 1.00 65.75 686 SER A N 1
ATOM 5266 C CA . SER A 1 686 ? 23.664 -14.673 -39.094 1.00 65.75 686 SER A CA 1
ATOM 5267 C C . SER A 1 686 ? 24.498 -15.951 -38.857 1.00 65.75 686 SER A C 1
ATOM 5269 O O . SER A 1 686 ? 25.704 -15.950 -38.579 1.00 65.75 686 SER A O 1
ATOM 5271 N N . GLY A 1 687 ? 23.823 -17.087 -39.012 1.00 69.06 687 GLY A N 1
ATOM 5272 C CA . GLY A 1 687 ? 24.357 -18.434 -38.861 1.00 69.06 687 GLY A CA 1
ATOM 5273 C C . GLY A 1 687 ? 23.357 -19.532 -39.228 1.00 69.06 687 GLY A C 1
ATOM 5274 O O . GLY A 1 687 ? 23.768 -20.553 -39.773 1.00 69.06 687 GLY A O 1
ATOM 5275 N N . LEU A 1 688 ? 22.058 -19.318 -38.992 1.00 79.38 688 LEU A N 1
ATOM 5276 C CA . LEU A 1 688 ? 21.020 -20.271 -39.390 1.00 79.38 688 LEU A CA 1
ATOM 5277 C C . LEU A 1 688 ? 20.770 -20.218 -40.912 1.00 79.38 688 LEU A C 1
ATOM 5279 O O . LEU A 1 688 ? 20.934 -19.157 -41.521 1.00 79.38 688 LEU A O 1
ATOM 5283 N N . PRO A 1 689 ? 20.329 -21.325 -41.545 1.00 85.88 689 PRO A N 1
ATOM 5284 C CA . PRO A 1 689 ? 19.840 -21.299 -42.920 1.00 85.88 689 PRO A CA 1
ATOM 5285 C C . PRO A 1 689 ? 18.702 -20.285 -43.078 1.00 85.88 689 PRO A C 1
ATOM 5287 O O . PRO A 1 689 ? 17.800 -20.236 -42.241 1.00 85.88 689 PRO A O 1
ATOM 5290 N N . ILE A 1 690 ? 18.710 -19.503 -44.162 1.00 86.38 690 ILE A N 1
ATOM 5291 C CA . ILE A 1 690 ? 17.765 -18.386 -44.340 1.00 86.38 690 ILE A CA 1
ATOM 5292 C C . ILE A 1 690 ? 16.294 -18.826 -44.296 1.00 86.38 690 ILE A C 1
ATOM 5294 O O . ILE A 1 690 ? 15.467 -18.112 -43.742 1.00 86.38 690 ILE A O 1
ATOM 5298 N N . TRP A 1 691 ? 15.977 -20.028 -44.790 1.00 87.19 691 TRP A N 1
ATOM 5299 C CA . TRP A 1 691 ? 14.627 -20.597 -44.727 1.00 87.19 691 TRP A CA 1
ATOM 5300 C C . TRP A 1 691 ? 14.189 -20.914 -43.290 1.00 87.19 691 TRP A C 1
ATOM 5302 O O . TRP A 1 691 ? 13.045 -20.651 -42.937 1.00 87.19 691 TRP A O 1
ATOM 5312 N N . LEU A 1 692 ? 15.098 -21.417 -42.446 1.00 86.00 692 LEU A N 1
ATOM 5313 C CA . LEU A 1 692 ? 14.826 -21.742 -41.042 1.00 86.00 692 LEU A CA 1
ATOM 5314 C C . LEU A 1 692 ? 14.732 -20.471 -40.189 1.00 86.00 692 LEU A C 1
ATOM 5316 O O . LEU A 1 692 ? 13.861 -20.364 -39.328 1.00 86.00 692 LEU A O 1
ATOM 5320 N N . SER A 1 693 ? 15.595 -19.487 -40.466 1.00 87.38 693 SER A N 1
ATOM 5321 C CA . SER A 1 693 ? 15.485 -18.137 -39.903 1.00 87.38 693 SER A CA 1
ATOM 5322 C C . SER A 1 693 ? 14.121 -17.527 -40.251 1.00 87.38 693 SER A C 1
ATOM 5324 O O . SER A 1 693 ? 13.388 -17.091 -39.367 1.00 87.38 693 SER A O 1
ATOM 5326 N N . PHE A 1 694 ? 13.719 -17.586 -41.525 1.00 91.31 694 PHE A N 1
ATOM 5327 C CA . PHE A 1 694 ? 12.439 -17.061 -41.996 1.00 91.31 694 PHE A CA 1
ATOM 5328 C C . PHE A 1 694 ? 11.228 -17.758 -41.363 1.00 91.31 694 PHE A C 1
ATOM 5330 O O . PHE A 1 694 ? 10.353 -17.068 -40.847 1.00 91.31 694 PHE A O 1
ATOM 5337 N N . THR A 1 695 ? 11.150 -19.092 -41.344 1.00 89.06 695 THR A N 1
ATOM 5338 C CA . THR A 1 695 ? 9.977 -19.789 -40.780 1.00 89.06 695 THR A CA 1
ATOM 5339 C C . THR A 1 695 ? 9.832 -19.557 -39.277 1.00 89.06 695 THR A C 1
ATOM 5341 O O . THR A 1 695 ? 8.750 -19.182 -38.822 1.00 89.06 695 THR A O 1
ATOM 5344 N N . THR A 1 696 ? 10.916 -19.704 -38.507 1.00 86.62 696 THR A N 1
ATOM 5345 C CA . THR A 1 696 ? 10.887 -19.536 -37.041 1.00 86.62 696 THR A CA 1
ATOM 5346 C C . THR A 1 696 ? 10.555 -18.104 -36.623 1.00 86.62 696 THR A C 1
ATOM 5348 O O . THR A 1 696 ? 9.707 -17.898 -35.753 1.00 86.62 696 THR A O 1
ATOM 5351 N N . THR A 1 697 ? 11.147 -17.099 -37.275 1.00 90.69 697 THR A N 1
ATOM 5352 C CA . THR A 1 697 ? 10.857 -15.686 -36.978 1.00 90.69 697 THR A CA 1
ATOM 5353 C C . THR A 1 697 ? 9.471 -15.260 -37.455 1.00 90.69 697 THR A C 1
ATOM 5355 O O . THR A 1 697 ? 8.813 -14.499 -36.750 1.00 90.69 697 THR A O 1
ATOM 5358 N N . THR A 1 698 ? 8.969 -15.781 -38.583 1.00 91.25 698 THR A N 1
ATOM 5359 C CA . THR A 1 698 ? 7.588 -15.522 -39.035 1.00 91.25 698 THR A CA 1
ATOM 5360 C C . THR A 1 698 ? 6.573 -16.053 -38.024 1.00 91.25 698 THR A C 1
ATOM 5362 O O . THR A 1 698 ? 5.678 -15.314 -37.622 1.00 91.25 698 THR A O 1
ATOM 5365 N N . GLY A 1 699 ? 6.740 -17.299 -37.560 1.00 89.00 699 GLY A N 1
ATOM 5366 C CA . GLY A 1 699 ? 5.864 -17.894 -36.546 1.00 89.00 699 GLY A CA 1
ATOM 5367 C C . GLY A 1 699 ? 5.869 -17.110 -35.231 1.00 89.00 699 GLY A C 1
ATOM 5368 O O . GLY A 1 699 ? 4.806 -16.788 -34.702 1.00 89.00 699 GLY A O 1
ATOM 5369 N N . LEU A 1 700 ? 7.055 -16.726 -34.744 1.00 91.12 700 LEU A N 1
ATOM 5370 C CA . LEU A 1 700 ? 7.199 -15.932 -33.522 1.00 91.12 700 LEU A CA 1
ATOM 5371 C C . LEU A 1 700 ? 6.571 -14.533 -33.643 1.00 91.12 700 LEU A C 1
ATOM 5373 O O . LEU A 1 700 ? 5.835 -14.112 -32.752 1.00 91.12 700 LEU A O 1
ATOM 5377 N N . VAL A 1 701 ? 6.834 -13.811 -34.737 1.00 92.50 701 VAL A N 1
ATOM 5378 C CA . VAL A 1 701 ? 6.281 -12.463 -34.956 1.00 92.50 701 VAL A CA 1
ATOM 5379 C C . VAL A 1 701 ? 4.761 -12.517 -35.118 1.00 92.50 701 VAL A C 1
ATOM 5381 O O . VAL A 1 701 ? 4.070 -11.663 -34.565 1.00 92.50 701 VAL A O 1
ATOM 5384 N N . LEU A 1 702 ? 4.222 -13.534 -35.801 1.00 89.25 702 LEU A N 1
ATOM 5385 C CA . LEU A 1 702 ? 2.777 -13.718 -35.942 1.00 89.25 702 LEU A CA 1
ATOM 5386 C C . LEU A 1 702 ? 2.110 -14.049 -34.599 1.00 89.25 702 LEU A C 1
ATOM 5388 O O . LEU A 1 702 ? 1.085 -13.450 -34.285 1.00 89.25 702 LEU A O 1
ATOM 5392 N N . ALA A 1 703 ? 2.708 -14.921 -33.777 1.00 88.44 703 ALA A N 1
ATOM 5393 C CA . ALA A 1 703 ? 2.228 -15.202 -32.421 1.00 88.44 703 ALA A CA 1
ATOM 5394 C C . ALA A 1 703 ? 2.254 -13.947 -31.528 1.00 88.44 703 ALA A C 1
ATOM 5396 O O . ALA A 1 703 ? 1.293 -13.663 -30.815 1.00 88.44 703 ALA A O 1
ATOM 5397 N N . ALA A 1 704 ? 3.323 -13.148 -31.604 1.00 91.81 704 ALA A N 1
ATOM 5398 C CA . ALA A 1 704 ? 3.435 -11.897 -30.857 1.00 91.81 704 ALA A CA 1
ATOM 5399 C C . ALA A 1 704 ? 2.450 -10.818 -31.347 1.00 91.81 704 ALA A C 1
ATOM 5401 O O . ALA A 1 704 ? 2.038 -9.960 -30.562 1.00 91.81 704 ALA A O 1
ATOM 5402 N N . PHE A 1 705 ? 2.072 -10.839 -32.629 1.00 90.81 705 PHE A N 1
ATOM 5403 C CA . PHE A 1 705 ? 1.086 -9.919 -33.195 1.00 90.81 705 PHE A CA 1
ATOM 5404 C C . PHE A 1 705 ? -0.338 -10.327 -32.803 1.00 90.81 705 PHE A C 1
ATOM 5406 O O . PHE A 1 705 ? -1.091 -9.491 -32.310 1.00 90.81 705 PHE A O 1
ATOM 5413 N N . THR A 1 706 ? -0.704 -11.609 -32.935 1.00 88.38 706 THR A N 1
ATOM 5414 C CA . THR A 1 706 ? -2.028 -12.100 -32.514 1.00 88.38 706 THR A CA 1
ATOM 5415 C C . THR A 1 706 ? -2.228 -12.001 -31.006 1.00 88.38 706 THR A C 1
ATOM 5417 O O . THR A 1 706 ? -3.325 -11.652 -30.577 1.00 88.38 706 THR A O 1
ATOM 5420 N N . PHE A 1 707 ? -1.181 -12.204 -30.196 1.00 89.88 707 PHE A N 1
ATOM 5421 C CA . PHE A 1 707 ? -1.214 -11.883 -28.767 1.00 89.88 707 PHE A CA 1
ATOM 5422 C C . PHE A 1 707 ? -1.521 -10.398 -28.526 1.00 89.88 707 PHE A C 1
ATOM 5424 O O . PHE A 1 707 ? -2.403 -10.092 -27.728 1.00 89.88 707 PHE A O 1
ATOM 5431 N N . LYS A 1 708 ? -0.863 -9.470 -29.238 1.00 91.19 708 LYS A N 1
ATOM 5432 C CA . LYS A 1 708 ? -1.106 -8.032 -29.040 1.00 91.19 708 LYS A CA 1
ATOM 5433 C C . LYS A 1 708 ? -2.500 -7.591 -29.502 1.00 91.19 708 LYS A C 1
ATOM 5435 O O . LYS A 1 708 ? -3.118 -6.776 -28.823 1.00 91.19 708 LYS A O 1
ATOM 5440 N N . VAL A 1 709 ? -3.015 -8.151 -30.601 1.00 89.31 709 VAL A N 1
ATOM 5441 C CA . VAL A 1 709 ? -4.407 -7.942 -31.045 1.00 89.31 709 VAL A CA 1
ATOM 5442 C C . VAL A 1 709 ? -5.398 -8.480 -30.012 1.00 89.31 709 VAL A C 1
ATOM 5444 O O . VAL A 1 709 ? -6.347 -7.782 -29.675 1.00 89.31 709 VAL A O 1
ATOM 5447 N N . ALA A 1 710 ? -5.168 -9.686 -29.481 1.00 85.88 710 ALA A N 1
ATOM 5448 C CA . ALA A 1 710 ? -6.015 -10.278 -28.449 1.00 85.88 710 ALA A CA 1
ATOM 5449 C C . ALA A 1 710 ? -6.024 -9.451 -27.156 1.00 85.88 710 ALA A C 1
ATOM 5451 O O . ALA A 1 710 ? -7.093 -9.177 -26.630 1.00 85.88 710 ALA A O 1
ATOM 5452 N N . PHE A 1 711 ? -4.852 -9.016 -26.683 1.00 86.81 711 PHE A N 1
ATOM 5453 C CA . PHE A 1 711 ? -4.730 -8.168 -25.497 1.00 86.81 711 PHE A CA 1
ATOM 5454 C C . PHE A 1 711 ? -5.549 -6.882 -25.652 1.00 86.81 711 PHE A C 1
ATOM 5456 O O . PHE A 1 711 ? -6.376 -6.568 -24.808 1.00 86.81 711 PHE A O 1
ATOM 5463 N N . THR A 1 712 ? -5.366 -6.157 -26.761 1.00 86.25 712 THR A N 1
ATOM 5464 C CA . THR A 1 712 ? -6.083 -4.895 -26.996 1.00 86.25 712 THR A CA 1
ATOM 5465 C C . THR A 1 712 ? -7.577 -5.099 -27.284 1.00 86.25 712 THR A C 1
ATOM 5467 O O . THR A 1 712 ? -8.341 -4.163 -27.097 1.00 86.25 712 THR A O 1
ATOM 5470 N N . LEU A 1 713 ? -8.030 -6.297 -27.675 1.00 84.81 713 LEU A N 1
ATOM 5471 C CA . LEU A 1 713 ? -9.464 -6.596 -27.789 1.00 84.81 713 LEU A CA 1
ATOM 5472 C C . LEU A 1 713 ? -10.148 -6.751 -26.422 1.00 84.81 713 LEU A C 1
ATOM 5474 O O . LEU A 1 713 ? -11.314 -6.389 -26.306 1.00 84.81 713 LEU A O 1
ATOM 5478 N N . GLU A 1 714 ? -9.429 -7.255 -25.419 1.00 79.06 714 GLU A N 1
ATOM 5479 C CA . GLU A 1 714 ? -9.920 -7.390 -24.041 1.00 79.06 714 GLU A CA 1
ATOM 5480 C C . GLU A 1 714 ? -9.855 -6.048 -23.281 1.00 79.06 714 GLU A C 1
ATOM 5482 O O . GLU A 1 714 ? -10.782 -5.684 -22.567 1.00 79.06 714 GLU A O 1
ATOM 5487 N N . ASP A 1 715 ? -8.757 -5.308 -23.472 1.00 76.50 715 ASP A N 1
ATOM 5488 C CA . ASP A 1 715 ? -8.379 -4.086 -22.740 1.00 76.50 715 ASP A CA 1
ATOM 5489 C C . ASP A 1 715 ? -9.005 -2.795 -23.315 1.00 76.50 715 ASP A C 1
ATOM 5491 O O . ASP A 1 715 ? -9.423 -1.913 -22.569 1.00 76.50 715 ASP A O 1
ATOM 5495 N N . ALA A 1 716 ? -9.090 -2.676 -24.647 1.00 80.50 716 ALA A N 1
ATOM 5496 C CA . ALA A 1 716 ? -9.563 -1.473 -25.347 1.00 80.50 716 ALA A CA 1
ATOM 5497 C C . ALA A 1 716 ? -10.209 -1.821 -26.715 1.00 80.50 716 ALA A C 1
ATOM 5499 O O . ALA A 1 716 ? -9.647 -1.508 -27.779 1.00 80.50 716 ALA A O 1
ATOM 5500 N N . PRO A 1 717 ? -11.369 -2.513 -26.732 1.00 82.56 717 PRO A N 1
ATOM 5501 C CA . PRO A 1 717 ? -11.995 -3.060 -27.944 1.00 82.56 717 PRO A CA 1
ATOM 5502 C C . PRO A 1 717 ? -12.322 -2.021 -29.032 1.00 82.56 717 PRO A C 1
ATOM 5504 O O . PRO A 1 717 ? -12.402 -2.369 -30.218 1.00 82.56 717 PRO A O 1
ATOM 5507 N N . GLU A 1 718 ? -12.488 -0.750 -28.660 1.00 81.56 718 GLU A N 1
ATOM 5508 C CA . GLU A 1 718 ? -12.685 0.387 -29.563 1.00 81.56 718 GLU A CA 1
ATOM 5509 C C . GLU A 1 718 ? -11.437 0.736 -30.391 1.00 81.56 718 GLU A C 1
ATOM 5511 O O . GLU A 1 718 ? -11.558 1.282 -31.490 1.00 81.56 718 GLU A O 1
ATOM 5516 N N . LEU A 1 719 ? -10.241 0.367 -29.918 1.00 84.56 719 LEU A N 1
ATOM 5517 C CA . LEU A 1 719 ? -8.985 0.542 -30.650 1.00 84.56 719 LEU A CA 1
ATOM 5518 C C . LEU A 1 719 ? -8.717 -0.591 -31.652 1.00 84.56 719 LEU A C 1
ATOM 5520 O O . LEU A 1 719 ? -7.789 -0.481 -32.456 1.00 84.56 719 LEU A O 1
ATOM 5524 N N . VAL A 1 720 ? -9.489 -1.684 -31.647 1.00 85.94 720 VAL A N 1
ATOM 5525 C CA . VAL A 1 720 ? -9.290 -2.820 -32.564 1.00 85.94 720 VAL A CA 1
ATOM 5526 C C . VAL A 1 720 ? -10.127 -2.640 -33.831 1.00 85.94 720 VAL A C 1
ATOM 5528 O O . VAL A 1 720 ? -11.351 -2.683 -33.792 1.00 85.94 720 VAL A O 1
ATOM 5531 N N . THR A 1 721 ? -9.474 -2.481 -34.985 1.00 85.25 721 THR A N 1
ATOM 5532 C CA . THR A 1 721 ? -10.163 -2.383 -36.286 1.00 85.25 721 THR A CA 1
ATOM 5533 C C . THR A 1 721 ? -10.649 -3.739 -36.791 1.00 85.25 721 THR A C 1
ATOM 5535 O O . THR A 1 721 ? -10.105 -4.779 -36.424 1.00 85.25 721 THR A O 1
ATOM 5538 N N . ASP A 1 722 ? -11.612 -3.751 -37.715 1.00 82.94 722 ASP A N 1
ATOM 5539 C CA . ASP A 1 722 ? -12.105 -4.995 -38.325 1.00 82.94 722 ASP A CA 1
ATOM 5540 C C . ASP A 1 722 ? -11.022 -5.786 -39.066 1.00 82.94 722 ASP A C 1
ATOM 5542 O O . ASP A 1 722 ? -11.052 -7.013 -39.053 1.00 82.94 722 ASP A O 1
ATOM 5546 N N . LEU A 1 723 ? -9.999 -5.115 -39.608 1.00 78.44 723 LEU A N 1
ATOM 5547 C CA . LEU A 1 723 ? -8.811 -5.778 -40.151 1.00 78.44 723 LEU A CA 1
ATOM 5548 C C . LEU A 1 723 ? -8.030 -6.535 -39.061 1.00 78.44 723 LEU A C 1
ATOM 5550 O O . LEU A 1 723 ? -7.636 -7.680 -39.272 1.00 78.44 723 LEU A O 1
ATOM 5554 N N . ALA A 1 724 ? -7.839 -5.936 -37.882 1.00 78.31 724 ALA A N 1
ATOM 5555 C CA . ALA A 1 724 ? -7.196 -6.606 -36.753 1.00 78.31 724 ALA A CA 1
ATOM 5556 C C . ALA A 1 724 ? -8.068 -7.756 -36.204 1.00 78.31 724 ALA A C 1
ATOM 5558 O O . ALA A 1 724 ? -7.561 -8.860 -35.995 1.00 78.31 724 ALA A O 1
ATOM 5559 N N . ARG A 1 725 ? -9.391 -7.555 -36.075 1.00 78.62 725 ARG A N 1
ATOM 5560 C CA . ARG A 1 725 ? -10.357 -8.619 -35.719 1.00 78.62 725 ARG A CA 1
ATOM 5561 C C . ARG A 1 725 ? -10.319 -9.777 -36.724 1.00 78.62 725 ARG A C 1
ATOM 5563 O O . ARG A 1 725 ? -10.375 -10.937 -36.323 1.00 78.62 725 ARG A O 1
ATOM 5570 N N . TYR A 1 726 ? -10.185 -9.482 -38.017 1.00 79.75 726 TYR A N 1
ATOM 5571 C CA . TYR A 1 726 ? -10.066 -10.486 -39.074 1.00 79.75 726 TYR A CA 1
ATOM 5572 C C . TYR A 1 726 ? -8.750 -11.269 -38.975 1.00 79.75 726 TYR A C 1
ATOM 5574 O O . TYR A 1 726 ? -8.780 -12.493 -39.032 1.00 79.75 726 TYR A O 1
ATOM 5582 N N . ILE A 1 727 ? -7.616 -10.610 -38.706 1.00 73.75 727 ILE A N 1
ATOM 5583 C CA . ILE A 1 727 ? -6.323 -11.284 -38.466 1.00 73.75 727 ILE A CA 1
ATOM 5584 C C . ILE A 1 727 ? -6.371 -12.203 -37.229 1.00 73.75 727 ILE A C 1
ATOM 5586 O O . ILE A 1 727 ? -5.744 -13.263 -37.232 1.00 73.75 727 ILE A O 1
ATOM 5590 N N . LEU A 1 728 ? -7.147 -11.853 -36.195 1.00 73.75 728 LEU A N 1
ATOM 5591 C CA . LEU A 1 728 ? -7.373 -12.724 -35.033 1.00 73.75 728 LEU A CA 1
ATOM 5592 C C . LEU A 1 728 ? -8.244 -13.954 -35.369 1.00 73.75 728 LEU A C 1
ATOM 5594 O O . LEU A 1 728 ? -8.015 -15.028 -34.813 1.00 73.75 728 LEU A O 1
ATOM 5598 N N . LYS A 1 729 ? -9.216 -13.808 -36.283 1.00 69.94 729 LYS A N 1
ATOM 5599 C CA . LYS A 1 729 ? -10.097 -14.893 -36.763 1.00 69.94 729 LYS A CA 1
ATOM 5600 C C . LYS A 1 729 ? -9.452 -15.796 -37.824 1.00 69.94 729 LYS A C 1
ATOM 5602 O O . LYS A 1 729 ? -9.807 -16.964 -37.910 1.00 69.94 729 LYS A O 1
ATOM 5607 N N . LEU A 1 730 ? -8.496 -15.283 -38.598 1.00 64.00 730 LEU A N 1
ATOM 5608 C CA . LEU A 1 730 ? -7.814 -15.955 -39.718 1.00 64.00 730 LEU A CA 1
ATOM 5609 C C . LEU A 1 730 ? -6.895 -17.134 -39.332 1.00 64.00 730 LEU A C 1
ATOM 5611 O O . LEU A 1 730 ? -6.168 -17.634 -40.190 1.00 64.00 730 LEU A O 1
ATOM 5615 N N . ASN A 1 731 ? -6.819 -17.525 -38.057 1.00 54.41 731 ASN A N 1
ATOM 5616 C CA . ASN A 1 731 ? -5.623 -18.179 -37.526 1.00 54.41 731 ASN A CA 1
ATOM 5617 C C . ASN A 1 731 ? -5.915 -19.324 -36.540 1.00 54.41 731 ASN A C 1
ATOM 5619 O O . ASN A 1 731 ? -6.925 -19.325 -35.838 1.00 54.41 731 ASN A O 1
ATOM 5623 N N . PHE A 1 732 ? -4.953 -20.243 -36.407 1.00 59.41 732 PHE A N 1
ATOM 5624 C CA . PHE A 1 732 ? -4.974 -21.442 -35.548 1.00 59.41 732 PHE A CA 1
ATOM 5625 C C . PHE A 1 732 ? -5.074 -21.154 -34.032 1.00 59.41 732 PHE A C 1
ATOM 5627 O O . PHE A 1 732 ? -4.999 -22.063 -33.212 1.00 59.41 732 PHE A O 1
ATOM 5634 N N . THR A 1 733 ? -5.231 -19.887 -33.641 1.00 59.00 733 THR A N 1
ATOM 5635 C CA . THR A 1 733 ? -5.381 -19.417 -32.256 1.00 59.00 733 THR A CA 1
ATOM 5636 C C . THR A 1 733 ? -6.825 -19.047 -31.898 1.00 59.00 733 THR A C 1
ATOM 5638 O O . THR A 1 733 ? -7.046 -18.341 -30.908 1.00 59.00 733 THR A O 1
ATOM 5641 N N . HIS A 1 734 ? -7.812 -19.462 -32.698 1.00 62.97 734 HIS A N 1
ATOM 5642 C CA . HIS A 1 734 ? -9.232 -19.338 -32.358 1.00 62.97 734 HIS A CA 1
ATOM 5643 C C . HIS A 1 734 ? -9.527 -20.083 -31.040 1.00 62.97 734 HIS A C 1
ATOM 5645 O O . HIS A 1 734 ? -9.012 -21.175 -30.822 1.00 62.97 734 HIS A O 1
ATOM 5651 N N . GLY A 1 735 ? -10.281 -19.473 -30.121 1.00 69.56 735 GLY A N 1
ATOM 5652 C CA . GLY A 1 735 ? -10.542 -20.030 -28.781 1.00 69.56 735 GLY A CA 1
ATOM 5653 C C . GLY A 1 735 ? -9.358 -20.045 -27.792 1.00 69.56 735 GLY A C 1
ATOM 5654 O O . GLY A 1 735 ? -9.568 -20.291 -26.609 1.00 69.56 735 GLY A O 1
ATOM 5655 N N . ALA A 1 736 ? -8.122 -19.748 -28.212 1.00 78.00 736 ALA A N 1
ATOM 5656 C CA . ALA A 1 736 ? -6.972 -19.725 -27.301 1.00 78.00 736 ALA A CA 1
ATOM 5657 C C . ALA A 1 736 ? -7.044 -18.548 -26.307 1.00 78.00 736 ALA A C 1
ATOM 5659 O O . ALA A 1 736 ? -7.227 -17.400 -26.714 1.00 78.00 736 ALA A O 1
ATOM 5660 N N . THR A 1 737 ? -6.836 -18.811 -25.013 1.00 83.81 737 THR A N 1
ATOM 5661 C CA . THR A 1 737 ? -6.836 -17.772 -23.966 1.00 83.81 737 THR A CA 1
ATOM 5662 C C . THR A 1 737 ? -5.651 -16.809 -24.097 1.00 83.81 737 THR A C 1
ATOM 5664 O O . THR A 1 737 ? -4.623 -17.128 -24.707 1.00 83.81 737 THR A O 1
ATOM 5667 N N . LEU A 1 738 ? -5.763 -15.627 -23.479 1.00 82.19 738 LEU A N 1
ATOM 5668 C CA . LEU A 1 738 ? -4.695 -14.621 -23.446 1.00 82.19 738 LEU A CA 1
ATOM 5669 C C . LEU A 1 738 ? -3.385 -15.186 -22.859 1.00 82.19 738 LEU A C 1
ATOM 5671 O O . LEU A 1 738 ? -2.315 -14.975 -23.429 1.00 82.19 738 LEU A O 1
ATOM 5675 N N . ILE A 1 739 ? -3.486 -15.990 -21.794 1.00 82.25 739 ILE A N 1
ATOM 5676 C CA . ILE A 1 739 ? -2.359 -16.684 -21.148 1.00 82.25 739 ILE A CA 1
ATOM 5677 C C . ILE A 1 739 ? -1.692 -17.676 -22.113 1.00 82.25 739 ILE A C 1
ATOM 5679 O O . ILE A 1 739 ? -0.467 -17.692 -22.229 1.00 82.25 739 ILE A O 1
ATOM 5683 N N . THR A 1 740 ? -2.467 -18.483 -22.845 1.00 83.44 740 THR A N 1
ATOM 5684 C CA . THR A 1 740 ? -1.919 -19.441 -23.821 1.00 83.44 740 THR A CA 1
ATOM 5685 C C . THR A 1 740 ? -1.209 -18.726 -24.973 1.00 83.44 740 THR A C 1
ATOM 5687 O O . THR A 1 740 ? -0.117 -19.138 -25.371 1.00 83.44 740 THR A O 1
ATOM 5690 N N . ARG A 1 741 ? -1.766 -17.607 -25.460 1.00 86.25 741 ARG A N 1
ATOM 5691 C CA . ARG A 1 741 ? -1.121 -16.753 -26.473 1.00 86.25 741 ARG A CA 1
ATOM 5692 C C . ARG A 1 741 ? 0.192 -16.149 -25.951 1.00 86.25 741 ARG A C 1
ATOM 5694 O O . ARG A 1 741 ? 1.199 -16.226 -26.650 1.00 86.25 741 ARG A O 1
ATOM 5701 N N . ALA A 1 742 ? 0.223 -15.638 -24.717 1.00 87.81 742 ALA A N 1
ATOM 5702 C CA . ALA A 1 742 ? 1.445 -15.128 -24.085 1.00 87.81 742 ALA A CA 1
ATOM 5703 C C . ALA A 1 742 ? 2.522 -16.220 -23.936 1.00 87.81 742 ALA A C 1
ATOM 5705 O O . ALA A 1 742 ? 3.667 -16.032 -24.353 1.00 87.81 742 ALA A O 1
ATOM 5706 N N . ARG A 1 743 ? 2.150 -17.395 -23.404 1.00 88.31 743 ARG A N 1
ATOM 5707 C CA . ARG A 1 743 ? 3.053 -18.549 -23.237 1.00 88.31 743 ARG A CA 1
ATOM 5708 C C . ARG A 1 743 ? 3.687 -18.972 -24.563 1.00 88.31 743 ARG A C 1
ATOM 5710 O O . ARG A 1 743 ? 4.892 -19.201 -24.596 1.00 88.31 743 ARG A O 1
ATOM 5717 N N . ALA A 1 744 ? 2.927 -19.004 -25.661 1.00 87.00 744 ALA A N 1
ATOM 5718 C CA . ALA A 1 744 ? 3.461 -19.325 -26.986 1.00 87.00 744 ALA A CA 1
ATOM 5719 C C . ALA A 1 744 ? 4.562 -18.343 -27.446 1.00 87.00 744 ALA A C 1
ATOM 5721 O O . ALA A 1 744 ? 5.575 -18.773 -27.999 1.00 87.00 744 ALA A O 1
ATOM 5722 N N . VAL A 1 745 ? 4.410 -17.042 -27.166 1.00 90.88 745 VAL A N 1
ATOM 5723 C CA . VAL A 1 745 ? 5.422 -16.016 -27.483 1.00 90.88 745 VAL A CA 1
ATOM 5724 C C . VAL A 1 745 ? 6.689 -16.206 -26.647 1.00 90.88 745 VAL A C 1
ATOM 5726 O O . VAL A 1 745 ? 7.788 -16.223 -27.201 1.00 90.88 745 VAL A O 1
ATOM 5729 N N . PHE A 1 746 ? 6.558 -16.398 -25.330 1.00 92.50 746 PHE A N 1
ATOM 5730 C CA . PHE A 1 746 ? 7.712 -16.598 -24.446 1.00 92.50 746 PHE A CA 1
ATOM 5731 C C . PHE A 1 746 ? 8.461 -17.907 -24.733 1.00 92.50 746 PHE A C 1
ATOM 5733 O O . PHE A 1 746 ? 9.691 -17.905 -24.784 1.00 92.50 746 PHE A O 1
ATOM 5740 N N . ILE A 1 747 ? 7.745 -19.003 -25.008 1.00 90.88 747 ILE A N 1
ATOM 5741 C CA . ILE A 1 747 ? 8.345 -20.277 -25.433 1.00 90.88 747 ILE A CA 1
ATOM 5742 C C . ILE A 1 747 ? 9.062 -20.102 -26.780 1.00 90.88 747 ILE A C 1
ATOM 5744 O O . ILE A 1 747 ? 10.199 -20.548 -26.927 1.00 90.88 747 ILE A O 1
ATOM 5748 N N . GLY A 1 748 ? 8.460 -19.395 -27.744 1.00 89.12 748 GLY A N 1
ATOM 5749 C CA . GLY A 1 748 ? 9.096 -19.091 -29.029 1.00 89.12 748 GLY A CA 1
ATOM 5750 C C . GLY A 1 748 ? 10.385 -18.267 -28.891 1.00 89.12 748 GLY A C 1
ATOM 5751 O O . GLY A 1 748 ? 11.389 -18.593 -29.524 1.00 89.12 748 GLY A O 1
ATOM 5752 N N . LEU A 1 749 ? 10.396 -17.251 -28.018 1.00 91.69 749 LEU A N 1
ATOM 5753 C CA . LEU A 1 749 ? 11.595 -16.468 -27.678 1.00 91.69 749 LEU A CA 1
ATOM 5754 C C . LEU A 1 749 ? 12.682 -17.329 -27.019 1.00 91.69 749 LEU A C 1
ATOM 5756 O O . LEU A 1 749 ? 13.851 -17.239 -27.404 1.00 91.69 749 LEU A O 1
ATOM 5760 N N . ALA A 1 750 ? 12.311 -18.177 -26.057 1.00 90.06 750 ALA A N 1
ATOM 5761 C CA . ALA A 1 750 ? 13.238 -19.067 -25.365 1.00 90.06 750 ALA A CA 1
ATOM 5762 C C . ALA A 1 750 ? 13.867 -20.091 -26.324 1.00 90.06 750 ALA A C 1
ATOM 5764 O O . ALA A 1 750 ? 15.089 -20.239 -26.346 1.00 90.06 750 ALA A O 1
ATOM 5765 N N . LEU A 1 751 ? 13.060 -20.732 -27.178 1.00 88.50 751 LEU A N 1
ATOM 5766 C CA . LEU A 1 751 ? 13.529 -21.677 -28.195 1.00 88.50 751 LEU A CA 1
ATOM 5767 C C . LEU A 1 751 ? 14.449 -21.002 -29.220 1.00 88.50 751 LEU A C 1
ATOM 5769 O O . LEU A 1 751 ? 15.535 -21.513 -29.486 1.00 88.50 751 LEU A O 1
ATOM 5773 N N . LEU A 1 752 ? 14.072 -19.835 -29.755 1.00 86.75 752 LEU A N 1
ATOM 5774 C CA . LEU A 1 752 ? 14.900 -19.097 -30.715 1.00 86.75 752 LEU A CA 1
ATOM 5775 C C . LEU A 1 752 ? 16.245 -18.676 -30.101 1.00 86.75 752 LEU A C 1
ATOM 5777 O O . LEU A 1 752 ? 17.292 -18.788 -30.745 1.00 86.75 752 LEU A O 1
ATOM 5781 N N . THR A 1 753 ? 16.234 -18.255 -28.834 1.00 87.38 753 THR A N 1
ATOM 5782 C CA . THR A 1 753 ? 17.444 -17.910 -28.075 1.00 87.38 753 THR A CA 1
ATOM 5783 C C . THR A 1 753 ? 18.322 -19.142 -27.852 1.00 87.38 753 THR A C 1
ATOM 5785 O O . THR A 1 753 ? 19.513 -19.103 -28.158 1.00 87.38 753 THR A O 1
ATOM 5788 N N . ALA A 1 754 ? 17.744 -20.258 -27.398 1.00 85.94 754 ALA A N 1
ATOM 5789 C CA . ALA A 1 754 ? 18.459 -21.512 -27.173 1.00 85.94 754 ALA A CA 1
ATOM 5790 C C . ALA A 1 754 ? 19.086 -22.058 -28.466 1.00 85.94 754 ALA A C 1
ATOM 5792 O O . ALA A 1 754 ? 20.275 -22.370 -28.477 1.00 85.94 754 ALA A O 1
ATOM 5793 N N . ILE A 1 755 ? 18.336 -22.090 -29.574 1.00 83.81 755 ILE A N 1
ATOM 5794 C CA . ILE A 1 755 ? 18.833 -22.483 -30.904 1.00 83.81 755 ILE A CA 1
ATOM 5795 C C . ILE A 1 755 ? 20.010 -21.592 -31.324 1.00 83.81 755 ILE A C 1
ATOM 5797 O O . ILE A 1 755 ? 21.041 -22.098 -31.767 1.00 83.81 755 ILE A O 1
ATOM 5801 N N . THR A 1 756 ? 19.899 -20.274 -31.138 1.00 82.69 756 THR A N 1
ATOM 5802 C CA . THR A 1 756 ? 20.956 -19.315 -31.502 1.00 82.69 756 THR A CA 1
ATOM 5803 C C . THR A 1 756 ? 22.217 -19.501 -30.652 1.00 82.69 756 THR A C 1
ATOM 5805 O O . THR A 1 756 ? 23.327 -19.523 -31.188 1.00 82.69 756 THR A O 1
ATOM 5808 N N . VAL A 1 757 ? 22.071 -19.693 -29.337 1.00 84.12 757 VAL A N 1
ATOM 5809 C CA . VAL A 1 757 ? 23.191 -19.941 -28.413 1.00 84.12 757 VAL A CA 1
ATOM 5810 C C . VAL A 1 757 ? 23.865 -21.281 -28.713 1.00 84.12 757 VAL A C 1
ATOM 5812 O O . VAL A 1 757 ? 25.086 -21.320 -28.870 1.00 84.12 757 VAL A O 1
ATOM 5815 N N . LEU A 1 758 ? 23.095 -22.363 -28.874 1.00 83.19 758 LEU A N 1
ATOM 5816 C CA . LEU A 1 758 ? 23.612 -23.685 -29.242 1.00 83.19 758 LEU A CA 1
ATOM 5817 C C . LEU A 1 758 ? 24.351 -23.644 -30.585 1.00 83.19 758 LEU A C 1
ATOM 5819 O O . LEU A 1 758 ? 25.451 -24.186 -30.693 1.00 83.19 758 LEU A O 1
ATOM 5823 N N . PHE A 1 759 ? 23.809 -22.938 -31.583 1.00 81.69 759 PHE A N 1
ATOM 5824 C CA . PHE A 1 759 ? 24.472 -22.754 -32.872 1.00 81.69 759 PHE A CA 1
ATOM 5825 C C . PHE A 1 759 ? 25.793 -21.977 -32.742 1.00 81.69 759 PHE A C 1
ATOM 5827 O O . PHE A 1 759 ? 26.807 -22.385 -33.312 1.00 81.69 759 PHE A O 1
ATOM 5834 N N . MET A 1 760 ? 25.831 -20.889 -31.961 1.00 81.06 760 MET A N 1
ATOM 5835 C CA . MET A 1 760 ? 27.074 -20.147 -31.714 1.00 81.06 760 MET A CA 1
ATOM 5836 C C . MET A 1 760 ? 28.123 -20.989 -30.974 1.00 81.06 760 MET A C 1
ATOM 5838 O O . MET A 1 760 ? 29.303 -20.942 -31.331 1.00 81.06 760 MET A O 1
ATOM 5842 N N . LEU A 1 761 ? 27.715 -21.795 -29.989 1.00 81.94 761 LEU A N 1
ATOM 5843 C CA . LEU A 1 761 ? 28.603 -22.715 -29.271 1.00 81.94 761 LEU A CA 1
ATOM 5844 C C . LEU A 1 761 ? 29.145 -23.818 -30.194 1.00 81.94 761 LEU A C 1
ATOM 5846 O O . LEU A 1 761 ? 30.352 -24.069 -30.198 1.00 81.94 761 LEU A O 1
ATOM 5850 N N . ALA A 1 762 ? 28.296 -24.418 -31.034 1.00 79.94 762 ALA A N 1
ATOM 5851 C CA . ALA A 1 762 ? 28.703 -25.407 -32.031 1.00 79.94 762 ALA A CA 1
ATOM 5852 C C . ALA A 1 762 ? 29.693 -24.814 -33.050 1.00 79.94 762 ALA A C 1
ATOM 5854 O O . ALA A 1 762 ? 30.770 -25.373 -33.266 1.00 79.94 762 ALA A O 1
ATOM 5855 N N . ARG A 1 763 ? 29.395 -23.631 -33.606 1.00 78.06 763 ARG A N 1
ATOM 5856 C CA . ARG A 1 763 ? 30.281 -22.905 -34.533 1.00 78.06 763 ARG A CA 1
ATOM 5857 C C . ARG A 1 763 ? 31.628 -22.557 -33.888 1.00 78.06 763 ARG A C 1
ATOM 5859 O O . ARG A 1 763 ? 32.665 -22.693 -34.535 1.00 78.06 763 ARG A O 1
ATOM 5866 N N . ARG A 1 764 ? 31.638 -22.166 -32.607 1.00 76.56 764 ARG A N 1
ATOM 5867 C CA . ARG A 1 764 ? 32.870 -21.920 -31.835 1.00 76.56 764 ARG A CA 1
ATOM 5868 C C . ARG A 1 764 ? 33.685 -23.203 -31.642 1.00 76.56 764 ARG A C 1
ATOM 5870 O O . ARG A 1 764 ? 34.899 -23.161 -31.814 1.00 76.56 764 ARG A O 1
ATOM 5877 N N . ARG A 1 765 ? 33.040 -24.338 -31.345 1.00 72.56 765 ARG A N 1
ATOM 5878 C CA . ARG A 1 765 ? 33.699 -25.650 -31.197 1.00 72.56 765 ARG A CA 1
ATOM 5879 C C . ARG A 1 765 ? 34.315 -26.140 -32.513 1.00 72.56 765 ARG A C 1
ATOM 5881 O O . ARG A 1 765 ? 35.454 -26.591 -32.509 1.00 72.56 765 ARG A O 1
ATOM 5888 N N . ILE A 1 766 ? 33.611 -25.981 -33.636 1.00 72.00 766 ILE A N 1
ATOM 5889 C CA . ILE A 1 766 ? 34.127 -26.313 -34.977 1.00 72.00 766 ILE A CA 1
ATOM 5890 C C . ILE A 1 766 ? 35.348 -25.445 -35.320 1.00 72.00 766 ILE A C 1
ATOM 5892 O O . ILE A 1 766 ? 36.366 -25.978 -35.751 1.00 72.00 766 ILE A O 1
ATOM 5896 N N . SER A 1 767 ? 35.277 -24.133 -35.067 1.00 70.50 767 SER A N 1
ATOM 5897 C CA . SER A 1 767 ? 36.393 -23.199 -35.290 1.00 70.50 767 SER A CA 1
ATOM 5898 C C . SER A 1 767 ? 37.645 -23.576 -34.481 1.00 70.50 767 SER A C 1
ATOM 5900 O O . SER A 1 767 ? 38.747 -23.628 -35.025 1.00 70.50 767 SER A O 1
ATOM 5902 N N . LEU A 1 768 ? 37.472 -23.929 -33.199 1.00 65.75 768 LEU A N 1
ATOM 5903 C CA . LEU A 1 768 ? 38.569 -24.390 -32.340 1.00 65.75 768 LEU A CA 1
ATOM 5904 C C . LEU A 1 768 ? 39.196 -25.694 -32.860 1.00 65.75 768 LEU A C 1
ATOM 5906 O O . LEU A 1 768 ? 40.416 -25.761 -32.992 1.00 65.75 768 LEU A O 1
ATOM 5910 N N . ASN A 1 769 ? 38.386 -26.688 -33.239 1.00 62.50 769 ASN A N 1
ATOM 5911 C CA . ASN A 1 769 ? 38.893 -27.938 -33.817 1.00 62.50 769 ASN A CA 1
ATOM 5912 C C . ASN A 1 769 ? 39.651 -27.706 -35.139 1.00 62.50 769 ASN A C 1
ATOM 5914 O O . ASN A 1 769 ? 40.694 -28.317 -35.359 1.00 62.50 769 ASN A O 1
ATOM 5918 N N . GLN A 1 770 ? 39.173 -26.804 -36.003 1.00 58.84 770 GLN A N 1
ATOM 5919 C CA . GLN A 1 770 ? 39.854 -26.464 -37.260 1.00 58.84 770 GLN A CA 1
ATOM 5920 C C . GLN A 1 770 ? 41.195 -25.752 -37.031 1.00 58.84 770 GLN A C 1
ATOM 5922 O O . GLN A 1 770 ? 42.136 -25.984 -37.785 1.00 58.84 770 GLN A O 1
ATOM 5927 N N . SER A 1 771 ? 41.325 -24.954 -35.964 1.00 56.44 771 SER A N 1
ATOM 5928 C CA . SER A 1 771 ? 42.603 -24.326 -35.587 1.00 56.44 771 SER A CA 1
ATOM 5929 C C . SER A 1 771 ? 43.656 -25.293 -35.019 1.00 56.44 771 SER A C 1
ATOM 5931 O O . SER A 1 771 ? 44.793 -24.883 -34.806 1.00 56.44 771 SER A O 1
ATOM 5933 N N . GLY A 1 772 ? 43.297 -26.564 -34.788 1.00 54.00 772 GLY A N 1
ATOM 5934 C CA . GLY A 1 772 ? 44.196 -27.604 -34.276 1.00 54.00 772 GLY A CA 1
ATOM 5935 C C . GLY A 1 772 ? 44.842 -28.506 -35.335 1.00 54.00 772 GLY A C 1
ATOM 5936 O O . GLY A 1 772 ? 45.645 -29.360 -34.968 1.00 54.00 772 GLY A O 1
ATOM 5937 N N . MET A 1 773 ? 44.508 -28.364 -36.625 1.00 50.44 773 MET A N 1
ATOM 5938 C CA . MET A 1 773 ? 45.121 -29.176 -37.688 1.00 50.44 773 MET A CA 1
ATOM 5939 C C . MET A 1 773 ? 46.378 -28.508 -38.273 1.00 50.44 773 MET A C 1
ATOM 5941 O O . MET A 1 773 ? 46.400 -27.284 -38.426 1.00 50.44 773 MET A O 1
ATOM 5945 N N . PRO A 1 774 ? 47.425 -29.283 -38.628 1.00 50.53 774 PRO A N 1
ATOM 5946 C CA . PRO A 1 774 ? 48.615 -28.739 -39.276 1.00 50.53 774 PRO A CA 1
ATOM 5947 C C . PRO A 1 774 ? 48.272 -28.160 -40.662 1.00 50.53 774 PRO A C 1
ATOM 5949 O O . PRO A 1 774 ? 47.332 -28.630 -41.311 1.00 50.53 774 PRO A O 1
ATOM 5952 N N . PRO A 1 775 ? 49.024 -27.153 -41.146 1.00 46.56 775 PRO A N 1
ATOM 5953 C CA . PRO A 1 775 ? 48.794 -26.587 -42.470 1.00 46.56 775 PRO A CA 1
ATOM 5954 C C . PRO A 1 775 ? 49.020 -27.643 -43.567 1.00 46.56 775 PRO A C 1
ATOM 5956 O O . PRO A 1 775 ? 49.930 -28.468 -43.434 1.00 46.56 775 PRO A O 1
ATOM 5959 N N . PRO A 1 776 ? 48.239 -27.618 -44.665 1.00 51.88 776 PRO A N 1
ATOM 5960 C CA . PRO A 1 776 ? 48.460 -28.520 -45.786 1.00 51.88 776 PRO A CA 1
ATOM 5961 C C . PRO A 1 776 ? 49.852 -28.293 -46.384 1.00 51.88 776 PRO A C 1
ATOM 5963 O O . PRO A 1 776 ? 50.304 -27.154 -46.533 1.00 51.88 776 PRO A O 1
ATOM 5966 N N . SER A 1 777 ? 50.531 -29.385 -46.729 1.00 46.31 777 SER A N 1
ATOM 5967 C CA . SER A 1 777 ? 51.832 -29.341 -47.392 1.00 46.31 777 SER A CA 1
ATOM 5968 C C . SER A 1 777 ? 51.733 -28.642 -48.760 1.00 46.31 777 SER A C 1
ATOM 5970 O O . SER A 1 777 ? 50.719 -28.774 -49.451 1.00 46.31 777 SER A O 1
ATOM 5972 N N . PRO A 1 778 ? 52.765 -27.879 -49.172 1.00 48.38 778 PRO A N 1
ATOM 5973 C CA . PRO A 1 778 ? 52.748 -27.189 -50.457 1.00 48.38 778 PRO A CA 1
ATOM 5974 C C . PRO A 1 778 ? 52.710 -28.195 -51.622 1.00 48.38 778 PRO A C 1
ATOM 5976 O O . PRO A 1 778 ? 53.316 -29.267 -51.520 1.00 48.38 778 PRO A O 1
ATOM 5979 N N . PRO A 1 779 ? 52.034 -27.867 -52.740 1.00 49.28 779 PRO A N 1
ATOM 5980 C CA . PRO A 1 779 ? 51.950 -28.755 -53.893 1.00 49.28 779 PRO A CA 1
ATOM 5981 C C . PRO A 1 779 ? 53.338 -29.024 -54.487 1.00 49.28 779 PRO A C 1
ATOM 5983 O O . PRO A 1 779 ? 54.170 -28.126 -54.621 1.00 49.28 779 PRO A O 1
ATOM 5986 N N . ASN A 1 780 ? 53.581 -30.284 -54.845 1.00 42.12 780 ASN A N 1
ATOM 5987 C CA . ASN A 1 780 ? 54.857 -30.749 -55.381 1.00 42.12 780 ASN A CA 1
ATOM 5988 C C . ASN A 1 780 ? 55.088 -30.159 -56.793 1.00 42.12 780 ASN A C 1
ATOM 5990 O O . ASN A 1 780 ? 54.289 -30.453 -57.684 1.00 42.12 780 ASN A O 1
ATOM 5994 N N . PRO A 1 781 ? 56.155 -29.372 -57.050 1.00 46.53 781 PRO A N 1
ATOM 5995 C CA . PRO A 1 781 ? 56.347 -28.619 -58.301 1.00 46.53 781 PRO A CA 1
ATOM 5996 C C . PRO A 1 781 ? 56.795 -29.486 -59.500 1.00 46.53 781 PRO A C 1
ATOM 5998 O O . PRO A 1 781 ? 57.571 -29.056 -60.351 1.00 46.53 781 PRO A O 1
ATOM 6001 N N . LYS A 1 782 ? 56.321 -30.735 -59.569 1.00 46.28 782 LYS A N 1
ATOM 6002 C CA . LYS A 1 782 ? 56.569 -31.704 -60.641 1.00 46.28 782 LYS A CA 1
ATOM 6003 C C . LYS A 1 782 ? 55.299 -32.505 -60.955 1.00 46.28 782 LYS A C 1
ATOM 6005 O O . LYS A 1 782 ? 55.250 -33.685 -60.642 1.00 46.28 782 LYS A O 1
ATOM 6010 N N . ILE A 1 783 ? 54.301 -31.848 -61.557 1.00 53.00 783 ILE A N 1
ATOM 6011 C CA . ILE A 1 783 ? 53.334 -32.345 -62.572 1.00 53.00 783 ILE A CA 1
ATOM 6012 C C . ILE A 1 783 ? 52.419 -31.156 -62.934 1.00 53.00 783 ILE A C 1
ATOM 6014 O O . ILE A 1 783 ? 51.307 -31.028 -62.448 1.00 53.00 783 ILE A O 1
ATOM 6018 N N . GLU A 1 784 ? 52.899 -30.240 -63.781 1.00 39.28 784 GLU A N 1
ATOM 6019 C CA . GLU A 1 784 ? 52.018 -29.260 -64.459 1.00 39.28 784 GLU A CA 1
ATOM 6020 C C . GLU A 1 784 ? 52.574 -28.823 -65.832 1.00 39.28 784 GLU A C 1
ATOM 6022 O O . GLU A 1 784 ? 52.380 -27.716 -66.322 1.00 39.28 784 GLU A O 1
ATOM 6027 N N . GLY A 1 785 ? 53.294 -29.739 -66.487 1.00 42.25 785 GLY A N 1
ATOM 6028 C CA . GLY A 1 785 ? 53.981 -29.516 -67.762 1.00 42.25 785 GLY A CA 1
ATOM 6029 C C . GLY A 1 785 ? 53.202 -29.957 -69.005 1.00 42.25 785 GLY A C 1
ATOM 6030 O O . GLY A 1 785 ? 53.829 -30.546 -69.880 1.00 42.25 785 GLY A O 1
ATOM 6031 N N . ARG A 1 786 ? 51.869 -29.755 -69.059 1.00 47.28 786 ARG A N 1
ATOM 6032 C CA . ARG A 1 786 ? 50.990 -29.815 -70.265 1.00 47.28 786 ARG A CA 1
ATOM 6033 C C . ARG A 1 786 ? 49.496 -29.778 -69.883 1.00 47.28 786 ARG A C 1
ATOM 6035 O O . ARG A 1 786 ? 48.961 -30.818 -69.509 1.00 47.28 786 ARG A O 1
ATOM 6042 N N . LYS A 1 787 ? 48.833 -28.622 -70.066 1.00 43.31 787 LYS A N 1
ATOM 6043 C CA . LYS A 1 787 ? 47.439 -28.416 -70.566 1.00 43.31 787 LYS A CA 1
ATOM 6044 C C . LYS A 1 787 ? 46.904 -27.025 -70.173 1.00 43.31 787 LYS A C 1
ATOM 6046 O O . LYS A 1 787 ? 46.132 -26.888 -69.234 1.00 43.31 787 LYS A O 1
ATOM 6051 N N . ALA A 1 788 ? 47.295 -26.000 -70.928 1.00 35.22 788 ALA A N 1
ATOM 6052 C CA . ALA A 1 788 ? 46.713 -24.657 -70.851 1.00 35.22 788 ALA A CA 1
ATOM 6053 C C . ALA A 1 788 ? 46.851 -23.962 -72.218 1.00 35.22 788 ALA A C 1
ATOM 6055 O O . ALA A 1 788 ? 47.776 -23.190 -72.446 1.00 35.22 788 ALA A O 1
ATOM 6056 N N . SER A 1 789 ? 45.976 -24.309 -73.167 1.00 39.19 789 SER A N 1
ATOM 6057 C CA . SER A 1 789 ? 45.987 -23.746 -74.529 1.00 39.19 789 SER A CA 1
ATOM 6058 C C . SER A 1 789 ? 44.575 -23.609 -75.114 1.00 39.19 789 SER A C 1
ATOM 6060 O O . SER A 1 789 ? 44.325 -24.023 -76.244 1.00 39.19 789 SER A O 1
ATOM 6062 N N . SER A 1 790 ? 43.652 -23.065 -74.317 1.00 39.84 790 SER A N 1
ATOM 6063 C CA . SER A 1 790 ? 42.361 -22.533 -74.772 1.00 39.84 790 SER A CA 1
ATOM 6064 C C . SER A 1 790 ? 41.688 -21.745 -73.641 1.00 39.84 790 SER A C 1
ATOM 6066 O O . SER A 1 790 ? 41.039 -22.354 -72.790 1.00 39.84 790 SER A O 1
ATOM 6068 N N . TYR A 1 791 ? 41.904 -20.429 -73.601 1.00 36.69 791 TYR A N 1
ATOM 6069 C CA . TYR A 1 791 ? 40.882 -19.372 -73.507 1.00 36.69 791 TYR A CA 1
ATOM 6070 C C . TYR A 1 791 ? 41.557 -17.997 -73.591 1.00 36.69 791 TYR A C 1
ATOM 6072 O O . TYR A 1 791 ? 42.682 -17.873 -73.057 1.00 36.69 791 TYR A O 1
#

pLDDT: mean 71.7, std 21.76, range [23.45, 97.62]

Organism: Chaetomium globosum (strain ATCC 6205 / CBS 148.51 / DSM 1962 / NBRC 6347 / NRRL 1970) (NCBI:txid306901)

Solvent-accessible surface area (backbone atoms only — not comparable to full-atom values): 46790 Å² total; per-residue (Å²): 108,84,67,59,57,52,52,48,54,49,57,50,51,53,53,49,46,44,62,73,62,46,41,66,53,54,49,56,50,49,54,54,51,49,54,50,52,54,50,64,73,65,57,76,80,82,81,83,81,86,80,79,95,76,88,82,77,92,83,89,84,91,86,88,83,81,90,79,92,82,90,86,81,90,89,90,85,83,89,88,85,83,90,87,89,88,86,87,78,89,84,87,88,88,80,87,86,88,86,88,87,86,80,90,84,84,87,89,87,87,86,81,87,85,88,90,81,89,82,80,93,79,91,82,83,94,85,78,85,81,75,73,75,84,80,79,72,50,75,63,62,55,53,58,50,52,54,30,50,50,28,41,50,49,19,68,53,30,44,61,51,13,53,51,42,22,47,69,9,69,58,64,88,76,81,73,72,78,56,73,50,68,74,77,88,78,50,90,79,57,74,84,66,83,42,84,24,85,44,79,45,80,46,75,37,85,47,26,49,56,67,73,59,62,76,42,37,59,44,31,58,66,17,26,29,56,64,33,16,28,40,29,74,60,65,27,42,68,70,42,24,53,50,18,45,35,28,5,36,80,60,51,75,63,49,56,57,43,66,71,46,87,86,56,74,85,62,42,41,74,80,51,37,18,51,66,55,41,57,58,72,65,60,85,73,82,47,74,48,76,40,54,43,66,57,51,60,31,37,58,87,64,51,82,42,74,50,70,35,97,75,75,90,70,63,64,79,54,53,61,48,54,55,50,51,50,34,74,74,31,81,94,34,50,42,36,39,39,37,42,31,28,52,15,9,27,34,98,88,66,52,62,49,53,76,50,45,43,14,25,32,5,36,29,34,43,34,28,74,64,45,40,78,69,65,52,89,49,82,53,69,64,83,91,57,92,69,43,68,80,43,64,75,43,52,42,19,19,51,27,35,34,47,16,55,40,52,55,48,48,50,32,41,57,30,55,33,44,62,56,69,88,59,43,75,80,48,84,49,58,65,53,43,40,52,55,49,49,51,51,44,50,42,41,48,52,44,51,36,63,72,71,38,73,65,65,77,62,74,61,90,86,64,72,86,88,76,72,93,56,69,67,63,55,50,51,34,57,50,46,52,54,48,53,62,47,52,70,66,30,73,85,80,46,69,50,66,62,48,44,54,50,49,53,52,49,37,53,49,52,30,53,54,63,52,57,52,67,69,59,47,43,59,69,34,36,51,50,10,53,50,36,38,50,54,19,50,51,26,39,50,51,18,50,50,64,76,27,72,97,46,56,89,73,45,54,68,57,55,51,50,53,53,53,48,61,60,47,69,75,42,99,50,44,74,59,54,47,56,51,46,52,57,50,50,52,52,52,50,48,51,48,52,33,54,52,51,49,49,57,50,58,80,69,56,64,97,85,56,58,69,72,57,49,51,57,47,51,54,53,48,52,50,48,50,52,52,36,52,48,53,54,51,50,54,53,50,58,67,39,35,64,52,76,49,85,96,35,59,89,56,93,24,46,38,73,67,54,29,69,76,30,33,66,60,42,50,51,54,51,50,52,49,52,52,49,53,42,54,51,49,37,66,63,53,83,79,57,58,65,68,59,33,40,54,56,41,50,53,38,51,51,40,48,46,48,34,50,51,52,51,38,48,77,76,41,50,88,56,52,40,71,69,54,54,45,61,49,66,76,42,99,58,62,93,58,48,73,66,57,36,49,50,54,32,55,52,43,52,50,50,56,49,50,54,50,51,53,50,51,52,49,53,51,52,52,52,54,58,61,73,70,58,81,81,81,79,78,82,74,97,80,82,84,93,81,90,88,89,85,132

Mean predicted aligned error: 18.45 Å

Nearest PDB structures (foldseek):
  3lxq-assembly2_B  TM=5.399E-01  e=1.215E-04  Vibrio parahaemolyticus
  7uw5-assembly1_A  TM=1.157E-01  e=8.354E+00  Escherichia coli K-12

Secondary structure (DSSP, 8-state):
-HHHHHHHHHHHHHHHHIIIIIHHHHHHHHHHHHHHHHHHHHSPPPP-----------------------------------------------------------------------------------PPPP----HHHHHHHHHHHHHHHHHHHHHHHHHHHHHHHHS-------S-----S--TT-SPPPPS-SEEEEEEETT--THHHHT-HHHHHTTSEEEEEEE--S---HHHHHHHHHH-PPP-HHHHHHTT-TT-GGG--TTS--HHHHHHHH-SS--EEEEETHHHHHSTTT-SEEEEES-----HHHHHHHHHHHHHH-GGGTTEEEEEEESS---TTS--SS--HHHH--EEEEE-GGGGGG-----SSPPP-TT---S-EEEGGGHHHHHHHHHT-PPPTT--PPP-GGGGGGS-SHHHHHHHHHHHHHHHHHHHHHHH-GGGG---TT--TTS---HHHHHHHHHHHHHHHHHHHHTTT--HHHHHHHHHHHHHHHHHHHHHGGG---HHHHHHHHHHHHHHHHHHHHHHHHHTTTTGGGTHHHHHHHHHHHHHTT-TTHHHHHHHHHHHHHHHHHHHHHHHHHHHHHTT--TTS-HHHHHHHHHHHHHHHHHHHHHHHHHHHHHTT---STTTTTS--HIIIIITT-HHHHHHHHHHHHHHHHHHHHHH-TTS-HHHHHHHHHHHHHHHHHHHHHHHHHH-GGG--HHHHHHHHSSTTTT--HHHHHHHHHHHHHHHHHHHHHHHHHHHHHHHHHTTSPPPPPPPSSS-SS-----

InterPro domains:
  IPR017850 Alkaline-phosphatase-like, core domain superfamily [G3DSA:3.40.720.10] (198-325)
  IPR017850 Alkaline-phosphatase-like, core domain superfamily [G3DSA:3.40.720.10] (326-439)
  IPR017850 Alkaline-phosphatase-like, core domain superfamily [SSF53649] (198-420)
  IPR019434 Domain of unknown function DUF2423 [PF10338] (1-42)
  IPR039527 GPI ethanolamine phosphate transferase 2 [PTHR23072] (327-736)
  IPR045687 GPI ethanolamine phosphate transferase 2, C-terminal [PF19316] (518-767)

Sequence (791 aa):
MAKSSRSSVIKSNNRRLKKNVFGPVESARAERLSAKLLALAAEAKPVKDVEMNEEPVEETKDAATKEDTAMEVEDAKPVGKKPGGVRSQATQQRLRGGKATISNVGPSVGARSTGLVLGTHKKLIPHQLRRFPPVEMTAHSRRDGTLSSVFLLAANILIPIAIFVFATGFFPYKPLLSGLATYDTVTEYGDPPAAPFDRLVFMVIDALRRAAQADRPRLIRDGAALPFTAHATSPTVTMPRLKAITTGSIPSFLDVVLNLDEGDESSSLASQDTWLAQMKAKGTGKLVMYGDDTWLKLFPGTFDRADGTTSFFVSTTLATRVDQGAIEAQDHLQSTLFVVCGDHGMNDAGNHGASSPGETSPALVFMSPKLRALKSNLQSPMPEDESFQYYSTVEQSDVAPTLAALLGFPVPKNNLGALIPEFLPFWSNRKDQVQLLMRNARQIRDIVLAVFGPGIFESNPDADAATEPNTDYRELALGWERLAGSYSKGTGNGDHSQLIVSTTKWLRHAQGVLSSMASNYDTSRLFLGQATAGVALVAAIIAAAWCAKDKLVSFTPLSGIVLAYGAMMFASSYVEEEHHFWYWATTAWFAYLGIKGYKRYVSRHSPSEPLLIRNRGNVSAARQTLFTTALLLTTRII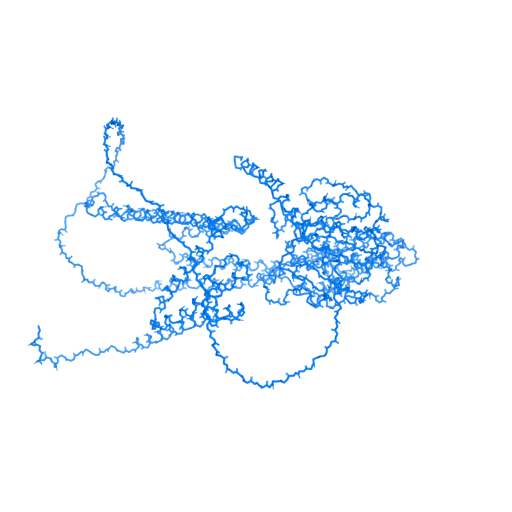RGWNQTGQKFAGEPDIVKTYLNTNPALLWCLIGATYLWVHQNLVYGLSGLPIWLSFTTTTGLVLAAFTFKVAFTLEDAPELVTDLARYILKLNFTHGATLITRARAVFIGLALLTAITVLFMLARRRISLNQSGMPPPSPPNPKIEGRKASSY

Radius of gyration: 39.71 Å; Cα contacts (8 Å, |Δi|>4): 780; chains: 1; bounding box: 102×89×120 Å

Foldseek 3Di:
DVVVVVVVVVVVVVVVCCVPPVVVVVVVVQVVVVVVVVVVVPDDDDDDDDDDDDDDDDDDDDDDDDDDDDDDDDDDDDDDDDDDDDDDDDDDDDDDDDDDDDDDDDDDDDDDDDDDDDDDDDDDDDDDDPPDDPPPCDPVNVVLVVLLVVLLVLLVVLQVVLVVLQVQQQDDDAQDDFDWDDFDPPPLPHDADDFLFAAEAEAEDEQAFPVLVQLPQPCLQLLQKDKFWAFQPDQLDQLQLVVCLFQQAHDAPVLVVVVVVPPDLPSECCGFYGLLVQVVVVVSDFAEEEEACSCCSHHPPSGPYYDHDPDDDHDSSVVVVVVVVCLVVDPVNLRYKYKYKYSFHADPLRDHRDDQLRGRTIMIMIGHPVSVLLVNNDDPPADDDRNNGGHHYAYSLQNQLCCCRNNPTQRGLNGLHAPDVSCLVVDVDLSSLLSSLVSLLVSLVVSLCSVPNDCLLVDDPPPDPPPDPDDLSVCLNVLVVVLVVCVVVPSPPHDSVVSSVSSRVSSVSSSVVSVVCSRSGPVVSSVVSVVSSVSSVVSNVVSVCSVCVPPPVVCVLVVVLVVVLVVLCPDPQNPVVVVVSVLVSQLVVLVVQLVVQLVVLVVVDDPPDDPVVVVVSVVSNVVSNVVSVVSNVVSVLVCQAQDDDSNPNPPHGCCVPPCLVPLVVVVVVVVVVLVVVLVCQLVVLPQDDSVVSNVLSVQLSLLVLLLVLLVCCVVPVSSRDVVSVVSNVVDPCVVPDSVRSVVSNVVSVVVVVVVSVVRVVVVVVVVVVVVPDDDDDDDDPPDDPDDDDDD